Protein AF-0000000081410586 (afdb_homodimer)

Radius of gyration: 29.44 Å; Cα contacts (8 Å, |Δi|>4): 1804; chains: 2; bounding box: 97×89×67 Å

InterPro domains:
  IPR006042 Xanthine/uracil permease [PS01116] (361-381)
  IPR006042 Xanthine/uracil permease [TIGR00801] (20-442)
  IPR006043 Nucleobase cation symporter 2 family [PF00860] (26-413)
  IPR017588 Uric acid permease UacT-like [TIGR03173] (30-445)

Solvent-accessible surface area (backbone atoms only — not comparable to full-atom values): 47716 Å² total; per-residue (Å²): 142,80,83,80,74,65,81,75,57,83,93,42,60,76,30,42,46,85,38,76,68,56,69,69,57,29,51,52,52,17,49,47,52,45,43,52,41,47,62,57,34,40,43,55,49,52,52,49,21,61,75,71,68,36,64,90,48,35,17,58,36,35,12,27,34,31,29,44,21,9,52,35,11,33,41,21,22,66,34,61,83,71,30,13,41,47,42,57,46,45,32,25,43,42,69,80,47,48,64,46,51,47,52,36,37,50,53,35,44,72,74,68,42,53,72,43,54,28,51,7,29,52,26,32,27,40,31,62,26,21,48,50,25,34,56,48,23,75,41,45,77,67,45,50,76,62,50,38,48,55,39,30,12,43,41,39,22,40,47,13,58,66,42,23,43,58,16,34,35,15,18,15,42,27,89,86,42,88,58,52,9,34,65,68,26,47,48,34,10,46,49,12,39,50,41,28,54,56,31,57,60,46,95,42,69,70,48,39,44,27,13,57,55,50,13,41,51,51,25,46,51,51,35,40,73,72,60,76,38,62,76,85,67,54,66,91,65,59,78,61,51,74,86,45,70,42,73,51,44,80,32,79,46,70,78,48,26,52,32,47,33,51,44,31,68,50,46,54,36,49,36,46,49,41,50,46,50,40,26,50,78,45,71,41,65,67,49,63,67,67,29,50,48,27,48,30,10,31,35,28,31,32,16,50,36,12,27,50,14,14,38,38,51,19,65,49,40,30,61,42,58,66,50,49,52,50,27,68,72,67,18,51,31,21,20,62,33,27,49,49,32,12,50,52,29,33,57,56,13,29,30,19,59,62,22,40,57,55,66,57,51,57,41,10,29,51,12,22,45,39,28,44,50,25,17,39,41,18,42,53,10,46,51,38,29,44,71,54,45,72,45,73,68,48,32,51,34,43,8,44,12,49,26,51,8,53,12,35,60,66,36,57,50,47,42,62,68,47,57,68,74,57,32,48,42,53,58,32,32,55,47,41,15,38,52,42,22,50,52,41,55,70,68,42,69,75,76,75,64,79,58,70,79,55,80,75,40,86,44,54,74,64,43,58,75,68,52,68,77,77,72,76,78,73,76,74,76,76,76,76,76,77,77,73,78,76,82,124,142,79,82,81,78,65,80,77,56,83,93,44,62,76,31,43,49,86,39,77,68,55,68,68,58,30,52,52,51,16,49,46,51,44,43,52,40,48,62,57,32,42,43,56,50,52,51,49,23,60,76,72,68,36,64,89,48,33,18,57,34,34,12,28,34,30,28,42,21,10,53,34,11,32,41,21,21,67,35,62,84,70,29,14,40,47,41,58,45,46,30,25,42,41,70,80,48,49,63,45,50,48,52,36,37,50,52,35,42,74,73,66,42,52,74,45,54,29,52,6,29,54,26,31,27,41,32,63,25,20,47,51,25,36,57,48,24,75,42,45,77,68,45,51,75,61,52,38,47,55,39,30,12,43,40,39,21,40,46,12,58,67,43,23,43,58,15,35,36,14,20,14,41,26,88,86,42,90,58,50,9,33,65,67,26,46,48,35,10,46,49,12,40,49,41,28,54,55,31,57,61,46,95,43,68,70,49,39,45,28,12,57,55,50,13,42,51,52,26,48,50,52,36,39,74,70,60,76,38,62,74,86,67,54,66,92,66,60,78,59,49,72,86,45,72,40,73,52,42,80,34,78,45,72,76,48,26,50,31,49,34,52,44,32,67,50,47,53,36,48,36,45,49,40,52,45,50,40,26,49,77,46,73,40,64,66,49,63,69,67,29,51,48,28,46,29,10,30,36,29,30,33,14,49,36,12,27,49,14,14,36,38,52,20,64,49,40,31,60,42,60,67,49,50,54,51,26,68,73,67,18,51,30,20,20,62,31,26,49,49,34,13,50,50,28,34,58,54,11,29,30,18,60,59,22,40,55,55,65,58,52,55,39,10,30,52,11,21,44,38,29,47,51,26,17,39,41,17,43,52,10,48,51,38,30,45,71,52,44,74,45,72,67,47,33,50,33,43,10,43,12,50,26,52,7,52,12,35,61,64,37,56,51,46,44,62,69,46,57,67,74,57,32,50,43,52,58,32,30,54,46,40,17,39,53,42,22,50,52,40,57,69,69,41,70,75,77,73,65,80,57,70,78,55,81,72,40,85,44,52,73,67,43,56,77,68,52,68,78,76,72,76,76,73,74,75,77,75,76,77,78,78,79,73,76,77,80,124

Organism: NCBI:txid198620

Foldseek 3Di:
DPDPPPPVPDLFQPAFAAGDDDPVVLLVLLVLLCLLCVLVQLVLLLLLCQLLVVLVCSLLQSLLSLQLQLVLLLCQQVPDDLAHLNWNWGKGFDLLCSVLLSVQSVVCVVVVDDPLVSLQASLQLLLVLLVLLLVVLVVVVVVVLLQALLLLLLLLLLSLVLCLVVLQCLLQFHDPDPRGNDPVSVVLLVQLLVQLVVQCVDPDSSSNSNSNVVSLVVSQVVCVVVVVFDCVPQDDDDQWHDQAFSPSHHDYDPLSNLQSNLSSVLQLSNQLVLQLLLCVSSVHACFDDSNSSSSSNHSNSQSVSSSVCSRRSYHRMGGDSSSSVSCSVVSHTYSVSSNSSSVVSSVSSTGSSVSSSVSRRGSSSSSSSSNVVSVVSSVVSVVSLVLSPCPPLSVVLSVVLSCQLVVCSVCVCVCVPPDSSVSSNSSHSSSSSSVSSSVSSVVDDDPPPCPPPPVVRCRVSVVVVVCPDDPPDPDDPDPDPPPPPPPD/DPDPPPDVPDLAQPAFAAGDDDPVVLLVLLVLLCLLCVLVQLVLLLLLCQLLVVLVCSLLQSLLSLQLQLVLLLCQQVPDDLAHLNWNWGKGFDLLCSVLLSVQSVVCVVVVDDPLVSLQASLQLLLVLLVLLLVVLVVVVVVVLLQALLLLLLLLLLSLVLCLVVLQCLLQFHDPDPRGNDPLSVVLLVQLLVQLVVQCVDPDSSSNSNSNVVSLVVSQVVCVVVVVFDCVPQDDDDQWHDQAFSPSHHDYDPLSNLQSNLSSVQQLSNQLVLQLLLCVSSVHDCFDDSNSSSSSNHSNSQSVSSSVCSRRSYHRMGGDSSSSVSCSVVSHTYSVSSNSSSVVSSVSSTGSSVSSSVSRRGSSSSSSSSNVVSVVSSVVSVVSLVLSDCPPLSVVLSVVLSCQLVVCSVCVCVCVPPDSSVSSNSSHSSSSSSVSSSVSSVVDDDPPPPPPPPVVRCRVSVVVVVCPDDPPDPDDPDPDPDPDPPPD

Structure (mmCIF, N/CA/C/O backbone):
data_AF-0000000081410586-model_v1
#
loop_
_entity.id
_entity.type
_entity.pdbx_description
1 polymer 'Purine permease'
#
loop_
_atom_site.group_PDB
_atom_site.id
_atom_site.type_symbol
_atom_site.label_atom_id
_atom_site.label_alt_id
_atom_site.label_comp_id
_atom_site.label_asym_id
_atom_site.label_entity_id
_atom_site.label_seq_id
_atom_site.pdbx_PDB_ins_code
_atom_site.Cartn_x
_atom_site.Cartn_y
_atom_site.Cartn_z
_atom_site.occupancy
_atom_site.B_iso_or_equiv
_atom_site.auth_seq_id
_atom_site.auth_comp_id
_atom_site.auth_asym_id
_atom_site.auth_atom_id
_atom_site.pdbx_PDB_model_num
ATOM 1 N N . MET A 1 1 ? 45.844 30.5 -6.586 1 19.67 1 MET A N 1
ATOM 2 C CA . MET A 1 1 ? 45.312 30 -5.312 1 19.67 1 MET A CA 1
ATOM 3 C C . MET A 1 1 ? 43.812 29.734 -5.391 1 19.67 1 MET A C 1
ATOM 5 O O . MET A 1 1 ? 43.344 28.734 -4.852 1 19.67 1 MET A O 1
ATOM 9 N N . THR A 1 2 ? 42.781 30.703 -5.773 1 23.66 2 THR A N 1
ATOM 10 C CA . THR A 1 2 ? 41.531 31.094 -5.133 1 23.66 2 THR A CA 1
ATOM 11 C C . THR A 1 2 ? 40.375 30.297 -5.707 1 23.66 2 THR A C 1
ATOM 13 O O . THR A 1 2 ? 39.25 30.391 -5.195 1 23.66 2 THR A O 1
ATOM 16 N N . VAL A 1 3 ? 40.281 29.938 -6.969 1 28.7 3 VAL A N 1
ATOM 17 C CA . VAL A 1 3 ? 39.062 29.812 -7.746 1 28.7 3 VAL A CA 1
ATOM 18 C C . VAL A 1 3 ? 38.375 28.484 -7.449 1 28.7 3 VAL A C 1
ATOM 20 O O . VAL A 1 3 ? 37.469 28.047 -8.188 1 28.7 3 VAL A O 1
ATOM 23 N N . SER A 1 4 ? 38.906 27.609 -6.609 1 29.58 4 SER A N 1
ATOM 24 C CA . SER A 1 4 ? 38.531 26.219 -6.496 1 29.58 4 SER A CA 1
ATOM 25 C C . SER A 1 4 ? 37.156 26.078 -5.879 1 29.58 4 SER A C 1
ATOM 27 O O . SER A 1 4 ? 36.719 24.953 -5.57 1 29.58 4 SER A O 1
ATOM 29 N N . GLU A 1 5 ? 36.5 27.156 -5.168 1 30.92 5 GLU A N 1
ATOM 30 C CA . GLU A 1 5 ? 35.438 27.016 -4.156 1 30.92 5 GLU A CA 1
ATOM 31 C C . GLU A 1 5 ? 34.094 26.797 -4.797 1 30.92 5 GLU A C 1
ATOM 33 O O . GLU A 1 5 ? 33.062 26.734 -4.102 1 30.92 5 GLU A O 1
ATOM 38 N N . LYS A 1 6 ? 33.781 26.969 -6.082 1 29.88 6 LYS A N 1
ATOM 39 C CA . LYS A 1 6 ? 32.438 27.312 -6.527 1 29.88 6 LYS A CA 1
ATOM 40 C C . LYS A 1 6 ? 31.562 26.062 -6.676 1 29.88 6 LYS A C 1
ATOM 42 O O . LYS A 1 6 ? 30.406 26.156 -7.066 1 29.88 6 LYS A O 1
ATOM 47 N N . VAL A 1 7 ? 32.031 24.953 -6.957 1 32.91 7 VAL A N 1
ATOM 48 C CA . VAL A 1 7 ? 31.203 23.906 -7.59 1 32.91 7 VAL A CA 1
ATOM 49 C C . VAL A 1 7 ? 30.219 23.344 -6.578 1 32.91 7 VAL A C 1
ATOM 51 O O . VAL A 1 7 ? 29.531 22.359 -6.855 1 32.91 7 VAL A O 1
ATOM 54 N N . SER A 1 8 ? 30.391 23.578 -5.215 1 34.69 8 SER A N 1
ATOM 55 C CA . SER A 1 8 ? 29.5 22.922 -4.27 1 34.69 8 SER A CA 1
ATOM 56 C C . SER A 1 8 ? 28.078 23.422 -4.414 1 34.69 8 SER A C 1
ATOM 58 O O . SER A 1 8 ? 27.281 23.375 -3.467 1 34.69 8 SER A O 1
ATOM 60 N N . ARG A 1 9 ? 27.609 24.172 -5.477 1 34.34 9 ARG A N 1
ATOM 61 C CA . ARG A 1 9 ? 26.516 25.156 -5.453 1 34.34 9 ARG A CA 1
ATOM 62 C C . ARG A 1 9 ? 25.172 24.469 -5.301 1 34.34 9 ARG A C 1
ATOM 64 O O . ARG A 1 9 ? 24.234 25.062 -4.758 1 34.34 9 ARG A O 1
ATOM 71 N N . ASN A 1 10 ? 24.75 23.484 -6.094 1 38.97 10 ASN A N 1
ATOM 72 C CA . ASN A 1 10 ? 23.344 23.25 -6.41 1 38.97 10 ASN A CA 1
ATOM 73 C C . ASN A 1 10 ? 22.578 22.688 -5.215 1 38.97 10 ASN A C 1
ATOM 75 O O . ASN A 1 10 ? 21.359 22.766 -5.152 1 38.97 10 ASN A O 1
ATOM 79 N N . ASN A 1 11 ? 23 21.594 -4.504 1 48.84 11 ASN A N 1
ATOM 80 C CA . ASN A 1 11 ? 22.328 21 -3.354 1 48.84 11 ASN A CA 1
ATOM 81 C C . ASN A 1 11 ? 22.391 21.906 -2.133 1 48.84 11 ASN A C 1
ATOM 83 O O . ASN A 1 11 ? 22.297 21.438 -0.997 1 48.84 11 ASN A O 1
ATOM 87 N N . ASP A 1 12 ? 22.594 23.109 -2.293 1 61.81 12 ASP A N 1
ATOM 88 C CA . ASP A 1 12 ? 22.938 24.016 -1.196 1 61.81 12 ASP A CA 1
ATOM 89 C C . ASP A 1 12 ? 21.703 24.75 -0.686 1 61.81 12 ASP A C 1
ATOM 91 O O . ASP A 1 12 ? 20.812 25.109 -1.468 1 61.81 12 ASP A O 1
ATOM 95 N N . LEU A 1 13 ? 21.453 24.625 0.462 1 82 13 LEU A N 1
ATOM 96 C CA . LEU A 1 13 ? 20.469 25.469 1.142 1 82 13 LEU A CA 1
ATOM 97 C C . LEU A 1 13 ? 20.672 26.938 0.795 1 82 13 LEU A C 1
ATOM 99 O O . LEU A 1 13 ? 21.797 27.438 0.823 1 82 13 LEU A O 1
ATOM 103 N N . LEU A 1 14 ? 19.703 27.578 0.209 1 87.31 14 LEU A N 1
ATOM 104 C CA . LEU A 1 14 ? 19.734 29.016 -0.02 1 87.31 14 LEU A CA 1
ATOM 105 C C . LEU A 1 14 ? 19.828 29.766 1.301 1 87.31 14 LEU A C 1
ATOM 107 O O . LEU A 1 14 ? 20.609 30.719 1.427 1 87.31 14 LEU A O 1
ATOM 111 N N . TYR A 1 15 ? 19.016 29.328 2.234 1 91.69 15 TYR A N 1
ATOM 112 C CA . TYR A 1 15 ? 19.016 29.891 3.582 1 91.69 15 TYR A CA 1
ATOM 113 C C . TYR A 1 15 ? 19.078 28.781 4.629 1 91.69 15 TYR A C 1
ATOM 115 O O . TYR A 1 15 ? 18.25 27.875 4.629 1 91.69 15 TYR A O 1
ATOM 123 N N . GLY A 1 16 ? 20 28.875 5.43 1 92.44 16 GLY A N 1
ATOM 124 C CA . GLY A 1 16 ? 20.156 27.922 6.508 1 92.44 16 GLY A CA 1
ATOM 125 C C . GLY A 1 16 ? 19.219 28.172 7.672 1 92.44 16 GLY A C 1
ATOM 126 O O . GLY A 1 16 ? 18.422 29.094 7.641 1 92.44 16 GLY A O 1
ATOM 127 N N . LEU A 1 17 ? 19.375 27.422 8.75 1 94 17 LEU A N 1
ATOM 128 C CA . LEU A 1 17 ? 18.453 27.391 9.875 1 94 17 LEU A CA 1
ATOM 129 C C . LEU A 1 17 ? 18.391 28.75 10.57 1 94 17 LEU A C 1
ATOM 131 O O . LEU A 1 17 ? 17.312 29.234 10.922 1 94 17 LEU A O 1
ATOM 135 N N . ASN A 1 18 ? 19.516 29.391 10.672 1 93.62 18 ASN A N 1
ATOM 136 C CA . ASN A 1 18 ? 19.562 30.625 11.453 1 93.62 18 ASN A CA 1
ATOM 137 C C . ASN A 1 18 ? 19.719 31.859 10.555 1 93.62 18 ASN A C 1
ATOM 139 O O . ASN A 1 18 ? 19.875 32.969 11.055 1 93.62 18 ASN A O 1
ATOM 143 N N . ASP A 1 19 ? 19.594 31.547 9.258 1 93.31 19 ASP A N 1
ATOM 144 C CA . ASP A 1 19 ? 19.656 32.656 8.328 1 93.31 19 ASP A CA 1
ATOM 145 C C . ASP A 1 19 ? 18.359 33.469 8.328 1 93.31 19 ASP A C 1
ATOM 147 O O . ASP A 1 19 ? 17.281 32.906 8.539 1 93.31 19 ASP A O 1
ATOM 151 N N . ARG A 1 20 ? 18.516 34.75 8.18 1 93.94 20 ARG A N 1
ATOM 152 C CA . ARG A 1 20 ? 17.328 35.625 8.102 1 93.94 20 ARG A CA 1
ATOM 153 C C . ARG A 1 20 ? 17.156 36.188 6.695 1 93.94 20 ARG A C 1
ATOM 155 O O . ARG A 1 20 ? 17.734 37.188 6.344 1 93.94 20 ARG A O 1
ATOM 162 N N . PRO A 1 21 ? 16.328 35.562 6.035 1 92.31 21 PRO A N 1
ATOM 163 C CA . PRO A 1 21 ? 16.094 36.062 4.68 1 92.31 21 PRO A CA 1
ATOM 164 C C . PRO A 1 21 ? 15.43 37.438 4.664 1 92.31 21 PRO A C 1
ATOM 166 O O . PRO A 1 21 ? 14.914 37.906 5.688 1 92.31 21 PRO A O 1
ATOM 169 N N . HIS A 1 22 ? 15.531 38.125 3.473 1 93.94 22 HIS A N 1
ATOM 170 C CA . HIS A 1 22 ? 14.828 39.375 3.293 1 93.94 22 HIS A CA 1
ATOM 171 C C . HIS A 1 22 ? 13.32 39.219 3.441 1 93.94 22 HIS A C 1
ATOM 173 O O . HIS A 1 22 ? 12.805 38.094 3.275 1 93.94 22 HIS A O 1
ATOM 179 N N . PHE A 1 23 ? 12.688 40.281 3.742 1 94.44 23 PHE A N 1
ATOM 180 C CA . PHE A 1 23 ? 11.266 40.25 4.059 1 94.44 23 PHE A CA 1
ATOM 181 C C . PHE A 1 23 ? 10.469 39.625 2.914 1 94.44 23 PHE A C 1
ATOM 183 O O . PHE A 1 23 ? 9.617 38.781 3.137 1 94.44 23 PHE A O 1
ATOM 190 N N . THR A 1 24 ? 10.766 40.031 1.714 1 93.31 24 THR A N 1
ATOM 191 C CA . THR A 1 24 ? 10.023 39.531 0.557 1 93.31 24 THR A CA 1
ATOM 192 C C . THR A 1 24 ? 10.25 38.031 0.366 1 93.31 24 THR A C 1
ATOM 194 O O . THR A 1 24 ? 9.305 37.312 0.066 1 93.31 24 THR A O 1
ATOM 197 N N . ALA A 1 25 ? 11.453 37.625 0.546 1 92.81 25 ALA A N 1
ATOM 198 C CA . ALA A 1 25 ? 11.781 36.219 0.422 1 92.81 25 ALA A CA 1
ATOM 199 C C . ALA A 1 25 ? 11.125 35.406 1.537 1 92.81 25 ALA A C 1
ATOM 201 O O . ALA A 1 25 ? 10.688 34.281 1.314 1 92.81 25 ALA A O 1
ATOM 202 N N . THR A 1 26 ? 11.094 36 2.678 1 94.88 26 THR A N 1
ATOM 203 C CA . THR A 1 26 ? 10.5 35.344 3.832 1 94.88 26 THR A CA 1
ATOM 204 C C . THR A 1 26 ? 9 35.125 3.623 1 94.88 26 THR A C 1
ATOM 206 O O . THR A 1 26 ? 8.477 34.062 3.879 1 94.88 26 THR A O 1
ATOM 209 N N . VAL A 1 27 ? 8.375 36.156 3.168 1 94.81 27 VAL A N 1
ATOM 210 C CA . VAL A 1 27 ? 6.93 36.094 2.957 1 94.81 27 VAL A CA 1
ATOM 211 C C . VAL A 1 27 ? 6.613 35.094 1.847 1 94.81 27 VAL A C 1
ATOM 213 O O . VAL A 1 27 ? 5.668 34.312 1.962 1 94.81 27 VAL A O 1
ATOM 216 N N . PHE A 1 28 ? 7.402 35.125 0.852 1 92.94 28 PHE A N 1
ATOM 217 C CA . PHE A 1 28 ? 7.184 34.219 -0.27 1 92.94 28 PHE A CA 1
ATOM 218 C C . PHE A 1 28 ? 7.387 32.781 0.159 1 92.94 28 PHE A C 1
ATOM 220 O O . PHE A 1 28 ? 6.602 31.891 -0.213 1 92.94 28 PHE A O 1
ATOM 227 N N . ALA A 1 29 ? 8.406 32.562 0.871 1 93.69 29 ALA A N 1
ATOM 228 C CA . ALA A 1 29 ? 8.68 31.234 1.367 1 93.69 29 ALA A CA 1
ATOM 229 C C . ALA A 1 29 ? 7.566 30.75 2.303 1 93.69 29 ALA A C 1
ATOM 231 O O . ALA A 1 29 ? 7.141 29.594 2.23 1 93.69 29 ALA A O 1
ATOM 232 N N . ALA A 1 30 ? 7.164 31.625 3.125 1 95.94 30 ALA A N 1
ATOM 233 C CA . ALA A 1 30 ? 6.102 31.297 4.066 1 95.94 30 ALA A CA 1
ATOM 234 C C . ALA A 1 30 ? 4.809 30.938 3.332 1 95.94 30 ALA A C 1
ATOM 236 O O . ALA A 1 30 ? 4.117 29.984 3.695 1 95.94 30 ALA A O 1
ATOM 237 N N . LEU A 1 31 ? 4.512 31.688 2.332 1 94.31 31 LEU A N 1
ATOM 238 C CA . LEU A 1 31 ? 3.307 31.453 1.549 1 94.31 31 LEU A CA 1
ATOM 239 C C . LEU A 1 31 ? 3.365 30.078 0.871 1 94.31 31 LEU A C 1
ATOM 241 O O . LEU A 1 31 ? 2.352 29.391 0.781 1 94.31 31 LEU A O 1
ATOM 245 N N . GLN A 1 32 ? 4.484 29.75 0.468 1 91.62 32 GLN A N 1
ATOM 246 C CA . GLN A 1 32 ? 4.66 28.438 -0.17 1 91.62 32 GLN A CA 1
ATOM 247 C C . GLN A 1 32 ? 4.391 27.312 0.813 1 91.62 32 GLN A C 1
ATOM 249 O O . GLN A 1 32 ? 3.725 26.328 0.471 1 91.62 32 GLN A O 1
ATOM 254 N N . HIS A 1 33 ? 4.91 27.469 1.981 1 94.25 33 HIS A N 1
ATOM 255 C CA . HIS A 1 33 ? 4.676 26.453 3.012 1 94.25 33 HIS A CA 1
ATOM 256 C C . HIS A 1 33 ? 3.193 26.359 3.357 1 94.25 33 HIS A C 1
ATOM 258 O O . HIS A 1 33 ? 2.658 25.266 3.508 1 94.25 33 HIS A O 1
ATOM 264 N N . VAL A 1 34 ? 2.561 27.484 3.447 1 94.38 34 VAL A N 1
ATOM 265 C CA . VAL A 1 34 ? 1.146 27.531 3.807 1 94.38 34 VAL A CA 1
ATOM 266 C C . VAL A 1 34 ? 0.313 26.906 2.691 1 94.38 34 VAL A C 1
ATOM 268 O O . VAL A 1 34 ? -0.597 26.109 2.955 1 94.38 34 VAL A O 1
ATOM 271 N N . LEU A 1 35 ? 0.634 27.219 1.47 1 89.56 35 LEU A N 1
ATOM 272 C CA . LEU A 1 35 ? -0.085 26.641 0.336 1 89.56 35 LEU A CA 1
ATOM 273 C C . LEU A 1 35 ? 0.071 25.125 0.304 1 89.56 35 LEU A C 1
ATOM 275 O O . LEU A 1 35 ? -0.887 24.406 0.018 1 89.56 35 LEU A O 1
ATOM 279 N N . ALA A 1 36 ? 1.223 24.719 0.615 1 88.06 36 ALA A N 1
ATOM 280 C CA . ALA A 1 36 ? 1.525 23.281 0.557 1 88.06 36 ALA A CA 1
ATOM 281 C C . ALA A 1 36 ? 0.823 22.531 1.682 1 88.06 36 ALA A C 1
ATOM 283 O O . ALA A 1 36 ? 0.468 21.359 1.523 1 88.06 36 ALA A O 1
ATOM 284 N N . SER A 1 37 ? 0.574 23.172 2.764 1 92.69 37 SER A N 1
ATOM 285 C CA . SER A 1 37 ? 0.119 22.453 3.945 1 92.69 37 SER A CA 1
ATOM 286 C C . SER A 1 37 ? -1.351 22.734 4.238 1 92.69 37 SER A C 1
ATOM 288 O O . SER A 1 37 ? -1.975 22.047 5.043 1 92.69 37 SER A O 1
ATOM 290 N N . PHE A 1 38 ? -1.898 23.719 3.59 1 91.56 38 PHE A N 1
ATOM 291 C CA . PHE A 1 38 ? -3.227 24.25 3.898 1 91.56 38 PHE A CA 1
ATOM 292 C C . PHE A 1 38 ? -4.27 23.141 3.824 1 91.56 38 PHE A C 1
ATOM 294 O O . PHE A 1 38 ? -5.027 22.922 4.773 1 91.56 38 PHE A O 1
ATOM 301 N N . VAL A 1 39 ? -4.273 22.422 2.771 1 90 39 VAL A N 1
ATOM 302 C CA . VAL A 1 39 ? -5.281 21.391 2.551 1 90 39 VAL A CA 1
ATOM 303 C C . VAL A 1 39 ? -5.066 20.234 3.535 1 90 39 VAL A C 1
ATOM 305 O O . VAL A 1 39 ? -6.031 19.656 4.023 1 90 39 VAL A O 1
ATOM 308 N N . GLY A 1 40 ? -3.82 19.938 3.818 1 91.38 40 GLY A N 1
ATOM 309 C CA . GLY A 1 40 ? -3.521 18.906 4.805 1 91.38 40 GLY A CA 1
ATOM 310 C C . GLY A 1 40 ? -4.047 19.234 6.188 1 91.38 40 GLY A C 1
ATOM 311 O O . GLY A 1 40 ? -4.5 18.359 6.914 1 91.38 40 GLY A O 1
ATOM 312 N N . ILE A 1 41 ? -4.031 20.5 6.527 1 95.38 41 ILE A N 1
ATOM 313 C CA . ILE A 1 41 ? -4.43 20.938 7.855 1 95.38 41 ILE A CA 1
ATOM 314 C C . ILE A 1 41 ? -5.949 20.875 7.992 1 95.38 41 ILE A C 1
ATOM 316 O O . ILE A 1 41 ? -6.465 20.453 9.031 1 95.38 41 ILE A O 1
ATOM 320 N N . ILE A 1 42 ? -6.645 21.172 6.977 1 94.94 42 ILE A N 1
ATOM 321 C CA . ILE A 1 42 ? -8.086 21.359 7.125 1 94.94 42 ILE A CA 1
ATOM 322 C C . ILE A 1 42 ? -8.812 20.062 6.824 1 94.94 42 ILE A C 1
ATOM 324 O O . ILE A 1 42 ? -9.961 19.875 7.242 1 94.94 42 ILE A O 1
ATOM 328 N N . THR A 1 43 ? -8.164 19.125 6.125 1 92.81 43 THR A N 1
ATOM 329 C CA . THR A 1 43 ? -8.828 17.953 5.582 1 92.81 43 THR A CA 1
ATOM 330 C C . THR A 1 43 ? -9.305 17.031 6.699 1 92.81 43 THR A C 1
ATOM 332 O O . THR A 1 43 ? -10.438 16.531 6.664 1 92.81 43 THR A O 1
ATOM 335 N N . PRO A 1 44 ? -8.531 16.766 7.695 1 94.19 44 PRO A N 1
ATOM 336 C CA . PRO A 1 44 ? -9.023 15.906 8.766 1 94.19 44 PRO A CA 1
ATOM 337 C C . PRO A 1 44 ? -10.32 16.422 9.398 1 94.19 44 PRO A C 1
ATOM 339 O O . PRO A 1 44 ? -11.219 15.648 9.703 1 94.19 44 PRO A O 1
ATOM 342 N N . THR A 1 45 ? -10.398 17.75 9.555 1 95.94 45 THR A N 1
ATOM 343 C CA . THR A 1 45 ? -11.594 18.375 10.117 1 95.94 45 THR A CA 1
ATOM 344 C C . THR A 1 45 ? -12.789 18.188 9.188 1 95.94 45 THR A C 1
ATOM 346 O O . THR A 1 45 ? -13.898 17.891 9.641 1 95.94 45 THR A O 1
ATOM 349 N N . LEU A 1 46 ? -12.539 18.328 7.941 1 93.31 46 LEU A N 1
ATOM 350 C CA . LEU A 1 46 ? -13.602 18.156 6.957 1 93.31 46 LEU A CA 1
ATOM 351 C C . LEU A 1 46 ? -14.102 16.719 6.953 1 93.31 46 LEU A C 1
ATOM 353 O O . LEU A 1 46 ? -15.305 16.469 6.863 1 93.31 46 LEU A O 1
ATOM 357 N N . ILE A 1 47 ? -13.18 15.789 7.059 1 89.75 47 ILE A N 1
ATOM 358 C CA . ILE A 1 47 ? -13.531 14.375 7.062 1 89.75 47 ILE A CA 1
ATOM 359 C C . ILE A 1 47 ? -14.328 14.047 8.32 1 89.75 47 ILE A C 1
ATOM 361 O O . ILE A 1 47 ? -15.406 13.453 8.242 1 89.75 47 ILE A O 1
ATOM 365 N N . MET A 1 48 ? -13.922 14.469 9.438 1 92.75 48 MET A N 1
ATOM 366 C CA . MET A 1 48 ? -14.562 14.188 10.719 1 92.75 48 MET A CA 1
ATOM 367 C C . MET A 1 48 ? -15.945 14.828 10.781 1 92.75 48 MET A C 1
ATOM 369 O O . MET A 1 48 ? -16.938 14.164 11.117 1 92.75 48 MET A O 1
ATOM 373 N N . GLY A 1 49 ? -15.984 16.125 10.453 1 92.69 49 GLY A N 1
ATOM 374 C CA . GLY A 1 49 ? -17.266 16.828 10.484 1 92.69 49 GLY A CA 1
ATOM 375 C C . GLY A 1 49 ? -18.297 16.25 9.539 1 92.69 49 GLY A C 1
ATOM 376 O O . GLY A 1 49 ? -19.469 16.125 9.891 1 92.69 49 GLY A O 1
ATOM 377 N N . GLY A 1 50 ? -17.875 15.922 8.367 1 88.56 50 GLY A N 1
ATOM 378 C CA . GLY A 1 50 ? -18.781 15.344 7.387 1 88.56 50 GLY A CA 1
ATOM 379 C C . GLY A 1 50 ? -19.297 13.969 7.781 1 88.56 50 GLY A C 1
ATOM 380 O O . GLY A 1 50 ? -20.484 13.688 7.664 1 88.56 50 GLY A O 1
ATOM 381 N N . ALA A 1 51 ? -18.453 13.125 8.227 1 87.06 51 ALA A N 1
ATOM 382 C CA . ALA A 1 51 ? -18.812 11.75 8.562 1 87.06 51 ALA A CA 1
ATOM 383 C C . ALA A 1 51 ? -19.719 11.703 9.789 1 87.06 51 ALA A C 1
ATOM 385 O O . ALA A 1 51 ? -20.625 10.875 9.875 1 87.06 51 ALA A O 1
ATOM 386 N N . LEU A 1 52 ? -19.516 12.617 10.734 1 92.69 52 LEU A N 1
ATOM 387 C CA . LEU A 1 52 ? -20.234 12.578 12 1 92.69 52 LEU A CA 1
ATOM 388 C C . LEU A 1 52 ? -21.469 13.484 11.953 1 92.69 52 LEU A C 1
ATOM 390 O O . LEU A 1 52 ? -22.234 13.547 12.914 1 92.69 52 LEU A O 1
ATOM 394 N N . GLY A 1 53 ? -21.641 14.18 10.828 1 90.31 53 GLY A N 1
ATOM 395 C CA . GLY A 1 53 ? -22.797 15.055 10.695 1 90.31 53 GLY A CA 1
ATOM 396 C C . GLY A 1 53 ? -22.672 16.328 11.492 1 90.31 53 GLY A C 1
ATOM 397 O O . GLY A 1 53 ? -23.641 16.781 12.102 1 90.31 53 GLY A O 1
ATOM 398 N N . LEU A 1 54 ? -21.5 16.875 11.578 1 93.5 54 LEU A N 1
ATOM 399 C CA . LEU A 1 54 ? -21.234 18.078 12.344 1 93.5 54 LEU A CA 1
ATOM 400 C C . LEU A 1 54 ? -21.031 19.281 11.43 1 93.5 54 LEU A C 1
ATOM 402 O O . LEU A 1 54 ? -20.156 20.109 11.656 1 93.5 54 LEU A O 1
ATOM 406 N N . GLN A 1 55 ? -21.797 19.375 10.43 1 89 55 GLN A N 1
ATOM 407 C CA . GLN A 1 55 ? -21.625 20.375 9.383 1 89 55 GLN A CA 1
ATOM 408 C C . GLN A 1 55 ? -21.672 21.781 9.945 1 89 55 GLN A C 1
ATOM 410 O O . GLN A 1 55 ? -20.891 22.641 9.555 1 89 55 GLN A O 1
ATOM 415 N N . SER A 1 56 ? -22.531 22.047 10.906 1 90.69 56 SER A N 1
ATOM 416 C CA . SER A 1 56 ? -22.719 23.391 11.445 1 90.69 56 SER A CA 1
ATOM 417 C C . SER A 1 56 ? -21.484 23.875 12.18 1 90.69 56 SER A C 1
ATOM 419 O O . SER A 1 56 ? -21.25 25.094 12.289 1 90.69 56 SER A O 1
ATOM 421 N N . GLU A 1 57 ? -20.609 22.969 12.586 1 94.69 57 GLU A N 1
ATOM 422 C CA . GLU A 1 57 ? -19.469 23.344 13.406 1 94.69 57 GLU A CA 1
ATOM 423 C C . GLU A 1 57 ? -18.172 23.375 12.586 1 94.69 57 GLU A C 1
ATOM 425 O O . GLU A 1 57 ? -17.141 23.859 13.055 1 94.69 57 GLU A O 1
ATOM 430 N N . ILE A 1 58 ? -18.234 22.969 11.344 1 94.62 58 ILE A N 1
ATOM 431 C CA . ILE A 1 58 ? -17.047 22.781 10.5 1 94.62 58 ILE A CA 1
ATOM 432 C C . ILE A 1 58 ? -16.328 24.125 10.336 1 94.62 58 ILE A C 1
ATOM 434 O O . ILE A 1 58 ? -15.102 24.188 10.461 1 94.62 58 ILE A O 1
ATOM 438 N N . PRO A 1 59 ? -17.047 25.234 10.109 1 95.19 59 PRO A N 1
ATOM 439 C CA . PRO A 1 59 ? -16.328 26.5 9.93 1 95.19 59 PRO A CA 1
ATOM 440 C C . PRO A 1 59 ? -15.492 26.891 11.148 1 95.19 59 PRO A C 1
ATOM 442 O O . PRO A 1 59 ? -14.328 27.266 11.008 1 95.19 59 PRO A O 1
ATOM 445 N N . TYR A 1 60 ? -16.094 26.719 12.266 1 96.44 60 TYR A N 1
ATOM 446 C CA . TYR A 1 60 ? -15.367 27.047 13.492 1 96.44 60 TYR A CA 1
ATOM 447 C C . TYR A 1 60 ? -14.211 26.078 13.719 1 96.44 60 TYR A C 1
ATOM 449 O O . TYR A 1 60 ? -13.109 26.5 14.094 1 96.44 60 TYR A O 1
ATOM 457 N N . LEU A 1 61 ? -14.438 24.797 13.508 1 97.06 61 LEU A N 1
ATOM 458 C CA . LEU A 1 61 ? -13.422 23.781 13.742 1 97.06 61 LEU A CA 1
ATOM 459 C C . LEU A 1 61 ? -12.234 23.969 12.805 1 97.06 61 LEU A C 1
ATOM 461 O O . LEU A 1 61 ? -11.086 23.734 13.188 1 97.06 61 LEU A O 1
ATOM 465 N N . ILE A 1 62 ? -12.492 24.344 11.57 1 96.69 62 ILE A N 1
ATOM 466 C CA . ILE A 1 62 ? -11.422 24.625 10.617 1 96.69 62 ILE A CA 1
ATOM 467 C C . ILE A 1 62 ? -10.609 25.828 11.086 1 96.69 62 ILE A C 1
ATOM 469 O O . ILE A 1 62 ? -9.375 25.812 11.023 1 96.69 62 ILE A O 1
ATOM 473 N N . SER A 1 63 ? -11.312 26.844 11.539 1 97.12 63 SER A N 1
ATOM 474 C CA . SER A 1 63 ? -10.648 28.016 12.078 1 97.12 63 SER A CA 1
ATOM 475 C C . SER A 1 63 ? -9.711 27.656 13.219 1 97.12 63 SER A C 1
ATOM 477 O O . SER A 1 63 ? -8.57 28.125 13.281 1 97.12 63 SER A O 1
ATOM 479 N N . MET A 1 64 ? -10.172 26.844 14.062 1 97.56 64 MET A N 1
ATOM 480 C CA . MET A 1 64 ? -9.367 26.438 15.219 1 97.56 64 MET A CA 1
ATOM 481 C C . MET A 1 64 ? -8.195 25.562 14.789 1 97.56 64 MET A C 1
ATOM 483 O O . MET A 1 64 ? -7.117 25.641 15.383 1 97.56 64 MET A O 1
ATOM 487 N N . ALA A 1 65 ? -8.406 24.656 13.781 1 97.81 65 ALA A N 1
ATOM 488 C CA . ALA A 1 65 ? -7.312 23.844 13.258 1 97.81 65 ALA A CA 1
ATOM 489 C C . ALA A 1 65 ? -6.18 24.719 12.734 1 97.81 65 ALA A C 1
ATOM 491 O O . ALA A 1 65 ? -5.004 24.469 13.016 1 97.81 65 ALA A O 1
ATOM 492 N N . LEU A 1 66 ? -6.555 25.766 12.023 1 97.62 66 LEU A N 1
ATOM 493 C CA . LEU A 1 66 ? -5.566 26.703 11.477 1 97.62 66 LEU A CA 1
ATOM 494 C C . LEU A 1 66 ? -4.902 27.5 12.586 1 97.62 66 LEU A C 1
ATOM 496 O O . LEU A 1 66 ? -3.682 27.672 12.594 1 97.62 66 LEU A O 1
ATOM 500 N N . PHE A 1 67 ? -5.688 27.938 13.523 1 97.69 67 PHE A N 1
ATOM 501 C CA . PHE A 1 67 ? -5.191 28.719 14.648 1 97.69 67 PHE A CA 1
ATOM 502 C C . PHE A 1 67 ? -4.16 27.938 15.453 1 97.69 67 PHE A C 1
ATOM 504 O O . PHE A 1 67 ? -3.057 28.422 15.703 1 97.69 67 PHE A O 1
ATOM 511 N N . VAL A 1 68 ? -4.469 26.734 15.82 1 98.06 68 VAL A N 1
ATOM 512 C CA . VAL A 1 68 ? -3.592 25.906 16.656 1 98.06 68 VAL A CA 1
ATOM 513 C C . VAL A 1 68 ? -2.365 25.484 15.844 1 98.06 68 VAL A C 1
ATOM 515 O O . VAL A 1 68 ? -1.267 25.375 16.391 1 98.06 68 VAL A O 1
ATOM 518 N N . SER A 1 69 ? -2.551 25.188 14.531 1 98.12 69 SER A N 1
ATOM 519 C CA . SER A 1 69 ? -1.411 24.891 13.672 1 98.12 69 SER A CA 1
ATOM 520 C C . SER A 1 69 ? -0.396 26.031 13.688 1 98.12 69 SER A C 1
ATOM 522 O O . SER A 1 69 ? 0.812 25.781 13.734 1 98.12 69 SER A O 1
ATOM 524 N N . GLY A 1 70 ? -0.932 27.25 13.617 1 98.06 70 GLY A N 1
ATOM 525 C CA . GLY A 1 70 ? -0.054 28.406 13.695 1 98.06 70 GLY A CA 1
ATOM 526 C C . GLY A 1 70 ? 0.671 28.516 15.023 1 98.06 70 GLY A C 1
ATOM 527 O O . GLY A 1 70 ? 1.884 28.734 15.062 1 98.06 70 GLY A O 1
ATOM 528 N N . LEU A 1 71 ? -0.031 28.375 16.094 1 97.38 71 LEU A N 1
ATOM 529 C CA . LEU A 1 71 ? 0.556 28.453 17.422 1 97.38 71 LEU A CA 1
ATOM 530 C C . LEU A 1 71 ? 1.624 27.375 17.609 1 97.38 71 LEU A C 1
ATOM 532 O O . LEU A 1 71 ? 2.707 27.656 18.125 1 97.38 71 LEU A O 1
ATOM 536 N N . GLY A 1 72 ? 1.242 26.172 17.203 1 97.62 72 GLY A N 1
ATOM 537 C CA . GLY A 1 72 ? 2.188 25.078 17.328 1 97.62 72 GLY A CA 1
ATOM 538 C C . GLY A 1 72 ? 3.447 25.281 16.5 1 97.62 72 GLY A C 1
ATOM 539 O O . GLY A 1 72 ? 4.547 24.938 16.953 1 97.62 72 GLY A O 1
ATOM 540 N N . THR A 1 73 ? 3.256 25.719 15.273 1 97.94 73 THR A N 1
ATOM 541 C CA . THR A 1 73 ? 4.395 26.016 14.406 1 97.94 73 THR A CA 1
ATOM 542 C C . THR A 1 73 ? 5.305 27.062 15.039 1 97.94 73 THR A C 1
ATOM 544 O O . THR A 1 73 ? 6.531 26.938 14.984 1 97.94 73 THR A O 1
ATOM 547 N N . PHE A 1 74 ? 4.734 28.078 15.68 1 97.94 74 PHE A N 1
ATOM 548 C CA . PHE A 1 74 ? 5.484 29.125 16.359 1 97.94 74 PHE A CA 1
ATOM 549 C C . PHE A 1 74 ? 6.305 28.547 17.5 1 97.94 74 PHE A C 1
ATOM 551 O O . PHE A 1 74 ? 7.492 28.844 17.641 1 97.94 74 PHE A O 1
ATOM 558 N N . VAL A 1 75 ? 5.695 27.734 18.281 1 97 75 VAL A N 1
ATOM 559 C CA . VAL A 1 75 ? 6.344 27.141 19.438 1 97 75 VAL A CA 1
ATOM 560 C C . VAL A 1 75 ? 7.477 26.219 19 1 97 75 VAL A C 1
ATOM 562 O O . VAL A 1 75 ? 8.555 26.219 19.594 1 97 75 VAL A O 1
ATOM 565 N N . GLN A 1 76 ? 7.23 25.391 17.953 1 96.38 76 GLN A N 1
ATOM 566 C CA . GLN A 1 76 ? 8.234 24.484 17.422 1 96.38 76 GLN A CA 1
ATOM 567 C C . GLN A 1 76 ? 9.477 25.234 16.953 1 96.38 76 GLN A C 1
ATOM 569 O O . GLN A 1 76 ? 10.602 24.781 17.156 1 96.38 76 GLN A O 1
ATOM 574 N N . ALA A 1 77 ? 9.266 26.406 16.359 1 96 77 ALA A N 1
ATOM 575 C CA . ALA A 1 77 ? 10.367 27.156 15.773 1 96 77 ALA A CA 1
ATOM 576 C C . ALA A 1 77 ? 11.062 28.031 16.812 1 96 77 ALA A C 1
ATOM 578 O O . ALA A 1 77 ? 12.289 28.156 16.812 1 96 77 ALA A O 1
ATOM 579 N N . ARG A 1 78 ? 10.422 28.688 17.672 1 94.69 78 ARG A N 1
ATOM 580 C CA . ARG A 1 78 ? 10.969 29.641 18.625 1 94.69 78 ARG A CA 1
ATOM 581 C C . ARG A 1 78 ? 11.641 28.938 19.781 1 94.69 78 ARG A C 1
ATOM 583 O O . ARG A 1 78 ? 12.602 29.438 20.359 1 94.69 78 ARG A O 1
ATOM 590 N N . ARG A 1 79 ? 11.219 27.875 20.203 1 91.88 79 ARG A N 1
ATOM 591 C CA . ARG A 1 79 ? 11.703 27.125 21.344 1 91.88 79 ARG A CA 1
ATOM 592 C C . ARG A 1 79 ? 11.461 27.891 22.641 1 91.88 79 ARG A C 1
ATOM 594 O O . ARG A 1 79 ? 12.008 28.969 22.844 1 91.88 79 ARG A O 1
ATOM 601 N N . PHE A 1 80 ? 10.617 27.516 23.406 1 94.25 80 PHE A N 1
ATOM 602 C CA . PHE A 1 80 ? 10.383 28.047 24.75 1 94.25 80 PHE A CA 1
ATOM 603 C C . PHE A 1 80 ? 10.938 27.109 25.812 1 94.25 80 PHE A C 1
ATOM 605 O O . PHE A 1 80 ? 10.242 26.203 26.266 1 94.25 80 PHE A O 1
ATOM 612 N N . GLY A 1 81 ? 12.141 27.359 26.25 1 93.44 81 GLY A N 1
ATOM 613 C CA . GLY A 1 81 ? 12.789 26.422 27.156 1 93.44 81 GLY A CA 1
ATOM 614 C C . GLY A 1 81 ? 13.023 25.062 26.531 1 93.44 81 GLY A C 1
ATOM 615 O O . GLY A 1 81 ? 13.648 24.953 25.469 1 93.44 81 GLY A O 1
ATOM 616 N N . PRO A 1 82 ? 12.391 24.047 27.156 1 93.19 82 PRO A N 1
ATOM 617 C CA . PRO A 1 82 ? 12.578 22.703 26.609 1 93.19 82 PRO A CA 1
ATOM 618 C C . PRO A 1 82 ? 11.531 22.344 25.547 1 93.19 82 PRO A C 1
ATOM 620 O O . PRO A 1 82 ? 11.555 21.25 24.984 1 93.19 82 PRO A O 1
ATOM 623 N N . ILE A 1 83 ? 10.711 23.328 25.188 1 97.06 83 ILE A N 1
ATOM 624 C CA . ILE A 1 83 ? 9.609 23.031 24.281 1 97.06 83 ILE A CA 1
ATOM 625 C C . ILE A 1 83 ? 9.93 23.562 22.891 1 97.06 83 ILE A C 1
ATOM 627 O O . ILE A 1 83 ? 10.188 24.75 22.703 1 97.06 83 ILE A O 1
ATOM 631 N N . GLY A 1 84 ? 9.953 22.641 21.953 1 97.06 84 GLY A N 1
ATOM 632 C CA . GLY A 1 84 ? 10.234 23.031 20.578 1 97.06 84 GLY A CA 1
ATOM 633 C C . GLY A 1 84 ? 11.578 22.531 20.078 1 97.06 84 GLY A C 1
ATOM 634 O O . GLY A 1 84 ? 12.555 22.516 20.828 1 97.06 84 GLY A O 1
ATOM 635 N N . SER A 1 85 ? 11.633 22.234 18.828 1 95.62 85 SER A N 1
ATOM 636 C CA . SER A 1 85 ? 12.859 21.703 18.25 1 95.62 85 SER A CA 1
ATOM 637 C C . SER A 1 85 ? 13.789 22.812 17.781 1 95.62 85 SER A C 1
ATOM 639 O O . SER A 1 85 ? 14.992 22.609 17.656 1 95.62 85 SER A O 1
ATOM 641 N N . GLY A 1 86 ? 13.234 23.969 17.453 1 96.12 86 GLY A N 1
ATOM 642 C CA . GLY A 1 86 ? 14.008 25.062 16.922 1 96.12 86 GLY A CA 1
ATOM 643 C C . GLY A 1 86 ? 14.227 24.969 15.422 1 96.12 86 GLY A C 1
ATOM 644 O O . GLY A 1 86 ? 15 25.75 14.852 1 96.12 86 GLY A O 1
ATOM 645 N N . LEU A 1 87 ? 13.609 24.031 14.82 1 96.12 87 LEU A N 1
ATOM 646 C CA . LEU A 1 87 ? 13.688 23.844 13.375 1 96.12 87 LEU A CA 1
ATOM 647 C C . LEU A 1 87 ? 12.453 24.406 12.688 1 96.12 87 LEU A C 1
ATOM 649 O O . LEU A 1 87 ? 11.484 24.797 13.344 1 96.12 87 LEU A O 1
ATOM 653 N N . LEU A 1 88 ? 12.547 24.562 11.398 1 96.06 88 LEU A N 1
ATOM 654 C CA . LEU A 1 88 ? 11.375 24.922 10.617 1 96.06 88 LEU A CA 1
ATOM 655 C C . LEU A 1 88 ? 10.438 23.734 10.445 1 96.06 88 LEU A C 1
ATOM 657 O O . LEU A 1 88 ? 10.43 23.094 9.383 1 96.06 88 LEU A O 1
ATOM 661 N N . CYS A 1 89 ? 9.656 23.5 11.477 1 95.19 89 CYS A N 1
ATOM 662 C CA . CYS A 1 89 ? 8.695 22.406 11.477 1 95.19 89 CYS A CA 1
ATOM 663 C C . CYS A 1 89 ? 7.266 22.922 11.594 1 95.19 89 CYS A C 1
ATOM 665 O O . CYS A 1 89 ? 6.883 23.469 12.625 1 95.19 89 CYS A O 1
ATOM 667 N N . LEU A 1 90 ? 6.598 22.75 10.539 1 96.5 90 LEU A N 1
ATOM 668 C CA . LEU A 1 90 ? 5.191 23.141 10.539 1 96.5 90 LEU A CA 1
ATOM 669 C C . LEU A 1 90 ? 4.34 22.094 11.258 1 96.5 90 LEU A C 1
ATOM 671 O O . LEU A 1 90 ? 4.539 20.891 11.078 1 96.5 90 LEU A O 1
ATOM 675 N N . GLN A 1 91 ? 3.469 22.594 12.125 1 96.94 91 GLN A N 1
ATOM 676 C CA . GLN A 1 91 ? 2.531 21.719 12.836 1 96.94 91 GLN A CA 1
ATOM 677 C C . GLN A 1 91 ? 1.168 21.719 12.148 1 96.94 91 GLN A C 1
ATOM 679 O O . GLN A 1 91 ? 0.667 22.766 11.727 1 96.94 91 GLN A O 1
ATOM 684 N N . GLY A 1 92 ? 0.643 20.562 11.969 1 95.56 92 GLY A N 1
ATOM 685 C CA . GLY A 1 92 ? -0.674 20.406 11.367 1 95.56 92 GLY A CA 1
ATOM 686 C C . GLY A 1 92 ? -1.477 19.281 11.969 1 95.56 92 GLY A C 1
ATOM 687 O O . GLY A 1 92 ? -0.98 18.547 12.836 1 95.56 92 GLY A O 1
ATOM 688 N N . THR A 1 93 ? -2.729 19.188 11.562 1 95.88 93 THR A N 1
ATOM 689 C CA . THR A 1 93 ? -3.617 18.156 12.062 1 95.88 93 THR A CA 1
ATOM 690 C C . THR A 1 93 ? -3.176 16.781 11.562 1 95.88 93 THR A C 1
ATOM 692 O O . THR A 1 93 ? -2.826 16.625 10.391 1 95.88 93 THR A O 1
ATOM 695 N N . SER A 1 94 ? -3.201 15.82 12.43 1 93.12 94 SER A N 1
ATOM 696 C CA . SER A 1 94 ? -2.691 14.492 12.102 1 93.12 94 SER A CA 1
ATOM 697 C C . SER A 1 94 ? -3.781 13.609 11.5 1 93.12 94 SER A C 1
ATOM 699 O O . SER A 1 94 ? -4.867 13.484 12.07 1 93.12 94 SER A O 1
ATOM 701 N N . PHE A 1 95 ? -3.447 12.961 10.445 1 88.38 95 PHE A N 1
ATOM 702 C CA . PHE A 1 95 ? -4.359 12.039 9.773 1 88.38 95 PHE A CA 1
ATOM 703 C C . PHE A 1 95 ? -4.449 10.719 10.531 1 88.38 95 PHE A C 1
ATOM 705 O O . PHE A 1 95 ? -5.398 9.953 10.352 1 88.38 95 PHE A O 1
ATOM 712 N N . SER A 1 96 ? -3.514 10.398 11.336 1 88.06 96 SER A N 1
ATOM 713 C CA . SER A 1 96 ? -3.43 9.117 12.031 1 88.06 96 SER A CA 1
ATOM 714 C C . SER A 1 96 ? -4.586 8.938 13.008 1 88.06 96 SER A C 1
ATOM 716 O O . SER A 1 96 ? -4.918 7.812 13.383 1 88.06 96 SER A O 1
ATOM 718 N N . PHE A 1 97 ? -5.199 10.031 13.359 1 93.19 97 PHE A N 1
ATOM 719 C CA . PHE A 1 97 ? -6.207 9.961 14.406 1 93.19 97 PHE A CA 1
ATOM 720 C C . PHE A 1 97 ? -7.605 9.867 13.812 1 93.19 97 PHE A C 1
ATOM 722 O O . PHE A 1 97 ? -8.586 9.688 14.539 1 93.19 97 PHE A O 1
ATOM 729 N N . ILE A 1 98 ? -7.738 10.016 12.57 1 89.12 98 ILE A N 1
ATOM 730 C CA . ILE A 1 98 ? -9.039 10.133 11.93 1 89.12 98 ILE A CA 1
ATOM 731 C C . ILE A 1 98 ? -9.891 8.906 12.258 1 89.12 98 ILE A C 1
ATOM 733 O O . ILE A 1 98 ? -11.031 9.031 12.711 1 89.12 98 ILE A O 1
ATOM 737 N N . SER A 1 99 ? -9.344 7.719 12.094 1 83.75 99 SER A N 1
ATOM 738 C CA . SER A 1 99 ? -10.117 6.496 12.273 1 83.75 99 SER A CA 1
ATOM 739 C C . SER A 1 99 ? -10.602 6.363 13.711 1 83.75 99 SER A C 1
ATOM 741 O O . SER A 1 99 ? -11.758 6.004 13.953 1 83.75 99 SER A O 1
ATOM 743 N N . VAL A 1 100 ? -9.773 6.637 14.633 1 89 100 VAL A N 1
ATOM 744 C CA . VAL A 1 100 ? -10.117 6.43 16.031 1 89 100 VAL A CA 1
ATOM 745 C C . VAL A 1 100 ? -11.055 7.543 16.5 1 89 100 VAL A C 1
ATOM 747 O O . VAL A 1 100 ? -11.914 7.32 17.359 1 89 100 VAL A O 1
ATOM 750 N N . ILE A 1 101 ? -10.922 8.719 15.984 1 93.75 101 ILE A N 1
ATOM 751 C CA . ILE A 1 101 ? -11.797 9.836 16.328 1 93.75 101 ILE A CA 1
ATOM 752 C C . ILE A 1 101 ? -13.195 9.586 15.766 1 93.75 101 ILE A C 1
ATOM 754 O O . ILE A 1 101 ? -14.195 9.836 16.438 1 93.75 101 ILE A O 1
ATOM 758 N N . LEU A 1 102 ? -13.227 9.117 14.547 1 88.62 102 LEU A N 1
ATOM 759 C CA . LEU A 1 102 ? -14.516 8.758 13.969 1 88.62 102 LEU A CA 1
ATOM 760 C C . LEU A 1 102 ? -15.188 7.656 14.781 1 88.62 102 LEU A C 1
ATOM 762 O O . LEU A 1 102 ? -16.391 7.727 15.055 1 88.62 102 LEU A O 1
ATOM 766 N N . SER A 1 103 ? -14.414 6.684 15.156 1 85.81 103 SER A N 1
ATOM 767 C CA . SER A 1 103 ? -14.961 5.602 15.969 1 85.81 103 SER A CA 1
ATOM 768 C C . SER A 1 103 ? -15.531 6.133 17.281 1 85.81 103 SER A C 1
ATOM 770 O O . SER A 1 103 ? -16.609 5.719 17.703 1 85.81 103 SER A O 1
ATOM 772 N N . ALA A 1 104 ? -14.875 7.012 17.922 1 92.12 104 ALA A N 1
ATOM 773 C CA . ALA A 1 104 ? -15.352 7.637 19.156 1 92.12 104 ALA A CA 1
ATOM 774 C C . ALA A 1 104 ? -16.641 8.43 18.906 1 92.12 104 ALA A C 1
ATOM 776 O O . ALA A 1 104 ? -17.578 8.352 19.703 1 92.12 104 ALA A O 1
ATOM 777 N N . GLY A 1 105 ? -16.656 9.203 17.875 1 94.12 105 GLY A N 1
ATOM 778 C CA . GLY A 1 105 ? -17.828 9.977 17.531 1 94.12 105 GLY A CA 1
ATOM 779 C C . GLY A 1 105 ? -19.062 9.117 17.266 1 94.12 105 GLY A C 1
ATOM 780 O O . GLY A 1 105 ? -20.141 9.414 17.766 1 94.12 105 GLY A O 1
ATOM 781 N N . PHE A 1 106 ? -18.859 8.078 16.516 1 89.44 106 PHE A N 1
ATOM 782 C CA . PHE A 1 106 ? -19.969 7.18 16.203 1 89.44 106 PHE A CA 1
ATOM 783 C C . PHE A 1 106 ? -20.484 6.48 17.453 1 89.44 106 PHE A C 1
ATOM 785 O O . PHE A 1 106 ? -21.688 6.227 17.594 1 89.44 106 PHE A O 1
ATOM 792 N N . MET A 1 107 ? -19.594 6.148 18.297 1 88.81 107 MET A N 1
ATOM 793 C CA . MET A 1 107 ? -19.969 5.516 19.547 1 88.81 107 MET A CA 1
ATOM 794 C C . MET A 1 107 ? -20.891 6.426 20.359 1 88.81 107 MET A C 1
ATOM 796 O O . MET A 1 107 ? -21.922 5.98 20.875 1 88.81 107 MET A O 1
ATOM 800 N N . VAL A 1 108 ? -20.562 7.695 20.453 1 94.38 108 VAL A N 1
ATOM 801 C CA . VAL A 1 108 ? -21.359 8.656 21.203 1 94.38 108 VAL A CA 1
ATOM 802 C C . VAL A 1 108 ? -22.703 8.867 20.484 1 94.38 108 VAL A C 1
ATOM 804 O O . VAL A 1 108 ? -23.75 8.953 21.141 1 94.38 108 VAL A O 1
ATOM 807 N N . LYS A 1 109 ? -22.641 8.938 19.234 1 93.38 109 LYS A N 1
ATOM 808 C CA . LYS A 1 109 ? -23.859 9.094 18.438 1 93.38 109 LYS A CA 1
ATOM 809 C C . LYS A 1 109 ? -24.797 7.898 18.641 1 93.38 109 LYS A C 1
ATOM 811 O O . LYS A 1 109 ? -26 8.07 18.75 1 93.38 109 LYS A O 1
ATOM 816 N N . ALA A 1 110 ? -24.266 6.77 18.656 1 90.31 110 ALA A N 1
ATOM 817 C CA . ALA A 1 110 ? -25.047 5.543 18.828 1 90.31 110 ALA A CA 1
ATOM 818 C C . ALA A 1 110 ? -25.703 5.512 20.203 1 90.31 110 ALA A C 1
ATOM 820 O O . ALA A 1 110 ? -26.766 4.91 20.375 1 90.31 110 ALA A O 1
ATOM 821 N N . ARG A 1 111 ? -25.109 6.148 21.141 1 93.44 111 ARG A N 1
ATOM 822 C CA . ARG A 1 111 ? -25.656 6.215 22.5 1 93.44 111 ARG A CA 1
ATOM 823 C C . ARG A 1 111 ? -26.656 7.359 22.625 1 93.44 111 ARG A C 1
ATOM 825 O O . ARG A 1 111 ? -27.172 7.621 23.719 1 93.44 111 ARG A O 1
ATOM 832 N N . GLY A 1 112 ? -26.891 8.109 21.531 1 93.69 112 GLY A N 1
ATOM 833 C CA . GLY A 1 112 ? -27.891 9.164 21.516 1 93.69 112 GLY A CA 1
ATOM 834 C C . GLY A 1 112 ? -27.312 10.531 21.797 1 93.69 112 GLY A C 1
ATOM 835 O O . GLY A 1 112 ? -28.062 11.484 22.047 1 93.69 112 GLY A O 1
ATOM 836 N N . GLY A 1 113 ? -26.062 10.656 21.781 1 94.75 113 GLY A N 1
ATOM 837 C CA . GLY A 1 113 ? -25.438 11.93 22.062 1 94.75 113 GLY A CA 1
ATOM 838 C C . GLY A 1 113 ? -25.562 12.922 20.922 1 94.75 113 GLY A C 1
ATOM 839 O O . GLY A 1 113 ? -25.516 12.539 19.75 1 94.75 113 GLY A O 1
ATOM 840 N N . GLY A 1 114 ? -25.688 14.18 21.25 1 94.88 114 GLY A N 1
ATOM 841 C CA . GLY A 1 114 ? -25.797 15.242 20.266 1 94.88 114 GLY A CA 1
ATOM 842 C C . GLY A 1 114 ? -24.438 15.797 19.844 1 94.88 114 GLY A C 1
ATOM 843 O O . GLY A 1 114 ? -23.391 15.242 20.219 1 94.88 114 GLY A O 1
ATOM 844 N N . THR A 1 115 ? -24.438 16.875 19.125 1 96.06 115 THR A N 1
ATOM 845 C CA . THR A 1 115 ? -23.25 17.5 18.562 1 96.06 115 THR A CA 1
ATOM 846 C C . THR A 1 115 ? -22.281 17.906 19.672 1 96.06 115 THR A C 1
ATOM 848 O O . THR A 1 115 ? -21.078 17.594 19.594 1 96.06 115 THR A O 1
ATOM 851 N N . ASP A 1 116 ? -22.75 18.5 20.688 1 97.06 116 ASP A N 1
ATOM 852 C CA . ASP A 1 116 ? -21.906 18.969 21.766 1 97.06 116 ASP A CA 1
ATOM 853 C C . ASP A 1 116 ? -21.266 17.812 22.531 1 97.06 116 ASP A C 1
ATOM 855 O O . ASP A 1 116 ? -20.094 17.875 22.922 1 97.06 116 ASP A O 1
ATOM 859 N N . GLU A 1 117 ? -22.031 16.797 22.719 1 96.94 117 GLU A N 1
ATOM 860 C CA . GLU A 1 117 ? -21.516 15.633 23.438 1 96.94 117 GLU A CA 1
ATOM 861 C C . GLU A 1 117 ? -20.453 14.898 22.625 1 96.94 117 GLU A C 1
ATOM 863 O O . GLU A 1 117 ? -19.469 14.406 23.188 1 96.94 117 GLU A O 1
ATOM 868 N N . ILE A 1 118 ? -20.672 14.82 21.312 1 97.38 118 ILE A N 1
ATOM 869 C CA . ILE A 1 118 ? -19.703 14.172 20.438 1 97.38 118 ILE A CA 1
ATOM 870 C C . ILE A 1 118 ? -18.375 14.922 20.5 1 97.38 118 ILE A C 1
ATOM 872 O O . ILE A 1 118 ? -17.328 14.328 20.766 1 97.38 118 ILE A O 1
ATOM 876 N N . LEU A 1 119 ? -18.453 16.219 20.344 1 98.06 119 LEU A N 1
ATOM 877 C CA . LEU A 1 119 ? -17.25 17.047 20.281 1 98.06 119 LEU A CA 1
ATOM 878 C C . LEU A 1 119 ? -16.578 17.141 21.641 1 98.06 119 LEU A C 1
ATOM 880 O O . LEU A 1 119 ? -15.352 17.109 21.734 1 98.06 119 LEU A O 1
ATOM 884 N N . SER A 1 120 ? -17.391 17.234 22.703 1 98 120 SER A N 1
ATOM 885 C CA . SER A 1 120 ? -16.812 17.312 24.047 1 98 120 SER A CA 1
ATOM 886 C C . SER A 1 120 ? -16.078 16.031 24.406 1 98 120 SER A C 1
ATOM 888 O O . SER A 1 120 ? -15.047 16.062 25.078 1 98 120 SER A O 1
ATOM 890 N N . THR A 1 121 ? -16.594 14.906 23.938 1 97.5 121 THR A N 1
ATOM 891 C CA . THR A 1 121 ? -15.961 13.625 24.234 1 97.5 121 THR A CA 1
ATOM 892 C C . THR A 1 121 ? -14.672 13.469 23.422 1 97.5 121 THR A C 1
ATOM 894 O O . THR A 1 121 ? -13.648 13.047 23.969 1 97.5 121 THR A O 1
ATOM 897 N N . ILE A 1 122 ? -14.727 13.812 22.141 1 97.44 122 ILE A N 1
ATOM 898 C CA . ILE A 1 122 ? -13.562 13.695 21.266 1 97.44 122 ILE A CA 1
ATOM 899 C C . ILE A 1 122 ? -12.414 14.539 21.828 1 97.44 122 ILE A C 1
ATOM 901 O O . ILE A 1 122 ? -11.305 14.039 22.031 1 97.44 122 ILE A O 1
ATOM 905 N N . PHE A 1 123 ? -12.711 15.797 22.141 1 98.19 123 PHE A N 1
ATOM 906 C CA . PHE A 1 123 ? -11.648 16.703 22.562 1 98.19 123 PHE A CA 1
ATOM 907 C C . PHE A 1 123 ? -11.227 16.422 24 1 98.19 123 PHE A C 1
ATOM 909 O O . PHE A 1 123 ? -10.062 16.594 24.344 1 98.19 123 PHE A O 1
ATOM 916 N N . GLY A 1 124 ? -12.172 15.922 24.797 1 98.06 124 GLY A N 1
ATOM 917 C CA . GLY A 1 124 ? -11.812 15.5 26.141 1 98.06 124 GLY A CA 1
ATOM 918 C C . GLY A 1 124 ? -10.836 14.344 26.156 1 98.06 124 GLY A C 1
ATOM 919 O O . GLY A 1 124 ? -9.82 14.383 26.859 1 98.06 124 GLY A O 1
ATOM 920 N N . VAL A 1 125 ? -11.141 13.383 25.359 1 97.5 125 VAL A N 1
ATOM 921 C CA . VAL A 1 125 ? -10.289 12.195 25.281 1 97.5 125 VAL A CA 1
ATOM 922 C C . VAL A 1 125 ? -8.938 12.562 24.672 1 97.5 125 VAL A C 1
ATOM 924 O O . VAL A 1 125 ? -7.895 12.086 25.141 1 97.5 125 VAL A O 1
ATOM 927 N N . CYS A 1 126 ? -8.938 13.383 23.656 1 98 126 CYS A N 1
ATOM 928 C CA . CYS A 1 126 ? -7.691 13.797 23.016 1 98 126 CYS A CA 1
ATOM 929 C C . CYS A 1 126 ? -6.816 14.594 23.984 1 98 126 CYS A C 1
ATOM 931 O O . CYS A 1 126 ? -5.59 14.469 23.953 1 98 126 CYS A O 1
ATOM 933 N N . PHE A 1 127 ? -7.426 15.438 24.828 1 98.31 127 PHE A N 1
ATOM 934 C CA . PHE A 1 127 ? -6.684 16.234 25.797 1 98.31 127 PHE A CA 1
ATOM 935 C C . PHE A 1 127 ? -5.863 15.359 26.719 1 98.31 127 PHE A C 1
ATOM 937 O O . PHE A 1 127 ? -4.656 15.547 26.875 1 98.31 127 PHE A O 1
ATOM 944 N N . PHE A 1 128 ? -6.492 14.359 27.281 1 98.12 128 PHE A N 1
ATOM 945 C CA . PHE A 1 128 ? -5.809 13.469 28.219 1 98.12 128 PHE A CA 1
ATOM 946 C C . PHE A 1 128 ? -4.797 12.594 27.5 1 98.12 128 PHE A C 1
ATOM 948 O O . PHE A 1 128 ? -3.703 12.344 28 1 98.12 128 PHE A O 1
ATOM 955 N N . ALA A 1 129 ? -5.18 12.148 26.312 1 97.75 129 ALA A N 1
ATOM 956 C CA . ALA A 1 129 ? -4.309 11.234 25.578 1 97.75 129 ALA A CA 1
ATOM 957 C C . ALA A 1 129 ? -3.043 11.945 25.109 1 97.75 129 ALA A C 1
ATOM 959 O O . ALA A 1 129 ? -1.985 11.32 24.984 1 97.75 129 ALA A O 1
ATOM 960 N N . ALA A 1 130 ? -3.143 13.227 24.844 1 98 130 ALA A N 1
ATOM 961 C CA . ALA A 1 130 ? -2.004 14.008 24.375 1 98 130 ALA A CA 1
ATOM 962 C C . ALA A 1 130 ? -0.859 13.984 25.391 1 98 130 ALA A C 1
ATOM 964 O O . ALA A 1 130 ? 0.312 14.062 25.016 1 98 130 ALA A O 1
ATOM 965 N N . PHE A 1 131 ? -1.138 13.773 26.609 1 97.75 131 PHE A N 1
ATOM 966 C CA . PHE A 1 131 ? -0.118 13.766 27.656 1 97.75 131 PHE A CA 1
ATOM 967 C C . PHE A 1 131 ? 0.705 12.484 27.609 1 97.75 131 PHE A C 1
ATOM 969 O O . PHE A 1 131 ? 1.799 12.422 28.172 1 97.75 131 PHE A O 1
ATOM 976 N N . ILE A 1 132 ? 0.189 11.516 26.938 1 95.81 132 ILE A N 1
ATOM 977 C CA . ILE A 1 132 ? 0.988 10.312 26.734 1 95.81 132 ILE A CA 1
ATOM 978 C C . ILE A 1 132 ? 2.227 10.656 25.906 1 95.81 132 ILE A C 1
ATOM 980 O O . ILE A 1 132 ? 3.336 10.227 26.234 1 95.81 132 ILE A O 1
ATOM 984 N N . GLU A 1 133 ? 1.981 11.391 24.906 1 95.12 133 GLU A N 1
ATOM 985 C CA . GLU A 1 133 ? 3.104 11.82 24.078 1 95.12 133 GLU A CA 1
ATOM 986 C C . GLU A 1 133 ? 4.047 12.734 24.844 1 95.12 133 GLU A C 1
ATOM 988 O O . GLU A 1 133 ? 5.266 12.672 24.672 1 95.12 133 GLU A O 1
ATOM 993 N N . VAL A 1 134 ? 3.504 13.586 25.719 1 96.44 134 VAL A N 1
ATOM 994 C CA . VAL A 1 134 ? 4.309 14.477 26.547 1 96.44 134 VAL A CA 1
ATOM 995 C C . VAL A 1 134 ? 5.219 13.656 27.453 1 96.44 134 VAL A C 1
ATOM 997 O O . VAL A 1 134 ? 6.418 13.922 27.547 1 96.44 134 VAL A O 1
ATOM 1000 N N . VAL A 1 135 ? 4.684 12.633 28.031 1 95.56 135 VAL A N 1
ATOM 1001 C CA . VAL A 1 135 ? 5.438 11.781 28.938 1 95.56 135 VAL A CA 1
ATOM 1002 C C . VAL A 1 135 ? 6.484 10.992 28.172 1 95.56 135 VAL A C 1
ATOM 1004 O O . VAL A 1 135 ? 7.637 10.883 28.594 1 95.56 135 VAL A O 1
ATOM 1007 N N . LEU A 1 136 ? 6.098 10.539 27.016 1 92.56 136 LEU A N 1
ATOM 1008 C CA . LEU A 1 136 ? 7.012 9.734 26.219 1 92.56 136 LEU A CA 1
ATOM 1009 C C . LEU A 1 136 ? 8.18 10.578 25.719 1 92.56 136 LEU A C 1
ATOM 1011 O O . LEU A 1 136 ? 9.297 10.07 25.562 1 92.56 136 LEU A O 1
ATOM 1015 N N . SER A 1 137 ? 7.898 11.82 25.438 1 93.19 137 SER A N 1
ATOM 1016 C CA . SER A 1 137 ? 8.945 12.711 24.953 1 93.19 137 SER A CA 1
ATOM 1017 C C . SER A 1 137 ? 10.078 12.852 25.969 1 93.19 137 SER A C 1
ATOM 1019 O O . SER A 1 137 ? 11.219 13.141 25.594 1 93.19 137 SER A O 1
ATOM 1021 N N . GLN A 1 138 ? 9.797 12.594 27.203 1 91.38 138 GLN A N 1
ATOM 1022 C CA . GLN A 1 138 ? 10.805 12.719 28.266 1 91.38 138 GLN A CA 1
ATOM 1023 C C . GLN A 1 138 ? 11.648 11.453 28.359 1 91.38 138 GLN A C 1
ATOM 1025 O O . GLN A 1 138 ? 12.711 11.453 28.984 1 91.38 138 GLN A O 1
ATOM 1030 N N . PHE A 1 139 ? 11.25 10.375 27.672 1 88.94 139 PHE A N 1
ATOM 1031 C CA . PHE A 1 139 ? 11.977 9.117 27.703 1 88.94 139 PHE A CA 1
ATOM 1032 C C . PHE A 1 139 ? 12.523 8.773 26.312 1 88.94 139 PHE A C 1
ATOM 1034 O O . PHE A 1 139 ? 12.328 7.66 25.828 1 88.94 139 PHE A O 1
ATOM 1041 N N . ILE A 1 140 ? 13.211 9.609 25.828 1 82.31 140 ILE A N 1
ATOM 1042 C CA . ILE A 1 140 ? 13.68 9.492 24.438 1 82.31 140 ILE A CA 1
ATOM 1043 C C . ILE A 1 140 ? 14.648 8.32 24.328 1 82.31 140 ILE A C 1
ATOM 1045 O O . ILE A 1 140 ? 14.742 7.695 23.266 1 82.31 140 ILE A O 1
ATOM 1049 N N . GLY A 1 141 ? 15.438 8.039 25.391 1 76.81 141 GLY A N 1
ATOM 1050 C CA . GLY A 1 141 ? 16.359 6.918 25.344 1 76.81 141 GLY A CA 1
ATOM 1051 C C . GLY A 1 141 ? 15.688 5.609 24.953 1 76.81 141 GLY A C 1
ATOM 1052 O O . GLY A 1 141 ? 16.141 4.926 24.047 1 76.81 141 GLY A O 1
ATOM 1053 N N . LYS A 1 142 ? 14.617 5.32 25.547 1 77.88 142 LYS A N 1
ATOM 1054 C CA . LYS A 1 142 ? 13.875 4.094 25.266 1 77.88 142 LYS A CA 1
ATOM 1055 C C . LYS A 1 142 ? 13.141 4.188 23.938 1 77.88 142 LYS A C 1
ATOM 1057 O O . LYS A 1 142 ? 13 3.189 23.219 1 77.88 142 LYS A O 1
ATOM 1062 N N . LEU A 1 143 ? 12.711 5.379 23.609 1 79.94 143 LEU A N 1
ATOM 1063 C CA . LEU A 1 143 ? 11.984 5.598 22.359 1 79.94 143 LEU A CA 1
ATOM 1064 C C . LEU A 1 143 ? 12.898 5.422 21.156 1 79.94 143 LEU A C 1
ATOM 1066 O O . LEU A 1 143 ? 12.461 4.965 20.094 1 79.94 143 LEU A O 1
ATOM 1070 N N . ARG A 1 144 ? 14.047 5.742 21.469 1 77.69 144 ARG A N 1
ATOM 1071 C CA . ARG A 1 144 ? 15.023 5.668 20.375 1 77.69 144 ARG A CA 1
ATOM 1072 C C . ARG A 1 144 ? 15.164 4.242 19.859 1 77.69 144 ARG A C 1
ATOM 1074 O O . ARG A 1 144 ? 15.422 4.027 18.672 1 77.69 144 ARG A O 1
ATOM 1081 N N . MET A 1 145 ? 15 3.361 20.781 1 77.94 145 MET A N 1
ATOM 1082 C CA . MET A 1 145 ? 15.102 1.955 20.406 1 77.94 145 MET A CA 1
ATOM 1083 C C . MET A 1 145 ? 13.945 1.55 19.5 1 77.94 145 MET A C 1
ATOM 1085 O O . MET A 1 145 ? 14.062 0.622 18.703 1 77.94 145 MET A O 1
ATOM 1089 N N . LEU A 1 146 ? 12.93 2.266 19.625 1 81.81 146 LEU A N 1
ATOM 1090 C CA . LEU A 1 146 ? 11.727 1.941 18.859 1 81.81 146 LEU A CA 1
ATOM 1091 C C . LEU A 1 146 ? 11.664 2.766 17.578 1 81.81 146 LEU A C 1
ATOM 1093 O O . LEU A 1 146 ? 11.008 2.373 16.625 1 81.81 146 LEU A O 1
ATOM 1097 N N . ILE A 1 147 ? 12.367 3.861 17.641 1 80.38 147 ILE A N 1
ATOM 1098 C CA . ILE A 1 147 ? 12.344 4.766 16.484 1 80.38 147 ILE A CA 1
ATOM 1099 C C . ILE A 1 147 ? 13.359 4.309 15.445 1 80.38 147 ILE A C 1
ATOM 1101 O O . ILE A 1 147 ? 14.484 4.809 15.406 1 80.38 147 ILE A O 1
ATOM 1105 N N . THR A 1 148 ? 13.055 3.389 14.648 1 84.69 148 THR A N 1
ATOM 1106 C CA . THR A 1 148 ? 13.875 2.957 13.523 1 84.69 148 THR A CA 1
ATOM 1107 C C . THR A 1 148 ? 13.219 3.32 12.195 1 84.69 148 THR A C 1
ATOM 1109 O O . THR A 1 148 ? 11.992 3.443 12.117 1 84.69 148 THR A O 1
ATOM 1112 N N . PRO A 1 149 ? 13.992 3.521 11.258 1 86.62 149 PRO A N 1
ATOM 1113 C CA . PRO A 1 149 ? 13.43 3.891 9.961 1 86.62 149 PRO A CA 1
ATOM 1114 C C . PRO A 1 149 ? 12.43 2.861 9.438 1 86.62 149 PRO A C 1
ATOM 1116 O O . PRO A 1 149 ? 11.461 3.223 8.766 1 86.62 149 PRO A O 1
ATOM 1119 N N . VAL A 1 150 ? 12.656 1.617 9.758 1 92.56 150 VAL A N 1
ATOM 1120 C CA . VAL A 1 150 ? 11.758 0.577 9.266 1 92.56 150 VAL A CA 1
ATOM 1121 C C . VAL A 1 150 ? 10.391 0.714 9.938 1 92.56 150 VAL A C 1
ATOM 1123 O O . VAL A 1 150 ? 9.359 0.601 9.281 1 92.56 150 VAL A O 1
ATOM 1126 N N . VAL A 1 151 ? 10.422 0.966 11.234 1 91.94 151 VAL A N 1
ATOM 1127 C CA . VAL A 1 151 ? 9.164 1.123 11.969 1 91.94 151 VAL A CA 1
ATOM 1128 C C . VAL A 1 151 ? 8.469 2.408 11.531 1 91.94 151 VAL A C 1
ATOM 1130 O O . VAL A 1 151 ? 7.277 2.398 11.211 1 91.94 151 VAL A O 1
ATOM 1133 N N . THR A 1 152 ? 9.203 3.486 11.445 1 88.38 152 THR A N 1
ATOM 1134 C CA . THR A 1 152 ? 8.656 4.781 11.062 1 88.38 152 THR A CA 1
ATOM 1135 C C . THR A 1 152 ? 8.109 4.738 9.633 1 88.38 152 THR A C 1
ATOM 1137 O O . THR A 1 152 ? 6.992 5.199 9.375 1 88.38 152 THR A O 1
ATOM 1140 N N . GLY A 1 153 ? 8.945 4.23 8.773 1 91.81 153 GLY A N 1
ATOM 1141 C CA . GLY A 1 153 ? 8.508 4.125 7.387 1 91.81 153 GLY A CA 1
ATOM 1142 C C . GLY A 1 153 ? 7.25 3.293 7.223 1 91.81 153 GLY A C 1
ATOM 1143 O O . GLY A 1 153 ? 6.371 3.637 6.43 1 91.81 153 GLY A O 1
ATOM 1144 N N . THR A 1 154 ? 7.137 2.215 7.938 1 94.94 154 THR A N 1
ATOM 1145 C CA . THR A 1 154 ? 5.973 1.339 7.879 1 94.94 154 THR A CA 1
ATOM 1146 C C . THR A 1 154 ? 4.719 2.072 8.344 1 94.94 154 THR A C 1
ATOM 1148 O O . THR A 1 154 ? 3.67 1.993 7.699 1 94.94 154 THR A O 1
ATOM 1151 N N . ILE A 1 155 ? 4.848 2.793 9.398 1 90.5 155 ILE A N 1
ATOM 1152 C CA . ILE A 1 155 ? 3.715 3.508 9.977 1 90.5 155 ILE A CA 1
ATOM 1153 C C . ILE A 1 155 ? 3.23 4.582 9 1 90.5 155 ILE A C 1
ATOM 1155 O O . ILE A 1 155 ? 2.031 4.691 8.734 1 90.5 155 ILE A O 1
ATOM 1159 N N . ILE A 1 156 ? 4.113 5.355 8.477 1 88.5 156 ILE A N 1
ATOM 1160 C CA . ILE A 1 156 ? 3.756 6.449 7.574 1 88.5 156 ILE A CA 1
ATOM 1161 C C . ILE A 1 156 ? 3.135 5.887 6.301 1 88.5 156 ILE A C 1
ATOM 1163 O O . ILE A 1 156 ? 2.156 6.434 5.785 1 88.5 156 ILE A O 1
ATOM 1167 N N . THR A 1 157 ? 3.707 4.797 5.773 1 93.88 157 THR A N 1
ATOM 1168 C CA . THR A 1 157 ? 3.135 4.148 4.598 1 93.88 157 THR A CA 1
ATOM 1169 C C . THR A 1 157 ? 1.702 3.703 4.871 1 93.88 157 THR A C 1
ATOM 1171 O O . THR A 1 157 ? 0.807 3.941 4.059 1 93.88 157 THR A O 1
ATOM 1174 N N . LEU A 1 158 ? 1.528 3.107 5.941 1 93.38 158 LEU A N 1
ATOM 1175 C CA . LEU A 1 158 ? 0.214 2.6 6.316 1 93.38 158 LEU A CA 1
ATOM 1176 C C . LEU A 1 158 ? -0.78 3.742 6.492 1 93.38 158 LEU A C 1
ATOM 1178 O O . LEU A 1 158 ? -1.968 3.588 6.199 1 93.38 158 LEU A O 1
ATOM 1182 N N . MET A 1 159 ? -0.342 4.805 7.039 1 89.19 159 MET A N 1
ATOM 1183 C CA . MET A 1 159 ? -1.201 5.973 7.219 1 89.19 159 MET A CA 1
ATOM 1184 C C . MET A 1 159 ? -1.777 6.434 5.883 1 89.19 159 MET A C 1
ATOM 1186 O O . MET A 1 159 ? -2.982 6.656 5.766 1 89.19 159 MET A O 1
ATOM 1190 N N . GLY A 1 160 ? -0.927 6.59 5 1 91.12 160 GLY A N 1
ATOM 1191 C CA . GLY A 1 160 ? -1.389 7 3.684 1 91.12 160 GLY A CA 1
ATOM 1192 C C . GLY A 1 160 ? -2.297 5.98 3.023 1 91.12 160 GLY A C 1
ATOM 1193 O O . GLY A 1 160 ? -3.365 6.328 2.516 1 91.12 160 GLY A O 1
ATOM 1194 N N . LEU A 1 161 ? -1.921 4.723 3.055 1 95.31 161 LEU A N 1
ATOM 1195 C CA . LEU A 1 161 ? -2.648 3.664 2.363 1 95.31 161 LEU A CA 1
ATOM 1196 C C . LEU A 1 161 ? -4.023 3.455 2.986 1 95.31 161 LEU A C 1
ATOM 1198 O O . LEU A 1 161 ? -5 3.186 2.279 1 95.31 161 LEU A O 1
ATOM 1202 N N . SER A 1 162 ? -4.125 3.543 4.227 1 91.88 162 SER A N 1
ATOM 1203 C CA . SER A 1 162 ? -5.375 3.256 4.922 1 91.88 162 SER A CA 1
ATOM 1204 C C . SER A 1 162 ? -6.422 4.328 4.645 1 91.88 162 SER A C 1
ATOM 1206 O O . SER A 1 162 ? -7.621 4.086 4.805 1 91.88 162 SER A O 1
ATOM 1208 N N . LEU A 1 163 ? -5.969 5.496 4.211 1 89.5 163 LEU A N 1
ATOM 1209 C CA . LEU A 1 163 ? -6.906 6.598 4.016 1 89.5 163 LEU A CA 1
ATOM 1210 C C . LEU A 1 163 ? -7.336 6.691 2.559 1 89.5 163 LEU A C 1
ATOM 1212 O O . LEU A 1 163 ? -8.195 7.512 2.211 1 89.5 163 LEU A O 1
ATOM 1216 N N . ILE A 1 164 ? -6.789 5.859 1.737 1 94.5 164 ILE A N 1
ATOM 1217 C CA . ILE A 1 164 ? -7.16 5.863 0.326 1 94.5 164 ILE A CA 1
ATOM 1218 C C . ILE A 1 164 ? -8.648 5.57 0.181 1 94.5 164 ILE A C 1
ATOM 1220 O O . ILE A 1 164 ? -9.32 6.137 -0.686 1 94.5 164 ILE A O 1
ATOM 1224 N N . LYS A 1 165 ? -9.148 4.707 1.023 1 93.19 165 LYS A N 1
ATOM 1225 C CA . LYS A 1 165 ? -10.562 4.371 0.971 1 93.19 165 LYS A CA 1
ATOM 1226 C C . LYS A 1 165 ? -11.43 5.605 1.211 1 93.19 165 LYS A C 1
ATOM 1228 O O . LYS A 1 165 ? -12.469 5.781 0.565 1 93.19 165 LYS A O 1
ATOM 1233 N N . VAL A 1 166 ? -11.031 6.438 2.125 1 90.31 166 VAL A N 1
ATOM 1234 C CA . VAL A 1 166 ? -11.773 7.66 2.43 1 90.31 166 VAL A CA 1
ATOM 1235 C C . VAL A 1 166 ? -11.781 8.578 1.209 1 90.31 166 VAL A C 1
ATOM 1237 O O . VAL A 1 166 ? -12.82 9.141 0.851 1 90.31 166 VAL A O 1
ATOM 1240 N N . ALA A 1 167 ? -10.633 8.75 0.625 1 94.31 167 ALA A N 1
ATOM 1241 C CA . ALA A 1 167 ? -10.516 9.586 -0.568 1 94.31 167 ALA A CA 1
ATOM 1242 C C . ALA A 1 167 ? -11.43 9.078 -1.681 1 94.31 167 ALA A C 1
ATOM 1244 O O . ALA A 1 167 ? -12.141 9.867 -2.316 1 94.31 167 ALA A O 1
ATOM 1245 N N . MET A 1 168 ? -11.406 7.801 -1.888 1 95.5 168 MET A N 1
ATOM 1246 C CA . MET A 1 168 ? -12.188 7.219 -2.977 1 9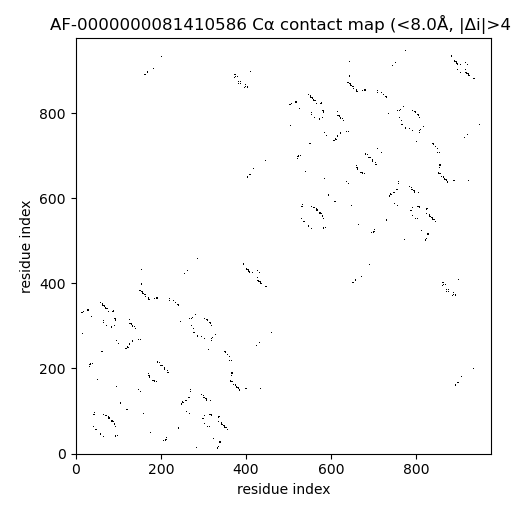5.5 168 MET A CA 1
ATOM 1247 C C . MET A 1 168 ? -13.68 7.305 -2.68 1 95.5 168 MET A C 1
ATOM 1249 O O . MET A 1 168 ? -14.492 7.48 -3.592 1 95.5 168 MET A O 1
ATOM 1253 N N . THR A 1 169 ? -14.055 7.121 -1.462 1 93.62 169 THR A N 1
ATOM 1254 C CA . THR A 1 169 ? -15.445 7.301 -1.062 1 93.62 169 THR A CA 1
ATOM 1255 C C . THR A 1 169 ? -15.922 8.719 -1.382 1 93.62 169 THR A C 1
ATOM 1257 O O . THR A 1 169 ? -17.031 8.906 -1.891 1 93.62 169 THR A O 1
ATOM 1260 N N . ASP A 1 170 ? -15.07 9.656 -1.081 1 94 170 ASP A N 1
ATOM 1261 C CA . ASP A 1 170 ? -15.414 11.047 -1.383 1 94 170 ASP A CA 1
ATOM 1262 C C . ASP A 1 170 ? -15.5 11.273 -2.891 1 94 170 ASP A C 1
ATOM 1264 O O . ASP A 1 170 ? -16.391 11.992 -3.363 1 94 170 ASP A O 1
ATOM 1268 N N . ILE A 1 171 ? -14.641 10.695 -3.629 1 96.12 171 ILE A N 1
ATOM 1269 C CA . ILE A 1 171 ? -14.664 10.797 -5.082 1 96.12 171 ILE A CA 1
ATOM 1270 C C . ILE A 1 171 ? -15.992 10.258 -5.617 1 96.12 171 ILE A C 1
ATOM 1272 O O . ILE A 1 171 ? -16.562 10.82 -6.551 1 96.12 171 ILE A O 1
ATOM 1276 N N . ALA A 1 172 ? -16.469 9.219 -5.012 1 95.19 172 ALA A N 1
ATOM 1277 C CA . ALA A 1 172 ? -17.703 8.57 -5.453 1 95.19 172 ALA A CA 1
ATOM 1278 C C . ALA A 1 172 ? -18.922 9.406 -5.078 1 95.19 172 ALA A C 1
ATOM 1280 O O . ALA A 1 172 ? -20.031 9.125 -5.543 1 95.19 172 ALA A O 1
ATOM 1281 N N . GLY A 1 173 ? -18.797 10.336 -4.223 1 92.5 173 GLY A N 1
ATOM 1282 C CA . GLY A 1 173 ? -19.906 11.188 -3.85 1 92.5 173 GLY A CA 1
ATOM 1283 C C . GLY A 1 173 ? -20.016 11.414 -2.354 1 92.5 173 GLY A C 1
ATOM 1284 O O . GLY A 1 173 ? -20.766 12.273 -1.901 1 92.5 173 GLY A O 1
ATOM 1285 N N . GLY A 1 174 ? -19.234 10.648 -1.606 1 88.69 174 GLY A N 1
ATOM 1286 C CA . GLY A 1 174 ? -19.25 10.789 -0.159 1 88.69 174 GLY A CA 1
ATOM 1287 C C . GLY A 1 174 ? -20.031 9.695 0.54 1 88.69 174 GLY A C 1
ATOM 1288 O O . GLY A 1 174 ? -20.828 9 -0.088 1 88.69 174 GLY A O 1
ATOM 1289 N N . PHE A 1 175 ? -19.75 9.57 1.767 1 80.88 175 PHE A N 1
ATOM 1290 C CA . PHE A 1 175 ? -20.406 8.547 2.564 1 80.88 175 PHE A CA 1
ATOM 1291 C C . PHE A 1 175 ? -21.922 8.766 2.584 1 80.88 175 PHE A C 1
ATOM 1293 O O . PHE A 1 175 ? -22.391 9.867 2.895 1 80.88 175 PHE A O 1
ATOM 1300 N N . GLY A 1 176 ? -22.734 7.801 2.188 1 77.5 176 GLY A N 1
ATOM 1301 C CA . GLY A 1 176 ? -24.188 7.848 2.289 1 77.5 176 GLY A CA 1
ATOM 1302 C C . GLY A 1 176 ? -24.844 8.539 1.109 1 77.5 176 GLY A C 1
ATOM 1303 O O . GLY A 1 176 ? -26.062 8.711 1.083 1 77.5 176 GLY A O 1
ATOM 1304 N N . ALA A 1 177 ? -24.031 8.961 0.173 1 83.31 177 ALA A N 1
ATOM 1305 C CA . ALA A 1 177 ? -24.594 9.633 -0.993 1 83.31 177 ALA A CA 1
ATOM 1306 C C . ALA A 1 177 ? -25.5 8.695 -1.785 1 83.31 177 ALA A C 1
ATOM 1308 O O . ALA A 1 177 ? -25.188 7.508 -1.936 1 83.31 177 ALA A O 1
ATOM 1309 N N . ALA A 1 178 ? -26.609 9.172 -2.197 1 82.19 178 ALA A N 1
ATOM 1310 C CA . ALA A 1 178 ? -27.594 8.383 -2.938 1 82.19 178 ALA A CA 1
ATOM 1311 C C . ALA A 1 178 ? -27.078 8.047 -4.34 1 82.19 178 ALA A C 1
ATOM 1313 O O . ALA A 1 178 ? -27.422 7 -4.891 1 82.19 178 ALA A O 1
ATOM 1314 N N . ASP A 1 179 ? -26.297 8.914 -4.891 1 88.31 179 ASP A N 1
ATOM 1315 C CA . ASP A 1 179 ? -25.812 8.719 -6.254 1 88.31 179 ASP A CA 1
ATOM 1316 C C . ASP A 1 179 ? -24.312 8.414 -6.27 1 88.31 179 ASP A C 1
ATOM 1318 O O . ASP A 1 179 ? -23.562 9.031 -7.016 1 88.31 179 ASP A O 1
ATOM 1322 N N . LEU A 1 180 ? -24.016 7.41 -5.547 1 87.12 180 LEU A N 1
ATOM 1323 C CA . LEU A 1 180 ? -22.609 7.035 -5.504 1 87.12 180 LEU A CA 1
ATOM 1324 C C . LEU A 1 180 ? -22.109 6.633 -6.887 1 87.12 180 LEU A C 1
ATOM 1326 O O . LEU A 1 180 ? -22.766 5.848 -7.582 1 87.12 180 LEU A O 1
ATOM 1330 N N . GLY A 1 181 ? -21.016 7.305 -7.285 1 89.12 181 GLY A N 1
ATOM 1331 C CA . GLY A 1 181 ? -20.406 6.941 -8.555 1 89.12 181 GLY A CA 1
ATOM 1332 C C . GLY A 1 181 ? -21 7.688 -9.734 1 89.12 181 GLY A C 1
ATOM 1333 O O . GLY A 1 181 ? -20.734 7.336 -10.891 1 89.12 181 GLY A O 1
ATOM 1334 N N . ALA A 1 182 ? -21.766 8.68 -9.445 1 91.81 182 ALA A N 1
ATOM 1335 C CA . ALA A 1 182 ? -22.312 9.484 -10.531 1 91.81 182 ALA A CA 1
ATOM 1336 C C . ALA A 1 182 ? -21.219 10.086 -11.391 1 91.81 182 ALA A C 1
ATOM 1338 O O . ALA A 1 182 ? -20.156 10.453 -10.883 1 91.81 182 ALA A O 1
ATOM 1339 N N . ALA A 1 183 ? -21.5 10.211 -12.648 1 91.94 183 ALA A N 1
ATOM 1340 C CA . ALA A 1 183 ? -20.516 10.703 -13.609 1 91.94 183 ALA A CA 1
ATOM 1341 C C . ALA A 1 183 ? -20.047 12.109 -13.25 1 91.94 183 ALA A C 1
ATOM 1343 O O . ALA A 1 183 ? -18.875 12.461 -13.477 1 91.94 183 ALA A O 1
ATOM 1344 N N . SER A 1 184 ? -20.984 12.844 -12.719 1 93.44 184 SER A N 1
ATOM 1345 C CA . SER A 1 184 ? -20.625 14.203 -12.328 1 93.44 184 SER A CA 1
ATOM 1346 C C . SER A 1 184 ? -19.594 14.211 -11.211 1 93.44 184 SER A C 1
ATOM 1348 O O . SER A 1 184 ? -18.688 15.047 -11.195 1 93.44 184 SER A O 1
ATOM 1350 N N . HIS A 1 185 ? -19.734 13.289 -10.258 1 94.88 185 HIS A N 1
ATOM 1351 C CA . HIS A 1 185 ? -18.781 13.18 -9.164 1 94.88 185 HIS A CA 1
ATOM 1352 C C . HIS A 1 185 ? -17.406 12.797 -9.672 1 94.88 185 HIS A C 1
ATOM 1354 O O . HIS A 1 185 ? -16.406 13.43 -9.312 1 94.88 185 HIS A O 1
ATOM 1360 N N . VAL A 1 186 ? -17.422 11.836 -10.539 1 94.75 186 VAL A N 1
ATOM 1361 C CA . VAL A 1 186 ? -16.156 11.328 -11.062 1 94.75 186 VAL A CA 1
ATOM 1362 C C . VAL A 1 186 ? -15.484 12.391 -11.93 1 94.75 186 VAL A C 1
ATOM 1364 O O . VAL A 1 186 ? -14.258 12.531 -11.914 1 94.75 186 VAL A O 1
ATOM 1367 N N . PHE A 1 187 ? -16.266 13.102 -12.617 1 96.06 187 PHE A N 1
ATOM 1368 C CA . PHE A 1 187 ? -15.75 14.164 -13.461 1 96.06 187 PHE A CA 1
ATOM 1369 C C . PHE A 1 187 ? -15.07 15.242 -12.625 1 96.06 187 PHE A C 1
ATOM 1371 O O . PHE A 1 187 ? -13.961 15.68 -12.945 1 96.06 187 PHE A O 1
ATOM 1378 N N . LEU A 1 188 ? -15.734 15.68 -11.617 1 96.81 188 LEU A N 1
ATOM 1379 C CA . LEU A 1 188 ? -15.188 16.719 -10.758 1 96.81 188 LEU A CA 1
ATOM 1380 C C . LEU A 1 188 ? -13.883 16.266 -10.117 1 96.81 188 LEU A C 1
ATOM 1382 O O . LEU A 1 188 ? -12.914 17.031 -10.055 1 96.81 188 LEU A O 1
ATOM 1386 N N . ALA A 1 189 ? -13.883 15.047 -9.609 1 97.62 189 ALA A N 1
ATOM 1387 C CA . ALA A 1 189 ? -12.672 14.508 -9 1 97.62 189 ALA A CA 1
ATOM 1388 C C . ALA A 1 189 ? -11.547 14.398 -10.016 1 97.62 189 ALA A C 1
ATOM 1390 O O . ALA A 1 189 ? -10.391 14.719 -9.719 1 97.62 189 ALA A O 1
ATOM 1391 N N . ALA A 1 190 ? -11.883 13.961 -11.203 1 96.94 190 ALA A N 1
ATOM 1392 C CA . ALA A 1 190 ? -10.906 13.828 -12.273 1 96.94 190 ALA A CA 1
ATOM 1393 C C . ALA A 1 190 ? -10.32 15.188 -12.664 1 96.94 190 ALA A C 1
ATOM 1395 O O . ALA A 1 190 ? -9.141 15.289 -13.008 1 96.94 190 ALA A O 1
ATOM 1396 N N . LEU A 1 191 ? -11.133 16.141 -12.68 1 97.88 191 LEU A N 1
ATOM 1397 C CA . LEU A 1 191 ? -10.688 17.5 -12.992 1 97.88 191 LEU A CA 1
ATOM 1398 C C . LEU A 1 191 ? -9.641 17.969 -11.984 1 97.88 191 LEU A C 1
ATOM 1400 O O . LEU A 1 191 ? -8.609 18.516 -12.367 1 97.88 191 LEU A O 1
ATOM 1404 N N . VAL A 1 192 ? -9.961 17.75 -10.719 1 97.81 192 VAL A N 1
ATOM 1405 C CA . VAL A 1 192 ? -9.016 18.141 -9.672 1 97.81 192 VAL A CA 1
ATOM 1406 C C . VAL A 1 192 ? -7.711 17.359 -9.844 1 97.81 192 VAL A C 1
ATOM 1408 O O . VAL A 1 192 ? -6.629 17.969 -9.844 1 97.81 192 VAL A O 1
ATOM 1411 N N . LEU A 1 193 ? -7.836 16.047 -10.016 1 97.25 193 LEU A N 1
ATOM 1412 C CA . LEU A 1 193 ? -6.668 15.195 -10.195 1 97.25 193 LEU A CA 1
ATOM 1413 C C . LEU A 1 193 ? -5.867 15.625 -11.422 1 97.25 193 LEU A C 1
ATOM 1415 O O . LEU A 1 193 ? -4.641 15.742 -11.359 1 97.25 193 LEU A O 1
ATOM 1419 N N . GLY A 1 194 ? -6.578 15.812 -12.5 1 97.25 194 GLY A N 1
ATOM 1420 C CA . GLY A 1 194 ? -5.922 16.234 -13.727 1 97.25 194 GLY A CA 1
ATOM 1421 C C . GLY A 1 194 ? -5.195 17.562 -13.586 1 97.25 194 GLY A C 1
ATOM 1422 O O . GLY A 1 194 ? -4.082 17.719 -14.086 1 97.25 194 GLY A O 1
ATOM 1423 N N . THR A 1 195 ? -5.781 18.5 -12.914 1 97.69 195 THR A N 1
ATOM 1424 C CA . THR A 1 195 ? -5.168 19.812 -12.688 1 97.69 195 THR A CA 1
ATOM 1425 C C . THR A 1 195 ? -3.887 19.672 -11.867 1 97.69 195 THR A C 1
ATOM 1427 O O . THR A 1 195 ? -2.875 20.297 -12.18 1 97.69 195 THR A O 1
ATOM 1430 N N . ILE A 1 196 ? -3.955 18.875 -10.836 1 95.88 196 ILE A N 1
ATOM 1431 C CA . ILE A 1 196 ? -2.783 18.656 -9.992 1 95.88 196 ILE A CA 1
ATOM 1432 C C . ILE A 1 196 ? -1.654 18.062 -10.828 1 95.88 196 ILE A C 1
ATOM 1434 O O . ILE A 1 196 ? -0.506 18.5 -10.742 1 95.88 196 ILE A O 1
ATOM 1438 N N . VAL A 1 197 ? -1.969 17.125 -11.648 1 95.38 197 VAL A N 1
ATOM 1439 C CA . VAL A 1 197 ? -0.978 16.453 -12.477 1 95.38 197 VAL A CA 1
ATOM 1440 C C . VAL A 1 197 ? -0.371 17.438 -13.469 1 95.38 197 VAL A C 1
ATOM 1442 O O . VAL A 1 197 ? 0.85 17.484 -13.641 1 95.38 197 VAL A O 1
ATOM 1445 N N . VAL A 1 198 ? -1.161 18.25 -14.117 1 95.75 198 VAL A N 1
ATOM 1446 C CA . VAL A 1 198 ? -0.702 19.203 -15.125 1 95.75 198 VAL A CA 1
ATOM 1447 C C . VAL A 1 198 ? 0.204 20.25 -14.484 1 95.75 198 VAL A C 1
ATOM 1449 O O . VAL A 1 198 ? 1.24 20.609 -15.039 1 95.75 198 VAL A O 1
ATOM 1452 N N . LEU A 1 199 ? -0.14 20.688 -13.344 1 94.38 199 LEU A N 1
ATOM 1453 C CA . LEU A 1 199 ? 0.636 21.734 -12.672 1 94.38 199 LEU A CA 1
ATOM 1454 C C . LEU A 1 199 ? 1.973 21.172 -12.188 1 94.38 199 LEU A C 1
ATOM 1456 O O . LEU A 1 199 ? 2.934 21.922 -12.016 1 94.38 199 LEU A O 1
ATOM 1460 N N . ASN A 1 200 ? 2.023 19.922 -11.969 1 91.25 200 ASN A N 1
ATOM 1461 C CA . ASN A 1 200 ? 3.281 19.312 -11.539 1 91.25 200 ASN A CA 1
ATOM 1462 C C . ASN A 1 200 ? 4.219 19.078 -12.719 1 91.25 200 ASN A C 1
ATOM 1464 O O . ASN A 1 200 ? 5.379 18.719 -12.531 1 91.25 200 ASN A O 1
ATOM 1468 N N . ARG A 1 201 ? 3.699 19.234 -13.867 1 89.31 201 ARG A N 1
ATOM 1469 C CA . ARG A 1 201 ? 4.523 19.125 -15.062 1 89.31 201 ARG A CA 1
ATOM 1470 C C . ARG A 1 201 ? 5.293 20.422 -15.32 1 89.31 201 ARG A C 1
ATOM 1472 O O . ARG A 1 201 ? 6.352 20.406 -15.945 1 89.31 201 ARG A O 1
ATOM 1479 N N . VAL A 1 202 ? 4.773 21.5 -14.844 1 87 202 VAL A N 1
ATOM 1480 C CA . VAL A 1 202 ? 5.371 22.797 -15.086 1 87 202 VAL A CA 1
ATOM 1481 C C . VAL A 1 202 ? 6.57 23 -14.164 1 87 202 VAL A C 1
ATOM 1483 O O . VAL A 1 202 ? 6.555 22.562 -13.008 1 87 202 VAL A O 1
ATOM 1486 N N . ASP A 1 203 ? 7.578 23.609 -14.625 1 82.62 203 ASP A N 1
ATOM 1487 C CA . ASP A 1 203 ? 8.82 23.766 -13.875 1 82.62 203 ASP A CA 1
ATOM 1488 C C . ASP A 1 203 ? 8.789 25.047 -13.031 1 82.62 203 ASP A C 1
ATOM 1490 O O . ASP A 1 203 ? 9.75 25.812 -13.023 1 82.62 203 ASP A O 1
ATOM 1494 N N . VAL A 1 204 ? 7.676 25.375 -12.477 1 86.38 204 VAL A N 1
ATOM 1495 C CA . VAL A 1 204 ? 7.543 26.516 -11.57 1 86.38 204 VAL A CA 1
ATOM 1496 C C . VAL A 1 204 ? 7.211 26.016 -10.164 1 86.38 204 VAL A C 1
ATOM 1498 O O . VAL A 1 204 ? 6.125 25.469 -9.93 1 86.38 204 VAL A O 1
ATOM 1501 N N . PRO A 1 205 ? 8.125 26.219 -9.273 1 82.75 205 PRO A N 1
ATOM 1502 C CA . PRO A 1 205 ? 7.945 25.672 -7.93 1 82.75 205 PRO A CA 1
ATOM 1503 C C . PRO A 1 205 ? 6.656 26.141 -7.266 1 82.75 205 PRO A C 1
ATOM 1505 O O . PRO A 1 205 ? 5.961 25.344 -6.633 1 82.75 205 PRO A O 1
ATOM 1508 N N . PHE A 1 206 ? 6.316 27.406 -7.422 1 86.5 206 PHE A N 1
ATOM 1509 C CA . PHE A 1 206 ? 5.121 27.953 -6.789 1 86.5 206 PHE A CA 1
ATOM 1510 C C . PHE A 1 206 ? 3.869 27.234 -7.285 1 86.5 206 PHE A C 1
ATOM 1512 O O . PHE A 1 206 ? 2.953 26.969 -6.508 1 86.5 206 PHE A O 1
ATOM 1519 N N . LEU A 1 207 ? 3.801 26.922 -8.508 1 89.88 207 LEU A N 1
ATOM 1520 C CA . LEU A 1 207 ? 2.645 26.234 -9.078 1 89.88 207 LEU A CA 1
ATOM 1521 C C . LEU A 1 207 ? 2.596 24.781 -8.648 1 89.88 207 LEU A C 1
ATOM 1523 O O . LEU A 1 207 ? 1.519 24.25 -8.367 1 89.88 207 LEU A O 1
ATOM 1527 N N . ARG A 1 208 ? 3.721 24.219 -8.469 1 89.06 208 ARG A N 1
ATOM 1528 C CA . ARG A 1 208 ? 3.791 22.812 -8.062 1 89.06 208 ARG A CA 1
ATOM 1529 C C . ARG A 1 208 ? 3.389 22.656 -6.598 1 89.06 208 ARG A C 1
ATOM 1531 O O . ARG A 1 208 ? 2.637 21.75 -6.25 1 89.06 208 ARG A O 1
ATOM 1538 N N . LEU A 1 209 ? 3.861 23.594 -5.828 1 86.69 209 LEU A N 1
ATOM 1539 C CA . LEU A 1 209 ? 3.576 23.531 -4.402 1 86.69 209 LEU A CA 1
ATOM 1540 C C . LEU A 1 209 ? 2.117 23.875 -4.121 1 86.69 209 LEU A C 1
ATOM 1542 O O . LEU A 1 209 ? 1.531 23.359 -3.158 1 86.69 209 LEU A O 1
ATOM 1546 N N . GLY A 1 210 ? 1.544 24.672 -4.98 1 92 210 GLY A N 1
ATOM 1547 C CA . GLY A 1 210 ? 0.153 25.062 -4.828 1 92 210 GLY A CA 1
ATOM 1548 C C . GLY A 1 210 ? -0.799 24.234 -5.672 1 92 210 GLY A C 1
ATOM 1549 O O . GLY A 1 210 ? -1.979 24.578 -5.793 1 92 210 GLY A O 1
ATOM 1550 N N . ALA A 1 211 ? -0.289 23.141 -6.223 1 94 211 ALA A N 1
ATOM 1551 C CA . ALA A 1 211 ? -1.065 22.375 -7.195 1 94 211 ALA A CA 1
ATOM 1552 C C . ALA A 1 211 ? -2.365 21.875 -6.578 1 94 211 ALA A C 1
ATOM 1554 O O . ALA A 1 211 ? -3.424 21.938 -7.207 1 94 211 ALA A O 1
ATOM 1555 N N . ILE A 1 212 ? -2.326 21.406 -5.391 1 93.12 212 ILE A N 1
ATOM 1556 C CA . ILE A 1 212 ? -3.504 20.844 -4.742 1 93.12 212 ILE A CA 1
ATOM 1557 C C . ILE A 1 212 ? -4.523 21.953 -4.469 1 93.12 212 ILE A C 1
ATOM 1559 O O . ILE A 1 212 ? -5.711 21.797 -4.762 1 93.12 212 ILE A O 1
ATOM 1563 N N . VAL A 1 213 ? -4.059 23.094 -3.953 1 93.62 213 VAL A N 1
ATOM 1564 C CA . VAL A 1 213 ? -4.945 24.219 -3.66 1 93.62 213 VAL A CA 1
ATOM 1565 C C . VAL A 1 213 ? -5.574 24.734 -4.953 1 93.62 213 VAL A C 1
ATOM 1567 O O . VAL A 1 213 ? -6.77 25.031 -4.996 1 93.62 213 VAL A O 1
ATOM 1570 N N . ILE A 1 214 ? -4.777 24.828 -5.957 1 96 214 ILE A N 1
ATOM 1571 C CA . ILE A 1 214 ? -5.273 25.297 -7.242 1 96 214 ILE A CA 1
ATOM 1572 C C . ILE A 1 214 ? -6.27 24.297 -7.816 1 96 214 ILE A C 1
ATOM 1574 O O . ILE A 1 214 ? -7.312 24.672 -8.352 1 96 214 ILE A O 1
ATOM 1578 N N . GLY A 1 215 ? -5.922 23.031 -7.73 1 96.31 215 GLY A N 1
ATOM 1579 C CA . GLY A 1 215 ? -6.852 22 -8.156 1 96.31 215 GLY A CA 1
ATOM 1580 C C . GLY A 1 215 ? -8.18 22.062 -7.43 1 96.31 215 GLY A C 1
ATOM 1581 O O . GLY A 1 215 ? -9.242 21.969 -8.055 1 96.31 215 GLY A O 1
ATOM 1582 N N . LEU A 1 216 ? -8.141 22.266 -6.152 1 95.75 216 LEU A N 1
ATOM 1583 C CA . LEU A 1 216 ? -9.352 22.375 -5.344 1 95.75 216 LEU A CA 1
ATOM 1584 C C . LEU A 1 216 ? -10.164 23.594 -5.758 1 95.75 216 LEU A C 1
ATOM 1586 O O . LEU A 1 216 ? -11.391 23.531 -5.863 1 95.75 216 LEU A O 1
ATOM 1590 N N . SER A 1 217 ? -9.461 24.703 -5.941 1 96.5 217 SER A N 1
ATOM 1591 C CA . SER A 1 217 ? -10.133 25.938 -6.324 1 96.5 217 SER A CA 1
ATOM 1592 C C . SER A 1 217 ? -10.812 25.797 -7.68 1 96.5 217 SER A C 1
ATOM 1594 O O . SER A 1 217 ? -11.961 26.219 -7.852 1 96.5 217 SER A O 1
ATOM 1596 N N . LEU A 1 218 ? -10.117 25.203 -8.594 1 97.44 218 LEU A N 1
ATOM 1597 C CA . LEU A 1 218 ? -10.695 25.016 -9.922 1 97.44 218 LEU A CA 1
ATOM 1598 C C . LEU A 1 218 ? -11.867 24.047 -9.867 1 97.44 218 LEU A C 1
ATOM 1600 O O . LEU A 1 218 ? -12.898 24.266 -10.5 1 97.44 218 LEU A O 1
ATOM 1604 N N . GLY A 1 219 ? -11.68 22.938 -9.195 1 97.06 219 GLY A N 1
ATOM 1605 C CA . GLY A 1 219 ? -12.789 22.016 -9.023 1 97.06 219 GLY A CA 1
ATOM 1606 C C . GLY A 1 219 ? -14.008 22.641 -8.383 1 97.06 219 GLY A C 1
ATOM 1607 O O . GLY A 1 219 ? -15.141 22.391 -8.805 1 97.06 219 GLY A O 1
ATOM 1608 N N . TYR A 1 220 ? -13.758 23.453 -7.414 1 95.81 220 TYR A N 1
ATOM 1609 C CA . TYR A 1 220 ? -14.828 24.172 -6.723 1 95.81 220 TYR A CA 1
ATOM 1610 C C . TYR A 1 220 ? -15.547 25.125 -7.664 1 95.81 220 TYR A C 1
ATOM 1612 O O . TYR A 1 220 ? -16.781 25.203 -7.66 1 95.81 220 TYR A O 1
ATOM 1620 N N . LEU A 1 221 ? -14.797 25.812 -8.438 1 96.75 221 LEU A N 1
ATOM 1621 C CA . LEU A 1 221 ? -15.359 26.75 -9.398 1 96.75 221 LEU A CA 1
ATOM 1622 C C . LEU A 1 221 ? -16.234 26.031 -10.414 1 96.75 221 LEU A C 1
ATOM 1624 O O . LEU A 1 221 ? -17.359 26.484 -10.703 1 96.75 221 LEU A O 1
ATOM 1628 N N . VAL A 1 222 ? -15.75 24.969 -10.914 1 97.5 222 VAL A N 1
ATOM 1629 C CA . VAL A 1 222 ? -16.516 24.219 -11.898 1 97.5 222 VAL A CA 1
ATOM 1630 C C . VAL A 1 222 ? -17.766 23.625 -11.25 1 97.5 222 VAL A C 1
ATOM 1632 O O . VAL A 1 222 ? -18.828 23.609 -11.867 1 97.5 222 VAL A O 1
ATOM 1635 N N . ALA A 1 223 ? -17.609 23.156 -10.047 1 96.5 223 ALA A N 1
ATOM 1636 C CA . ALA A 1 223 ? -18.766 22.625 -9.32 1 96.5 223 ALA A CA 1
ATOM 1637 C C . ALA A 1 223 ? -19.828 23.703 -9.125 1 96.5 223 ALA A C 1
ATOM 1639 O O . ALA A 1 223 ? -21.031 23.422 -9.211 1 96.5 223 ALA A O 1
ATOM 1640 N N . TRP A 1 224 ? -19.438 24.891 -8.836 1 95.31 224 TRP A N 1
ATOM 1641 C CA . TRP A 1 224 ? -20.344 26.016 -8.688 1 95.31 224 TRP A CA 1
ATOM 1642 C C . TRP A 1 224 ? -21.062 26.312 -10.008 1 95.31 224 TRP A C 1
ATOM 1644 O O . TRP A 1 224 ? -22.281 26.531 -10.023 1 95.31 224 TRP A O 1
ATOM 1654 N N . MET A 1 225 ? -20.312 26.219 -11.109 1 96.19 225 MET A N 1
ATOM 1655 C CA . MET A 1 225 ? -20.875 26.469 -12.438 1 96.19 225 MET A CA 1
ATOM 1656 C C . MET A 1 225 ? -21.859 25.391 -12.836 1 96.19 225 MET A C 1
ATOM 1658 O O . MET A 1 225 ? -22.828 25.641 -13.562 1 96.19 225 MET A O 1
ATOM 1662 N N . MET A 1 226 ? -21.656 24.25 -12.328 1 94.88 226 MET A N 1
ATOM 1663 C CA . MET A 1 226 ? -22.531 23.125 -12.625 1 94.88 226 MET A CA 1
ATOM 1664 C C . MET A 1 226 ? -23.797 23.172 -11.766 1 94.88 226 MET A C 1
ATOM 1666 O O . MET A 1 226 ? -24.75 22.438 -12.016 1 94.88 226 MET A O 1
ATOM 1670 N N . GLY A 1 227 ? -23.797 23.969 -10.68 1 92 227 GLY A N 1
ATOM 1671 C CA . GLY A 1 227 ? -24.953 24.109 -9.805 1 92 227 GLY A CA 1
ATOM 1672 C C . GLY A 1 227 ? -24.938 23.156 -8.625 1 92 227 GLY A C 1
ATOM 1673 O O . GLY A 1 227 ? -25.922 23.031 -7.898 1 92 227 GLY A O 1
ATOM 1674 N N . VAL A 1 228 ? -23.859 22.516 -8.508 1 90.81 228 VAL A N 1
ATOM 1675 C CA . VAL A 1 228 ? -23.719 21.562 -7.406 1 90.81 228 VAL A CA 1
ATOM 1676 C C . VAL A 1 228 ? -23.5 22.312 -6.094 1 90.81 228 VAL A C 1
ATOM 1678 O O . VAL A 1 228 ? -23.906 21.828 -5.031 1 90.81 228 VAL A O 1
ATOM 1681 N N . VAL A 1 229 ? -22.906 23.438 -6.172 1 91.88 229 VAL A N 1
ATOM 1682 C CA . VAL A 1 229 ? -22.641 24.281 -5.004 1 91.88 229 VAL A CA 1
ATOM 1683 C C . VAL A 1 229 ? -23.547 25.5 -5.023 1 91.88 229 VAL A C 1
ATOM 1685 O O . VAL A 1 229 ? -23.656 26.188 -6.039 1 91.88 229 VAL A O 1
ATOM 1688 N N . ASP A 1 230 ? -24.266 25.672 -3.908 1 90.12 230 ASP A N 1
ATOM 1689 C CA . ASP A 1 230 ? -25.109 26.859 -3.768 1 90.12 230 ASP A CA 1
ATOM 1690 C C . ASP A 1 230 ? -24.594 27.781 -2.666 1 90.12 230 ASP A C 1
ATOM 1692 O O . ASP A 1 230 ? -24.828 27.516 -1.48 1 90.12 230 ASP A O 1
ATOM 1696 N N . PHE A 1 231 ? -24.078 28.891 -3.023 1 89.12 231 PHE A N 1
ATOM 1697 C CA . PHE A 1 231 ? -23.5 29.828 -2.066 1 89.12 231 PHE A CA 1
ATOM 1698 C C . PHE A 1 231 ? -24.578 30.594 -1.322 1 89.12 231 PHE A C 1
ATOM 1700 O O . PHE A 1 231 ? -24.312 31.25 -0.312 1 89.12 231 PHE A O 1
ATOM 1707 N N . ALA A 1 232 ? -25.719 30.422 -1.796 1 84.44 232 ALA A N 1
ATOM 1708 C CA . ALA A 1 232 ? -26.859 31 -1.076 1 84.44 232 ALA A CA 1
ATOM 1709 C C . ALA A 1 232 ? -27.062 30.312 0.271 1 84.44 232 ALA A C 1
ATOM 1711 O O . ALA A 1 232 ? -27.625 30.906 1.195 1 84.44 232 ALA A O 1
ATOM 1712 N N . ASN A 1 233 ? -26.5 29.203 0.357 1 83.75 233 ASN A N 1
ATOM 1713 C CA . ASN A 1 233 ? -26.641 28.422 1.58 1 83.75 233 ASN A CA 1
ATOM 1714 C C . ASN A 1 233 ? -25.438 28.578 2.498 1 83.75 233 ASN A C 1
ATOM 1716 O O . ASN A 1 233 ? -25.219 27.766 3.391 1 83.75 233 ASN A O 1
ATOM 1720 N N . LEU A 1 234 ? -24.703 29.625 2.209 1 88.19 234 LEU A N 1
ATOM 1721 C CA . LEU A 1 234 ? -23.578 29.875 3.1 1 88.19 234 LEU A CA 1
ATOM 1722 C C . LEU A 1 234 ? -24.062 30.141 4.523 1 88.19 234 LEU A C 1
ATOM 1724 O O . LEU A 1 234 ? -24.938 30.969 4.746 1 88.19 234 LEU A O 1
ATOM 1728 N N . PRO A 1 235 ? -23.516 29.391 5.418 1 85.69 235 PRO A N 1
ATOM 1729 C CA . PRO A 1 235 ? -23.938 29.609 6.805 1 85.69 235 PRO A CA 1
ATOM 1730 C C . PRO A 1 235 ? -23.516 30.984 7.336 1 85.69 235 PRO A C 1
ATOM 1732 O O . PRO A 1 235 ? -22.516 31.547 6.883 1 85.69 235 PRO A O 1
ATOM 1735 N N . GLU A 1 236 ? -24.281 31.391 8.242 1 87.62 236 GLU A N 1
ATOM 1736 C CA . GLU A 1 236 ? -23.922 32.656 8.906 1 87.62 236 GLU A CA 1
ATOM 1737 C C . GLU A 1 236 ? -22.828 32.438 9.938 1 87.62 236 GLU A C 1
ATOM 1739 O O . GLU A 1 236 ? -23 31.641 10.875 1 87.62 236 GLU A O 1
ATOM 1744 N N . VAL A 1 237 ? -21.719 33.062 9.625 1 89.88 237 VAL A N 1
ATOM 1745 C CA . VAL A 1 237 ? -20.594 32.938 10.547 1 89.88 237 VAL A CA 1
ATOM 1746 C C . VAL A 1 237 ? -20.125 34.344 10.969 1 89.88 237 VAL A C 1
ATOM 1748 O O . VAL A 1 237 ? -20.297 35.312 10.227 1 89.88 237 VAL A O 1
ATOM 1751 N N . PRO A 1 238 ? -19.625 34.438 12.172 1 90.94 238 PRO A N 1
ATOM 1752 C CA . PRO A 1 238 ? -19.078 35.719 12.594 1 90.94 238 PRO A CA 1
ATOM 1753 C C . PRO A 1 238 ? -17.844 36.125 11.773 1 90.94 238 PRO A C 1
ATOM 1755 O O . PRO A 1 238 ? -17.266 35.281 11.078 1 90.94 238 PRO A O 1
ATOM 1758 N N . LEU A 1 239 ? -17.547 37.344 11.836 1 91.12 239 LEU A N 1
ATOM 1759 C CA . LEU A 1 239 ? -16.391 37.844 11.102 1 91.12 239 LEU A CA 1
ATOM 1760 C C . LEU A 1 239 ? -15.094 37.281 11.656 1 91.12 239 LEU A C 1
ATOM 1762 O O . LEU A 1 239 ? -14.172 36.969 10.891 1 91.12 239 LEU A O 1
ATOM 1766 N N . VAL A 1 240 ? -15.109 37.094 12.953 1 94.12 240 VAL A N 1
ATOM 1767 C CA . VAL A 1 240 ? -13.914 36.594 13.609 1 94.12 240 VAL A CA 1
ATOM 1768 C C . VAL A 1 240 ? -14.289 35.469 14.555 1 94.12 240 VAL A C 1
ATOM 1770 O O . VAL A 1 240 ? -15.305 35.531 15.25 1 94.12 240 VAL A O 1
ATOM 1773 N N . SER A 1 241 ? -13.523 34.438 14.383 1 90.69 241 SER A N 1
ATOM 1774 C CA . SER A 1 241 ? -13.68 33.344 15.32 1 90.69 241 SER A CA 1
ATOM 1775 C C . SER A 1 241 ? -12.734 33.5 16.516 1 90.69 241 SER A C 1
ATOM 1777 O O . SER A 1 241 ? -11.523 33.625 16.328 1 90.69 241 SER A O 1
ATOM 1779 N N . ILE A 1 242 ? -13.312 33.469 17.656 1 92.19 242 ILE A N 1
ATOM 1780 C CA . ILE A 1 242 ? -12.523 33.562 18.891 1 92.19 242 ILE A CA 1
ATOM 1781 C C . ILE A 1 242 ? -12.328 32.156 19.484 1 92.19 242 ILE A C 1
ATOM 1783 O O . ILE A 1 242 ? -13.289 31.422 19.672 1 92.19 242 ILE A O 1
ATOM 1787 N N . PRO A 1 243 ? -11.094 31.844 19.656 1 95.81 243 PRO A N 1
ATOM 1788 C CA . PRO A 1 243 ? -10.859 30.547 20.297 1 95.81 243 PRO A CA 1
ATOM 1789 C C . PRO A 1 243 ? -11.469 30.469 21.703 1 95.81 243 PRO A C 1
ATOM 1791 O O . PRO A 1 243 ? -11.195 31.328 22.547 1 95.81 243 PRO A O 1
ATOM 1794 N N . VAL A 1 244 ? -12.32 29.562 21.938 1 96.62 244 VAL A N 1
ATOM 1795 C CA . VAL A 1 244 ? -12.953 29.328 23.234 1 96.62 244 VAL A CA 1
ATOM 1796 C C . VAL A 1 244 ? -12.539 27.969 23.766 1 96.62 244 VAL A C 1
ATOM 1798 O O . VAL A 1 244 ? -12.836 26.938 23.156 1 96.62 244 VAL A O 1
ATOM 1801 N N . PRO A 1 245 ? -11.828 27.984 24.875 1 97.5 245 PRO A N 1
ATOM 1802 C CA . PRO A 1 245 ? -11.414 26.703 25.453 1 97.5 245 PRO A CA 1
ATOM 1803 C C . PRO A 1 245 ? -12.602 25.797 25.781 1 97.5 245 PRO A C 1
ATOM 1805 O O . PRO A 1 245 ? -13.539 26.234 26.453 1 97.5 245 PRO A O 1
ATOM 1808 N N . PHE A 1 246 ? -12.547 24.656 25.297 1 97.62 246 PHE A N 1
ATOM 1809 C CA . PHE A 1 246 ? -13.562 23.641 25.562 1 97.62 246 PHE A CA 1
ATOM 1810 C C . PHE A 1 246 ? -14.961 24.203 25.297 1 97.62 246 PHE A C 1
ATOM 1812 O O . PHE A 1 246 ? -15.852 24.094 26.141 1 97.62 246 PHE A O 1
ATOM 1819 N N . LYS A 1 247 ? -15.109 24.703 24.156 1 96.94 247 LYS A N 1
ATOM 1820 C CA . LYS A 1 247 ? -16.344 25.344 23.719 1 96.94 247 LYS A CA 1
ATOM 1821 C C . LYS A 1 247 ? -17.531 24.406 23.859 1 96.94 247 LYS A C 1
ATOM 1823 O O . LYS A 1 247 ? -18.641 24.828 24.219 1 96.94 247 LYS A O 1
ATOM 1828 N N . TYR A 1 248 ? -17.344 23.156 23.656 1 97.38 248 TYR A N 1
ATOM 1829 C CA . TYR A 1 248 ? -18.453 22.203 23.562 1 97.38 248 TYR A CA 1
ATOM 1830 C C . TYR A 1 248 ? -18.594 21.422 24.875 1 97.38 248 TYR A C 1
ATOM 1832 O O . TYR A 1 248 ? -19.469 20.547 24.984 1 97.38 248 TYR A O 1
ATOM 1840 N N . GLY A 1 249 ? -17.781 21.719 25.797 1 96.56 249 GLY A N 1
ATOM 1841 C CA . GLY A 1 249 ? -17.781 20.969 27.047 1 96.56 249 GLY A CA 1
ATOM 1842 C C . GLY A 1 249 ? -16.547 20.078 27.203 1 96.56 249 GLY A C 1
ATOM 1843 O O . GLY A 1 249 ? -15.617 20.156 26.406 1 96.56 249 GLY A O 1
ATOM 1844 N N . PHE A 1 250 ? -16.609 19.266 28.297 1 97.56 250 PHE A N 1
ATOM 1845 C CA . PHE A 1 250 ? -15.484 18.406 28.641 1 97.56 250 PHE A CA 1
ATOM 1846 C C . PHE A 1 250 ? -15.977 17.062 29.156 1 97.56 250 PHE A C 1
ATOM 1848 O O . PHE A 1 250 ? -16.422 16.953 30.312 1 97.56 250 PHE A O 1
ATOM 1855 N N . ASN A 1 251 ? -15.945 16.078 28.266 1 97.06 251 ASN A N 1
ATOM 1856 C CA . ASN A 1 251 ? -16.375 14.734 28.625 1 97.06 251 ASN A CA 1
ATOM 1857 C C . ASN A 1 251 ? -15.258 13.719 28.422 1 97.06 251 ASN A C 1
ATOM 1859 O O . ASN A 1 251 ? -14.336 13.953 27.625 1 97.06 251 ASN A O 1
ATOM 1863 N N . PHE A 1 252 ? -15.344 12.656 29.234 1 96.56 252 PHE A N 1
ATOM 1864 C CA . PHE A 1 252 ? -14.344 11.602 29.156 1 96.56 252 PHE A CA 1
ATOM 1865 C C . PHE A 1 252 ? -15.008 10.234 29.062 1 96.56 252 PHE A C 1
ATOM 1867 O O . PHE A 1 252 ? -16.016 9.977 29.719 1 96.56 252 PHE A O 1
ATOM 1874 N N . ASP A 1 253 ? -14.547 9.453 28.156 1 94.12 253 ASP A N 1
ATOM 1875 C CA . ASP A 1 253 ? -15.008 8.078 27.969 1 94.12 253 ASP A CA 1
ATOM 1876 C C . ASP A 1 253 ? -13.828 7.121 27.812 1 94.12 253 ASP A C 1
ATOM 1878 O O . ASP A 1 253 ? -13.039 7.25 26.875 1 94.12 253 ASP A O 1
ATOM 1882 N N . TRP A 1 254 ? -13.766 6.074 28.609 1 92.62 254 TRP A N 1
ATOM 1883 C CA . TRP A 1 254 ? -12.641 5.148 28.641 1 92.62 254 TRP A CA 1
ATOM 1884 C C . TRP A 1 254 ? -12.562 4.348 27.344 1 92.62 254 TRP A C 1
ATOM 1886 O O . TRP A 1 254 ? -11.469 4.016 26.875 1 92.62 254 TRP A O 1
ATOM 1896 N N . VAL A 1 255 ? -13.742 4.051 26.812 1 88.5 255 VAL A N 1
ATOM 1897 C CA . VAL A 1 255 ? -13.797 3.232 2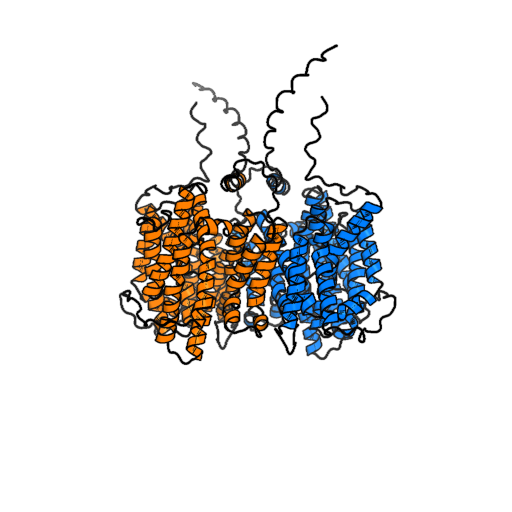5.594 1 88.5 255 VAL A CA 1
ATOM 1898 C C . VAL A 1 255 ? -13.242 4.02 24.422 1 88.5 255 VAL A C 1
ATOM 1900 O O . VAL A 1 255 ? -12.555 3.461 23.562 1 88.5 255 VAL A O 1
ATOM 1903 N N . ALA A 1 256 ? -13.555 5.27 24.422 1 91.44 256 ALA A N 1
ATOM 1904 C CA . ALA A 1 256 ? -13.039 6.133 23.359 1 91.44 256 ALA A CA 1
ATOM 1905 C C . ALA A 1 256 ? -11.578 6.5 23.609 1 91.44 256 ALA A C 1
ATOM 1907 O O . ALA A 1 256 ? -10.82 6.719 22.656 1 91.44 256 ALA A O 1
ATOM 1908 N N . PHE A 1 257 ? -11.148 6.453 24.828 1 95 257 PHE A N 1
ATOM 1909 C CA . PHE A 1 257 ? -9.828 6.922 25.234 1 95 257 PHE A CA 1
ATOM 1910 C C . PHE A 1 257 ? -8.75 5.945 24.781 1 95 257 PHE A C 1
ATOM 1912 O O . PHE A 1 257 ? -7.699 6.363 24.281 1 95 257 PHE A O 1
ATOM 1919 N N . VAL A 1 258 ? -8.938 4.738 24.875 1 90.69 258 VAL A N 1
ATOM 1920 C CA . VAL A 1 258 ? -7.906 3.717 24.734 1 90.69 258 VAL A CA 1
ATOM 1921 C C . VAL A 1 258 ? -7.363 3.723 23.312 1 90.69 258 VAL A C 1
ATOM 1923 O O . VAL A 1 258 ? -6.148 3.801 23.109 1 90.69 258 VAL A O 1
ATOM 1926 N N . PRO A 1 259 ? -8.281 3.707 22.281 1 89.12 259 PRO A N 1
ATOM 1927 C CA . PRO A 1 259 ? -7.742 3.734 20.922 1 89.12 259 PRO A CA 1
ATOM 1928 C C . PRO A 1 259 ? -6.949 5.008 20.625 1 89.12 259 PRO A C 1
ATOM 1930 O O . PRO A 1 259 ? -5.918 4.953 19.953 1 89.12 259 PRO A O 1
ATOM 1933 N N . VAL A 1 260 ? -7.426 6.125 21.109 1 94 260 VAL A N 1
ATOM 1934 C CA . VAL A 1 260 ? -6.746 7.398 20.891 1 94 260 VAL A CA 1
ATOM 1935 C C . VAL A 1 260 ? -5.391 7.387 21.609 1 94 260 VAL A C 1
ATOM 1937 O O . VAL A 1 260 ? -4.391 7.848 21.047 1 94 260 VAL A O 1
ATOM 1940 N N . ALA A 1 261 ? -5.375 6.793 22.766 1 94.06 261 ALA A N 1
ATOM 1941 C CA . ALA A 1 261 ? -4.152 6.688 23.562 1 94.06 261 ALA A CA 1
ATOM 1942 C C . ALA A 1 261 ? -3.094 5.867 22.828 1 94.06 261 ALA A C 1
ATOM 1944 O O . ALA A 1 261 ? -1.907 6.203 22.875 1 94.06 261 ALA A O 1
ATOM 1945 N N . VAL A 1 262 ? -3.52 4.887 22.172 1 89 262 VAL A N 1
ATOM 1946 C CA . VAL A 1 262 ? -2.584 4.004 21.484 1 89 262 VAL A CA 1
ATOM 1947 C C . VAL A 1 262 ? -1.944 4.746 20.312 1 89 262 VAL A C 1
ATOM 1949 O O . VAL A 1 262 ? -0.752 4.582 20.047 1 89 262 VAL A O 1
ATOM 1952 N N . ILE A 1 263 ? -2.744 5.551 19.594 1 90.94 263 ILE A N 1
ATOM 1953 C CA . ILE A 1 263 ? -2.182 6.328 18.5 1 90.94 263 ILE A CA 1
ATOM 1954 C C . ILE A 1 263 ? -1.146 7.312 19.031 1 90.94 263 ILE A C 1
ATOM 1956 O O . ILE A 1 263 ? -0.12 7.555 18.391 1 90.94 263 ILE A O 1
ATOM 1960 N N . PHE A 1 264 ? -1.397 7.844 20.25 1 94.75 264 PHE A N 1
ATOM 1961 C CA . PHE A 1 264 ? -0.457 8.789 20.844 1 94.75 264 PHE A CA 1
ATOM 1962 C C . PHE A 1 264 ? 0.813 8.078 21.297 1 94.75 264 PHE A C 1
ATOM 1964 O O . PHE A 1 264 ? 1.834 8.719 21.547 1 94.75 264 PHE A O 1
ATOM 1971 N N . LEU A 1 265 ? 0.792 6.77 21.359 1 88.62 265 LEU A N 1
ATOM 1972 C CA . LEU A 1 265 ? 1.989 5.988 21.641 1 88.62 265 LEU A CA 1
ATOM 1973 C C . LEU A 1 265 ? 2.84 5.824 20.391 1 88.62 265 LEU A C 1
ATOM 1975 O O . LEU A 1 265 ? 4.066 5.719 20.469 1 88.62 265 LEU A O 1
ATOM 1979 N N . VAL A 1 266 ? 2.188 5.867 19.281 1 85.06 266 VAL A N 1
ATOM 1980 C CA . VAL A 1 266 ? 2.875 5.586 18.031 1 85.06 266 VAL A CA 1
ATOM 1981 C C . VAL A 1 266 ? 3.234 6.891 17.328 1 85.06 266 VAL A C 1
ATOM 1983 O O . VAL A 1 266 ? 4.23 6.961 16.609 1 85.06 266 VAL A O 1
ATOM 1986 N N . SER A 1 267 ? 2.473 7.949 17.578 1 88.88 267 SER A N 1
ATOM 1987 C CA . SER A 1 267 ? 2.604 9.227 16.891 1 88.88 267 SER A CA 1
ATOM 1988 C C . SER A 1 267 ? 4.008 9.805 17.047 1 88.88 267 SER A C 1
ATOM 1990 O O . SER A 1 267 ? 4.559 10.383 16.109 1 88.88 267 SER A O 1
ATOM 1992 N N . PRO A 1 268 ? 4.656 9.633 18.234 1 90.06 268 PRO A N 1
ATOM 1993 C CA . PRO A 1 268 ? 6.004 10.18 18.391 1 90.06 268 PRO A CA 1
ATOM 1994 C C . PRO A 1 268 ? 7.016 9.547 17.438 1 90.06 268 PRO A C 1
ATOM 1996 O O . PRO A 1 268 ? 8.008 10.18 17.078 1 90.06 268 PRO A O 1
ATOM 1999 N N . LEU A 1 269 ? 6.793 8.328 17.094 1 85.25 269 LEU A N 1
ATOM 2000 C CA . LEU A 1 269 ? 7.695 7.672 16.156 1 85.25 269 LEU A CA 1
ATOM 2001 C C . LEU A 1 269 ? 7.66 8.352 14.789 1 85.25 269 LEU A C 1
ATOM 2003 O O . LEU A 1 269 ? 8.703 8.539 14.156 1 85.25 269 LEU A O 1
ATOM 2007 N N . GLU A 1 270 ? 6.516 8.695 14.414 1 84.12 270 GLU A N 1
ATOM 2008 C CA . GLU A 1 270 ? 6.34 9.445 13.172 1 84.12 270 GLU A CA 1
ATOM 2009 C C . GLU A 1 270 ? 6.957 10.836 13.273 1 84.12 270 GLU A C 1
ATOM 2011 O O . GLU A 1 270 ? 7.691 11.258 12.383 1 84.12 270 GLU A O 1
ATOM 2016 N N . ALA A 1 271 ? 6.668 11.484 14.328 1 90.94 271 ALA A N 1
ATOM 2017 C CA . ALA A 1 271 ? 7.172 12.836 14.547 1 90.94 271 ALA A CA 1
ATOM 2018 C C . ALA A 1 271 ? 8.695 12.852 14.625 1 90.94 271 ALA A C 1
ATOM 2020 O O . ALA A 1 271 ? 9.344 13.75 14.094 1 90.94 271 ALA A O 1
ATOM 2021 N N . ALA A 1 272 ? 9.258 11.891 15.281 1 89.81 272 ALA A N 1
ATOM 2022 C CA . ALA A 1 272 ? 10.711 11.797 15.383 1 89.81 272 ALA A CA 1
ATOM 2023 C C . ALA A 1 272 ? 11.352 11.609 14.016 1 89.81 272 ALA A C 1
ATOM 2025 O O . ALA A 1 272 ? 12.414 12.164 13.734 1 89.81 272 ALA A O 1
ATOM 2026 N N . GLY A 1 273 ? 10.719 10.789 13.281 1 83.38 273 GLY A N 1
ATOM 2027 C CA . GLY A 1 273 ? 11.195 10.617 11.922 1 83.38 273 GLY A CA 1
ATOM 2028 C C . GLY A 1 273 ? 11.172 11.898 11.117 1 83.38 273 GLY A C 1
ATOM 2029 O O . GLY A 1 273 ? 12.117 12.188 10.375 1 83.38 273 GLY A O 1
ATOM 2030 N N . ASP A 1 274 ? 10.141 12.617 11.219 1 88 274 ASP A N 1
ATOM 2031 C CA . ASP A 1 274 ? 10 13.875 10.492 1 88 274 ASP A CA 1
ATOM 2032 C C . ASP A 1 274 ? 11.016 14.906 10.977 1 88 274 ASP A C 1
ATOM 2034 O O . ASP A 1 274 ? 11.562 15.664 10.172 1 88 274 ASP A O 1
ATOM 2038 N N . LEU A 1 275 ? 11.219 14.938 12.258 1 92.25 275 LEU A N 1
ATOM 2039 C CA . LEU A 1 275 ? 12.195 15.859 12.828 1 92.25 275 LEU A CA 1
ATOM 2040 C C . LEU A 1 275 ? 13.609 15.492 12.383 1 92.25 275 LEU A C 1
ATOM 2042 O O . LEU A 1 275 ? 14.43 16.375 12.125 1 92.25 275 LEU A O 1
ATOM 2046 N N . THR A 1 276 ? 13.828 14.242 12.328 1 86.62 276 THR A N 1
ATOM 2047 C CA . THR A 1 276 ? 15.125 13.773 11.852 1 86.62 276 THR A CA 1
ATOM 2048 C C . THR A 1 276 ? 15.328 14.164 10.383 1 86.62 276 THR A C 1
ATOM 2050 O O . THR A 1 276 ? 16.391 14.656 10.008 1 86.62 276 THR A O 1
ATOM 2053 N N . ALA A 1 277 ? 14.359 13.938 9.656 1 83.56 277 ALA A N 1
ATOM 2054 C CA . ALA A 1 277 ? 14.422 14.328 8.25 1 83.56 277 ALA A CA 1
ATOM 2055 C C . ALA A 1 277 ? 14.633 15.828 8.102 1 83.56 277 ALA A C 1
ATOM 2057 O O . ALA A 1 277 ? 15.375 16.281 7.227 1 83.56 277 ALA A O 1
ATOM 2058 N N . ASN A 1 278 ? 13.953 16.562 8.875 1 91.94 278 ASN A N 1
ATOM 2059 C CA . ASN A 1 278 ? 14.102 18.016 8.859 1 91.94 278 ASN A CA 1
ATOM 2060 C C . ASN A 1 278 ? 15.531 18.422 9.203 1 91.94 278 ASN A C 1
ATOM 2062 O O . ASN A 1 278 ? 16.094 19.312 8.555 1 91.94 278 ASN A O 1
ATOM 2066 N N . SER A 1 279 ? 16.078 17.781 10.203 1 91.94 279 SER A N 1
ATOM 2067 C CA . SER A 1 279 ? 17.453 18.047 10.578 1 91.94 279 SER A CA 1
ATOM 2068 C C . SER A 1 279 ? 18.422 17.75 9.43 1 91.94 279 SER A C 1
ATOM 2070 O O . SER A 1 279 ? 19.328 18.547 9.156 1 91.94 279 SER A O 1
ATOM 2072 N N . MET A 1 280 ? 18.156 16.766 8.789 1 85.31 280 MET A N 1
ATOM 2073 C CA . MET A 1 280 ? 19.016 16.344 7.676 1 85.31 280 MET A CA 1
ATOM 2074 C C . MET A 1 280 ? 18.922 17.344 6.523 1 85.31 280 MET A C 1
ATOM 2076 O O . MET A 1 280 ? 19.953 17.797 6.016 1 85.31 280 MET A O 1
ATOM 2080 N N . ILE A 1 281 ? 17.781 17.672 6.168 1 86.19 281 ILE A N 1
ATOM 2081 C CA . ILE A 1 281 ? 17.562 18.547 5.016 1 86.19 281 ILE A CA 1
ATOM 2082 C C . ILE A 1 281 ? 18.031 19.953 5.352 1 86.19 281 ILE A C 1
ATOM 2084 O O . ILE A 1 281 ? 18.469 20.703 4.465 1 86.19 281 ILE A O 1
ATOM 2088 N N . SER A 1 282 ? 18 20.297 6.598 1 93 282 SER A N 1
ATOM 2089 C CA . SER A 1 282 ? 18.453 21.609 7.062 1 93 282 SER A CA 1
ATOM 2090 C C . SER A 1 282 ? 19.938 21.609 7.371 1 93 282 SER A C 1
ATOM 2092 O O . SER A 1 282 ? 20.469 22.578 7.918 1 93 282 SER A O 1
ATOM 2094 N N . ARG A 1 283 ? 20.594 20.453 7.145 1 91.81 283 ARG A N 1
ATOM 2095 C CA . ARG A 1 283 ? 22.031 20.281 7.336 1 91.81 283 ARG A CA 1
ATOM 2096 C C . ARG A 1 283 ? 22.406 20.469 8.797 1 91.81 283 ARG A C 1
ATOM 2098 O O . ARG A 1 283 ? 23.391 21.156 9.102 1 91.81 283 ARG A O 1
ATOM 2105 N N . GLN A 1 284 ? 21.531 20.016 9.578 1 92.62 284 GLN A N 1
ATOM 2106 C CA . GLN A 1 284 ? 21.812 19.969 11.016 1 92.62 284 GLN A CA 1
ATOM 2107 C C . GLN A 1 284 ? 22.219 18.562 11.438 1 92.62 284 GLN A C 1
ATOM 2109 O O . GLN A 1 284 ? 21.938 17.578 10.734 1 92.62 284 GLN A O 1
ATOM 2114 N N . PRO A 1 285 ? 22.891 18.438 12.555 1 90.88 285 PRO A N 1
ATOM 2115 C CA . PRO A 1 285 ? 23.344 17.109 12.984 1 90.88 285 PRO A CA 1
ATOM 2116 C C . PRO A 1 285 ? 22.188 16.156 13.266 1 90.88 285 PRO A C 1
ATOM 2118 O O . PRO A 1 285 ? 21.156 16.578 13.812 1 90.88 285 PRO A O 1
ATOM 2121 N N . VAL A 1 286 ? 22.312 14.961 12.938 1 87.06 286 VAL A N 1
ATOM 2122 C CA . VAL A 1 286 ? 21.297 13.938 13.164 1 87.06 286 VAL A CA 1
ATOM 2123 C C . VAL A 1 286 ? 21.812 12.922 14.18 1 87.06 286 VAL A C 1
ATOM 2125 O O . VAL A 1 286 ? 21.281 11.805 14.273 1 87.06 286 VAL A O 1
ATOM 2128 N N . LYS A 1 287 ? 22.875 13.258 14.734 1 82.31 287 LYS A N 1
ATOM 2129 C CA . LYS A 1 287 ? 23.469 12.508 15.844 1 82.31 287 LYS A CA 1
ATOM 2130 C C . LYS A 1 287 ? 24 13.445 16.922 1 82.31 287 LYS A C 1
ATOM 2132 O O . LYS A 1 287 ? 24.141 14.648 16.688 1 82.31 287 LYS A O 1
ATOM 2137 N N . GLY A 1 288 ? 24.141 12.867 18.125 1 88.19 288 GLY A N 1
ATOM 2138 C CA . GLY A 1 288 ? 24.75 13.656 19.188 1 88.19 288 GLY A CA 1
ATOM 2139 C C . GLY A 1 288 ? 23.719 14.281 20.109 1 88.19 288 GLY A C 1
ATOM 2140 O O . GLY A 1 288 ? 22.516 14.031 19.984 1 88.19 288 GLY A O 1
ATOM 2141 N N . PRO A 1 289 ? 24.188 14.992 21.047 1 90.31 289 PRO A N 1
ATOM 2142 C CA . PRO A 1 289 ? 23.312 15.547 22.094 1 90.31 289 PRO A CA 1
ATOM 2143 C C . PRO A 1 289 ? 22.359 16.594 21.547 1 90.31 289 PRO A C 1
ATOM 2145 O O . PRO A 1 289 ? 21.219 16.703 22.016 1 90.31 289 PRO A O 1
ATOM 2148 N N . LEU A 1 290 ? 22.828 17.359 20.641 1 92.06 290 LEU A N 1
ATOM 2149 C CA . LEU A 1 290 ? 21.969 18.375 20.062 1 92.06 290 LEU A CA 1
ATOM 2150 C C . LEU A 1 290 ? 20.781 17.734 19.344 1 92.06 290 LEU A C 1
ATOM 2152 O O . LEU A 1 290 ? 19.656 18.234 19.438 1 92.06 290 LEU A O 1
ATOM 2156 N N . TYR A 1 291 ? 21.094 16.766 18.609 1 91.06 291 TYR A N 1
ATOM 2157 C CA . TYR A 1 291 ? 20.047 16.031 17.906 1 91.06 291 TYR A CA 1
ATOM 2158 C C . TYR A 1 291 ? 19.031 15.445 18.891 1 91.06 291 TYR A C 1
ATOM 2160 O O . TYR A 1 291 ? 17.828 15.609 18.703 1 91.06 291 TYR A O 1
ATOM 2168 N N . ILE A 1 292 ? 19.562 14.859 19.922 1 89.44 292 ILE A N 1
ATOM 2169 C CA . ILE A 1 292 ? 18.688 14.227 20.906 1 89.44 292 ILE A CA 1
ATOM 2170 C C . ILE A 1 292 ? 17.828 15.281 21.594 1 89.44 292 ILE A C 1
ATOM 2172 O O . ILE A 1 292 ? 16.641 15.07 21.828 1 89.44 292 ILE A O 1
ATOM 2176 N N . ARG A 1 293 ? 18.406 16.328 21.875 1 92.44 293 ARG A N 1
ATOM 2177 C CA . ARG A 1 293 ? 17.672 17.422 22.5 1 92.44 293 ARG A CA 1
ATOM 2178 C C . ARG A 1 293 ? 16.578 17.953 21.578 1 92.44 293 ARG A C 1
ATOM 2180 O O . ARG A 1 293 ? 15.469 18.234 22.031 1 92.44 293 ARG A O 1
ATOM 2187 N N . ARG A 1 294 ? 16.859 18.062 20.328 1 93.88 294 ARG A N 1
ATOM 2188 C CA . ARG A 1 294 ? 15.898 18.547 19.344 1 93.88 294 ARG A CA 1
ATOM 2189 C C . ARG A 1 294 ? 14.711 17.594 19.234 1 93.88 294 ARG A C 1
ATOM 2191 O O . ARG A 1 294 ? 13.562 18.031 19.156 1 93.88 294 ARG A O 1
ATOM 2198 N N . ILE A 1 295 ? 15.031 16.359 19.219 1 92.69 295 ILE A N 1
ATOM 2199 C CA . ILE A 1 295 ? 13.969 15.367 19.109 1 92.69 295 ILE A CA 1
ATOM 2200 C C . ILE A 1 295 ? 13.102 15.383 20.359 1 92.69 295 ILE A C 1
ATOM 2202 O O . ILE A 1 295 ? 11.875 15.398 20.281 1 92.69 295 ILE A O 1
ATOM 2206 N N . LYS A 1 296 ? 13.758 15.406 21.484 1 94.5 296 LYS A N 1
ATOM 2207 C CA . LYS A 1 296 ? 13.047 15.43 22.75 1 94.5 296 LYS A CA 1
ATOM 2208 C C . LYS A 1 296 ? 12.156 16.672 22.859 1 94.5 296 LYS A C 1
ATOM 2210 O O . LYS A 1 296 ? 10.977 16.562 23.203 1 94.5 296 LYS A O 1
ATOM 2215 N N . SER A 1 297 ? 12.75 17.781 22.562 1 96.25 297 SER A N 1
ATOM 2216 C CA . SER A 1 297 ? 12.039 19.062 22.688 1 96.25 297 SER A CA 1
ATOM 2217 C C . SER A 1 297 ? 10.945 19.172 21.625 1 96.25 297 SER A C 1
ATOM 2219 O O . SER A 1 297 ? 9.906 19.797 21.875 1 96.25 297 SER A O 1
ATOM 2221 N N . GLY A 1 298 ? 11.234 18.672 20.453 1 96.44 298 GLY A N 1
ATOM 2222 C CA . GLY A 1 298 ? 10.234 18.688 19.406 1 96.44 298 GLY A CA 1
ATOM 2223 C C . GLY A 1 298 ? 9.031 17.812 19.719 1 96.44 298 GLY A C 1
ATOM 2224 O O . GLY A 1 298 ? 7.891 18.203 19.469 1 96.44 298 GLY A O 1
ATOM 2225 N N . LEU A 1 299 ? 9.297 16.641 20.25 1 95.62 299 LEU A N 1
ATOM 2226 C CA . LEU A 1 299 ? 8.219 15.734 20.609 1 95.62 299 LEU A CA 1
ATOM 2227 C C . LEU A 1 299 ? 7.387 16.297 21.75 1 95.62 299 LEU A C 1
ATOM 2229 O O . LEU A 1 299 ? 6.168 16.125 21.797 1 95.62 299 LEU A O 1
ATOM 2233 N N . LEU A 1 300 ? 8.07 16.922 22.672 1 97 300 LEU A N 1
ATOM 2234 C CA . LEU A 1 300 ? 7.371 17.594 23.75 1 97 300 LEU A CA 1
ATOM 2235 C C . LEU A 1 300 ? 6.422 18.656 23.219 1 97 300 LEU A C 1
ATOM 2237 O O . LEU A 1 300 ? 5.273 18.75 23.656 1 97 300 LEU A O 1
ATOM 2241 N N . ALA A 1 301 ? 6.93 19.422 22.312 1 97.56 301 ALA A N 1
ATOM 2242 C CA . ALA A 1 301 ? 6.105 20.453 21.688 1 97.56 301 ALA A CA 1
ATOM 2243 C C . ALA A 1 301 ? 4.914 19.828 20.953 1 97.56 301 ALA A C 1
ATOM 2245 O O . ALA A 1 301 ? 3.811 20.375 20.984 1 97.56 301 ALA A O 1
ATOM 2246 N N . ASP A 1 302 ? 5.125 18.734 20.297 1 96.81 302 ASP A N 1
ATOM 2247 C CA . ASP A 1 302 ? 4.059 18.031 19.594 1 96.81 302 ASP A CA 1
ATOM 2248 C C . ASP A 1 302 ? 2.941 17.625 20.547 1 96.81 302 ASP A C 1
ATOM 2250 O O . ASP A 1 302 ? 1.763 17.828 20.266 1 96.81 302 ASP A O 1
ATOM 2254 N N . GLY A 1 303 ? 3.354 17 21.594 1 97.25 303 GLY A N 1
ATOM 2255 C CA . GLY A 1 303 ? 2.383 16.594 22.594 1 97.25 303 GLY A CA 1
ATOM 2256 C C . GLY A 1 303 ? 1.623 17.75 23.219 1 97.25 303 GLY A C 1
ATOM 2257 O O . GLY A 1 303 ? 0.396 17.703 23.328 1 97.25 303 GLY A O 1
ATOM 2258 N N . LEU A 1 304 ? 2.318 18.766 23.562 1 97.81 304 LEU A N 1
ATOM 2259 C CA . LEU A 1 304 ? 1.694 19.922 24.188 1 97.81 304 LEU A CA 1
ATOM 2260 C C . LEU A 1 304 ? 0.791 20.656 23.203 1 97.81 304 LEU A C 1
ATOM 2262 O O . LEU A 1 304 ? -0.261 21.172 23.594 1 97.81 304 LEU A O 1
ATOM 2266 N N . ASN A 1 305 ? 1.269 20.719 22.016 1 97.88 305 ASN A N 1
ATOM 2267 C CA . ASN A 1 305 ? 0.423 21.328 21 1 97.88 305 ASN A CA 1
ATOM 2268 C C . ASN A 1 305 ? -0.857 20.531 20.766 1 97.88 305 ASN A C 1
ATOM 2270 O O . ASN A 1 305 ? -1.908 21.094 20.484 1 97.88 305 ASN A O 1
ATOM 2274 N N . SER A 1 306 ? -0.76 19.219 20.797 1 98.25 306 SER A N 1
ATOM 2275 C CA . SER A 1 306 ? -1.955 18.391 20.672 1 98.25 306 SER A CA 1
ATOM 2276 C C . SER A 1 306 ? -2.898 18.609 21.859 1 98.25 306 SER A C 1
ATOM 2278 O O . SER A 1 306 ? -4.121 18.578 21.688 1 98.25 306 SER A O 1
ATOM 2280 N N . ALA A 1 307 ? -2.371 18.797 23.047 1 98.25 307 ALA A N 1
ATOM 2281 C CA . ALA A 1 307 ? -3.201 19.156 24.188 1 98.25 307 ALA A CA 1
ATOM 2282 C C . ALA A 1 307 ? -3.881 20.5 23.984 1 98.25 307 ALA A C 1
ATOM 2284 O O . ALA A 1 307 ? -5.07 20.656 24.266 1 98.25 307 ALA A O 1
ATOM 2285 N N . MET A 1 308 ? -3.1 21.422 23.531 1 98.06 308 MET A N 1
ATOM 2286 C CA . MET A 1 308 ? -3.646 22.75 23.219 1 98.06 308 MET A CA 1
ATOM 2287 C C . MET A 1 308 ? -4.73 22.656 22.156 1 98.06 308 MET A C 1
ATOM 2289 O O . MET A 1 308 ? -5.73 23.375 22.219 1 98.06 308 MET A O 1
ATOM 2293 N N . ALA A 1 309 ? -4.477 21.781 21.156 1 98.44 309 ALA A N 1
ATOM 2294 C CA . ALA A 1 309 ? -5.469 21.562 20.109 1 98.44 309 ALA A CA 1
ATOM 2295 C C . ALA A 1 309 ? -6.797 21.094 20.703 1 98.44 309 ALA A C 1
ATOM 2297 O O . ALA A 1 309 ? -7.863 21.578 20.312 1 98.44 309 ALA A O 1
ATOM 2298 N N . ALA A 1 310 ? -6.711 20.188 21.625 1 98.31 310 ALA A N 1
ATOM 2299 C CA . ALA A 1 310 ? -7.926 19.719 22.281 1 98.31 310 ALA A CA 1
ATOM 2300 C C . ALA A 1 310 ? -8.617 20.844 23.031 1 98.31 310 ALA A C 1
ATOM 2302 O O . ALA A 1 310 ? -9.852 20.938 23.016 1 98.31 310 ALA A O 1
ATOM 2303 N N . VAL A 1 311 ? -7.883 21.703 23.656 1 98.25 311 VAL A N 1
ATOM 2304 C CA . VAL A 1 311 ? -8.422 22.812 24.422 1 98.25 311 VAL A CA 1
ATOM 2305 C C . VAL A 1 311 ? -9.18 23.766 23.5 1 98.25 311 VAL A C 1
ATOM 2307 O O . VAL A 1 311 ? -10.266 24.25 23.859 1 98.25 311 VAL A O 1
ATOM 2310 N N . PHE A 1 312 ? -8.609 23.953 22.344 1 98 312 PHE A N 1
ATOM 2311 C CA . PHE A 1 312 ? -9.211 24.922 21.438 1 98 312 PHE A CA 1
ATOM 2312 C C . PHE A 1 312 ? -10.016 24.219 20.359 1 98 312 PHE A C 1
ATOM 2314 O O . PHE A 1 312 ? -10.227 24.781 19.281 1 98 312 PHE A O 1
ATOM 2321 N N . ASN A 1 313 ? -10.391 23.016 20.594 1 97.5 313 ASN A N 1
ATOM 2322 C CA . ASN A 1 313 ? -11.359 22.297 19.781 1 97.5 313 ASN A CA 1
ATOM 2323 C C . ASN A 1 313 ? -10.805 21.984 18.391 1 97.5 313 ASN A C 1
ATOM 2325 O O . ASN A 1 313 ? -11.469 22.234 17.391 1 97.5 313 ASN A O 1
ATOM 2329 N N . SER A 1 314 ? -9.602 21.5 18.344 1 97.19 314 SER A N 1
ATOM 2330 C CA . SER A 1 314 ? -8.961 21.016 17.125 1 97.19 314 SER A CA 1
ATOM 2331 C C . SER A 1 314 ? -8.477 19.578 17.281 1 97.19 314 SER A C 1
ATOM 2333 O O . SER A 1 314 ? -8.289 19.109 18.406 1 97.19 314 SER A O 1
ATOM 2335 N N . MET A 1 315 ? -8.336 18.969 16.188 1 96.25 315 MET A N 1
ATOM 2336 C CA . MET A 1 315 ? -7.789 17.609 16.172 1 96.25 315 MET A CA 1
ATOM 2337 C C . MET A 1 315 ? -6.312 17.609 16.562 1 96.25 315 MET A C 1
ATOM 2339 O O . MET A 1 315 ? -5.645 18.641 16.469 1 96.25 315 MET A O 1
ATOM 2343 N N . PRO A 1 316 ? -5.84 16.422 16.969 1 97.25 316 PRO A N 1
ATOM 2344 C CA . PRO A 1 316 ? -4.438 16.359 17.375 1 97.25 316 PRO A CA 1
ATOM 2345 C C . PRO A 1 316 ? -3.475 16.797 16.281 1 97.25 316 PRO A C 1
ATOM 2347 O O . PRO A 1 316 ? -3.768 16.641 15.094 1 97.25 316 PRO A O 1
ATOM 2350 N N . MET A 1 317 ? -2.361 17.297 16.766 1 96.25 317 MET A N 1
ATOM 2351 C CA . MET A 1 317 ? -1.385 17.922 15.867 1 96.25 317 MET A CA 1
ATOM 2352 C C . MET A 1 317 ? -0.128 17.062 15.758 1 96.25 317 MET A C 1
ATOM 2354 O O . MET A 1 317 ? 0.162 16.266 16.641 1 96.25 317 MET A O 1
ATOM 2358 N N . VAL A 1 318 ? 0.526 17.219 14.633 1 93.56 318 VAL A N 1
ATOM 2359 C CA . VAL A 1 318 ? 1.804 16.547 14.414 1 93.56 318 VAL A CA 1
ATOM 2360 C C . VAL A 1 318 ? 2.678 17.391 13.484 1 93.56 318 VAL A C 1
ATOM 2362 O O . VAL A 1 318 ? 2.184 18.281 12.789 1 93.56 318 VAL A O 1
ATOM 2365 N N . THR A 1 319 ? 3.971 17.109 13.578 1 92.75 319 THR A N 1
ATOM 2366 C CA . THR A 1 319 ? 4.891 17.719 12.625 1 92.75 319 THR A CA 1
ATOM 2367 C C . THR A 1 319 ? 4.609 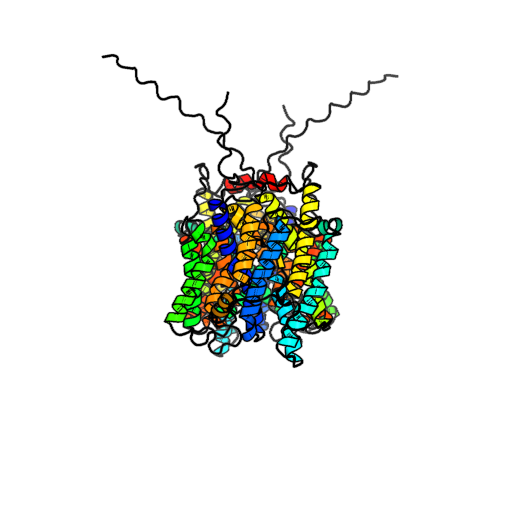17.219 11.211 1 92.75 319 THR A C 1
ATOM 2369 O O . THR A 1 319 ? 4.523 16.016 10.977 1 92.75 319 THR A O 1
ATOM 2372 N N . PHE A 1 320 ? 4.496 18.109 10.234 1 86.56 320 PHE A N 1
ATOM 2373 C CA . PHE A 1 320 ? 4.098 17.781 8.875 1 86.56 320 PHE A CA 1
ATOM 2374 C C . PHE A 1 320 ? 5.309 17.375 8.039 1 86.56 320 PHE A C 1
ATOM 2376 O O . PHE A 1 320 ? 6.234 18.172 7.852 1 86.56 320 PHE A O 1
ATOM 2383 N N . ALA A 1 321 ? 5.234 16.25 7.539 1 80.88 321 ALA A N 1
ATOM 2384 C CA . ALA A 1 321 ? 6.281 15.742 6.656 1 80.88 321 ALA A CA 1
ATOM 2385 C C . ALA A 1 321 ? 6.332 16.531 5.355 1 80.88 321 ALA A C 1
ATOM 2387 O O . ALA A 1 321 ? 7.395 16.672 4.742 1 80.88 321 ALA A O 1
ATOM 2388 N N . GLN A 1 322 ? 5.207 17.047 4.961 1 79.25 322 GLN A N 1
ATOM 2389 C CA . GLN A 1 322 ? 5.121 17.812 3.719 1 79.25 322 GLN A CA 1
ATOM 2390 C C . GLN A 1 322 ? 6.027 19.047 3.764 1 79.25 322 GLN A C 1
ATOM 2392 O O . GLN A 1 322 ? 6.566 19.453 2.736 1 79.25 322 GLN A O 1
ATOM 2397 N N . ASN A 1 323 ? 6.184 19.594 4.875 1 88.69 323 ASN A N 1
ATOM 2398 C CA . ASN A 1 323 ? 7.039 20.766 5.027 1 88.69 323 ASN A CA 1
ATOM 2399 C C . ASN A 1 323 ? 8.492 20.438 4.691 1 88.69 323 ASN A C 1
ATOM 2401 O O . ASN A 1 323 ? 9.219 21.297 4.184 1 88.69 323 ASN A O 1
ATOM 2405 N N . ASN A 1 324 ? 8.945 19.266 4.957 1 87.06 324 ASN A N 1
ATOM 2406 C CA . ASN A 1 324 ? 10.289 18.828 4.578 1 87.06 324 ASN A CA 1
ATOM 2407 C C . ASN A 1 324 ? 10.469 18.828 3.062 1 87.06 324 ASN A C 1
ATOM 2409 O O . ASN A 1 324 ? 11.539 19.172 2.564 1 87.06 324 ASN A O 1
ATOM 2413 N N . GLY A 1 325 ? 9.461 18.484 2.439 1 81.5 325 GLY A N 1
ATOM 2414 C CA . GLY A 1 325 ? 9.508 18.531 0.987 1 81.5 325 GLY A CA 1
ATOM 2415 C C . GLY A 1 325 ? 9.641 19.953 0.447 1 81.5 325 GLY A C 1
ATOM 2416 O O . GLY A 1 325 ? 10.352 20.172 -0.538 1 81.5 325 GLY A O 1
ATOM 2417 N N . VAL A 1 326 ? 8.992 20.859 1.055 1 88.19 326 VAL A N 1
ATOM 2418 C CA . VAL A 1 326 ? 9.039 22.25 0.63 1 88.19 326 VAL A CA 1
ATOM 2419 C C . VAL A 1 326 ? 10.445 22.812 0.852 1 88.19 326 VAL A C 1
ATOM 2421 O O . VAL A 1 326 ? 10.969 23.547 0.011 1 88.19 326 VAL A O 1
ATOM 2424 N N . ILE A 1 327 ? 11.047 22.422 1.938 1 91.31 327 ILE A N 1
ATOM 2425 C CA . ILE A 1 327 ? 12.406 22.875 2.23 1 91.31 327 ILE A CA 1
ATOM 2426 C C . ILE A 1 327 ? 13.359 22.312 1.178 1 91.31 327 ILE A C 1
ATOM 2428 O O . ILE A 1 327 ? 14.227 23.047 0.68 1 91.31 327 ILE A O 1
ATOM 2432 N N . GLN A 1 328 ? 13.164 21.125 0.869 1 82.38 328 GLN A N 1
ATOM 2433 C CA . GLN A 1 328 ? 14.016 20.5 -0.132 1 82.38 328 GLN A CA 1
ATOM 2434 C C . GLN A 1 328 ? 13.867 21.172 -1.49 1 82.38 328 GLN A C 1
ATOM 2436 O O . GLN A 1 328 ? 14.844 21.344 -2.223 1 82.38 328 GLN A O 1
ATOM 2441 N N . LEU A 1 329 ? 12.727 21.594 -1.773 1 78.5 329 LEU A N 1
ATOM 2442 C CA . LEU A 1 329 ? 12.43 22.156 -3.086 1 78.5 329 LEU A CA 1
ATOM 2443 C C . LEU A 1 329 ? 12.875 23.625 -3.164 1 78.5 329 LEU A C 1
ATOM 2445 O O . LEU A 1 329 ? 13.32 24.078 -4.215 1 78.5 329 LEU A O 1
ATOM 2449 N N . THR A 1 330 ? 12.742 24.297 -2.127 1 86.19 330 THR A N 1
ATOM 2450 C CA . THR A 1 330 ? 12.969 25.75 -2.15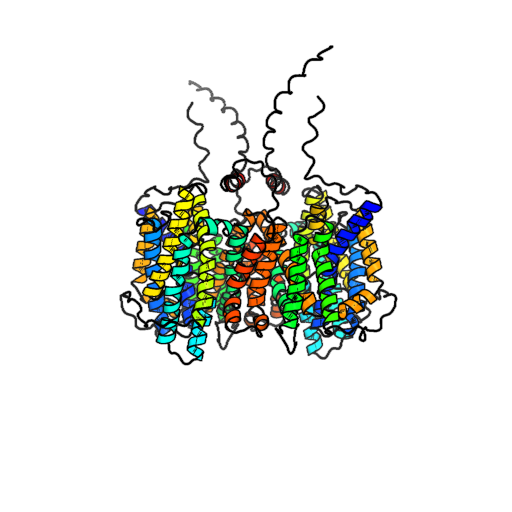2 1 86.19 330 THR A CA 1
ATOM 2451 C C . THR A 1 330 ? 14.375 26.078 -1.661 1 86.19 330 THR A C 1
ATOM 2453 O O . THR A 1 330 ? 14.891 27.156 -1.927 1 86.19 330 THR A O 1
ATOM 2456 N N . GLY A 1 331 ? 14.922 25.156 -0.844 1 89.56 331 GLY A N 1
ATOM 2457 C CA . GLY A 1 331 ? 16.234 25.391 -0.246 1 89.56 331 GLY A CA 1
ATOM 2458 C C . GLY A 1 331 ? 16.188 26.359 0.919 1 89.56 331 GLY A C 1
ATOM 2459 O O . GLY A 1 331 ? 17.219 26.922 1.3 1 89.56 331 GLY A O 1
ATOM 2460 N N . VAL A 1 332 ? 15.023 26.641 1.414 1 93.19 332 VAL A N 1
ATOM 2461 C CA . VAL A 1 332 ? 14.883 27.578 2.521 1 93.19 332 VAL A CA 1
ATOM 2462 C C . VAL A 1 332 ? 14.594 26.812 3.812 1 93.19 332 VAL A C 1
ATOM 2464 O O . VAL A 1 332 ? 13.492 26.297 3.992 1 93.19 332 VAL A O 1
ATOM 2467 N N . ALA A 1 333 ? 15.539 26.812 4.723 1 95.19 333 ALA A N 1
ATOM 2468 C CA . ALA A 1 333 ? 15.383 26.062 5.969 1 95.19 333 ALA A CA 1
ATOM 2469 C C . ALA A 1 333 ? 15.344 27 7.172 1 95.19 333 ALA A C 1
ATOM 2471 O O . ALA A 1 333 ? 15.352 26.547 8.32 1 95.19 333 ALA A O 1
ATOM 2472 N N . SER A 1 334 ? 15.18 28.25 6.98 1 95.88 334 SER A N 1
ATOM 2473 C CA . SER A 1 334 ? 15.289 29.266 8.031 1 95.88 334 SER A CA 1
ATOM 2474 C C . SER A 1 334 ? 14.133 29.172 9.016 1 95.88 334 SER A C 1
ATOM 2476 O O . SER A 1 334 ? 12.969 29.188 8.617 1 95.88 334 SER A O 1
ATOM 2478 N N . ARG A 1 335 ? 14.438 29.203 10.258 1 95.25 335 ARG A N 1
ATOM 2479 C CA . ARG A 1 335 ? 13.406 29.156 11.289 1 95.25 335 ARG A CA 1
ATOM 2480 C C . ARG A 1 335 ? 12.617 30.453 11.344 1 95.25 335 ARG A C 1
ATOM 2482 O O . ARG A 1 335 ? 11.5 30.484 11.852 1 95.25 335 ARG A O 1
ATOM 2489 N N . TYR A 1 336 ? 13.117 31.516 10.852 1 95.56 336 TYR A N 1
ATOM 2490 C CA . TYR A 1 336 ? 12.414 32.812 10.828 1 95.56 336 TYR A CA 1
ATOM 2491 C C . TYR A 1 336 ? 11.227 32.75 9.867 1 95.56 336 TYR A C 1
ATOM 2493 O O . TYR A 1 336 ? 10.227 33.438 10.086 1 95.56 336 TYR A O 1
ATOM 2501 N N . VAL A 1 337 ? 11.406 31.969 8.875 1 96.69 337 VAL A N 1
ATOM 2502 C CA . VAL A 1 337 ? 10.289 31.766 7.949 1 96.69 337 VAL A CA 1
ATOM 2503 C C . VAL A 1 337 ? 9.133 31.078 8.68 1 96.69 337 VAL A C 1
ATOM 2505 O O . VAL A 1 337 ? 7.965 31.344 8.383 1 96.69 337 VAL A O 1
ATOM 2508 N N . ALA A 1 338 ? 9.43 30.281 9.656 1 97.06 338 ALA A N 1
ATOM 2509 C CA . ALA A 1 338 ? 8.414 29.578 10.438 1 97.06 338 ALA A CA 1
ATOM 2510 C C . ALA A 1 338 ? 7.527 30.547 11.195 1 97.06 338 ALA A C 1
ATOM 2512 O O . ALA A 1 338 ? 6.332 30.312 11.367 1 97.06 338 ALA A O 1
ATOM 2513 N N . PHE A 1 339 ? 8.086 31.672 11.625 1 97.25 339 PHE A N 1
ATOM 2514 C CA . PHE A 1 339 ? 7.301 32.688 12.344 1 97.25 339 PHE A CA 1
ATOM 2515 C C . PHE A 1 339 ? 6.258 33.312 11.43 1 97.25 339 PHE A C 1
ATOM 2517 O O . PHE A 1 339 ? 5.141 33.594 11.859 1 97.25 339 PHE A O 1
ATOM 2524 N N . PHE A 1 340 ? 6.676 33.469 10.258 1 97.44 340 PHE A N 1
ATOM 2525 C CA . PHE A 1 340 ? 5.742 34.031 9.297 1 97.44 340 PHE A CA 1
ATOM 2526 C C . PHE A 1 340 ? 4.66 33.031 8.93 1 97.44 340 PHE A C 1
ATOM 2528 O O . PHE A 1 340 ? 3.498 33.375 8.75 1 97.44 340 PHE A O 1
ATOM 2535 N N . ILE A 1 341 ? 5.082 31.734 8.75 1 97.75 341 ILE A N 1
ATOM 2536 C CA . ILE A 1 341 ? 4.105 30.688 8.516 1 97.75 341 ILE A CA 1
ATOM 2537 C C . ILE A 1 341 ? 3.076 30.672 9.641 1 97.75 341 ILE A C 1
ATOM 2539 O O . ILE A 1 341 ? 1.869 30.641 9.391 1 97.75 341 ILE A O 1
ATOM 2543 N N . ALA A 1 342 ? 3.566 30.75 10.852 1 98.12 342 ALA A N 1
ATOM 2544 C CA . ALA A 1 342 ? 2.715 30.734 12.039 1 98.12 342 ALA A CA 1
ATOM 2545 C C . ALA A 1 342 ? 1.747 31.922 12.031 1 98.12 342 ALA A C 1
ATOM 2547 O O . ALA A 1 342 ? 0.555 31.75 12.297 1 98.12 342 ALA A O 1
ATOM 2548 N N . GLY A 1 343 ? 2.262 33.062 11.75 1 97.81 343 GLY A N 1
ATOM 2549 C CA . GLY A 1 343 ? 1.428 34.25 11.688 1 97.81 343 GLY A CA 1
ATOM 2550 C C . GLY A 1 343 ? 0.335 34.156 10.641 1 97.81 343 GLY A C 1
ATOM 2551 O O . GLY A 1 343 ? -0.81 34.531 10.898 1 97.81 343 GLY A O 1
ATOM 2552 N N . LEU A 1 344 ? 0.682 33.688 9.516 1 97.38 344 LEU A N 1
ATOM 2553 C CA . LEU A 1 344 ? -0.281 33.562 8.43 1 97.38 344 LEU A CA 1
ATOM 2554 C C . LEU A 1 344 ? -1.378 32.562 8.797 1 97.38 344 LEU A C 1
ATOM 2556 O O . LEU A 1 344 ? -2.555 32.781 8.508 1 97.38 344 LEU A O 1
ATOM 2560 N N . LEU A 1 345 ? -1.018 31.438 9.383 1 97.88 345 LEU A N 1
ATOM 2561 C CA . LEU A 1 345 ? -1.992 30.422 9.766 1 97.88 345 LEU A CA 1
ATOM 2562 C C . LEU A 1 345 ? -2.938 30.953 10.836 1 97.88 345 LEU A C 1
ATOM 2564 O O . LEU A 1 345 ? -4.148 30.734 10.766 1 97.88 345 LEU A O 1
ATOM 2568 N N . VAL A 1 346 ? -2.385 31.719 11.82 1 97.44 346 VAL A N 1
ATOM 2569 C CA . VAL A 1 346 ? -3.215 32.312 12.867 1 97.44 346 VAL A CA 1
ATOM 2570 C C . VAL A 1 346 ? -4.188 33.312 12.242 1 97.44 346 VAL A C 1
ATOM 2572 O O . VAL A 1 346 ? -5.367 33.344 12.594 1 97.44 346 VAL A O 1
ATOM 2575 N N . LEU A 1 347 ? -3.67 34.062 11.336 1 96.5 347 LEU A N 1
ATOM 2576 C CA . LEU A 1 347 ? -4.512 35.062 10.656 1 96.5 347 LEU A CA 1
ATOM 2577 C C . LEU A 1 347 ? -5.637 34.375 9.891 1 96.5 347 LEU A C 1
ATOM 2579 O O . LEU A 1 347 ? -6.789 34.812 9.953 1 96.5 347 LEU A O 1
ATOM 2583 N N . LEU A 1 348 ? -5.297 33.344 9.18 1 95.56 348 LEU A N 1
ATOM 2584 C CA . LEU A 1 348 ? -6.305 32.594 8.43 1 95.56 348 LEU A CA 1
ATOM 2585 C C . LEU A 1 348 ? -7.305 31.938 9.383 1 95.56 348 LEU A C 1
ATOM 2587 O O . LEU A 1 348 ? -8.484 31.797 9.055 1 95.56 348 LEU A O 1
ATOM 2591 N N . GLY A 1 349 ? -6.859 31.484 10.539 1 95.94 349 GLY A N 1
ATOM 2592 C CA . GLY A 1 349 ? -7.703 30.828 11.523 1 95.94 349 GLY A CA 1
ATOM 2593 C C . GLY A 1 349 ? -8.695 31.766 12.18 1 95.94 349 GLY A C 1
ATOM 2594 O O . GLY A 1 349 ? -9.711 31.328 12.727 1 95.94 349 GLY A O 1
ATOM 2595 N N . LEU A 1 350 ? -8.484 33 12.109 1 95.12 350 LEU A N 1
ATOM 2596 C CA . LEU A 1 350 ? -9.359 34 12.734 1 95.12 350 LEU A CA 1
ATOM 2597 C C . LEU A 1 350 ? -10.594 34.25 11.875 1 95.12 350 LEU A C 1
ATOM 2599 O O . LEU A 1 350 ? -11.586 34.812 12.352 1 95.12 350 LEU A O 1
ATOM 2603 N N . PHE A 1 351 ? -10.586 33.812 10.641 1 94.25 351 PHE A N 1
ATOM 2604 C CA . PHE A 1 351 ? -11.695 34.094 9.734 1 94.25 351 PHE A CA 1
ATOM 2605 C C . PHE A 1 351 ? -12.477 32.812 9.445 1 94.25 351 PHE A C 1
ATOM 2607 O O . PHE A 1 351 ? -12.102 32.062 8.547 1 94.25 351 PHE A O 1
ATOM 2614 N N . PRO A 1 352 ? -13.633 32.688 10.055 1 93.31 352 PRO A N 1
ATOM 2615 C CA . PRO A 1 352 ? -14.406 31.469 9.867 1 93.31 352 PRO A CA 1
ATOM 2616 C C . PRO A 1 352 ? -15.031 31.375 8.477 1 93.31 352 PRO A C 1
ATOM 2618 O O . PRO A 1 352 ? -15.523 30.312 8.094 1 93.31 352 PRO A O 1
ATOM 2621 N N . MET A 1 353 ? -14.953 32.469 7.703 1 93 353 MET A N 1
ATOM 2622 C CA . MET A 1 353 ? -15.477 32.469 6.34 1 93 353 MET A CA 1
ATOM 2623 C C . MET A 1 353 ? -14.766 31.438 5.48 1 93 353 MET A C 1
ATOM 2625 O O . MET A 1 353 ? -15.375 30.828 4.598 1 93 353 MET A O 1
ATOM 2629 N N . ILE A 1 354 ? -13.539 31.203 5.77 1 91.62 354 ILE A N 1
ATOM 2630 C CA . ILE A 1 354 ? -12.773 30.203 5.039 1 91.62 354 ILE A CA 1
ATOM 2631 C C . ILE A 1 354 ? -13.391 28.828 5.258 1 91.62 354 ILE A C 1
ATOM 2633 O O . ILE A 1 354 ? -13.617 28.078 4.301 1 91.62 354 ILE A O 1
ATOM 2637 N N . GLY A 1 355 ? -13.703 28.547 6.453 1 91.69 355 GLY A N 1
ATOM 2638 C CA . GLY A 1 355 ? -14.344 27.281 6.777 1 91.69 355 GLY A CA 1
ATOM 2639 C C . GLY A 1 355 ? -15.742 27.156 6.207 1 91.69 355 GLY A C 1
ATOM 2640 O O . GLY A 1 355 ? -16.156 26.062 5.789 1 91.69 355 GLY A O 1
ATOM 2641 N N . ALA A 1 356 ? -16.422 28.281 6.254 1 93 356 ALA A N 1
ATOM 2642 C CA . ALA A 1 356 ? -17.797 28.297 5.727 1 93 356 ALA A CA 1
ATOM 2643 C C . ALA A 1 356 ? -17.797 27.984 4.234 1 93 356 ALA A C 1
ATOM 2645 O O . ALA A 1 356 ? -18.656 27.219 3.76 1 93 356 ALA A O 1
ATOM 2646 N N . VAL A 1 357 ? -16.875 28.484 3.535 1 92.62 357 VAL A N 1
ATOM 2647 C CA . VAL A 1 357 ? -16.766 28.25 2.102 1 92.62 357 VAL A CA 1
ATOM 2648 C C . VAL A 1 357 ? -16.375 26.797 1.849 1 92.62 357 VAL A C 1
ATOM 2650 O O . VAL A 1 357 ? -16.953 26.125 0.976 1 92.62 357 VAL A O 1
ATOM 2653 N N . LEU A 1 358 ? -15.531 26.297 2.621 1 90.44 358 LEU A N 1
ATOM 2654 C CA . LEU A 1 358 ? -15.008 24.953 2.422 1 90.44 358 LEU A CA 1
ATOM 2655 C C . LEU A 1 358 ? -16.047 23.906 2.828 1 90.44 358 LEU A C 1
ATOM 2657 O O . LEU A 1 358 ? -16.047 22.781 2.301 1 90.44 358 LEU A O 1
ATOM 2661 N N . GLN A 1 359 ? -16.859 24.297 3.721 1 89.5 359 GLN A N 1
ATOM 2662 C CA . GLN A 1 359 ? -17.922 23.391 4.148 1 89.5 359 GLN A CA 1
ATOM 2663 C C . GLN A 1 359 ? -18.844 23.047 2.986 1 89.5 359 GLN A C 1
ATOM 2665 O O . GLN A 1 359 ? -19.406 21.953 2.938 1 89.5 359 GLN A O 1
ATOM 2670 N N . LEU A 1 360 ? -18.984 23.953 2.045 1 91.06 360 LEU A N 1
ATOM 2671 C CA . LEU A 1 360 ? -19.891 23.766 0.914 1 91.06 360 LEU A CA 1
ATOM 2672 C C . LEU A 1 360 ? -19.203 23 -0.211 1 91.06 360 LEU A C 1
ATOM 2674 O O . LEU A 1 360 ? -19.844 22.656 -1.208 1 91.06 360 LEU A O 1
ATOM 2678 N N . MET A 1 361 ? -18 22.703 -0.032 1 91.69 361 MET A N 1
ATOM 2679 C CA . MET A 1 361 ? -17.234 22.016 -1.077 1 91.69 361 MET A CA 1
ATOM 2680 C C . MET A 1 361 ? -17.781 20.609 -1.307 1 91.69 361 MET A C 1
ATOM 2682 O O . MET A 1 361 ? -17.906 19.828 -0.362 1 91.69 361 MET A O 1
ATOM 2686 N N . PRO A 1 362 ? -18.094 20.344 -2.582 1 93.44 362 PRO A N 1
ATOM 2687 C CA . PRO A 1 362 ? -18.547 18.984 -2.869 1 93.44 362 PRO A CA 1
ATOM 2688 C C . PRO A 1 362 ? -17.484 17.922 -2.531 1 93.44 362 PRO A C 1
ATOM 2690 O O . PRO A 1 362 ? -16.297 18.141 -2.771 1 93.44 362 PRO A O 1
ATOM 2693 N N . LYS A 1 363 ? -17.922 16.812 -2.045 1 93.69 363 LYS A N 1
ATOM 2694 C CA . LYS A 1 363 ? -17.031 15.75 -1.588 1 93.69 363 LYS A CA 1
ATOM 2695 C C . LYS A 1 363 ? -16.141 15.258 -2.721 1 93.69 363 LYS A C 1
ATOM 2697 O O . LYS A 1 363 ? -14.945 15.023 -2.521 1 93.69 363 LYS A O 1
ATOM 2702 N N . PRO A 1 364 ? -16.641 15.133 -3.949 1 96.25 364 PRO A N 1
ATOM 2703 C CA . PRO A 1 364 ? -15.773 14.641 -5.027 1 96.25 364 PRO A CA 1
ATOM 2704 C C . PRO A 1 364 ? -14.594 15.562 -5.309 1 96.25 364 PRO A C 1
ATOM 2706 O O . PRO A 1 364 ? -13.516 15.094 -5.676 1 96.25 364 PRO A O 1
ATOM 2709 N N . VAL A 1 365 ? -14.828 16.859 -5.188 1 96.62 365 VAL A N 1
ATOM 2710 C CA . VAL A 1 365 ? -13.75 17.828 -5.371 1 96.62 365 VAL A CA 1
ATOM 2711 C C . VAL A 1 365 ? -12.664 17.594 -4.32 1 96.62 365 VAL A C 1
ATOM 2713 O O . VAL A 1 365 ? -11.477 17.5 -4.652 1 96.62 365 VAL A O 1
ATOM 2716 N N . LEU A 1 366 ? -13.109 17.438 -3.123 1 94.31 366 LEU A N 1
ATOM 2717 C CA . LEU A 1 366 ? -12.18 17.156 -2.039 1 94.31 366 LEU A CA 1
ATOM 2718 C C . LEU A 1 366 ? -11.508 15.797 -2.24 1 94.31 366 LEU A C 1
ATOM 2720 O O . LEU A 1 366 ? -10.312 15.648 -1.98 1 94.31 366 LEU A O 1
ATOM 2724 N N . GLY A 1 367 ? -12.258 14.859 -2.676 1 95.62 367 GLY A N 1
ATOM 2725 C CA . GLY A 1 367 ? -11.766 13.508 -2.883 1 95.62 367 GLY A CA 1
ATOM 2726 C C . GLY A 1 367 ? -10.602 13.438 -3.855 1 95.62 367 GLY A C 1
ATOM 2727 O O . GLY A 1 367 ? -9.648 12.688 -3.639 1 95.62 367 GLY A O 1
ATOM 2728 N N . GLY A 1 368 ? -10.711 14.195 -4.922 1 96.12 368 GLY A N 1
ATOM 2729 C CA . GLY A 1 368 ? -9.609 14.242 -5.875 1 96.12 368 GLY A CA 1
ATOM 2730 C C . GLY A 1 368 ? -8.305 14.695 -5.25 1 96.12 368 GLY A C 1
ATOM 2731 O O . GLY A 1 368 ? -7.254 14.102 -5.512 1 96.12 368 GLY A O 1
ATOM 2732 N N . ALA A 1 369 ? -8.383 15.641 -4.465 1 94.94 369 ALA A N 1
ATOM 2733 C CA . ALA A 1 369 ? -7.195 16.156 -3.779 1 94.94 369 ALA A CA 1
ATOM 2734 C C . ALA A 1 369 ? -6.707 15.172 -2.719 1 94.94 369 ALA A C 1
ATOM 2736 O O . ALA A 1 369 ? -5.504 14.992 -2.543 1 94.94 369 ALA A O 1
ATOM 2737 N N . GLU A 1 370 ? -7.633 14.578 -1.985 1 94.5 370 GLU A N 1
ATOM 2738 C CA . GLU A 1 370 ? -7.305 13.633 -0.924 1 94.5 370 GLU A CA 1
ATOM 2739 C C . GLU A 1 370 ? -6.523 12.445 -1.469 1 94.5 370 GLU A C 1
ATOM 2741 O O . GLU A 1 370 ? -5.586 11.961 -0.828 1 94.5 370 GLU A O 1
ATOM 2746 N N . LEU A 1 371 ? -6.898 11.977 -2.605 1 96.62 371 LEU A N 1
ATOM 2747 C CA . LEU A 1 371 ? -6.238 10.812 -3.189 1 96.62 371 LEU A CA 1
ATOM 2748 C C . LEU A 1 371 ? -4.754 11.086 -3.416 1 96.62 371 LEU A C 1
ATOM 2750 O O . LEU A 1 371 ? -3.906 10.25 -3.104 1 96.62 371 LEU A O 1
ATOM 2754 N N . VAL A 1 372 ? -4.48 12.266 -3.957 1 94.69 372 VAL A N 1
ATOM 2755 C CA . VAL A 1 372 ? -3.096 12.641 -4.215 1 94.69 372 VAL A CA 1
ATOM 2756 C C . VAL A 1 372 ? -2.355 12.82 -2.893 1 94.69 372 VAL A C 1
ATOM 2758 O O . VAL A 1 372 ? -1.223 12.359 -2.738 1 94.69 372 VAL A O 1
ATOM 2761 N N . MET A 1 373 ? -3.01 13.445 -1.998 1 90.56 373 MET A N 1
ATOM 2762 C CA . MET A 1 373 ? -2.375 13.727 -0.711 1 90.56 373 MET A CA 1
ATOM 2763 C C . MET A 1 373 ? -2.049 12.43 0.023 1 90.56 373 MET A C 1
ATOM 2765 O O . MET A 1 373 ? -0.92 12.234 0.483 1 90.56 373 MET A O 1
ATOM 2769 N N . PHE A 1 374 ? -2.977 11.531 0.173 1 93.25 374 PHE A N 1
ATOM 2770 C CA . PHE A 1 374 ? -2.77 10.289 0.91 1 93.25 374 PHE A CA 1
ATOM 2771 C C . PHE A 1 374 ? -1.795 9.383 0.173 1 93.25 374 PHE A C 1
ATOM 2773 O O . PHE A 1 374 ? -0.985 8.688 0.799 1 93.25 374 PHE A O 1
ATOM 2780 N N . GLY A 1 375 ? -1.958 9.398 -1.097 1 94.25 375 GLY A N 1
ATOM 2781 C CA . GLY A 1 375 ? -0.959 8.68 -1.871 1 94.25 375 GLY A CA 1
ATOM 2782 C C . GLY A 1 375 ? 0.455 9.172 -1.623 1 94.25 375 GLY A C 1
ATOM 2783 O O . GLY A 1 375 ? 1.375 8.367 -1.451 1 94.25 375 GLY A O 1
ATOM 2784 N N . THR A 1 376 ? 0.613 10.422 -1.625 1 91.12 376 THR A N 1
ATOM 2785 C CA . THR A 1 376 ? 1.938 11 -1.423 1 91.12 376 THR A CA 1
ATOM 2786 C C . THR A 1 376 ? 2.449 10.703 -0.017 1 91.12 376 THR A C 1
ATOM 2788 O O . THR A 1 376 ? 3.65 10.516 0.186 1 91.12 376 THR A O 1
ATOM 2791 N N . VAL A 1 377 ? 1.61 10.75 0.91 1 88.06 377 VAL A N 1
ATOM 2792 C CA . VAL A 1 377 ? 2.002 10.383 2.268 1 88.06 377 VAL A CA 1
ATOM 2793 C C . VAL A 1 377 ? 2.5 8.938 2.291 1 88.06 377 VAL A C 1
ATOM 2795 O O . VAL A 1 377 ? 3.52 8.641 2.914 1 88.06 377 VAL A O 1
ATOM 2798 N N . ALA A 1 378 ? 1.797 8.055 1.672 1 94 378 ALA A N 1
ATOM 2799 C CA . ALA A 1 378 ? 2.205 6.652 1.599 1 94 378 ALA A CA 1
ATOM 2800 C C . ALA A 1 378 ? 3.586 6.516 0.963 1 94 378 ALA A C 1
ATOM 2802 O O . ALA A 1 378 ? 4.43 5.766 1.456 1 94 378 ALA A O 1
ATOM 2803 N N . VAL A 1 379 ? 3.799 7.23 -0.102 1 93.94 379 VAL A N 1
ATOM 2804 C CA . VAL A 1 379 ? 5.062 7.129 -0.821 1 93.94 379 VAL A CA 1
ATOM 2805 C C . VAL A 1 379 ? 6.184 7.742 0.017 1 93.94 379 VAL A C 1
ATOM 2807 O O . VAL A 1 379 ? 7.328 7.285 -0.033 1 93.94 379 VAL A O 1
ATOM 2810 N N . ALA A 1 380 ? 5.895 8.781 0.75 1 87.69 380 ALA A N 1
ATOM 2811 C CA . ALA A 1 380 ? 6.887 9.312 1.679 1 87.69 380 ALA A CA 1
ATOM 2812 C C . ALA A 1 380 ? 7.359 8.242 2.656 1 87.69 380 ALA A C 1
ATOM 2814 O O . ALA A 1 380 ? 8.539 8.195 3.012 1 87.69 380 ALA A O 1
ATOM 2815 N N . GLY A 1 381 ? 6.426 7.48 3.131 1 90.44 381 GLY A N 1
ATOM 2816 C CA . GLY A 1 381 ? 6.805 6.344 3.957 1 90.44 381 GLY A CA 1
ATOM 2817 C C . GLY A 1 381 ? 7.688 5.348 3.229 1 90.44 381 GLY A C 1
ATOM 2818 O O . GLY A 1 381 ? 8.664 4.852 3.791 1 90.44 381 GLY A O 1
ATOM 2819 N N . ILE A 1 382 ? 7.336 5.086 2.016 1 93.94 382 ILE A N 1
ATOM 2820 C CA . ILE A 1 382 ? 8.117 4.168 1.193 1 93.94 382 ILE A CA 1
ATOM 2821 C C . ILE A 1 382 ? 9.531 4.703 1.028 1 93.94 382 ILE A C 1
ATOM 2823 O O . ILE A 1 382 ? 10.5 3.934 1.04 1 93.94 382 ILE A O 1
ATOM 2827 N N . LYS A 1 383 ? 9.625 5.934 0.848 1 88.81 383 LYS A N 1
ATOM 2828 C CA . LYS A 1 383 ? 10.938 6.551 0.721 1 88.81 383 LYS A CA 1
ATOM 2829 C C . LYS A 1 383 ? 11.781 6.316 1.974 1 88.81 383 LYS A C 1
ATOM 2831 O O . LYS A 1 383 ? 12.977 6.039 1.882 1 88.81 383 LYS A O 1
ATOM 2836 N N . ILE A 1 384 ? 11.188 6.441 3.072 1 85.06 384 ILE A N 1
ATOM 2837 C CA . ILE A 1 384 ? 11.875 6.188 4.332 1 85.06 384 ILE A CA 1
ATOM 2838 C C . ILE A 1 384 ? 12.289 4.719 4.406 1 85.06 384 ILE A C 1
ATOM 2840 O O . ILE A 1 384 ? 13.398 4.402 4.84 1 85.06 384 ILE A O 1
ATOM 2844 N N . LEU A 1 385 ? 11.414 3.859 3.998 1 91.62 385 LEU A N 1
ATOM 2845 C CA . LEU A 1 385 ? 11.719 2.432 3.986 1 91.62 385 LEU A CA 1
ATOM 2846 C C . LEU A 1 385 ? 12.891 2.129 3.064 1 91.62 385 LEU A C 1
ATOM 2848 O O . LEU A 1 385 ? 13.727 1.274 3.373 1 91.62 385 LEU A O 1
ATOM 2852 N N . ALA A 1 386 ? 12.898 2.809 1.972 1 87.44 386 ALA A N 1
ATOM 2853 C CA . ALA A 1 386 ? 14 2.639 1.025 1 87.44 386 ALA A CA 1
ATOM 2854 C C . ALA A 1 386 ? 15.336 2.998 1.669 1 87.44 386 ALA A C 1
ATOM 2856 O O . ALA A 1 386 ? 16.344 2.314 1.453 1 87.44 386 ALA A O 1
ATOM 2857 N N . GLU A 1 387 ? 15.305 3.951 2.414 1 80.75 387 GLU A N 1
ATOM 2858 C CA . GLU A 1 387 ? 16.531 4.422 3.062 1 80.75 387 GLU A CA 1
ATOM 2859 C C . GLU A 1 387 ? 16.953 3.477 4.176 1 80.75 387 GLU A C 1
ATOM 2861 O O . GLU A 1 387 ? 18.141 3.402 4.508 1 80.75 387 GLU A O 1
ATOM 2866 N N . ALA A 1 388 ? 16.047 2.842 4.801 1 84.44 388 ALA A N 1
ATOM 2867 C CA . ALA A 1 388 ? 16.328 1.889 5.867 1 84.44 388 ALA A CA 1
ATOM 2868 C C . ALA A 1 388 ? 16.984 0.625 5.312 1 84.44 388 ALA A C 1
ATOM 2870 O O . ALA A 1 388 ? 17.609 -0.133 6.055 1 84.44 388 ALA A O 1
ATOM 2871 N N . GLY A 1 389 ? 16.891 0.444 4.082 1 86.06 389 GLY A N 1
ATOM 2872 C CA . GLY A 1 389 ? 17.391 -0.786 3.479 1 86.06 389 GLY A CA 1
ATOM 2873 C C . GLY A 1 389 ? 16.391 -1.929 3.564 1 86.06 389 GLY A C 1
ATOM 2874 O O . GLY A 1 389 ? 15.953 -2.295 4.656 1 86.06 389 GLY A O 1
ATOM 2875 N N . LEU A 1 390 ? 15.961 -2.424 2.52 1 86.5 390 LEU A N 1
ATOM 2876 C CA . LEU A 1 390 ? 14.961 -3.484 2.463 1 86.5 390 LEU A CA 1
ATOM 2877 C C . LEU A 1 390 ? 15.625 -4.848 2.309 1 86.5 390 LEU A C 1
ATOM 2879 O O . LEU A 1 390 ? 15.32 -5.59 1.37 1 86.5 390 LEU A O 1
ATOM 2883 N N . HIS A 1 391 ? 16.438 -5.152 3.385 1 86.75 391 HIS A N 1
ATOM 2884 C CA . HIS A 1 391 ? 16.969 -6.508 3.486 1 86.75 391 HIS A CA 1
ATOM 2885 C C . HIS A 1 391 ? 15.922 -7.477 4.027 1 86.75 391 HIS A C 1
ATOM 2887 O O . HIS A 1 391 ? 14.789 -7.078 4.309 1 86.75 391 HIS A O 1
ATOM 2893 N N . ARG A 1 392 ? 16.266 -8.617 4.078 1 83.38 392 ARG A N 1
ATOM 2894 C CA . ARG A 1 392 ? 15.32 -9.688 4.375 1 83.38 392 ARG A CA 1
ATOM 2895 C C . ARG A 1 392 ? 14.523 -9.375 5.641 1 83.38 392 ARG A C 1
ATOM 2897 O O . ARG A 1 392 ? 13.297 -9.492 5.652 1 83.38 392 ARG A O 1
ATOM 2904 N N . ARG A 1 393 ? 15.234 -9.062 6.691 1 90.25 393 ARG A N 1
ATOM 2905 C CA . ARG A 1 393 ? 14.594 -8.758 7.969 1 90.25 393 ARG A CA 1
ATOM 2906 C C . ARG A 1 393 ? 13.586 -7.625 7.82 1 90.25 393 ARG A C 1
ATOM 2908 O O . ARG A 1 393 ? 12.438 -7.75 8.242 1 90.25 393 ARG A O 1
ATOM 2915 N N . ASN A 1 394 ? 14.055 -6.539 7.234 1 93.56 394 ASN A N 1
ATOM 2916 C CA . ASN A 1 394 ? 13.195 -5.367 7.074 1 93.56 394 ASN A CA 1
ATOM 2917 C C . ASN A 1 394 ? 12.023 -5.656 6.148 1 93.56 394 ASN A C 1
ATOM 2919 O O . ASN A 1 394 ? 10.914 -5.164 6.371 1 93.56 394 ASN A O 1
ATOM 2923 N N . MET A 1 395 ? 12.281 -6.469 5.242 1 92.5 395 MET A N 1
ATOM 2924 C CA . MET A 1 395 ? 11.211 -6.824 4.309 1 92.5 395 MET A CA 1
ATOM 2925 C C . MET A 1 395 ? 10.094 -7.574 5.027 1 92.5 395 MET A C 1
ATOM 2927 O O . MET A 1 395 ? 8.914 -7.324 4.777 1 92.5 395 MET A O 1
ATOM 2931 N N . LEU A 1 396 ? 10.492 -8.445 5.84 1 93.69 396 LEU A N 1
ATOM 2932 C CA . LEU A 1 396 ? 9.508 -9.242 6.566 1 93.69 396 LEU A CA 1
ATOM 2933 C C . LEU A 1 396 ? 8.711 -8.375 7.531 1 93.69 396 LEU A C 1
ATOM 2935 O O . LEU A 1 396 ? 7.488 -8.523 7.648 1 93.69 396 LEU A O 1
ATOM 2939 N N . ILE A 1 397 ? 9.398 -7.492 8.188 1 96.12 397 ILE A N 1
ATOM 2940 C CA . ILE A 1 397 ? 8.75 -6.59 9.133 1 96.12 397 ILE A CA 1
ATOM 2941 C C . ILE A 1 397 ? 7.703 -5.746 8.406 1 96.12 397 ILE A C 1
ATOM 2943 O O . ILE A 1 397 ? 6.551 -5.668 8.836 1 96.12 397 ILE A O 1
ATOM 2947 N N . VAL A 1 398 ? 8.125 -5.16 7.316 1 97.06 398 VAL A N 1
ATOM 2948 C CA . VAL A 1 398 ? 7.246 -4.277 6.559 1 97.06 398 VAL A CA 1
ATOM 2949 C C . VAL A 1 398 ? 6.082 -5.082 5.98 1 97.06 398 VAL A C 1
ATOM 2951 O O . VAL A 1 398 ? 4.926 -4.664 6.07 1 97.06 398 VAL A O 1
ATOM 2954 N N . ALA A 1 399 ? 6.359 -6.227 5.477 1 96.38 399 ALA A N 1
ATOM 2955 C CA . ALA A 1 399 ? 5.363 -7.066 4.816 1 96.38 399 ALA A CA 1
ATOM 2956 C C . ALA A 1 399 ? 4.25 -7.461 5.781 1 96.38 399 ALA A C 1
ATOM 2958 O O . ALA A 1 399 ? 3.068 -7.273 5.484 1 96.38 399 ALA A O 1
ATOM 2959 N N . ILE A 1 400 ? 4.605 -7.949 6.867 1 97.44 400 ILE A N 1
ATOM 2960 C CA . ILE A 1 400 ? 3.635 -8.453 7.832 1 97.44 400 ILE A CA 1
ATOM 2961 C C . ILE A 1 400 ? 2.873 -7.281 8.453 1 97.44 400 ILE A C 1
ATOM 2963 O O . ILE A 1 400 ? 1.653 -7.348 8.625 1 97.44 400 ILE A O 1
ATOM 2967 N N . SER A 1 401 ? 3.582 -6.219 8.742 1 97.75 401 SER A N 1
ATOM 2968 C CA . SER A 1 401 ? 2.961 -5.07 9.391 1 97.75 401 SER A CA 1
ATOM 2969 C C . SER A 1 401 ? 1.948 -4.395 8.477 1 97.75 401 SER A C 1
ATOM 2971 O O . SER A 1 401 ? 0.828 -4.094 8.891 1 97.75 401 SER A O 1
ATOM 2973 N N . ILE A 1 402 ? 2.332 -4.121 7.254 1 97.44 402 ILE A N 1
ATOM 2974 C CA . ILE A 1 402 ? 1.418 -3.518 6.293 1 97.44 402 ILE A CA 1
ATOM 2975 C C . ILE A 1 402 ? 0.258 -4.469 6.012 1 97.44 402 ILE A C 1
ATOM 2977 O O . ILE A 1 402 ? -0.898 -4.047 5.941 1 97.44 402 ILE A O 1
ATOM 2981 N N . GLY A 1 403 ? 0.588 -5.734 5.891 1 97.38 403 GLY A N 1
ATOM 2982 C CA . GLY A 1 403 ? -0.447 -6.73 5.676 1 97.38 403 GLY A CA 1
ATOM 2983 C C . GLY A 1 403 ? -1.479 -6.77 6.785 1 97.38 403 GLY A C 1
ATOM 2984 O O . GLY A 1 403 ? -2.682 -6.77 6.523 1 97.38 403 GLY A O 1
ATOM 2985 N N . MET A 1 404 ? -1.032 -6.785 7.992 1 96.81 404 MET A N 1
ATOM 2986 C CA . MET A 1 404 ? -1.93 -6.832 9.141 1 96.81 404 MET A CA 1
ATOM 2987 C C . MET A 1 404 ? -2.764 -5.559 9.234 1 96.81 404 MET A C 1
ATOM 2989 O O . MET A 1 404 ? -3.977 -5.621 9.445 1 96.81 404 MET A O 1
ATOM 2993 N N . GLY A 1 405 ? -2.127 -4.441 9.086 1 95.88 405 GLY A N 1
ATOM 2994 C CA . GLY A 1 405 ? -2.84 -3.178 9.156 1 95.88 405 GLY A CA 1
ATOM 2995 C C . GLY A 1 405 ? -3.906 -3.035 8.086 1 95.88 405 GLY A C 1
ATOM 2996 O O . GLY A 1 405 ? -5.082 -2.826 8.398 1 95.88 405 GLY A O 1
ATOM 2997 N N . LEU A 1 406 ? -3.523 -3.178 6.84 1 96.06 406 LEU A N 1
ATOM 2998 C CA . LEU A 1 406 ? -4.465 -3.049 5.734 1 96.06 406 LEU A CA 1
ATOM 2999 C C . LEU A 1 406 ? -5.492 -4.176 5.762 1 96.06 406 LEU A C 1
ATOM 3001 O O . LEU A 1 406 ? -6.637 -3.988 5.336 1 96.06 406 LEU A O 1
ATOM 3005 N N . GLY A 1 407 ? -5.059 -5.355 6.207 1 95.56 407 GLY A N 1
ATOM 3006 C CA . GLY A 1 407 ? -5.988 -6.469 6.328 1 95.56 407 GLY A CA 1
ATOM 3007 C C . GLY A 1 407 ? -7.152 -6.176 7.25 1 95.56 407 GLY A C 1
ATOM 3008 O O . GLY A 1 407 ? -8.305 -6.449 6.906 1 95.56 407 GLY A O 1
ATOM 3009 N N . ILE A 1 408 ? -6.859 -5.645 8.383 1 92.56 408 ILE A N 1
ATOM 3010 C CA . ILE A 1 408 ? -7.895 -5.316 9.352 1 92.56 408 ILE A CA 1
ATOM 3011 C C . ILE A 1 408 ? -8.812 -4.23 8.789 1 92.56 408 ILE A C 1
ATOM 3013 O O . ILE A 1 408 ? -10.023 -4.25 9.023 1 92.56 408 ILE A O 1
ATOM 3017 N N . ALA A 1 409 ? -8.25 -3.301 8.086 1 90.31 409 ALA A N 1
ATOM 3018 C CA . ALA A 1 409 ? -9.047 -2.254 7.449 1 90.31 409 ALA A CA 1
ATOM 3019 C C . ALA A 1 409 ? -10.016 -2.846 6.438 1 90.31 409 ALA A C 1
ATOM 3021 O O . ALA A 1 409 ? -11.156 -2.385 6.316 1 90.31 409 ALA A O 1
ATOM 3022 N N . ALA A 1 410 ? -9.586 -3.826 5.766 1 90.38 410 ALA A N 1
ATOM 3023 C CA . ALA A 1 410 ? -10.367 -4.406 4.68 1 90.38 410 ALA A CA 1
ATOM 3024 C C . ALA A 1 410 ? -11.414 -5.375 5.219 1 90.38 410 ALA A C 1
ATOM 3026 O O . ALA A 1 410 ? -12.516 -5.488 4.664 1 90.38 410 ALA A O 1
ATOM 3027 N N . VAL A 1 411 ? -11.008 -6.148 6.289 1 92.31 411 VAL A N 1
ATOM 3028 C CA . VAL A 1 411 ? -11.906 -7.152 6.852 1 92.31 411 VAL A CA 1
ATOM 3029 C C . VAL A 1 411 ? -11.961 -7.004 8.375 1 92.31 411 VAL A C 1
ATOM 3031 O O . VAL A 1 411 ? -11.484 -7.871 9.102 1 92.31 411 VAL A O 1
ATOM 3034 N N . PRO A 1 412 ? -12.664 -5.996 8.812 1 88.25 412 PRO A N 1
ATOM 3035 C CA . PRO A 1 412 ? -12.727 -5.766 10.258 1 88.25 412 PRO A CA 1
ATOM 3036 C C . PRO A 1 412 ? -13.422 -6.898 11.008 1 88.25 412 PRO A C 1
ATOM 3038 O O . PRO A 1 412 ? -13.281 -7.012 12.227 1 88.25 412 PRO A O 1
ATOM 3041 N N . GLU A 1 413 ? -14.078 -7.766 10.312 1 89.94 413 GLU A N 1
ATOM 3042 C CA . GLU A 1 413 ? -14.828 -8.875 10.898 1 89.94 413 GLU A CA 1
ATOM 3043 C C . GLU A 1 413 ? -13.891 -9.852 11.609 1 89.94 413 GLU A C 1
ATOM 3045 O O . GLU A 1 413 ? -14.336 -10.648 12.438 1 89.94 413 GLU A O 1
ATOM 3050 N N . VAL A 1 414 ? -12.664 -9.781 11.305 1 92.12 414 VAL A N 1
ATOM 3051 C CA . VAL A 1 414 ? -11.68 -10.672 11.914 1 92.12 414 VAL A CA 1
ATOM 3052 C C . VAL A 1 414 ? -11.617 -10.414 13.414 1 92.12 414 VAL A C 1
ATOM 3054 O O . VAL A 1 414 ? -11.242 -11.305 14.188 1 92.12 414 VAL A O 1
ATOM 3057 N N . LEU A 1 415 ? -12.086 -9.211 13.852 1 90.25 415 LEU A N 1
ATOM 3058 C CA . LEU A 1 415 ? -12 -8.82 15.258 1 90.25 415 LEU A CA 1
ATOM 3059 C C . LEU A 1 415 ? -13.328 -9.047 15.961 1 90.25 415 LEU A C 1
ATOM 3061 O O . LEU A 1 415 ? -13.484 -8.672 17.125 1 90.25 415 LEU A O 1
ATOM 3065 N N . ARG A 1 416 ? -14.273 -9.617 15.359 1 87.38 416 ARG A N 1
ATOM 3066 C CA . ARG A 1 416 ? -15.664 -9.703 15.82 1 87.38 416 ARG A CA 1
ATOM 3067 C C . ARG A 1 416 ? -15.75 -10.391 17.172 1 87.38 416 ARG A C 1
ATOM 3069 O O . ARG A 1 416 ? -16.547 -9.992 18.031 1 87.38 416 ARG A O 1
ATOM 3076 N N . GLU A 1 417 ? -14.938 -11.398 17.438 1 89.12 417 GLU A N 1
ATOM 3077 C CA . GLU A 1 417 ? -15.078 -12.188 18.656 1 89.12 417 GLU A CA 1
ATOM 3078 C C . GLU A 1 417 ? -14.172 -11.648 19.766 1 89.12 417 GLU A C 1
ATOM 3080 O O . GLU A 1 417 ? -14.18 -12.156 20.891 1 89.12 417 GLU A O 1
ATOM 3085 N N . LEU A 1 418 ? -13.461 -10.609 19.453 1 86.69 418 LEU A N 1
ATOM 3086 C CA . LEU A 1 418 ? -12.617 -10.016 20.484 1 86.69 418 LEU A CA 1
ATOM 3087 C C . LEU A 1 418 ? -13.453 -9.156 21.422 1 86.69 418 LEU A C 1
ATOM 3089 O O . LEU A 1 418 ? -14.453 -8.562 21.016 1 86.69 418 LEU A O 1
ATOM 3093 N N . PRO A 1 419 ? -13.008 -9.188 22.672 1 84.06 419 PRO A N 1
ATOM 3094 C CA . PRO A 1 419 ? -13.664 -8.258 23.594 1 84.06 419 PRO A CA 1
ATOM 3095 C C . PRO A 1 419 ? -13.633 -6.816 23.094 1 84.06 419 PRO A C 1
ATOM 3097 O O . PRO A 1 419 ? -12.719 -6.434 22.359 1 84.06 419 PRO A O 1
ATOM 3100 N N . GLN A 1 420 ? -14.602 -6.059 23.453 1 79 420 GLN A N 1
ATOM 3101 C CA . GLN A 1 420 ? -14.812 -4.707 22.938 1 79 420 GLN A CA 1
ATOM 3102 C C . GLN A 1 420 ? -13.57 -3.842 23.141 1 79 420 GLN A C 1
ATOM 3104 O O . GLN A 1 420 ? -13.203 -3.068 22.25 1 79 420 GLN A O 1
ATOM 3109 N N . ALA A 1 421 ? -12.969 -3.961 24.281 1 76.06 421 ALA A N 1
ATOM 3110 C CA . ALA A 1 421 ? -11.789 -3.152 24.578 1 76.06 421 ALA A CA 1
ATOM 3111 C C . ALA A 1 421 ? -10.68 -3.426 23.578 1 76.06 421 ALA A C 1
ATOM 3113 O O . ALA A 1 421 ? -10.039 -2.494 23.078 1 76.06 421 ALA A O 1
ATOM 3114 N N . LEU A 1 422 ? -10.477 -4.633 23.266 1 82.69 422 LEU A N 1
ATOM 3115 C CA . LEU A 1 422 ? -9.43 -5.023 22.328 1 82.69 422 LEU A CA 1
ATOM 3116 C C . LEU A 1 422 ? -9.836 -4.691 20.891 1 82.69 422 LEU A C 1
ATOM 3118 O O . LEU A 1 422 ? -8.992 -4.316 20.078 1 82.69 422 LEU A O 1
ATOM 3122 N N . ARG A 1 423 ? -11.102 -4.816 20.672 1 85.25 423 ARG A N 1
ATOM 3123 C CA . ARG A 1 423 ? -11.602 -4.488 19.344 1 85.25 423 ARG A CA 1
ATOM 3124 C C . ARG A 1 423 ? -11.383 -3.014 19.016 1 85.25 423 ARG A C 1
ATOM 3126 O O . ARG A 1 423 ? -11.016 -2.662 17.906 1 85.25 423 ARG A O 1
ATOM 3133 N N . ASN A 1 424 ? -11.531 -2.229 20.016 1 77.25 424 ASN A N 1
ATOM 3134 C CA . ASN A 1 424 ? -11.367 -0.791 19.828 1 77.25 424 ASN A CA 1
ATOM 3135 C C . ASN A 1 424 ? -9.914 -0.42 19.547 1 77.25 424 ASN A C 1
ATOM 3137 O O . ASN A 1 424 ? -9.641 0.52 18.797 1 77.25 424 ASN A O 1
ATOM 3141 N N . ILE A 1 425 ? -9.078 -1.154 20.109 1 79.81 425 ILE A N 1
ATOM 3142 C CA . ILE A 1 425 ? -7.652 -0.903 19.938 1 79.81 425 ILE A CA 1
ATOM 3143 C C . ILE A 1 425 ? -7.211 -1.373 18.562 1 79.81 425 ILE A C 1
ATOM 3145 O O . ILE A 1 425 ? -6.484 -0.663 17.859 1 79.81 425 ILE A O 1
ATOM 3149 N N . PHE A 1 426 ? -7.773 -2.486 18.141 1 87.25 426 PHE A N 1
ATOM 3150 C CA . PHE A 1 426 ? -7.227 -3.146 16.969 1 87.25 426 PHE A CA 1
ATOM 3151 C C . PHE A 1 426 ? -8.039 -2.805 15.719 1 87.25 426 PHE A C 1
ATOM 3153 O O . PHE A 1 426 ? -7.727 -3.258 14.617 1 87.25 426 PHE A O 1
ATOM 3160 N N . GLU A 1 427 ? -8.984 -1.959 15.914 1 85.12 427 GLU A N 1
ATOM 3161 C CA . GLU A 1 427 ? -9.797 -1.548 14.773 1 85.12 427 GLU A CA 1
ATOM 3162 C C . GLU A 1 427 ? -9.055 -0.545 13.898 1 85.12 427 GLU A C 1
ATOM 3164 O O . GLU A 1 427 ? -9.359 -0.401 12.711 1 85.12 427 GLU A O 1
ATOM 3169 N N . SER A 1 428 ? -8.133 0.139 14.484 1 86.62 428 SER A N 1
ATOM 3170 C CA . SER A 1 428 ? -7.32 1.084 13.727 1 86.62 428 SER A CA 1
ATOM 3171 C C . SER A 1 428 ? -6.215 0.37 12.953 1 86.62 428 SER A C 1
ATOM 3173 O O . SER A 1 428 ? -5.34 -0.259 13.555 1 86.62 428 SER A O 1
ATOM 3175 N N . PRO A 1 429 ? -6.219 0.513 11.633 1 91.44 429 PRO A N 1
ATOM 3176 C CA . PRO A 1 429 ? -5.152 -0.104 10.844 1 91.44 429 PRO A CA 1
ATOM 3177 C C . PRO A 1 429 ? -3.762 0.375 11.25 1 91.44 429 PRO A C 1
ATOM 3179 O O . PRO A 1 429 ? -2.812 -0.412 11.266 1 91.44 429 PRO A O 1
ATOM 3182 N N . ILE A 1 430 ? -3.695 1.632 11.586 1 89.06 430 ILE A N 1
ATOM 3183 C CA . ILE A 1 430 ? -2.412 2.229 11.938 1 89.06 430 ILE A CA 1
ATOM 3184 C C . ILE A 1 430 ? -1.902 1.619 13.242 1 89.06 430 ILE A C 1
ATOM 3186 O O . ILE A 1 430 ? -0.721 1.284 13.359 1 89.06 430 ILE A O 1
ATOM 3190 N N . THR A 1 431 ? -2.799 1.439 14.188 1 89 431 THR A N 1
ATOM 3191 C CA . THR A 1 431 ? -2.424 0.857 15.469 1 89 431 THR A CA 1
ATOM 3192 C C . THR A 1 431 ? -1.906 -0.567 15.289 1 89 431 THR A C 1
ATOM 3194 O O . THR A 1 431 ? -0.852 -0.923 15.82 1 89 431 THR A O 1
ATOM 3197 N N . VAL A 1 432 ? -2.615 -1.358 14.539 1 93.25 432 VAL A N 1
ATOM 3198 C CA . VAL A 1 432 ? -2.254 -2.758 14.336 1 93.25 432 VAL A CA 1
ATOM 3199 C C . VAL A 1 432 ? -0.926 -2.846 13.586 1 93.25 432 VAL A C 1
ATOM 3201 O O . VAL A 1 432 ? -0.039 -3.611 13.977 1 93.25 432 VAL A O 1
ATOM 3204 N N . GLY A 1 433 ? -0.821 -2.102 12.555 1 94.38 433 GLY A N 1
ATOM 3205 C CA . GLY A 1 433 ? 0.42 -2.09 11.805 1 94.38 433 GLY A CA 1
ATOM 3206 C C . GLY A 1 433 ? 1.611 -1.625 12.617 1 94.38 433 GLY A C 1
ATOM 3207 O O . GLY A 1 433 ? 2.695 -2.207 12.531 1 94.38 433 GLY A O 1
ATOM 3208 N N . ALA A 1 434 ? 1.416 -0.578 13.375 1 90.81 434 ALA A N 1
ATOM 3209 C CA . ALA A 1 434 ? 2.494 -0.028 14.195 1 90.81 434 ALA A CA 1
ATOM 3210 C C . ALA A 1 434 ? 2.941 -1.03 15.258 1 90.81 434 ALA A C 1
ATOM 3212 O O . ALA A 1 434 ? 4.141 -1.233 15.461 1 90.81 434 ALA A O 1
ATOM 3213 N N . LEU A 1 435 ? 1.999 -1.598 15.961 1 91.94 435 LEU A N 1
ATOM 3214 C CA . LEU A 1 435 ? 2.33 -2.566 17 1 91.94 435 LEU A CA 1
ATOM 3215 C C . LEU A 1 435 ? 3.049 -3.773 16.406 1 91.94 435 LEU A C 1
ATOM 3217 O O . LEU A 1 435 ? 4.02 -4.27 16.984 1 91.94 435 LEU A O 1
ATOM 3221 N N . CYS A 1 436 ? 2.588 -4.223 15.289 1 95.69 436 CYS A N 1
ATOM 3222 C CA . CYS A 1 436 ? 3.244 -5.34 14.617 1 95.69 436 CYS A CA 1
ATOM 3223 C C . CYS A 1 436 ? 4.676 -4.984 14.242 1 95.69 436 CYS A C 1
ATOM 3225 O O . CYS A 1 436 ? 5.594 -5.781 14.445 1 95.69 436 CYS A O 1
ATOM 3227 N N . ALA A 1 437 ? 4.848 -3.834 13.656 1 94.88 437 ALA A N 1
ATOM 3228 C CA . ALA A 1 437 ? 6.18 -3.389 13.242 1 94.88 437 ALA A CA 1
ATOM 3229 C C . ALA A 1 437 ? 7.121 -3.303 14.445 1 94.88 437 ALA A C 1
ATOM 3231 O O . ALA A 1 437 ? 8.273 -3.725 14.367 1 94.88 437 ALA A O 1
ATOM 3232 N N . ILE A 1 438 ? 6.629 -2.797 15.539 1 91.5 438 ILE A N 1
ATOM 3233 C CA . ILE A 1 438 ? 7.43 -2.633 16.75 1 91.5 438 ILE A CA 1
ATOM 3234 C C . ILE A 1 438 ? 7.812 -4 17.312 1 91.5 438 ILE A C 1
ATOM 3236 O O . ILE A 1 438 ? 8.984 -4.258 17.594 1 91.5 438 ILE A O 1
ATOM 3240 N N . VAL A 1 439 ? 6.828 -4.871 17.453 1 94.25 439 VAL A N 1
ATOM 3241 C CA . VAL A 1 439 ? 7.059 -6.195 18.031 1 94.25 439 VAL A CA 1
ATOM 3242 C C . VAL A 1 439 ? 8.047 -6.969 17.156 1 94.25 439 VAL A C 1
ATOM 3244 O O . VAL A 1 439 ? 8.984 -7.586 17.656 1 94.25 439 VAL A O 1
ATOM 3247 N N . LEU A 1 440 ? 7.863 -6.945 15.883 1 95.75 440 LEU A N 1
ATOM 3248 C CA . LEU A 1 440 ? 8.742 -7.672 14.977 1 95.75 440 LEU A CA 1
ATOM 3249 C C . LEU A 1 440 ? 10.141 -7.051 14.953 1 95.75 440 LEU A C 1
ATOM 3251 O O . LEU A 1 440 ? 11.133 -7.766 14.828 1 95.75 440 LEU A O 1
ATOM 3255 N N . ASN A 1 441 ? 10.148 -5.75 15.047 1 92.06 441 ASN A N 1
ATOM 3256 C CA . ASN A 1 441 ? 11.438 -5.059 15.07 1 92.06 441 ASN A CA 1
ATOM 3257 C C . ASN A 1 441 ? 12.273 -5.477 16.281 1 92.06 441 ASN A C 1
ATOM 3259 O O . ASN A 1 441 ? 13.5 -5.57 16.188 1 92.06 441 ASN A O 1
ATOM 3263 N N . ILE A 1 442 ? 11.633 -5.711 17.406 1 90 442 ILE A N 1
ATOM 3264 C CA . ILE A 1 442 ? 12.312 -6.133 18.625 1 90 442 ILE A CA 1
ATOM 3265 C C . ILE A 1 442 ? 12.648 -7.621 18.531 1 90 442 ILE A C 1
ATOM 3267 O O . ILE A 1 442 ? 13.734 -8.039 18.953 1 90 442 ILE A O 1
ATOM 3271 N N . PHE A 1 443 ? 11.758 -8.352 17.969 1 92.31 443 PHE A N 1
ATOM 3272 C CA . PHE A 1 443 ? 11.867 -9.812 17.969 1 92.31 443 PHE A CA 1
ATOM 3273 C C . PHE A 1 443 ? 12.906 -10.273 16.953 1 92.31 443 PHE A C 1
ATOM 3275 O O . PHE A 1 443 ? 13.648 -11.219 17.203 1 92.31 443 PHE A O 1
ATOM 3282 N N . LEU A 1 444 ? 12.93 -9.688 15.789 1 89.88 444 LEU A N 1
ATOM 3283 C CA . LEU A 1 444 ? 13.852 -10.094 14.742 1 89.88 444 LEU A CA 1
ATOM 3284 C C . LEU A 1 444 ? 15.18 -9.352 14.867 1 89.88 444 LEU A C 1
ATOM 3286 O O . LEU A 1 444 ? 15.219 -8.117 14.789 1 89.88 444 LEU A O 1
ATOM 3290 N N . PRO A 1 445 ? 16.203 -10.125 15.07 1 76.38 445 PRO A N 1
ATOM 3291 C CA . PRO A 1 445 ? 17.5 -9.516 15.328 1 76.38 445 PRO A CA 1
ATOM 3292 C C . PRO A 1 445 ? 18.047 -8.758 14.125 1 76.38 445 PRO A C 1
ATOM 3294 O O . PRO A 1 445 ? 17.781 -9.125 12.977 1 76.38 445 PRO A O 1
ATOM 3297 N N . GLU A 1 446 ? 18.625 -7.688 14.359 1 72.75 446 GLU A N 1
ATOM 3298 C CA . GLU A 1 446 ? 19.25 -6.898 13.305 1 72.75 446 GLU A CA 1
ATOM 3299 C C . GLU A 1 446 ? 20.438 -7.629 12.695 1 72.75 446 GLU A C 1
ATOM 3301 O O . GLU A 1 446 ? 21.172 -8.328 13.398 1 72.75 446 GLU A O 1
ATOM 3306 N N . GLU A 1 447 ? 20.281 -8.156 11.531 1 57.38 447 GLU A N 1
ATOM 3307 C CA . GLU A 1 447 ? 21.469 -8.734 10.898 1 57.38 447 GLU A CA 1
ATOM 3308 C C . GLU A 1 447 ? 22.656 -7.789 10.984 1 57.38 447 GLU A C 1
ATOM 3310 O O . GLU A 1 447 ? 22.547 -6.598 10.68 1 57.38 447 GLU A O 1
ATOM 3315 N N . PHE A 1 448 ? 23.453 -8 12.008 1 44.28 448 PHE A N 1
ATOM 3316 C CA . PHE A 1 448 ? 24.688 -7.234 12.117 1 44.28 448 PHE A CA 1
ATOM 3317 C C . PHE A 1 448 ? 25.375 -7.113 10.766 1 44.28 448 PHE A C 1
ATOM 3319 O O . PHE A 1 448 ? 25.875 -8.102 10.219 1 44.28 448 PHE A O 1
ATOM 3326 N N . ILE A 1 449 ? 24.922 -6.742 9.789 1 41.09 449 ILE A N 1
ATOM 3327 C CA . ILE A 1 449 ? 25.891 -6.477 8.734 1 41.09 449 ILE A CA 1
ATOM 3328 C C . ILE A 1 449 ? 27.109 -5.758 9.312 1 41.09 449 ILE A C 1
ATOM 3330 O O . ILE A 1 449 ? 26.969 -4.77 10.039 1 41.09 449 ILE A O 1
ATOM 3334 N N . GLU A 1 450 ? 28.203 -6.5 9.57 1 33.47 450 GLU A N 1
ATOM 3335 C CA . GLU A 1 450 ? 29.484 -5.875 9.906 1 33.47 450 GLU A CA 1
ATOM 3336 C C . GLU A 1 450 ? 29.594 -4.488 9.281 1 33.47 450 GLU A C 1
ATOM 3338 O O . GLU A 1 450 ? 29.906 -4.363 8.094 1 33.47 450 GLU A O 1
ATOM 3343 N N . LEU A 1 451 ? 28.734 -3.672 9.266 1 32.41 451 LEU A N 1
ATOM 3344 C CA . LEU A 1 451 ? 29.25 -2.326 9.031 1 32.41 451 LEU A CA 1
ATOM 3345 C C . LEU A 1 451 ? 30.562 -2.109 9.781 1 32.41 451 LEU A C 1
ATOM 3347 O O . LEU A 1 451 ? 30.734 -2.6 10.898 1 32.41 451 LEU A O 1
ATOM 3351 N N . GLU A 1 452 ? 31.797 -2.266 9.219 1 30.56 452 GLU A N 1
ATOM 3352 C CA . GLU A 1 452 ? 32.969 -1.73 9.922 1 30.56 452 GLU A CA 1
ATOM 3353 C C . GLU A 1 452 ? 32.531 -0.794 11.047 1 30.56 452 GLU A C 1
ATOM 3355 O O . GLU A 1 452 ? 31.531 -0.085 10.938 1 30.56 452 GLU A O 1
ATOM 3360 N N . GLU A 1 453 ? 32.906 -1.161 12.266 1 30.53 453 GLU A N 1
ATOM 3361 C CA . GLU A 1 453 ? 32.906 -0.3 13.438 1 30.53 453 GLU A CA 1
ATOM 3362 C C . GLU A 1 453 ? 33 1.172 13.047 1 30.53 453 GLU A C 1
ATOM 3364 O O . GLU A 1 453 ? 33.75 1.932 13.633 1 30.53 453 GLU A O 1
ATOM 3369 N N . ASP A 1 454 ? 33.125 1.618 11.836 1 30.78 454 ASP A N 1
ATOM 3370 C CA . ASP A 1 454 ? 33.062 3.061 12.047 1 30.78 454 ASP A CA 1
ATOM 3371 C C . ASP A 1 454 ? 31.891 3.432 12.945 1 30.78 454 ASP A C 1
ATOM 3373 O O . ASP A 1 454 ? 30.922 2.68 13.047 1 30.78 454 ASP A O 1
ATOM 3377 N N . ASP A 1 455 ? 32.125 4.223 13.969 1 30.7 455 ASP A N 1
ATOM 3378 C CA . ASP A 1 455 ? 31.094 4.988 14.672 1 30.7 455 ASP A CA 1
ATOM 3379 C C . ASP A 1 455 ? 29.812 5.086 13.844 1 30.7 455 ASP A C 1
ATOM 3381 O O . ASP A 1 455 ? 29.75 5.855 12.883 1 30.7 455 ASP A O 1
ATOM 3385 N N . PHE A 1 456 ? 29.406 4 13.477 1 32.34 456 PHE A N 1
ATOM 3386 C CA . PHE A 1 456 ? 28.062 4.031 12.875 1 32.34 456 PHE A CA 1
ATOM 3387 C C . PHE A 1 456 ? 27.172 5.016 13.617 1 32.34 456 PHE A C 1
ATOM 3389 O O . PHE A 1 456 ? 26.734 4.742 14.734 1 32.34 456 PHE A O 1
ATOM 3396 N N . ASP A 1 457 ? 27.703 6.18 13.656 1 30.27 457 ASP A N 1
ATOM 3397 C CA . ASP A 1 457 ? 26.875 7.379 13.805 1 30.27 457 ASP A CA 1
ATOM 3398 C C . ASP A 1 457 ? 25.625 7.289 12.938 1 30.27 457 ASP A C 1
ATOM 3400 O O . ASP A 1 457 ? 25.719 7.168 11.711 1 30.27 457 ASP A O 1
ATOM 3404 N N . PRO A 1 458 ? 24.656 6.746 13.375 1 31.36 458 PRO A N 1
ATOM 3405 C CA . PRO A 1 458 ? 23.406 6.844 12.594 1 31.36 458 PRO A CA 1
ATOM 3406 C C . PRO A 1 458 ? 23.484 7.918 11.508 1 31.36 458 PRO A C 1
ATOM 3408 O O . PRO A 1 458 ? 22.531 8.094 10.75 1 31.36 458 PRO A O 1
ATOM 3411 N N . GLU A 1 459 ? 24.578 8.773 11.516 1 27.36 459 GLU A N 1
ATOM 3412 C CA . GLU A 1 459 ? 24.938 9.914 10.68 1 27.36 459 GLU A CA 1
ATOM 3413 C C . GLU A 1 459 ? 25.5 9.461 9.328 1 27.36 459 GLU A C 1
ATOM 3415 O O . GLU A 1 459 ? 25.203 10.07 8.297 1 27.36 459 GLU A O 1
ATOM 3420 N N . ALA A 1 460 ? 26.422 8.484 9.227 1 33.66 460 ALA A N 1
ATOM 3421 C CA . ALA A 1 460 ? 27.219 8.258 8.023 1 33.66 460 ALA A CA 1
ATOM 3422 C C . ALA A 1 460 ? 26.406 7.539 6.953 1 33.66 460 ALA A C 1
ATOM 3424 O O . ALA A 1 460 ? 26.609 7.754 5.754 1 33.66 460 ALA A O 1
ATOM 3425 N N . SER A 1 461 ? 25.578 6.676 7.266 1 33.28 461 SER A N 1
ATOM 3426 C CA . SER A 1 461 ? 24.797 5.949 6.281 1 33.28 461 SER A CA 1
ATOM 3427 C C . SER A 1 461 ? 23.828 6.883 5.543 1 33.28 461 SER A C 1
ATOM 3429 O O . SER A 1 461 ? 23.484 6.633 4.391 1 33.28 461 SER A O 1
ATOM 3431 N N . ILE A 1 462 ? 23.344 7.934 6.141 1 30.81 462 ILE A N 1
ATOM 3432 C CA . ILE A 1 462 ? 22.609 9.008 5.473 1 30.81 462 ILE A CA 1
ATOM 3433 C C . ILE A 1 462 ? 23.562 9.781 4.559 1 30.81 462 ILE A C 1
ATOM 3435 O O . ILE A 1 462 ? 23.156 10.273 3.504 1 30.81 462 ILE A O 1
ATOM 3439 N N . LEU A 1 463 ? 24.812 9.828 4.871 1 29.56 463 LEU A N 1
ATOM 3440 C CA . LEU A 1 463 ? 25.781 10.633 4.129 1 29.56 463 LEU A CA 1
ATOM 3441 C C . LEU A 1 463 ? 26.188 9.938 2.832 1 29.56 463 LEU A C 1
ATOM 3443 O O . LEU A 1 463 ? 26.391 10.602 1.812 1 29.56 463 LEU A O 1
ATOM 3447 N N . GLN A 1 464 ? 26.438 8.664 2.838 1 33.09 464 GLN A N 1
ATOM 3448 C CA . GLN A 1 464 ? 26.938 8.047 1.617 1 33.09 464 GLN A CA 1
ATOM 3449 C C . GLN A 1 464 ? 25.891 8.094 0.504 1 33.09 464 GLN A C 1
ATOM 3451 O O . GLN A 1 464 ? 26.234 8.047 -0.679 1 33.09 464 GLN A O 1
ATOM 3456 N N . VAL A 1 465 ? 24.641 7.969 0.796 1 31.06 465 VAL A N 1
ATOM 3457 C CA . VAL A 1 465 ? 23.609 8.078 -0.231 1 31.06 465 VAL A CA 1
ATOM 3458 C C . VAL A 1 465 ? 23.656 9.461 -0.873 1 31.06 465 VAL A C 1
ATOM 3460 O O . VAL A 1 465 ? 23.297 9.617 -2.043 1 31.06 465 VAL A O 1
ATOM 3463 N N . MET A 1 466 ? 24 10.453 -0.091 1 27.47 466 MET A N 1
ATOM 3464 C CA . MET A 1 466 ? 24.094 11.805 -0.629 1 27.47 466 MET A CA 1
ATOM 3465 C C . MET A 1 466 ? 25.406 12.008 -1.376 1 27.47 466 MET A C 1
ATOM 3467 O O . MET A 1 466 ? 25.625 13.047 -2 1 27.47 466 MET A O 1
ATOM 3471 N N . GLU A 1 467 ? 26.453 11.25 -1.063 1 29.02 467 GLU A N 1
ATOM 3472 C CA . GLU A 1 467 ? 27.734 11.586 -1.691 1 29.02 467 GLU A CA 1
ATOM 3473 C C . GLU A 1 467 ? 27.859 10.953 -3.074 1 29.02 467 GLU A C 1
ATOM 3475 O O . GLU A 1 467 ? 27.969 9.734 -3.195 1 29.02 467 GLU A O 1
ATOM 3480 N N . ASN A 1 468 ? 27.016 11.32 -4.039 1 29.38 468 ASN A N 1
ATOM 3481 C CA . ASN A 1 468 ? 27.328 10.984 -5.418 1 29.38 468 ASN A CA 1
ATOM 3482 C C . ASN A 1 468 ? 28.797 11.25 -5.73 1 29.38 468 ASN A C 1
ATOM 3484 O O . ASN A 1 468 ? 29.297 12.352 -5.516 1 29.38 468 ASN A O 1
ATOM 3488 N N . PRO A 1 469 ? 29.641 10.172 -5.797 1 28.56 469 PRO A N 1
ATOM 3489 C CA . PRO A 1 469 ? 31.062 10.391 -6.059 1 28.56 469 PRO A CA 1
ATOM 3490 C C . PRO A 1 469 ? 31.312 11.391 -7.18 1 28.56 469 PRO A C 1
ATOM 3492 O O . PRO A 1 469 ? 30.5 11.508 -8.102 1 28.56 469 PRO A O 1
ATOM 3495 N N . GLU A 1 470 ? 32.031 12.438 -6.934 1 27.86 470 GLU A N 1
ATOM 3496 C CA . GLU A 1 470 ? 32.5 13.539 -7.754 1 27.86 470 GLU A CA 1
ATOM 3497 C C . GLU A 1 470 ? 33.188 13.039 -9.031 1 27.86 470 GLU A C 1
ATOM 3499 O O . GLU A 1 470 ? 34.062 12.195 -8.977 1 27.86 470 GLU A O 1
ATOM 3504 N N . ILE A 1 471 ? 32.438 12.852 -10.156 1 29.27 471 ILE A N 1
ATOM 3505 C CA . ILE A 1 471 ? 33.031 12.648 -11.469 1 29.27 471 ILE A CA 1
ATOM 3506 C C . ILE A 1 471 ? 34.219 13.609 -11.656 1 29.27 471 ILE A C 1
ATOM 3508 O O . ILE A 1 471 ? 34.094 14.805 -11.383 1 29.27 471 ILE A O 1
ATOM 3512 N N . PRO A 1 472 ? 35.375 13.086 -11.734 1 26.17 472 PRO A N 1
ATOM 3513 C CA . PRO A 1 472 ? 36.531 13.945 -11.945 1 26.17 472 PRO A CA 1
ATOM 3514 C C . PRO A 1 472 ? 36.344 14.938 -13.086 1 26.17 472 PRO A C 1
ATOM 3516 O O . PRO A 1 472 ? 35.75 14.602 -14.102 1 26.17 472 PRO A O 1
ATOM 3519 N N . ALA A 1 473 ? 36.281 16.203 -12.703 1 26.62 473 ALA A N 1
ATOM 3520 C CA . ALA A 1 473 ? 36.219 17.297 -13.672 1 26.62 473 ALA A CA 1
ATOM 3521 C C . ALA A 1 473 ? 37.219 17.078 -14.805 1 26.62 473 ALA A C 1
ATOM 3523 O O . ALA A 1 473 ? 38.406 16.984 -14.562 1 26.62 473 ALA A O 1
ATOM 3524 N N . LYS A 1 474 ? 36.812 16.469 -15.883 1 25.89 474 LYS A N 1
ATOM 3525 C CA . LYS A 1 474 ? 37.656 16.469 -17.078 1 25.89 474 LYS A CA 1
ATOM 3526 C C . LYS A 1 474 ? 38.281 17.828 -17.297 1 25.89 474 LYS A C 1
ATOM 3528 O O . LYS A 1 474 ? 37.625 18.859 -17.172 1 25.89 474 LYS A O 1
ATOM 3533 N N . ALA A 1 475 ? 39.531 17.844 -17.453 1 24.81 475 ALA A N 1
ATOM 3534 C CA . ALA A 1 475 ? 40.5 18.922 -17.688 1 24.81 475 ALA A CA 1
ATOM 3535 C C . ALA A 1 475 ? 39.969 19.891 -18.75 1 24.81 475 ALA A C 1
ATOM 3537 O O . ALA A 1 475 ? 39.281 19.484 -19.688 1 24.81 475 ALA A O 1
ATOM 3538 N N . GLU A 1 476 ? 39.75 21.188 -18.344 1 26.06 476 GLU A N 1
ATOM 3539 C CA . GLU A 1 476 ? 39.406 22.328 -19.172 1 26.06 476 GLU A CA 1
ATOM 3540 C C . GLU A 1 476 ? 40.156 22.312 -20.5 1 26.06 476 GLU A C 1
ATOM 3542 O O . GLU A 1 476 ? 41.344 21.984 -20.547 1 26.06 476 GLU A O 1
ATOM 3547 N N . PRO A 1 477 ? 39.438 22.062 -21.609 1 28.27 477 PRO A N 1
ATOM 3548 C CA . PRO A 1 477 ? 40.219 22.172 -22.859 1 28.27 477 PRO A CA 1
ATOM 3549 C C . PRO A 1 477 ? 41.188 23.328 -22.844 1 28.27 477 PRO A C 1
ATOM 3551 O O . PRO A 1 477 ? 41 24.297 -22.109 1 28.27 477 PRO A O 1
ATOM 3554 N N . ALA A 1 478 ? 42.469 23.141 -23.328 1 30.31 478 ALA A N 1
ATOM 3555 C CA . ALA A 1 478 ? 43.594 24.031 -23.484 1 30.31 478 ALA A CA 1
ATOM 3556 C C . ALA A 1 478 ? 43.156 25.391 -24.016 1 30.31 478 ALA A C 1
ATOM 3558 O O . ALA A 1 478 ? 42.188 25.484 -24.766 1 30.31 478 ALA A O 1
ATOM 3559 N N . PRO A 1 479 ? 43.562 26.453 -23.297 1 27.22 479 PRO A N 1
ATOM 3560 C CA . PRO A 1 479 ? 43.219 27.859 -23.578 1 27.22 479 PRO A CA 1
ATOM 3561 C C . PRO A 1 479 ? 43.281 28.203 -25.062 1 27.22 479 PRO A C 1
ATOM 3563 O O . PRO A 1 479 ? 44.031 27.547 -25.828 1 27.22 479 PRO A O 1
ATOM 3566 N N . ALA A 1 480 ? 42.156 28.547 -25.688 1 32.31 480 ALA A N 1
ATOM 3567 C CA . ALA A 1 480 ? 42.156 29.047 -27.047 1 32.31 480 ALA A CA 1
ATOM 3568 C C . ALA A 1 480 ? 43.344 29.984 -27.281 1 32.31 480 ALA A C 1
ATOM 3570 O O . ALA A 1 480 ? 43.625 30.859 -26.453 1 32.31 480 ALA A O 1
ATOM 3571 N N . PRO A 1 481 ? 44.375 29.594 -28.062 1 28 481 PRO A N 1
ATOM 3572 C CA . PRO A 1 481 ? 45.531 30.453 -28.328 1 28 481 PRO A CA 1
ATOM 3573 C C . PRO A 1 481 ? 45.125 31.906 -28.625 1 28 481 PRO A C 1
ATOM 3575 O O . PRO A 1 481 ? 44.031 32.156 -29.141 1 28 481 PRO A O 1
ATOM 3578 N N . ALA A 1 482 ? 45.562 32.875 -27.75 1 29.22 482 ALA A N 1
ATOM 3579 C CA . ALA A 1 482 ? 45.5 34.312 -27.906 1 29.22 482 ALA A CA 1
ATOM 3580 C C . ALA A 1 482 ? 45.719 34.719 -29.359 1 29.22 482 ALA A C 1
ATOM 3582 O O . ALA A 1 482 ? 46.75 34.344 -29.969 1 29.22 482 ALA A O 1
ATOM 3583 N N . VAL A 1 483 ? 44.625 34.719 -30.188 1 25.72 483 VAL A N 1
ATOM 3584 C CA . VAL A 1 483 ? 44.781 35.375 -31.469 1 25.72 483 VAL A CA 1
ATOM 3585 C C . VAL A 1 483 ? 45.656 36.625 -31.281 1 25.72 483 VAL A C 1
ATOM 3587 O O . VAL A 1 483 ? 45.438 37.406 -30.375 1 25.72 483 VAL A O 1
ATOM 3590 N N . ALA A 1 484 ? 46.844 36.625 -31.797 1 28.64 484 ALA A N 1
ATOM 3591 C CA . ALA A 1 484 ? 47.844 37.625 -32.094 1 28.64 484 ALA A CA 1
ATOM 3592 C C . ALA A 1 484 ? 47.219 38.938 -32.5 1 28.64 484 ALA A C 1
ATOM 3594 O O . ALA A 1 484 ? 46.281 38.969 -33.281 1 28.64 484 ALA A O 1
ATOM 3595 N N . GLN A 1 485 ? 47.281 39.906 -31.609 1 24.12 485 GLN A N 1
ATOM 3596 C CA . GLN A 1 485 ? 47.094 41.375 -31.703 1 24.12 485 GLN A CA 1
ATOM 3597 C C . GLN A 1 485 ? 47.562 41.875 -33.062 1 24.12 485 GLN A C 1
ATOM 3599 O O . GLN A 1 485 ? 48.75 41.938 -33.344 1 24.12 485 GLN A O 1
ATOM 3604 N N . LEU A 1 486 ? 47.062 41.281 -34.219 1 23.06 486 LEU A N 1
ATOM 3605 C CA . LEU A 1 486 ? 47.562 42.031 -35.344 1 23.06 486 LEU A CA 1
ATOM 3606 C C . LEU A 1 486 ? 47.438 43.531 -35.125 1 23.06 486 LEU A C 1
ATOM 3608 O O . LEU A 1 486 ? 46.375 44.031 -34.75 1 23.06 486 LEU A O 1
ATOM 3612 N N . ASN A 1 487 ? 48.625 44.281 -34.812 1 26.98 487 ASN A N 1
ATOM 3613 C CA . ASN A 1 487 ? 49.125 45.625 -34.719 1 26.98 487 ASN A CA 1
ATOM 3614 C C . ASN A 1 487 ? 48.469 46.531 -35.781 1 26.98 487 ASN A C 1
ATOM 3616 O O . ASN A 1 487 ? 48.344 47.75 -35.562 1 26.98 487 ASN A O 1
ATOM 3620 N N . ARG A 1 488 ? 48.25 46.188 -37.094 1 24.42 488 ARG A N 1
ATOM 3621 C CA . ARG A 1 488 ? 48.094 47.375 -37.938 1 24.42 488 ARG A CA 1
ATOM 3622 C C . ARG A 1 488 ? 46.688 47.969 -37.781 1 24.42 488 ARG A C 1
ATOM 3624 O O . ARG A 1 488 ? 45.719 47.219 -37.656 1 24.42 488 ARG A O 1
ATOM 3631 N N . MET B 1 1 ? 54.031 -10.398 -4.086 1 20.97 1 MET B N 1
ATOM 3632 C CA . MET B 1 1 ? 53.188 -10.25 -5.262 1 20.97 1 MET B CA 1
ATOM 3633 C C . MET B 1 1 ? 51.781 -10.773 -4.98 1 20.97 1 MET B C 1
ATOM 3635 O O . MET B 1 1 ? 50.844 -10.461 -5.711 1 20.97 1 MET B O 1
ATOM 3639 N N . THR B 1 2 ? 51.469 -11.914 -4.16 1 25.53 2 THR B N 1
ATOM 3640 C CA . THR B 1 2 ? 50.469 -12.984 -4.246 1 25.53 2 THR B CA 1
ATOM 3641 C C . THR B 1 2 ? 49.188 -12.586 -3.574 1 25.53 2 THR B C 1
ATOM 3643 O O . THR B 1 2 ? 48.125 -13.219 -3.789 1 25.53 2 THR B O 1
ATOM 3646 N N . VAL B 1 3 ? 49.156 -11.961 -2.424 1 29.67 3 VAL B N 1
ATOM 3647 C CA . VAL B 1 3 ? 48.156 -12.07 -1.364 1 29.67 3 VAL B CA 1
ATOM 3648 C C . VAL B 1 3 ? 46.938 -11.195 -1.693 1 29.67 3 VAL B C 1
ATOM 3650 O O . VAL B 1 3 ? 46.094 -10.969 -0.841 1 29.67 3 VAL B O 1
ATOM 3653 N N . SER B 1 4 ? 46.906 -10.43 -2.775 1 30.03 4 SER B N 1
ATOM 3654 C CA . SER B 1 4 ? 45.969 -9.336 -2.951 1 30.03 4 SER B CA 1
ATOM 3655 C C . SER B 1 4 ? 44.562 -9.859 -3.264 1 30.03 4 SER B C 1
ATOM 3657 O O . SER B 1 4 ? 43.656 -9.078 -3.557 1 30.03 4 SER B O 1
ATOM 3659 N N . GLU B 1 5 ? 44.344 -11.227 -3.676 1 29.84 5 GLU B N 1
ATOM 3660 C CA . GLU B 1 5 ? 43.125 -11.68 -4.363 1 29.84 5 GLU B CA 1
ATOM 3661 C C . GLU B 1 5 ? 42 -11.906 -3.379 1 29.84 5 GLU B C 1
ATOM 3663 O O . GLU B 1 5 ? 40.938 -12.453 -3.746 1 29.84 5 GLU B O 1
ATOM 3668 N N . LYS B 1 6 ? 42.094 -11.875 -2.033 1 29.02 6 LYS B N 1
ATOM 3669 C CA . LYS B 1 6 ? 41.156 -12.547 -1.136 1 29.02 6 LYS B CA 1
ATOM 3670 C C . LYS B 1 6 ? 39.812 -11.789 -1.058 1 29.02 6 LYS B C 1
ATOM 3672 O O . LYS B 1 6 ? 38.844 -12.305 -0.523 1 29.02 6 LYS B O 1
ATOM 3677 N N . VAL B 1 7 ? 39.812 -10.531 -0.969 1 32.72 7 VAL B N 1
ATOM 3678 C CA . VAL B 1 7 ? 38.75 -9.82 -0.261 1 32.72 7 VAL B CA 1
ATOM 3679 C C . VAL B 1 7 ? 37.469 -9.859 -1.075 1 32.72 7 VAL B C 1
ATOM 3681 O O . VAL B 1 7 ? 36.438 -9.281 -0.678 1 32.72 7 VAL B O 1
ATOM 3684 N N . SER B 1 8 ? 37.469 -10.094 -2.428 1 35 8 SER B N 1
ATOM 3685 C CA . SER B 1 8 ? 36.219 -9.891 -3.148 1 35 8 SER B CA 1
ATOM 3686 C C . SER B 1 8 ? 35.219 -10.969 -2.785 1 35 8 SER B C 1
ATOM 3688 O O . SER B 1 8 ? 34.312 -11.281 -3.582 1 35 8 SER B O 1
ATOM 3690 N N . ARG B 1 9 ? 35.312 -11.844 -1.75 1 34.72 9 ARG B N 1
ATOM 3691 C CA . ARG B 1 9 ? 34.688 -13.164 -1.622 1 34.72 9 ARG B CA 1
ATOM 3692 C C . ARG B 1 9 ? 33.188 -13.062 -1.473 1 34.72 9 ARG B C 1
ATOM 3694 O O . ARG B 1 9 ? 32.469 -13.992 -1.843 1 34.72 9 ARG B O 1
ATOM 3701 N N . ASN B 1 10 ? 32.594 -12.32 -0.541 1 39.12 10 ASN B N 1
ATOM 3702 C CA . ASN B 1 10 ? 31.297 -12.648 0.071 1 39.12 10 ASN B CA 1
ATOM 3703 C C . ASN B 1 10 ? 30.141 -12.453 -0.907 1 39.12 10 ASN B C 1
ATOM 3705 O O . ASN B 1 10 ? 29.062 -13.031 -0.726 1 39.12 10 ASN B O 1
ATOM 3709 N N . ASN B 1 11 ? 29.938 -11.344 -1.657 1 49.12 11 ASN B N 1
ATOM 3710 C CA . ASN B 1 11 ? 28.859 -11.109 -2.598 1 49.12 11 ASN B CA 1
ATOM 3711 C C . ASN B 1 11 ? 28.984 -11.984 -3.838 1 49.12 11 ASN B C 1
ATOM 3713 O O . ASN B 1 11 ? 28.484 -11.633 -4.91 1 49.12 11 ASN B O 1
ATOM 3717 N N . ASP B 1 12 ? 29.641 -13.031 -3.756 1 62.28 12 ASP B N 1
ATOM 3718 C CA . ASP B 1 12 ? 30.031 -13.797 -4.934 1 62.28 12 ASP B CA 1
ATOM 3719 C C . ASP B 1 12 ? 29.078 -14.961 -5.18 1 62.28 12 ASP B C 1
ATOM 3721 O O . ASP B 1 12 ? 28.578 -15.578 -4.234 1 62.28 12 ASP B O 1
ATOM 3725 N N . LEU B 1 13 ? 28.547 -15.023 -6.242 1 82.31 13 LEU B N 1
ATOM 3726 C CA . LEU B 1 13 ? 27.812 -16.188 -6.719 1 82.31 13 LEU B CA 1
ATOM 3727 C C . LEU B 1 13 ? 28.625 -17.469 -6.492 1 82.31 13 LEU B C 1
ATOM 3729 O O . LEU B 1 13 ? 29.828 -17.5 -6.797 1 82.31 13 LEU B O 1
ATOM 3733 N N . LEU B 1 14 ? 28.125 -18.406 -5.738 1 87.5 14 LEU B N 1
ATOM 3734 C CA . LEU B 1 14 ? 28.75 -19.719 -5.59 1 87.5 14 LEU B CA 1
ATOM 3735 C C . LEU B 1 14 ? 28.812 -20.438 -6.926 1 87.5 14 LEU B C 1
ATOM 3737 O O . LEU B 1 14 ? 29.828 -21.031 -7.273 1 87.5 14 LEU B O 1
ATOM 3741 N N . TYR B 1 15 ? 27.703 -20.375 -7.629 1 91.81 15 TYR B N 1
ATOM 3742 C CA . TYR B 1 15 ? 27.594 -20.953 -8.961 1 91.81 15 TYR B CA 1
ATOM 3743 C C . TYR B 1 15 ? 27 -19.953 -9.945 1 91.81 15 TYR B C 1
ATOM 3745 O O . TYR B 1 15 ? 25.922 -19.422 -9.719 1 91.81 15 TYR B O 1
ATOM 3753 N N . GLY B 1 16 ? 27.703 -19.719 -10.953 1 92.56 16 GLY B N 1
ATOM 3754 C CA . GLY B 1 16 ? 27.234 -18.828 -11.992 1 92.56 16 GLY B CA 1
ATOM 3755 C C . GLY B 1 16 ? 26.219 -19.469 -12.922 1 92.56 16 GLY B C 1
ATOM 3756 O O . GLY B 1 16 ? 25.859 -20.641 -12.742 1 92.56 16 GLY B O 1
ATOM 3757 N N . LEU B 1 17 ? 25.828 -18.781 -13.969 1 94.19 17 LEU B N 1
ATOM 3758 C CA . LEU B 1 17 ? 24.734 -19.141 -14.852 1 94.19 17 LEU B CA 1
ATOM 3759 C C . LEU B 1 17 ? 25.031 -20.453 -15.57 1 94.19 17 LEU B C 1
ATOM 3761 O O . LEU B 1 17 ? 24.156 -21.328 -15.68 1 94.19 17 LEU B O 1
ATOM 3765 N N . ASN B 1 18 ? 26.266 -20.625 -15.953 1 93.81 18 ASN B N 1
ATOM 3766 C CA . ASN B 1 18 ? 26.594 -21.781 -16.781 1 93.81 18 ASN B CA 1
ATOM 3767 C C . ASN B 1 18 ? 27.406 -22.812 -16 1 93.81 18 ASN B C 1
ATOM 3769 O O . ASN B 1 18 ? 27.859 -23.812 -16.562 1 93.81 18 ASN B O 1
ATOM 3773 N N . ASP B 1 19 ? 27.469 -22.516 -14.695 1 93.44 19 ASP B N 1
ATOM 3774 C CA . ASP B 1 19 ? 28.156 -23.484 -13.852 1 93.44 19 ASP B CA 1
ATOM 3775 C C . ASP B 1 19 ? 27.281 -24.719 -13.594 1 93.44 19 ASP B C 1
ATOM 3777 O O . ASP B 1 19 ? 26.062 -24.594 -13.516 1 93.44 19 ASP B O 1
ATOM 3781 N N . ARG B 1 20 ? 27.953 -25.859 -13.547 1 94.06 20 ARG B N 1
ATOM 3782 C CA . ARG B 1 20 ? 27.234 -27.094 -13.242 1 94.06 20 ARG B CA 1
ATOM 3783 C C . ARG B 1 20 ? 27.594 -27.609 -11.852 1 94.06 20 ARG B C 1
ATOM 3785 O O . ARG B 1 20 ? 28.578 -28.328 -11.688 1 94.06 20 ARG B O 1
ATOM 3792 N N . PRO B 1 21 ? 26.797 -27.344 -10.992 1 92.38 21 PRO B N 1
ATOM 3793 C CA . PRO B 1 21 ? 27.078 -27.828 -9.641 1 92.38 21 PRO B CA 1
ATOM 3794 C C . PRO B 1 21 ? 27 -29.344 -9.531 1 92.38 21 PRO B C 1
ATOM 3796 O O . PRO B 1 21 ? 26.469 -30 -10.43 1 92.38 21 PRO B O 1
ATOM 3799 N N . HIS B 1 22 ? 27.625 -29.875 -8.43 1 94.12 22 HIS B N 1
ATOM 3800 C CA . HIS B 1 22 ? 27.516 -31.297 -8.148 1 94.12 22 HIS B CA 1
ATOM 3801 C C . HIS B 1 22 ? 26.062 -31.703 -7.941 1 94.12 22 HIS B C 1
ATOM 3803 O O . HIS B 1 22 ? 25.219 -30.875 -7.609 1 94.12 22 HIS B O 1
ATOM 3809 N N . PHE B 1 23 ? 25.828 -32.938 -8.133 1 94.56 23 PHE B N 1
ATOM 3810 C CA . PHE B 1 23 ? 24.469 -33.469 -8.109 1 94.56 23 PHE B CA 1
ATOM 3811 C C . PHE B 1 23 ? 23.781 -33.156 -6.789 1 94.56 23 PHE B C 1
ATOM 3813 O O . PHE B 1 23 ? 22.641 -32.688 -6.773 1 94.56 23 PHE B O 1
ATOM 3820 N N . THR B 1 24 ? 24.469 -33.344 -5.711 1 93.38 24 THR B N 1
ATOM 3821 C CA . THR B 1 24 ? 23.875 -33.125 -4.395 1 93.38 24 THR B CA 1
ATOM 3822 C C . THR B 1 24 ? 23.562 -31.641 -4.195 1 93.38 24 THR B C 1
ATOM 3824 O O . THR B 1 24 ? 22.5 -31.297 -3.656 1 93.38 24 THR B O 1
ATOM 3827 N N . ALA B 1 25 ? 24.438 -30.812 -4.617 1 92.81 25 ALA B N 1
ATOM 3828 C CA . ALA B 1 25 ? 24.234 -29.375 -4.508 1 92.81 25 ALA B CA 1
ATOM 3829 C C . ALA B 1 25 ? 23.094 -28.922 -5.41 1 92.81 25 ALA B C 1
ATOM 3831 O O . ALA B 1 25 ? 22.312 -28.031 -5.039 1 92.81 25 ALA B O 1
ATOM 3832 N N . THR B 1 26 ? 23.031 -29.547 -6.543 1 94.94 26 THR B N 1
ATOM 3833 C CA . THR B 1 26 ? 21.969 -29.219 -7.5 1 94.94 26 THR B CA 1
ATOM 3834 C C . THR B 1 26 ? 20.594 -29.578 -6.945 1 94.94 26 THR B C 1
ATOM 3836 O O . THR B 1 26 ? 19.656 -28.781 -7.027 1 94.94 26 THR B O 1
ATOM 3839 N N . VAL B 1 27 ? 20.516 -30.734 -6.406 1 94.88 27 VAL B N 1
ATOM 3840 C CA . VAL B 1 27 ? 19.25 -31.203 -5.867 1 94.88 27 VAL B CA 1
ATOM 3841 C C . VAL B 1 27 ? 18.844 -30.344 -4.672 1 94.88 27 VAL B C 1
ATOM 3843 O O . VAL B 1 27 ? 17.672 -29.984 -4.531 1 94.88 27 VAL B O 1
ATOM 3846 N N . PHE B 1 28 ? 19.797 -30.047 -3.879 1 92.94 28 PHE B N 1
ATOM 3847 C CA . PHE B 1 28 ? 19.516 -29.234 -2.699 1 92.94 28 PHE B CA 1
ATOM 3848 C C . PHE B 1 28 ? 19.047 -27.844 -3.1 1 92.94 28 PHE B C 1
ATOM 3850 O O . PHE B 1 28 ? 18.109 -27.297 -2.516 1 92.94 28 PHE B O 1
ATOM 3857 N N . ALA B 1 29 ? 19.719 -27.312 -4.008 1 93.75 29 ALA B N 1
ATOM 3858 C CA . ALA B 1 29 ? 19.344 -25.984 -4.496 1 93.75 29 ALA B CA 1
ATOM 3859 C C . ALA B 1 29 ? 17.969 -26 -5.129 1 93.75 29 ALA B C 1
ATOM 3861 O O . ALA B 1 29 ? 17.156 -25.094 -4.91 1 93.75 29 ALA B O 1
ATOM 3862 N N . ALA B 1 30 ? 17.75 -27 -5.883 1 96.06 30 ALA B N 1
ATOM 3863 C CA . ALA B 1 30 ? 16.453 -27.141 -6.539 1 96.06 30 ALA B CA 1
ATOM 3864 C C . ALA B 1 30 ? 15.328 -27.266 -5.516 1 96.06 30 ALA B C 1
ATOM 3866 O O . ALA B 1 30 ? 14.258 -26.656 -5.668 1 96.06 30 ALA B O 1
ATOM 3867 N N . LEU B 1 31 ? 15.57 -28.016 -4.508 1 94.38 31 LEU B N 1
ATOM 3868 C CA . LEU B 1 31 ? 14.578 -28.219 -3.459 1 94.38 31 LEU B CA 1
ATOM 3869 C C . LEU B 1 31 ? 14.266 -26.906 -2.752 1 94.38 31 LEU B C 1
ATOM 3871 O O . LEU B 1 31 ? 13.117 -26.625 -2.398 1 94.38 31 LEU B O 1
ATOM 3875 N N . GLN B 1 32 ? 15.242 -26.141 -2.594 1 91.62 32 GLN B N 1
ATOM 3876 C CA . GLN B 1 32 ? 15.055 -24.844 -1.953 1 91.62 32 GLN B CA 1
ATOM 3877 C C . GLN B 1 32 ? 14.164 -23.938 -2.799 1 91.62 32 GLN B C 1
ATOM 3879 O O . GLN B 1 32 ? 13.273 -23.266 -2.27 1 91.62 32 GLN B O 1
ATOM 3884 N N . HIS B 1 33 ? 14.414 -23.938 -4.066 1 94.25 33 HIS B N 1
ATOM 3885 C CA . HIS B 1 33 ? 13.594 -23.156 -4.969 1 94.25 33 HIS B CA 1
ATOM 3886 C C . HIS B 1 33 ? 12.148 -23.641 -4.965 1 94.25 33 HIS B C 1
ATOM 3888 O O . HIS B 1 33 ? 11.219 -22.828 -4.938 1 94.25 33 HIS B O 1
ATOM 3894 N N . VAL B 1 34 ? 11.984 -24.922 -4.957 1 94.38 34 VAL B N 1
ATOM 3895 C CA . VAL B 1 34 ? 10.648 -25.5 -4.984 1 94.38 34 VAL B CA 1
ATOM 3896 C C . VAL B 1 34 ? 9.922 -25.188 -3.678 1 94.38 34 VAL B C 1
ATOM 3898 O O . VAL B 1 34 ? 8.742 -24.812 -3.691 1 94.38 34 VAL B O 1
ATOM 3901 N N . LEU B 1 35 ? 10.602 -25.312 -2.572 1 89.44 35 LEU B N 1
ATOM 3902 C CA . LEU B 1 35 ? 10 -25 -1.28 1 89.44 35 LEU B CA 1
ATOM 3903 C C . LEU B 1 35 ? 9.578 -23.531 -1.217 1 89.44 35 LEU B C 1
ATOM 3905 O O . LEU B 1 35 ? 8.516 -23.203 -0.683 1 89.44 35 LEU B O 1
ATOM 3909 N N . ALA B 1 36 ? 10.383 -22.719 -1.771 1 87.94 36 ALA B N 1
ATOM 3910 C CA . ALA B 1 36 ? 10.133 -21.281 -1.721 1 87.94 36 ALA B CA 1
ATOM 3911 C C . ALA B 1 36 ? 8.953 -20.906 -2.617 1 87.94 36 ALA B C 1
ATOM 3913 O O . ALA B 1 36 ? 8.234 -19.938 -2.332 1 87.94 36 ALA B O 1
ATOM 3914 N N . SER B 1 37 ? 8.727 -21.641 -3.639 1 92.62 37 SER B N 1
ATOM 3915 C CA . SER B 1 37 ? 7.773 -21.203 -4.652 1 92.62 37 SER B CA 1
ATOM 3916 C C . SER B 1 37 ? 6.496 -22.031 -4.609 1 92.62 37 SER B C 1
ATOM 3918 O O . SER B 1 37 ? 5.488 -21.656 -5.219 1 92.62 37 SER B O 1
ATOM 3920 N N . PHE B 1 38 ? 6.531 -23.125 -3.904 1 91.56 38 PHE B N 1
ATOM 3921 C CA . PHE B 1 38 ? 5.465 -24.125 -3.924 1 91.56 38 PHE B CA 1
ATOM 3922 C C . PHE B 1 38 ? 4.125 -23.484 -3.564 1 91.56 38 PHE B C 1
ATOM 3924 O O . PHE B 1 38 ? 3.15 -23.625 -4.305 1 91.56 38 PHE B O 1
ATOM 3931 N N . VAL B 1 39 ? 4.086 -22.781 -2.504 1 90.06 39 VAL B N 1
ATOM 3932 C CA . VAL B 1 39 ? 2.844 -22.203 -2.014 1 90.06 39 VAL B CA 1
ATOM 3933 C C . VAL B 1 39 ? 2.379 -21.109 -2.967 1 90.06 39 VAL B C 1
ATOM 3935 O O . VAL B 1 39 ? 1.178 -20.938 -3.197 1 90.06 39 VAL B O 1
ATOM 3938 N N . GLY B 1 40 ? 3.316 -20.359 -3.51 1 91.31 40 GLY B N 1
ATOM 3939 C CA . GLY B 1 40 ? 2.973 -19.344 -4.492 1 91.31 40 GLY B CA 1
ATOM 3940 C C . GLY B 1 40 ? 2.316 -19.906 -5.734 1 91.31 40 GLY B C 1
ATOM 3941 O O . GLY B 1 40 ? 1.412 -19.281 -6.301 1 91.31 40 GLY B O 1
ATOM 3942 N N . ILE B 1 41 ? 2.721 -21.078 -6.117 1 95.44 41 ILE B N 1
ATOM 3943 C CA . ILE B 1 41 ? 2.23 -21.703 -7.34 1 95.44 41 ILE B CA 1
ATOM 3944 C C . ILE B 1 41 ? 0.811 -22.219 -7.125 1 95.44 41 ILE B C 1
ATOM 3946 O O . ILE B 1 41 ? -0.048 -22.078 -8 1 95.44 41 ILE B O 1
ATOM 3950 N N . ILE B 1 42 ? 0.525 -22.719 -5.996 1 94.94 42 ILE B N 1
ATOM 3951 C CA . ILE B 1 42 ? -0.727 -23.438 -5.82 1 94.94 42 ILE B CA 1
ATOM 3952 C C . ILE B 1 42 ? -1.807 -22.484 -5.305 1 94.94 42 ILE B C 1
ATOM 3954 O O . ILE B 1 42 ? -3 -22.766 -5.441 1 94.94 42 ILE B O 1
ATOM 3958 N N . THR B 1 43 ? -1.409 -21.344 -4.723 1 92.88 43 THR B N 1
ATOM 3959 C CA . THR B 1 43 ? -2.324 -20.484 -3.986 1 92.88 43 THR B CA 1
ATOM 3960 C C . THR B 1 43 ? -3.357 -19.875 -4.926 1 92.88 43 THR B C 1
ATOM 3962 O O . THR B 1 43 ? -4.547 -19.828 -4.605 1 92.88 43 THR B O 1
ATOM 3965 N N . PRO B 1 44 ? -2.979 -19.375 -6.059 1 94.12 44 PRO B N 1
ATOM 3966 C CA . PRO B 1 44 ? -3.996 -18.812 -6.949 1 94.12 44 PRO B CA 1
ATOM 3967 C C . PRO B 1 44 ? -5.098 -19.812 -7.289 1 94.12 44 PRO B C 1
ATOM 3969 O O . PRO B 1 44 ? -6.277 -19.453 -7.344 1 94.12 44 PRO B O 1
ATOM 3972 N N . THR B 1 45 ? -4.715 -21.078 -7.477 1 96 45 THR B N 1
ATOM 3973 C CA . THR B 1 45 ? -5.688 -22.125 -7.781 1 96 45 THR B CA 1
ATOM 3974 C C . THR B 1 45 ? -6.613 -22.359 -6.594 1 96 45 THR B C 1
ATOM 3976 O O . THR B 1 45 ? -7.824 -22.531 -6.766 1 96 45 THR B O 1
ATOM 3979 N N . LEU B 1 46 ? -6.051 -22.359 -5.445 1 93.31 46 LEU B N 1
ATOM 3980 C CA . LEU B 1 46 ? -6.844 -22.547 -4.234 1 93.31 46 LEU B CA 1
ATOM 3981 C C . LEU B 1 46 ? -7.836 -21.406 -4.047 1 93.31 46 LEU B C 1
ATOM 3983 O O . LEU B 1 46 ? -8.992 -21.641 -3.678 1 93.31 46 LEU B O 1
ATOM 3987 N N . ILE B 1 47 ? -7.375 -20.203 -4.32 1 89.75 47 ILE B N 1
ATOM 3988 C CA . ILE B 1 47 ? -8.227 -19.031 -4.176 1 89.75 47 ILE B CA 1
ATOM 3989 C C . ILE B 1 47 ? -9.352 -19.078 -5.207 1 89.75 47 ILE B C 1
ATOM 3991 O O . ILE B 1 47 ? -10.523 -18.938 -4.855 1 89.75 47 ILE B O 1
ATOM 3995 N N . MET B 1 48 ? -9.078 -19.375 -6.402 1 92.75 48 MET B N 1
ATOM 3996 C CA . MET B 1 48 ? -10.055 -19.406 -7.488 1 92.75 48 MET B CA 1
ATOM 3997 C C . MET B 1 48 ? -11.07 -20.516 -7.266 1 92.75 48 MET B C 1
ATOM 3999 O O . MET B 1 48 ? -12.281 -20.297 -7.336 1 92.75 48 MET B O 1
ATOM 4003 N N . GLY B 1 49 ? -10.539 -21.719 -6.996 1 92.75 49 GLY B N 1
ATOM 4004 C CA . GLY B 1 49 ? -11.43 -22.859 -6.773 1 92.75 49 GLY B CA 1
ATOM 4005 C C . GLY B 1 49 ? -12.352 -22.672 -5.586 1 92.75 49 GLY B C 1
ATOM 4006 O O . GLY B 1 49 ? -13.539 -23 -5.656 1 92.75 49 GLY B O 1
ATOM 4007 N N . GLY B 1 50 ? -11.836 -22.156 -4.531 1 88.62 50 GLY B N 1
ATOM 4008 C CA . GLY B 1 50 ? -12.641 -21.906 -3.344 1 88.62 50 GLY B CA 1
ATOM 4009 C C . GLY B 1 50 ? -13.703 -20.859 -3.549 1 88.62 50 GLY B C 1
ATOM 4010 O O . GLY B 1 50 ? -14.859 -21.031 -3.145 1 88.62 50 GLY B O 1
ATOM 4011 N N . ALA B 1 51 ? -13.375 -19.781 -4.133 1 87 51 ALA B N 1
ATOM 4012 C CA . ALA B 1 51 ? -14.297 -18.656 -4.316 1 87 51 ALA B CA 1
ATOM 4013 C C . ALA B 1 51 ? -15.398 -19.016 -5.305 1 87 51 ALA B C 1
ATOM 4015 O O . ALA B 1 51 ? -16.547 -18.594 -5.137 1 87 51 ALA B O 1
ATOM 4016 N N . LEU B 1 52 ? -15.094 -19.828 -6.309 1 92.75 52 LEU B N 1
ATOM 4017 C CA . LEU B 1 52 ? -16.047 -20.125 -7.371 1 92.75 52 LEU B CA 1
ATOM 4018 C C . LEU B 1 52 ? -16.797 -21.422 -7.082 1 92.75 52 LEU B C 1
ATOM 4020 O O . LEU B 1 52 ? -17.688 -21.812 -7.844 1 92.75 52 LEU B O 1
ATOM 4024 N N . GLY B 1 53 ? -16.438 -22.078 -5.984 1 90.38 53 GLY B N 1
ATOM 4025 C CA . GLY B 1 53 ? -17.109 -23.312 -5.621 1 90.38 53 GLY B CA 1
ATOM 4026 C C . GLY B 1 53 ? -16.703 -24.5 -6.484 1 90.38 53 GLY B C 1
ATOM 4027 O O . GLY B 1 53 ? -17.547 -25.312 -6.875 1 90.38 53 GLY B O 1
ATOM 4028 N N . LEU B 1 54 ? -15.453 -24.547 -6.863 1 93.5 54 LEU B N 1
ATOM 4029 C CA . LEU B 1 54 ? -14.938 -25.609 -7.727 1 93.5 54 LEU B CA 1
ATOM 4030 C C . LEU B 1 54 ? -14.102 -26.594 -6.93 1 93.5 54 LEU B C 1
ATOM 4032 O O . LEU B 1 54 ? -13.047 -27.047 -7.395 1 93.5 54 LEU B O 1
ATOM 4036 N N . GLN B 1 55 ? -14.523 -26.922 -5.789 1 89.06 55 GLN B N 1
ATOM 4037 C CA . GLN B 1 55 ? -13.75 -27.734 -4.852 1 89.06 55 GLN B CA 1
ATOM 4038 C C . GLN B 1 55 ? -13.391 -29.094 -5.457 1 89.06 55 GLN B C 1
ATOM 4040 O O . GLN B 1 55 ? -12.266 -29.562 -5.293 1 89.06 55 GLN B O 1
ATOM 4045 N N . SER B 1 56 ? -14.281 -29.688 -6.211 1 90.81 56 SER B N 1
ATOM 4046 C CA . SER B 1 56 ? -14.078 -31.031 -6.754 1 90.81 56 SER B CA 1
ATOM 4047 C C . SER B 1 56 ? -12.938 -31.047 -7.77 1 90.81 56 SER B C 1
ATOM 4049 O O . SER B 1 56 ? -12.312 -32.094 -7.988 1 90.81 56 SER B O 1
ATOM 4051 N N . GLU B 1 57 ? -12.594 -29.891 -8.32 1 94.75 57 GLU B N 1
ATOM 4052 C CA . GLU B 1 57 ? -11.617 -29.844 -9.398 1 94.75 57 GLU B CA 1
ATOM 4053 C C . GLU B 1 57 ? -10.258 -29.344 -8.891 1 94.75 57 GLU B C 1
ATOM 4055 O O . GLU B 1 57 ? -9.258 -29.438 -9.602 1 94.75 57 GLU B O 1
ATOM 4060 N N . ILE B 1 58 ? -10.18 -28.938 -7.656 1 94.69 58 ILE B N 1
ATOM 4061 C CA . ILE B 1 58 ? -9 -28.297 -7.098 1 94.69 58 ILE B CA 1
ATOM 4062 C C . ILE B 1 58 ? -7.801 -29.234 -7.16 1 94.69 58 ILE B C 1
ATOM 4064 O O . ILE B 1 58 ? -6.707 -28.844 -7.57 1 94.69 58 ILE B O 1
ATOM 4068 N N . PRO B 1 59 ? -7.988 -30.531 -6.836 1 95.25 59 PRO B N 1
ATOM 4069 C CA . PRO B 1 59 ? -6.824 -31.422 -6.879 1 95.25 59 PRO B CA 1
ATOM 4070 C C . PRO B 1 59 ? -6.211 -31.531 -8.273 1 95.25 59 PRO B C 1
ATOM 4072 O O . PRO B 1 59 ? -4.988 -31.422 -8.422 1 95.25 59 PRO B O 1
ATOM 4075 N N . TYR B 1 60 ? -7.059 -31.641 -9.211 1 96.44 60 TYR B N 1
ATOM 4076 C CA . TYR B 1 60 ? -6.57 -31.719 -10.586 1 96.44 60 TYR B CA 1
ATOM 4077 C C . TYR B 1 60 ? -5.949 -30.406 -11.023 1 96.44 60 TYR B C 1
ATOM 4079 O O . TYR B 1 60 ? -4.887 -30.391 -11.656 1 96.44 60 TYR B O 1
ATOM 4087 N N . LEU B 1 61 ? -6.582 -29.297 -10.719 1 97.06 61 LEU B N 1
ATOM 4088 C CA . LEU B 1 61 ? -6.113 -27.984 -11.133 1 97.06 61 LEU B CA 1
ATOM 4089 C C . LEU B 1 61 ? -4.762 -27.672 -10.492 1 97.06 61 LEU B C 1
ATOM 4091 O O . LEU B 1 61 ? -3.908 -27.047 -11.125 1 97.06 61 LEU B O 1
ATOM 4095 N N . ILE B 1 62 ? -4.57 -28.062 -9.25 1 96.69 62 ILE B N 1
ATOM 4096 C CA . ILE B 1 62 ? -3.287 -27.859 -8.578 1 96.69 62 ILE B CA 1
ATOM 4097 C C . ILE B 1 62 ? -2.211 -28.703 -9.273 1 96.69 62 ILE B C 1
ATOM 4099 O O . ILE B 1 62 ? -1.097 -28.219 -9.5 1 96.69 62 ILE B O 1
ATOM 4103 N N . SER B 1 63 ? -2.566 -29.906 -9.602 1 97.12 63 SER B N 1
ATOM 4104 C CA . SER B 1 63 ? -1.646 -30.781 -10.336 1 97.12 63 SER B CA 1
ATOM 4105 C C . SER B 1 63 ? -1.207 -30.141 -11.648 1 97.12 63 SER B C 1
ATOM 4107 O O . SER B 1 63 ? -0.021 -30.156 -11.984 1 97.12 63 SER B O 1
ATOM 4109 N N . MET B 1 64 ? -2.115 -29.594 -12.32 1 97.62 64 MET B N 1
ATOM 4110 C CA . MET B 1 64 ? -1.812 -28.984 -13.609 1 97.62 64 MET B CA 1
ATOM 4111 C C . MET B 1 64 ? -0.989 -27.703 -13.422 1 97.62 64 MET B C 1
ATOM 4113 O O . MET B 1 64 ? -0.133 -27.391 -14.258 1 97.62 64 MET B O 1
ATOM 4117 N N . ALA B 1 65 ? -1.293 -26.906 -12.352 1 97.81 65 ALA B N 1
ATOM 4118 C CA . ALA B 1 65 ? -0.496 -25.719 -12.062 1 97.81 65 ALA B CA 1
ATOM 4119 C C . ALA B 1 65 ? 0.972 -26.078 -11.852 1 97.81 65 ALA B C 1
ATOM 4121 O O . ALA B 1 65 ? 1.863 -25.422 -12.383 1 97.81 65 ALA B O 1
ATOM 4122 N N . LEU B 1 66 ? 1.195 -27.156 -11.125 1 97.62 66 LEU B N 1
ATOM 4123 C CA . LEU B 1 66 ? 2.555 -27.609 -10.859 1 97.62 66 LEU B CA 1
ATOM 4124 C C . LEU B 1 66 ? 3.201 -28.156 -12.133 1 97.62 66 LEU B C 1
ATOM 4126 O O . LEU B 1 66 ? 4.359 -27.859 -12.422 1 97.62 66 LEU B O 1
ATOM 4130 N N . PHE B 1 67 ? 2.438 -28.906 -12.883 1 97.62 67 PHE B N 1
ATOM 4131 C CA . PHE B 1 67 ? 2.926 -29.484 -14.125 1 97.62 67 PHE B CA 1
ATOM 4132 C C . PHE B 1 67 ? 3.365 -28.406 -15.102 1 97.62 67 PHE B C 1
ATOM 4134 O O . PHE B 1 67 ? 4.484 -28.453 -15.625 1 97.62 67 PHE B O 1
ATOM 4141 N N . VAL B 1 68 ? 2.549 -27.438 -15.336 1 98.12 68 VAL B N 1
ATOM 4142 C CA . VAL B 1 68 ? 2.834 -26.375 -16.297 1 98.12 68 VAL B CA 1
ATOM 4143 C C . VAL B 1 68 ? 3.963 -25.484 -15.781 1 98.12 68 VAL B C 1
ATOM 4145 O O . VAL B 1 68 ? 4.777 -24.984 -16.562 1 98.12 68 VAL B O 1
ATOM 4148 N N . SER B 1 69 ? 3.982 -25.219 -14.453 1 98.12 69 SER B N 1
ATOM 4149 C CA . SER B 1 69 ? 5.094 -24.469 -13.859 1 98.12 69 SER B CA 1
ATOM 4150 C C . SER B 1 69 ? 6.43 -25.141 -14.164 1 98.12 69 SER B C 1
ATOM 4152 O O . SER B 1 69 ? 7.41 -24.469 -14.484 1 98.12 69 SER B O 1
ATOM 4154 N N . GLY B 1 70 ? 6.426 -26.484 -14.031 1 98.12 70 GLY B N 1
ATOM 4155 C CA . GLY B 1 70 ? 7.633 -27.219 -14.367 1 98.12 70 GLY B CA 1
ATOM 4156 C C . GLY B 1 70 ? 8.016 -27.109 -15.828 1 98.12 70 GLY B C 1
ATOM 4157 O O . GLY B 1 70 ? 9.18 -26.859 -16.156 1 98.12 70 GLY B O 1
ATOM 4158 N N . LEU B 1 71 ? 7.086 -27.297 -16.688 1 97.44 71 LEU B N 1
ATOM 4159 C CA . LEU B 1 71 ? 7.336 -27.203 -18.125 1 97.44 71 LEU B CA 1
ATOM 4160 C C . LEU B 1 71 ? 7.848 -25.812 -18.5 1 97.44 71 LEU B C 1
ATOM 4162 O O . LEU B 1 71 ? 8.805 -25.688 -19.266 1 97.44 71 LEU B O 1
ATOM 4166 N N . GLY B 1 72 ? 7.137 -24.828 -17.969 1 97.69 72 GLY B N 1
ATOM 4167 C CA . GLY B 1 72 ? 7.547 -23.453 -18.25 1 97.69 72 GLY B CA 1
ATOM 4168 C C . GLY B 1 72 ? 8.945 -23.141 -17.75 1 97.69 72 GLY B C 1
ATOM 4169 O O . GLY B 1 72 ? 9.703 -22.438 -18.422 1 97.69 72 GLY B O 1
ATOM 4170 N N . THR B 1 73 ? 9.234 -23.562 -16.531 1 97.94 73 THR B N 1
ATOM 4171 C CA . THR B 1 73 ? 10.562 -23.359 -15.961 1 97.94 73 THR B CA 1
ATOM 4172 C C . THR B 1 73 ? 11.625 -24.016 -16.828 1 97.94 73 THR B C 1
ATOM 4174 O O . THR B 1 73 ? 12.695 -23.453 -17.047 1 97.94 73 THR B O 1
ATOM 4177 N N . PHE B 1 74 ? 11.344 -25.203 -17.359 1 98 74 PHE B N 1
ATOM 4178 C CA . PHE B 1 74 ? 12.258 -25.922 -18.25 1 98 74 PHE B CA 1
ATOM 4179 C C . PHE B 1 74 ? 12.516 -25.125 -19.516 1 98 74 PHE B C 1
ATOM 4181 O O . PHE B 1 74 ? 13.664 -24.969 -19.938 1 98 74 PHE B O 1
ATOM 4188 N N . VAL B 1 75 ? 11.484 -24.641 -20.109 1 97 75 VAL B N 1
ATOM 4189 C CA . VAL B 1 75 ? 11.578 -23.906 -21.359 1 97 75 VAL B CA 1
ATOM 4190 C C . VAL B 1 75 ? 12.352 -22.609 -21.141 1 97 75 VAL B C 1
ATOM 4192 O O . VAL B 1 75 ? 13.18 -22.234 -21.984 1 97 75 VAL B O 1
ATOM 4195 N N . GLN B 1 76 ? 12.055 -21.891 -20.031 1 96.44 76 GLN B N 1
ATOM 4196 C CA . GLN B 1 76 ? 12.734 -20.641 -19.703 1 96.44 76 GLN B CA 1
ATOM 4197 C C . GLN B 1 76 ? 14.242 -20.859 -19.578 1 96.44 76 GLN B C 1
ATOM 4199 O O . GLN B 1 76 ? 15.031 -20.016 -20 1 96.44 76 GLN B O 1
ATOM 4204 N N . ALA B 1 77 ? 14.633 -21.984 -19.016 1 96.12 77 ALA B N 1
ATOM 4205 C CA . ALA B 1 77 ? 16.047 -22.25 -18.719 1 96.12 77 ALA B CA 1
ATOM 4206 C C . ALA B 1 77 ? 16.75 -22.844 -19.938 1 96.12 77 ALA B C 1
ATOM 4208 O O . ALA B 1 77 ? 17.906 -22.484 -20.219 1 96.12 77 ALA B O 1
ATOM 4209 N N . ARG B 1 78 ? 16.234 -23.719 -20.641 1 94.88 78 ARG B N 1
ATOM 4210 C CA . ARG B 1 78 ? 16.859 -24.438 -21.734 1 94.88 78 ARG B CA 1
ATOM 4211 C C . ARG B 1 78 ? 16.922 -23.578 -22.984 1 94.88 78 ARG B C 1
ATOM 4213 O O . ARG B 1 78 ? 17.844 -23.719 -23.797 1 94.88 78 ARG B O 1
ATOM 4220 N N . ARG B 1 79 ? 16.047 -22.781 -23.234 1 91.88 79 ARG B N 1
ATOM 4221 C CA . ARG B 1 79 ? 15.93 -21.969 -24.438 1 91.88 79 ARG B CA 1
ATOM 4222 C C . ARG B 1 79 ? 15.703 -22.828 -25.672 1 91.88 79 ARG B C 1
ATOM 4224 O O . ARG B 1 79 ? 16.531 -23.672 -26.016 1 91.88 79 ARG B O 1
ATOM 4231 N N . PHE B 1 80 ? 14.633 -22.812 -26.234 1 94.5 80 PHE B N 1
ATOM 4232 C CA . PHE B 1 80 ? 14.32 -23.453 -27.5 1 94.5 80 PHE B CA 1
ATOM 4233 C C . PHE B 1 80 ? 14.219 -22.422 -28.609 1 94.5 80 PHE B C 1
ATOM 4235 O O . PHE B 1 80 ? 13.148 -21.859 -28.859 1 94.5 80 PHE B O 1
ATOM 4242 N N . GLY B 1 81 ? 15.305 -22.219 -29.328 1 93.44 81 GLY B N 1
ATOM 4243 C CA . GLY B 1 81 ? 15.328 -21.141 -30.312 1 93.44 81 GLY B CA 1
ATOM 4244 C C . GLY B 1 81 ? 15.172 -19.766 -29.688 1 93.44 81 GLY B C 1
ATOM 4245 O O . GLY B 1 81 ? 15.938 -19.391 -28.797 1 93.44 81 GLY B O 1
ATOM 4246 N N . PRO B 1 82 ? 14.078 -19.094 -30.109 1 93.19 82 PRO B N 1
ATOM 4247 C CA . PRO B 1 82 ? 13.859 -17.75 -29.547 1 93.19 82 PRO B CA 1
ATOM 4248 C C . PRO B 1 82 ? 13.039 -17.781 -28.266 1 93.19 82 PRO B C 1
ATOM 4250 O O . PRO B 1 82 ? 12.758 -16.719 -27.688 1 93.19 82 PRO B O 1
ATOM 4253 N N . ILE B 1 83 ? 12.758 -18.984 -27.766 1 97 83 ILE B N 1
ATOM 4254 C CA . ILE B 1 83 ? 11.867 -19.078 -26.625 1 97 83 ILE B CA 1
ATOM 4255 C C . ILE B 1 83 ? 12.68 -19.375 -25.359 1 97 83 ILE B C 1
ATOM 4257 O O . ILE B 1 83 ? 13.398 -20.375 -25.297 1 97 83 ILE B O 1
ATOM 4261 N N . GLY B 1 84 ? 12.562 -18.484 -24.422 1 97.06 84 GLY B N 1
ATOM 4262 C CA . GLY B 1 84 ? 13.266 -18.688 -23.156 1 97.06 84 GLY B CA 1
ATOM 4263 C C . GLY B 1 84 ? 14.406 -17.703 -22.969 1 97.06 84 GLY B C 1
ATOM 4264 O O . GLY B 1 84 ? 15.102 -17.344 -23.922 1 97.06 84 GLY B O 1
ATOM 4265 N N . SER B 1 85 ? 14.617 -17.344 -21.75 1 95.75 85 SER B N 1
ATOM 4266 C CA . SER B 1 85 ? 15.648 -16.359 -21.438 1 95.75 85 SER B CA 1
ATOM 4267 C C . SER B 1 85 ? 17.016 -17.016 -21.25 1 95.75 85 SER B C 1
ATOM 4269 O O . SER B 1 85 ? 18.047 -16.375 -21.375 1 95.75 85 SER B O 1
ATOM 4271 N N . GLY B 1 86 ? 17.016 -18.266 -20.859 1 96.25 86 GLY B N 1
ATOM 4272 C CA . GLY B 1 86 ? 18.25 -18.984 -20.562 1 96.25 86 GLY B CA 1
ATOM 4273 C C . GLY B 1 86 ? 18.766 -18.75 -19.156 1 96.25 86 GLY B C 1
ATOM 4274 O O . GLY B 1 86 ? 19.875 -19.156 -18.812 1 96.25 86 GLY B O 1
ATOM 4275 N N . LEU B 1 87 ? 17.984 -18.078 -18.375 1 96.25 87 LEU B N 1
ATOM 4276 C CA . LEU B 1 87 ? 18.312 -17.797 -16.984 1 96.25 87 LEU B CA 1
ATOM 4277 C C . LEU B 1 87 ? 17.594 -18.766 -16.062 1 96.25 87 LEU B C 1
ATOM 4279 O O . LEU B 1 87 ? 16.703 -19.516 -16.5 1 96.25 87 LEU B O 1
ATOM 4283 N N . LEU B 1 88 ? 18.016 -18.797 -14.836 1 96.12 88 LEU B N 1
ATOM 4284 C CA . LEU B 1 88 ? 17.281 -19.547 -13.82 1 96.12 88 LEU B CA 1
ATOM 4285 C C . LEU B 1 88 ? 16.031 -18.781 -13.383 1 96.12 88 LEU B C 1
ATOM 4287 O O . LEU B 1 88 ? 16.031 -18.141 -12.328 1 96.12 88 LEU B O 1
ATOM 4291 N N . CYS B 1 89 ? 15.008 -18.922 -14.203 1 95.19 89 CYS B N 1
ATOM 4292 C CA . CYS B 1 89 ? 13.734 -18.266 -13.938 1 95.19 89 CYS B CA 1
ATOM 4293 C C . CYS B 1 89 ? 12.617 -19.281 -13.742 1 95.19 89 CYS B C 1
ATOM 4295 O O . CYS B 1 89 ? 12.242 -19.984 -14.688 1 95.19 89 CYS B O 1
ATOM 4297 N N . LEU B 1 90 ? 12.195 -19.328 -12.555 1 96.62 90 LEU B N 1
ATOM 4298 C CA . LEU B 1 90 ? 11.078 -20.219 -12.258 1 96.62 90 LEU B CA 1
ATOM 4299 C C . LEU B 1 90 ? 9.758 -19.609 -12.711 1 96.62 90 LEU B C 1
ATOM 4301 O O . LEU B 1 90 ? 9.523 -18.422 -12.523 1 96.62 90 LEU B O 1
ATOM 4305 N N . GLN B 1 91 ? 8.961 -20.438 -13.375 1 96.94 91 GLN B N 1
ATOM 4306 C CA . GLN B 1 91 ? 7.633 -20.016 -13.812 1 96.94 91 GLN B CA 1
ATOM 4307 C C . GLN B 1 91 ? 6.562 -20.5 -12.828 1 96.94 91 GLN B C 1
ATOM 4309 O O . GLN B 1 91 ? 6.602 -21.641 -12.367 1 96.94 91 GLN B O 1
ATOM 4314 N N . GLY B 1 92 ? 5.691 -19.625 -12.477 1 95.62 92 GLY B N 1
ATOM 4315 C CA . GLY B 1 92 ? 4.59 -19.953 -11.594 1 95.62 92 GLY B CA 1
ATOM 4316 C C . GLY B 1 92 ? 3.301 -19.234 -11.938 1 95.62 92 GLY B C 1
ATOM 4317 O O . GLY B 1 92 ? 3.273 -18.422 -12.859 1 95.62 92 GLY B O 1
ATOM 4318 N N . THR B 1 93 ? 2.238 -19.609 -11.258 1 95.88 93 THR B N 1
ATOM 4319 C CA . THR B 1 93 ? 0.934 -19 -11.492 1 95.88 93 THR B CA 1
ATOM 4320 C C . THR B 1 93 ? 0.934 -17.547 -11.047 1 95.88 93 THR B C 1
ATOM 4322 O O . THR B 1 93 ? 1.456 -17.219 -9.977 1 95.88 93 THR B O 1
ATOM 4325 N N . SER B 1 94 ? 0.354 -16.719 -11.828 1 93.12 94 SER B N 1
ATOM 4326 C CA . SER B 1 94 ? 0.39 -15.281 -11.57 1 93.12 94 SER B CA 1
ATOM 4327 C C . SER B 1 94 ? -0.78 -14.852 -10.695 1 93.12 94 SER B C 1
ATOM 4329 O O . SER B 1 94 ? -1.936 -15.164 -10.992 1 93.12 94 SER B O 1
ATOM 4331 N N . PHE B 1 95 ? -0.492 -14.07 -9.719 1 88.25 95 PHE B N 1
ATOM 4332 C CA . PHE B 1 95 ? -1.503 -13.531 -8.812 1 88.25 95 PHE B CA 1
ATOM 4333 C C . PHE B 1 95 ? -2.254 -12.375 -9.469 1 88.25 95 PHE B C 1
ATOM 4335 O O . PHE B 1 95 ? -3.35 -12.016 -9.031 1 88.25 95 PHE B O 1
ATOM 4342 N N . SER B 1 96 ? -1.715 -11.773 -10.461 1 87.81 96 SER B N 1
ATOM 4343 C CA . SER B 1 96 ? -2.281 -10.586 -11.086 1 87.81 96 SER B CA 1
ATOM 4344 C C . SER B 1 96 ? -3.611 -10.898 -11.766 1 87.81 96 SER B C 1
ATOM 4346 O O . SER B 1 96 ? -4.422 -10 -12.008 1 87.81 96 SER B O 1
ATOM 4348 N N . PHE B 1 97 ? -3.83 -12.156 -12.008 1 93.12 97 PHE B N 1
ATOM 4349 C CA . PHE B 1 97 ? -5 -12.516 -12.797 1 93.12 97 PHE B CA 1
ATOM 4350 C C . PHE B 1 97 ? -6.156 -12.938 -11.898 1 93.12 97 PHE B C 1
ATOM 4352 O O . PHE B 1 97 ? -7.266 -13.172 -12.375 1 93.12 97 PHE B O 1
ATOM 4359 N N . ILE B 1 98 ? -5.934 -13.062 -10.664 1 89 98 ILE B N 1
ATOM 4360 C CA . ILE B 1 98 ? -6.914 -13.633 -9.75 1 89 98 ILE B CA 1
ATOM 4361 C C . ILE B 1 98 ? -8.211 -12.836 -9.82 1 89 98 ILE B C 1
ATOM 4363 O O . ILE B 1 98 ? -9.289 -13.406 -10.008 1 89 98 ILE B O 1
ATOM 4367 N N . SER B 1 99 ? -8.133 -11.523 -9.727 1 83.56 99 SER B N 1
ATOM 4368 C CA . SER B 1 99 ? -9.336 -10.695 -9.672 1 83.56 99 SER B CA 1
ATOM 4369 C C . SER B 1 99 ? -10.148 -10.82 -10.953 1 83.56 99 SER B C 1
ATOM 4371 O O . SER B 1 99 ? -11.375 -10.938 -10.906 1 83.56 99 SER B O 1
ATOM 4373 N N . VAL B 1 100 ? -9.508 -10.797 -12.055 1 88.88 100 VAL B N 1
ATOM 4374 C CA . VAL B 1 100 ? -10.219 -10.797 -13.328 1 88.88 100 VAL B CA 1
ATOM 4375 C C . VAL B 1 100 ? -10.742 -12.203 -13.617 1 88.88 100 VAL B C 1
ATOM 4377 O O . VAL B 1 100 ? -11.789 -12.359 -14.25 1 88.88 100 VAL B O 1
ATOM 4380 N N . ILE B 1 101 ? -10.062 -13.211 -13.188 1 93.62 101 ILE B N 1
ATOM 4381 C CA . ILE B 1 101 ? -10.508 -14.586 -13.375 1 93.62 101 ILE B CA 1
ATOM 4382 C C . ILE B 1 101 ? -11.727 -14.859 -12.492 1 93.62 101 ILE B C 1
ATOM 4384 O O . ILE B 1 101 ? -12.68 -15.5 -12.93 1 93.62 101 ILE B O 1
ATOM 4388 N N . LEU B 1 102 ? -11.648 -14.383 -11.281 1 88.5 102 LEU B N 1
ATOM 4389 C CA . LEU B 1 102 ? -12.812 -14.516 -10.406 1 88.5 102 LEU B CA 1
ATOM 4390 C C . LEU B 1 102 ? -14.016 -13.789 -10.992 1 88.5 102 LEU B C 1
ATOM 4392 O O . LEU B 1 102 ? -15.125 -14.32 -10.984 1 88.5 102 LEU B O 1
ATOM 4396 N N . SER B 1 103 ? -13.773 -12.609 -11.492 1 85.62 103 SER B N 1
ATOM 4397 C CA . SER B 1 103 ? -14.852 -11.852 -12.109 1 85.62 103 SER B CA 1
ATOM 4398 C C . SER B 1 103 ? -15.469 -12.617 -13.273 1 85.62 103 SER B C 1
ATOM 4400 O O . SER B 1 103 ? -16.688 -12.664 -13.414 1 85.62 103 SER B O 1
ATOM 4402 N N . ALA B 1 104 ? -14.703 -13.211 -14.086 1 92.06 104 ALA B N 1
ATOM 4403 C CA . ALA B 1 104 ? -15.172 -14.023 -15.203 1 92.06 104 ALA B CA 1
ATOM 4404 C C . ALA B 1 104 ? -15.969 -15.227 -14.711 1 92.06 104 ALA B C 1
ATOM 4406 O O . ALA B 1 104 ? -17.031 -15.547 -15.258 1 92.06 104 ALA B O 1
ATOM 4407 N N . GLY B 1 105 ? -15.453 -15.906 -13.727 1 94.12 105 GLY B N 1
ATOM 4408 C CA . GLY B 1 105 ? -16.141 -17.047 -13.164 1 94.12 105 GLY B CA 1
ATOM 4409 C C . GLY B 1 105 ? -17.5 -16.703 -12.586 1 94.12 105 GLY B C 1
ATOM 4410 O O . GLY B 1 105 ? -18.484 -17.422 -12.828 1 94.12 105 GLY B O 1
ATOM 4411 N N . PHE B 1 106 ? -17.547 -15.641 -11.852 1 89.19 106 PHE B N 1
ATOM 4412 C CA . PHE B 1 106 ? -18.812 -15.219 -11.25 1 89.19 106 PHE B CA 1
ATOM 4413 C C . PHE B 1 106 ? -19.812 -14.82 -12.32 1 89.19 106 PHE B C 1
ATOM 4415 O O . PHE B 1 106 ? -21.016 -15.039 -12.172 1 89.19 106 PHE B O 1
ATOM 4422 N N . MET B 1 107 ? -19.344 -14.203 -13.328 1 88.62 107 MET B N 1
ATOM 4423 C CA . MET B 1 107 ? -20.203 -13.82 -14.438 1 88.62 107 MET B CA 1
ATOM 4424 C C . MET B 1 107 ? -20.875 -15.047 -15.055 1 88.62 107 MET B C 1
ATOM 4426 O O . MET B 1 107 ? -22.078 -15.039 -15.305 1 88.62 107 MET B O 1
ATOM 4430 N N . VAL B 1 108 ? -20.125 -16.094 -15.273 1 94.38 108 VAL B N 1
ATOM 4431 C CA . VAL B 1 108 ? -20.656 -17.328 -15.867 1 94.38 108 VAL B CA 1
ATOM 4432 C C . VAL B 1 108 ? -21.609 -17.984 -14.883 1 94.38 108 VAL B C 1
ATOM 4434 O O . VAL B 1 108 ? -22.672 -18.5 -15.273 1 94.38 108 VAL B O 1
ATOM 4437 N N . LYS B 1 109 ? -21.234 -17.969 -13.672 1 93.31 109 LYS B N 1
ATOM 4438 C CA . LYS B 1 109 ? -22.094 -18.531 -12.633 1 93.31 109 LYS B CA 1
ATOM 4439 C C . LYS B 1 109 ? -23.422 -17.797 -12.547 1 93.31 109 LYS B C 1
ATOM 4441 O O . LYS B 1 109 ? -24.469 -18.406 -12.391 1 93.31 109 LYS B O 1
ATOM 4446 N N . ALA B 1 110 ? -23.375 -16.562 -12.633 1 90.19 110 ALA B N 1
ATOM 4447 C CA . ALA B 1 110 ? -24.578 -15.727 -12.57 1 90.19 110 ALA B CA 1
ATOM 4448 C C . ALA B 1 110 ? -25.5 -16.016 -13.758 1 90.19 110 ALA B C 1
ATOM 4450 O O . ALA B 1 110 ? -26.719 -15.859 -13.648 1 90.19 110 ALA B O 1
ATOM 4451 N N . ARG B 1 111 ? -24.953 -16.422 -14.82 1 93.38 111 ARG B N 1
ATOM 4452 C CA . ARG B 1 111 ? -25.719 -16.75 -16.016 1 93.38 111 ARG B CA 1
ATOM 4453 C C . ARG B 1 111 ? -26.219 -18.188 -15.969 1 93.38 111 ARG B C 1
ATOM 4455 O O . ARG B 1 111 ? -26.828 -18.672 -16.922 1 93.38 111 ARG B O 1
ATOM 4462 N N . GLY B 1 112 ? -25.891 -18.922 -14.875 1 93.69 112 GLY B N 1
ATOM 4463 C CA . GLY B 1 112 ? -26.391 -20.266 -14.68 1 93.69 112 GLY B CA 1
ATOM 4464 C C . GLY B 1 112 ? -25.422 -21.328 -15.141 1 93.69 112 GLY B C 1
ATOM 4465 O O . GLY B 1 112 ? -25.781 -22.5 -15.258 1 93.69 112 GLY B O 1
ATOM 4466 N N . GLY B 1 113 ? -24.25 -20.969 -15.438 1 94.75 113 GLY B N 1
ATOM 4467 C CA . GLY B 1 113 ? -23.266 -21.938 -15.906 1 94.75 113 GLY B CA 1
ATOM 4468 C C . GLY B 1 113 ? -22.734 -22.844 -14.812 1 94.75 113 GLY B C 1
ATOM 4469 O O . GLY B 1 113 ? -22.562 -22.406 -13.672 1 94.75 113 GLY B O 1
ATOM 4470 N N . GLY B 1 114 ? -22.438 -24.062 -15.172 1 94.94 114 GLY B N 1
ATOM 4471 C CA . GLY B 1 114 ? -21.891 -25.047 -14.242 1 94.94 114 GLY B CA 1
ATOM 4472 C C . GLY B 1 114 ? -20.375 -25.031 -14.172 1 94.94 114 GLY B C 1
ATOM 4473 O O . GLY B 1 114 ? -19.734 -24.141 -14.75 1 94.94 114 GLY B O 1
ATOM 4474 N N . THR B 1 115 ? -19.812 -26 -13.523 1 96.06 115 THR B N 1
ATOM 4475 C CA . THR B 1 115 ? -18.375 -26.109 -13.273 1 96.06 115 THR B CA 1
ATOM 4476 C C . THR B 1 115 ? -17.609 -26.172 -14.594 1 96.06 115 THR B C 1
ATOM 4478 O O . THR B 1 115 ? -16.641 -25.422 -14.781 1 96.06 115 THR B O 1
ATOM 4481 N N . ASP B 1 116 ? -18.062 -26.938 -15.508 1 97.06 116 ASP B N 1
ATOM 4482 C CA . ASP B 1 116 ? -17.359 -27.094 -16.781 1 97.06 116 ASP B CA 1
ATOM 4483 C C . ASP B 1 116 ? -17.406 -25.812 -17.609 1 97.06 116 ASP B C 1
ATOM 4485 O O . ASP B 1 116 ? -16.438 -25.453 -18.25 1 97.06 116 ASP B O 1
ATOM 4489 N N . GLU B 1 117 ? -18.516 -25.172 -17.562 1 96.94 117 GLU B N 1
ATOM 4490 C CA . GLU B 1 117 ? -18.672 -23.938 -18.328 1 96.94 117 GLU B CA 1
ATOM 4491 C C . GLU B 1 117 ? -17.797 -22.828 -17.75 1 96.94 117 GLU B C 1
ATOM 4493 O O . GLU B 1 117 ? -17.234 -22.016 -18.5 1 96.94 117 GLU B O 1
ATOM 4498 N N . ILE B 1 118 ? -17.734 -22.781 -16.422 1 97.38 118 ILE B N 1
ATOM 4499 C CA . ILE B 1 118 ? -16.906 -21.781 -15.758 1 97.38 118 ILE B CA 1
ATOM 4500 C C . ILE B 1 118 ? -15.445 -21.969 -16.156 1 97.38 118 ILE B C 1
ATOM 4502 O O . ILE B 1 118 ? -14.789 -21.031 -16.625 1 97.38 118 ILE B O 1
ATOM 4506 N N . LEU B 1 119 ? -14.992 -23.203 -16.062 1 98.06 119 LEU B N 1
ATOM 4507 C CA . LEU B 1 119 ? -13.586 -23.5 -16.312 1 98.06 119 LEU B CA 1
ATOM 4508 C C . LEU B 1 119 ? -13.258 -23.391 -17.797 1 98.06 119 LEU B C 1
ATOM 4510 O O . LEU B 1 119 ? -12.188 -22.906 -18.172 1 98.06 119 LEU B O 1
ATOM 4514 N N . SER B 1 120 ? -14.195 -23.828 -18.641 1 98 120 SER B N 1
ATOM 4515 C CA . SER B 1 120 ? -13.961 -23.75 -20.078 1 98 120 SER B CA 1
ATOM 4516 C C . SER B 1 120 ? -13.875 -22.297 -20.547 1 98 120 SER B C 1
ATOM 4518 O O . SER B 1 120 ? -13.086 -21.969 -21.422 1 98 120 SER B O 1
ATOM 4520 N N . THR B 1 121 ? -14.648 -21.438 -19.906 1 97.5 121 THR B N 1
ATOM 4521 C CA . THR B 1 121 ? -14.625 -20.031 -20.281 1 97.5 121 THR B CA 1
ATOM 4522 C C . THR B 1 121 ? -13.344 -19.359 -19.781 1 97.5 121 THR B C 1
ATOM 4524 O O . THR B 1 121 ? -12.703 -18.609 -20.531 1 97.5 121 THR B O 1
ATOM 4527 N N . ILE B 1 122 ? -12.969 -19.625 -18.547 1 97.44 122 ILE B N 1
ATOM 4528 C CA . ILE B 1 122 ? -11.766 -19.047 -17.953 1 97.44 122 ILE B CA 1
ATOM 4529 C C . ILE B 1 122 ? -10.547 -19.422 -18.797 1 97.44 122 ILE B C 1
ATOM 4531 O O . ILE B 1 122 ? -9.797 -18.547 -19.234 1 97.44 122 ILE B O 1
ATOM 4535 N N . PHE B 1 123 ? -10.414 -20.703 -19.094 1 98.19 123 PHE B N 1
ATOM 4536 C CA . PHE B 1 123 ? -9.211 -21.172 -19.797 1 98.19 123 PHE B CA 1
ATOM 4537 C C . PHE B 1 123 ? -9.273 -20.812 -21.266 1 98.19 123 PHE B C 1
ATOM 4539 O O . PHE B 1 123 ? -8.234 -20.547 -21.891 1 98.19 123 PHE B O 1
ATOM 4546 N N . GLY B 1 124 ? -10.484 -20.734 -21.797 1 98.06 124 GLY B N 1
ATOM 4547 C CA . GLY B 1 124 ? -10.625 -20.281 -23.172 1 98.06 124 GLY B CA 1
ATOM 4548 C C . GLY B 1 124 ? -10.195 -18.844 -23.359 1 98.06 124 GLY B C 1
ATOM 4549 O O . GLY B 1 124 ? -9.43 -18.531 -24.281 1 98.06 124 GLY B O 1
ATOM 4550 N N . VAL B 1 125 ? -10.648 -18.031 -22.469 1 97.5 125 VAL B N 1
ATOM 4551 C CA . VAL B 1 125 ? -10.312 -16.609 -22.547 1 97.5 125 VAL B CA 1
ATOM 4552 C C . VAL B 1 125 ? -8.828 -16.406 -22.281 1 97.5 125 VAL B C 1
ATOM 4554 O O . VAL B 1 125 ? -8.172 -15.602 -22.938 1 97.5 125 VAL B O 1
ATOM 4557 N N . CYS B 1 126 ? -8.281 -17.125 -21.328 1 98 126 CYS B N 1
ATOM 4558 C CA . CYS B 1 126 ? -6.863 -17.016 -21.016 1 98 126 CYS B CA 1
ATOM 4559 C C . CYS B 1 126 ? -6 -17.469 -22.188 1 98 126 CYS B C 1
ATOM 4561 O O . CYS B 1 126 ? -4.938 -16.891 -22.438 1 98 126 CYS B O 1
ATOM 4563 N N . PHE B 1 127 ? -6.422 -18.5 -22.906 1 98.31 127 PHE B N 1
ATOM 4564 C CA . PHE B 1 127 ? -5.676 -19.016 -24.047 1 98.31 127 PHE B CA 1
ATOM 4565 C C . PHE B 1 127 ? -5.484 -17.938 -25.109 1 98.31 127 PHE B C 1
ATOM 4567 O O . PHE B 1 127 ? -4.359 -17.656 -25.531 1 98.31 127 PHE B O 1
ATOM 4574 N N . PHE B 1 128 ? -6.551 -17.266 -25.453 1 98.12 128 PHE B N 1
ATOM 4575 C CA . PHE B 1 128 ? -6.484 -16.234 -26.484 1 98.12 128 PHE B CA 1
ATOM 4576 C C . PHE B 1 128 ? -5.742 -15.008 -25.969 1 98.12 128 PHE B C 1
ATOM 4578 O O . PHE B 1 128 ? -4.969 -14.383 -26.703 1 98.12 128 PHE B O 1
ATOM 4585 N N . ALA B 1 129 ? -5.988 -14.688 -24.719 1 97.69 129 ALA B N 1
ATOM 4586 C CA . ALA B 1 129 ? -5.383 -13.484 -24.156 1 97.69 129 ALA B CA 1
ATOM 4587 C C . ALA B 1 129 ? -3.869 -13.641 -24.016 1 97.69 129 ALA B C 1
ATOM 4589 O O . ALA B 1 129 ? -3.127 -12.664 -24.109 1 97.69 129 ALA B O 1
ATOM 4590 N N . ALA B 1 130 ? -3.418 -14.859 -23.812 1 98 130 ALA B N 1
ATOM 4591 C CA . ALA B 1 130 ? -1.993 -15.133 -23.641 1 98 130 ALA B CA 1
ATOM 4592 C C . ALA B 1 130 ? -1.209 -14.719 -24.891 1 98 130 ALA B C 1
ATOM 4594 O O . ALA B 1 130 ? -0.041 -14.336 -24.797 1 98 130 ALA B O 1
ATOM 4595 N N . PHE B 1 131 ? -1.821 -14.688 -26 1 97.75 131 PHE B N 1
ATOM 4596 C CA . PHE B 1 131 ? -1.148 -14.344 -27.25 1 97.75 131 PHE B CA 1
ATOM 4597 C C . PHE B 1 131 ? -0.881 -12.852 -27.328 1 97.75 131 PHE B C 1
ATOM 4599 O O . PHE B 1 131 ? -0.055 -12.398 -28.125 1 97.75 131 PHE B O 1
ATOM 4606 N N . ILE B 1 132 ? -1.553 -12.117 -26.531 1 95.75 132 ILE B N 1
ATOM 4607 C CA . ILE B 1 132 ? -1.24 -10.695 -26.453 1 95.75 132 ILE B CA 1
ATOM 4608 C C . ILE B 1 132 ? 0.188 -10.508 -25.953 1 95.75 132 ILE B C 1
ATOM 4610 O O . ILE B 1 132 ? 0.949 -9.711 -26.5 1 95.75 132 ILE B O 1
ATOM 4614 N N . GLU B 1 133 ? 0.475 -11.234 -24.953 1 95.06 133 GLU B N 1
ATOM 4615 C CA . GLU B 1 133 ? 1.833 -11.164 -24.422 1 95.06 133 GLU B CA 1
ATOM 4616 C C . GLU B 1 133 ? 2.848 -11.688 -25.422 1 95.06 133 GLU B C 1
ATOM 4618 O O . GLU B 1 133 ? 3.959 -11.164 -25.531 1 95.06 133 GLU B O 1
ATOM 4623 N N . VAL B 1 134 ? 2.479 -12.719 -26.188 1 96.44 134 VAL B N 1
ATOM 4624 C CA . VAL B 1 134 ? 3.344 -13.273 -27.219 1 96.44 134 VAL B CA 1
ATOM 4625 C C . VAL B 1 134 ? 3.643 -12.211 -28.281 1 96.44 134 VAL B C 1
ATOM 4627 O O . VAL B 1 134 ? 4.797 -12.008 -28.656 1 96.44 134 VAL B O 1
ATOM 4630 N N . VAL B 1 135 ? 2.65 -11.492 -28.672 1 95.56 135 VAL B N 1
ATOM 4631 C CA . VAL B 1 135 ? 2.799 -10.461 -29.688 1 95.56 135 VAL B CA 1
ATOM 4632 C C . VAL B 1 135 ? 3.619 -9.297 -29.125 1 95.56 135 VAL B C 1
ATOM 4634 O O . VAL B 1 135 ? 4.516 -8.789 -29.812 1 95.56 135 VAL B O 1
ATOM 4637 N N . LEU B 1 136 ? 3.363 -8.984 -27.906 1 92.62 136 LEU B N 1
ATOM 4638 C CA . LEU B 1 136 ? 4.066 -7.855 -27.297 1 92.62 136 LEU B CA 1
ATOM 4639 C C . LEU B 1 136 ? 5.547 -8.172 -27.125 1 92.62 136 LEU B C 1
ATOM 4641 O O . LEU B 1 136 ? 6.391 -7.273 -27.188 1 92.62 136 LEU B O 1
ATOM 4645 N N . SER B 1 137 ? 5.824 -9.414 -26.844 1 93.25 137 SER B N 1
ATOM 4646 C CA . SER B 1 137 ? 7.211 -9.82 -26.656 1 93.25 137 SER B CA 1
ATOM 4647 C C . SER B 1 137 ? 8.047 -9.57 -27.906 1 93.25 137 SER B C 1
ATOM 4649 O O . SER B 1 137 ? 9.266 -9.383 -27.812 1 93.25 137 SER B O 1
ATOM 4651 N N . GLN B 1 138 ? 7.41 -9.492 -29.031 1 91.38 138 GLN B N 1
ATOM 4652 C CA . GLN B 1 138 ? 8.117 -9.273 -30.297 1 91.38 138 GLN B CA 1
ATOM 4653 C C . GLN B 1 138 ? 8.375 -7.785 -30.516 1 91.38 138 GLN B C 1
ATOM 4655 O O . GLN B 1 138 ? 9.18 -7.414 -31.375 1 91.38 138 GLN B O 1
ATOM 4660 N N . PHE B 1 139 ? 7.777 -6.922 -29.719 1 88.88 139 PHE B N 1
ATOM 4661 C CA . PHE B 1 139 ? 7.941 -5.48 -29.859 1 88.88 139 PHE B CA 1
ATOM 4662 C C . PHE B 1 139 ? 8.617 -4.895 -28.625 1 88.88 139 PHE B C 1
ATOM 4664 O O . PHE B 1 139 ? 8.133 -3.916 -28.047 1 88.88 139 PHE B O 1
ATOM 4671 N N . ILE B 1 140 ? 9.656 -5.383 -28.328 1 82.38 140 ILE B N 1
ATOM 4672 C CA . ILE B 1 140 ? 10.352 -5.039 -27.078 1 82.38 140 ILE B CA 1
ATOM 4673 C C . ILE B 1 140 ? 10.805 -3.584 -27.141 1 82.38 140 ILE B C 1
ATOM 4675 O O . ILE B 1 140 ? 10.898 -2.918 -26.094 1 82.38 140 ILE B O 1
ATOM 4679 N N . GLY B 1 141 ? 11.156 -3.082 -28.344 1 76.75 141 GLY B N 1
ATOM 4680 C CA . GLY B 1 141 ? 11.57 -1.693 -28.469 1 76.75 141 GLY B CA 1
ATOM 4681 C C . GLY B 1 141 ? 10.57 -0.714 -27.891 1 76.75 141 GLY B C 1
ATOM 4682 O O . GLY B 1 141 ? 10.93 0.13 -27.062 1 76.75 141 GLY B O 1
ATOM 4683 N N . LYS B 1 142 ? 9.359 -0.879 -28.188 1 77.88 142 LYS B N 1
ATOM 4684 C CA . LYS B 1 142 ? 8.305 -0.007 -27.688 1 77.88 142 LYS B CA 1
ATOM 4685 C C . LYS B 1 142 ? 7.988 -0.303 -26.219 1 77.88 142 LYS B C 1
ATOM 4687 O O . LYS B 1 142 ? 7.645 0.603 -25.453 1 77.88 142 LYS B O 1
ATOM 4692 N N . LEU B 1 143 ? 8.117 -1.557 -25.875 1 80.25 143 LEU B N 1
ATOM 4693 C CA . LEU B 1 143 ? 7.832 -1.972 -24.5 1 80.25 143 LEU B CA 1
ATOM 4694 C C . LEU B 1 143 ? 8.867 -1.41 -23.531 1 80.25 143 LEU B C 1
ATOM 4696 O O . LEU B 1 143 ? 8.547 -1.104 -22.391 1 80.25 143 LEU B O 1
ATOM 4700 N N . ARG B 1 144 ? 9.945 -1.284 -24.109 1 77.56 144 ARG B N 1
ATOM 4701 C CA . ARG B 1 144 ? 11.047 -0.804 -23.266 1 77.56 144 ARG B CA 1
ATOM 4702 C C . ARG B 1 144 ? 10.758 0.594 -22.734 1 77.56 144 ARG B C 1
ATOM 4704 O O . ARG B 1 144 ? 11.18 0.941 -21.625 1 77.56 144 ARG B O 1
ATOM 4711 N N . MET B 1 145 ? 10.062 1.304 -23.562 1 77.94 145 MET B N 1
ATOM 4712 C CA . MET B 1 145 ? 9.719 2.66 -23.141 1 77.94 145 MET B CA 1
ATOM 4713 C C . MET B 1 145 ? 8.727 2.639 -21.984 1 77.94 145 MET B C 1
ATOM 4715 O O . MET B 1 145 ? 8.672 3.582 -21.188 1 77.94 145 MET B O 1
ATOM 4719 N N . LEU B 1 146 ? 8.062 1.587 -21.906 1 81.88 146 LEU B N 1
ATOM 4720 C CA . LEU B 1 146 ? 7.039 1.472 -20.875 1 81.88 146 LEU B CA 1
ATOM 4721 C C . LEU B 1 146 ? 7.586 0.743 -19.641 1 81.88 146 LEU B C 1
ATOM 4723 O O . LEU B 1 146 ? 7.062 0.899 -18.547 1 81.88 146 LEU B O 1
ATOM 4727 N N . ILE B 1 147 ? 8.617 0.002 -19.906 1 80.44 147 ILE B N 1
ATOM 4728 C CA . ILE B 1 147 ? 9.195 -0.795 -18.844 1 80.44 147 ILE B CA 1
ATOM 4729 C C . ILE B 1 147 ? 10.172 0.057 -18.031 1 80.44 147 ILE B C 1
ATOM 4731 O O . ILE B 1 147 ? 11.383 0.019 -18.281 1 80.44 147 ILE B O 1
ATOM 4735 N N . THR B 1 148 ? 9.727 0.823 -17.141 1 84.5 148 THR B N 1
ATOM 4736 C CA . THR B 1 148 ? 10.562 1.584 -16.219 1 84.5 148 THR B CA 1
ATOM 4737 C C . THR B 1 148 ? 10.414 1.058 -14.797 1 84.5 148 THR B C 1
ATOM 4739 O O . THR B 1 148 ? 9.375 0.486 -14.445 1 84.5 148 THR B O 1
ATOM 4742 N N . PRO B 1 149 ? 11.398 1.204 -14.07 1 86.69 149 PRO B N 1
ATOM 4743 C CA . PRO B 1 149 ? 11.328 0.713 -12.695 1 86.69 149 PRO B CA 1
ATOM 4744 C C . PRO B 1 149 ? 10.164 1.315 -11.906 1 86.69 149 PRO B C 1
ATOM 4746 O O . PRO B 1 149 ? 9.578 0.646 -11.055 1 86.69 149 PRO B O 1
ATOM 4749 N N . VAL B 1 150 ? 9.828 2.537 -12.219 1 92.5 150 VAL B N 1
ATOM 4750 C CA . VAL B 1 150 ? 8.742 3.184 -11.492 1 92.5 150 VAL B CA 1
ATOM 4751 C C . VAL B 1 150 ? 7.414 2.512 -11.844 1 92.5 150 VAL B C 1
ATOM 4753 O O . VAL B 1 150 ? 6.59 2.256 -10.961 1 92.5 150 VAL B O 1
ATOM 4756 N N . VAL B 1 151 ? 7.234 2.219 -13.117 1 92 151 VAL B N 1
ATOM 4757 C CA . VAL B 1 151 ? 6.004 1.567 -13.547 1 92 151 VAL B CA 1
ATOM 4758 C C . VAL B 1 151 ? 5.961 0.136 -13.016 1 92 151 VAL B C 1
ATOM 4760 O O . VAL B 1 151 ? 4.961 -0.287 -12.438 1 92 151 VAL B O 1
ATOM 4763 N N . THR B 1 152 ? 7.043 -0.581 -13.148 1 88.31 152 THR B N 1
ATOM 4764 C CA . THR B 1 152 ? 7.125 -1.969 -12.711 1 88.31 152 THR B CA 1
ATOM 4765 C C . THR B 1 152 ? 6.949 -2.068 -11.195 1 88.31 152 THR B C 1
ATOM 4767 O O . THR B 1 152 ? 6.184 -2.898 -10.711 1 88.31 152 THR B O 1
ATOM 4770 N N . GLY B 1 153 ? 7.707 -1.25 -10.523 1 91.81 153 GLY B N 1
ATOM 4771 C CA . GLY B 1 153 ? 7.594 -1.251 -9.07 1 91.81 153 GLY B CA 1
ATOM 4772 C C . GLY B 1 153 ? 6.188 -0.947 -8.586 1 91.81 153 GLY B C 1
ATOM 4773 O O . GLY B 1 153 ? 5.715 -1.559 -7.629 1 91.81 153 GLY B O 1
ATOM 4774 N N . THR B 1 154 ? 5.52 -0.022 -9.219 1 94.88 154 THR B N 1
ATOM 4775 C CA . THR B 1 154 ? 4.156 0.353 -8.852 1 94.88 154 THR B CA 1
ATOM 4776 C C . THR B 1 154 ? 3.201 -0.821 -9.055 1 94.88 154 THR B C 1
ATOM 4778 O O . THR B 1 154 ? 2.381 -1.114 -8.18 1 94.88 154 THR B O 1
ATOM 4781 N N . ILE B 1 155 ? 3.352 -1.481 -10.133 1 90.38 155 ILE B N 1
ATOM 4782 C CA . ILE B 1 155 ? 2.471 -2.596 -10.469 1 90.38 155 ILE B CA 1
ATOM 4783 C C . ILE B 1 155 ? 2.662 -3.725 -9.461 1 90.38 155 ILE B C 1
ATOM 4785 O O . ILE B 1 155 ? 1.687 -4.27 -8.938 1 90.38 155 ILE B O 1
ATOM 4789 N N . ILE B 1 156 ? 3.863 -4.09 -9.188 1 88.5 156 ILE B N 1
ATOM 4790 C CA . ILE B 1 156 ? 4.156 -5.195 -8.281 1 88.5 156 ILE B CA 1
ATOM 4791 C C . ILE B 1 156 ? 3.68 -4.852 -6.871 1 88.5 156 ILE B C 1
ATOM 4793 O O . ILE B 1 156 ? 3.127 -5.703 -6.172 1 88.5 156 ILE B O 1
ATOM 4797 N N . THR B 1 157 ? 3.904 -3.602 -6.445 1 93.88 157 THR B N 1
ATOM 4798 C CA . THR B 1 157 ? 3.416 -3.166 -5.141 1 93.88 157 THR B CA 1
ATOM 4799 C C . THR B 1 157 ? 1.898 -3.303 -5.059 1 93.88 157 THR B C 1
ATOM 4801 O O . THR B 1 157 ? 1.37 -3.826 -4.074 1 93.88 157 THR B O 1
ATOM 4804 N N . LEU B 1 158 ? 1.277 -2.869 -6.035 1 93.38 158 LEU B N 1
ATOM 4805 C CA . LEU B 1 158 ? -0.181 -2.908 -6.074 1 93.38 158 LEU B CA 1
ATOM 4806 C C . LEU B 1 158 ? -0.685 -4.348 -6.07 1 93.38 158 LEU B C 1
ATOM 4808 O O . LEU B 1 158 ? -1.74 -4.641 -5.504 1 93.38 158 LEU B O 1
ATOM 4812 N N . MET B 1 159 ? -0.018 -5.188 -6.754 1 89.19 159 MET B N 1
ATOM 4813 C CA . MET B 1 159 ? -0.391 -6.602 -6.785 1 89.19 159 MET B CA 1
ATOM 4814 C C . MET B 1 159 ? -0.428 -7.184 -5.375 1 89.19 159 MET B C 1
ATOM 4816 O O . MET B 1 159 ? -1.401 -7.832 -4.992 1 89.19 159 MET B O 1
ATOM 4820 N N . GLY B 1 160 ? 0.595 -6.973 -4.715 1 91.12 160 GLY B N 1
ATOM 4821 C CA . GLY B 1 160 ? 0.638 -7.465 -3.348 1 91.12 160 GLY B CA 1
ATOM 4822 C C . GLY B 1 160 ? -0.41 -6.836 -2.449 1 91.12 160 GLY B C 1
ATOM 4823 O O . GLY B 1 160 ? -1.122 -7.535 -1.729 1 91.12 160 GLY B O 1
ATOM 4824 N N . LEU B 1 161 ? -0.547 -5.523 -2.508 1 95.31 161 LEU B N 1
ATOM 4825 C CA . LEU B 1 161 ? -1.444 -4.789 -1.622 1 95.31 161 LEU B CA 1
ATOM 4826 C C . LEU B 1 161 ? -2.9 -5.148 -1.905 1 95.31 161 LEU B C 1
ATOM 4828 O O . LEU B 1 161 ? -3.713 -5.238 -0.981 1 95.31 161 LEU B O 1
ATOM 4832 N N . SER B 1 162 ? -3.236 -5.324 -3.084 1 91.88 162 SER B N 1
ATOM 4833 C CA . SER B 1 162 ? -4.625 -5.562 -3.465 1 91.88 162 SER B CA 1
ATOM 4834 C C . SER B 1 162 ? -5.098 -6.938 -3.002 1 91.88 162 SER B C 1
ATOM 4836 O O . SER B 1 162 ? -6.301 -7.176 -2.873 1 91.88 162 SER B O 1
ATOM 4838 N N . LEU B 1 163 ? -4.152 -7.828 -2.746 1 89.31 163 LEU B N 1
ATOM 4839 C CA . LEU B 1 163 ? -4.531 -9.195 -2.393 1 89.31 163 LEU B CA 1
ATOM 4840 C C . LEU B 1 163 ? -4.551 -9.375 -0.878 1 89.31 163 LEU B C 1
ATOM 4842 O O . LEU B 1 163 ? -4.93 -10.438 -0.382 1 89.31 163 LEU B O 1
ATOM 4846 N N . ILE B 1 164 ? -4.188 -8.359 -0.165 1 94.44 164 ILE B N 1
ATOM 4847 C CA . ILE B 1 164 ? -4.195 -8.438 1.292 1 94.44 164 ILE B CA 1
ATOM 4848 C C . ILE B 1 164 ? -5.613 -8.727 1.785 1 94.44 164 ILE B C 1
ATOM 4850 O O . ILE B 1 164 ? -5.801 -9.461 2.756 1 94.44 164 ILE B O 1
ATOM 4854 N N . LYS B 1 165 ? -6.574 -8.156 1.116 1 93.19 165 LYS B N 1
ATOM 4855 C CA . LYS B 1 165 ? -7.965 -8.383 1.508 1 93.19 165 LYS B CA 1
ATOM 4856 C C . LYS B 1 165 ? -8.328 -9.859 1.417 1 93.19 165 LYS B C 1
ATOM 4858 O O . LYS B 1 165 ? -9.039 -10.383 2.273 1 93.19 165 LYS B O 1
ATOM 4863 N N . VAL B 1 166 ? -7.863 -10.523 0.396 1 90.25 166 VAL B N 1
ATOM 4864 C CA . VAL B 1 166 ? -8.133 -11.945 0.217 1 90.25 166 VAL B CA 1
ATOM 4865 C C . VAL B 1 166 ? -7.516 -12.734 1.364 1 90.25 166 VAL B C 1
ATOM 4867 O O . VAL B 1 166 ? -8.156 -13.625 1.928 1 90.25 166 VAL B O 1
ATOM 4870 N N . ALA B 1 167 ? -6.289 -12.438 1.665 1 94.31 167 ALA B N 1
ATOM 4871 C CA . ALA B 1 167 ? -5.598 -13.117 2.762 1 94.31 167 ALA B CA 1
ATOM 4872 C C . ALA B 1 167 ? -6.355 -12.938 4.074 1 94.31 167 ALA B C 1
ATOM 4874 O O . ALA B 1 167 ? -6.547 -13.898 4.82 1 94.31 167 ALA B O 1
ATOM 4875 N N . MET B 1 168 ? -6.77 -11.727 4.332 1 95.44 168 MET B N 1
ATOM 4876 C CA . MET B 1 168 ? -7.441 -11.438 5.594 1 95.44 168 MET B CA 1
ATOM 4877 C C . MET B 1 168 ? -8.812 -12.094 5.645 1 95.44 168 MET B C 1
ATOM 4879 O O . MET B 1 168 ? -9.266 -12.523 6.707 1 95.44 168 MET B O 1
ATOM 4883 N N . THR B 1 169 ? -9.5 -12.125 4.547 1 93.62 169 THR B N 1
ATOM 4884 C CA . THR B 1 169 ? -10.773 -12.836 4.469 1 93.62 169 THR B CA 1
ATOM 4885 C C . THR B 1 169 ? -10.594 -14.305 4.828 1 93.62 169 THR B C 1
ATOM 4887 O O . THR B 1 169 ? -11.398 -14.875 5.57 1 93.62 169 THR B O 1
ATOM 4890 N N . ASP B 1 170 ? -9.547 -14.875 4.297 1 94.06 170 ASP B N 1
ATOM 4891 C CA . ASP B 1 170 ? -9.258 -16.281 4.609 1 94.06 170 ASP B CA 1
ATOM 4892 C C . ASP B 1 170 ? -8.906 -16.453 6.082 1 94.06 170 ASP B C 1
ATOM 4894 O O . ASP B 1 170 ? -9.328 -17.422 6.719 1 94.06 170 ASP B O 1
ATOM 4898 N N . ILE B 1 171 ? -8.188 -15.555 6.637 1 96.12 171 ILE B N 1
ATOM 4899 C CA . ILE B 1 171 ? -7.832 -15.594 8.055 1 96.12 171 ILE B CA 1
ATOM 4900 C C . ILE B 1 171 ? -9.102 -15.562 8.898 1 96.12 171 ILE B C 1
ATOM 4902 O O . ILE B 1 171 ? -9.195 -16.266 9.914 1 96.12 171 ILE B O 1
ATOM 4906 N N . ALA B 1 172 ? -10.062 -14.812 8.461 1 95.12 172 ALA B N 1
ATOM 4907 C CA . ALA B 1 172 ? -11.312 -14.656 9.203 1 95.12 172 ALA B CA 1
ATOM 4908 C C . ALA B 1 172 ? -12.18 -15.906 9.086 1 95.12 172 ALA B C 1
ATOM 4910 O O . ALA B 1 172 ? -13.156 -16.062 9.82 1 95.12 172 ALA B O 1
ATOM 4911 N N . GLY B 1 173 ? -11.906 -16.75 8.172 1 92.62 173 GLY B N 1
ATOM 4912 C CA . GLY B 1 173 ? -12.672 -17.984 8.031 1 92.62 173 GLY B CA 1
ATOM 4913 C C . GLY B 1 173 ? -13.023 -18.297 6.594 1 92.62 173 GLY B C 1
ATOM 4914 O O . GLY B 1 173 ? -13.492 -19.406 6.289 1 92.62 173 GLY B O 1
ATOM 4915 N N . GLY B 1 174 ? -12.781 -17.328 5.723 1 88.81 174 GLY B N 1
ATOM 4916 C CA . GLY B 1 174 ? -13.078 -17.547 4.312 1 88.81 174 GLY B CA 1
ATOM 4917 C C . GLY B 1 174 ? -14.352 -16.859 3.863 1 88.81 174 GLY B C 1
ATOM 4918 O O . GLY B 1 174 ? -15.188 -16.484 4.691 1 88.81 174 GLY B O 1
ATOM 4919 N N . PHE B 1 175 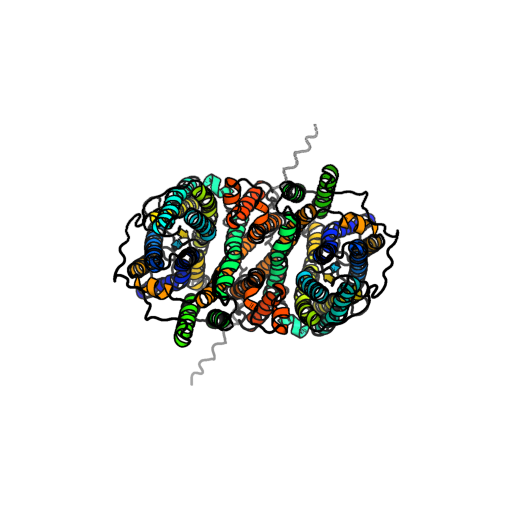? -14.414 -16.688 2.609 1 80.94 175 PHE B N 1
ATOM 4920 C CA . PHE B 1 175 ? -15.578 -16.031 2.031 1 80.94 175 PHE B CA 1
ATOM 4921 C C . PHE B 1 175 ? -16.859 -16.797 2.342 1 80.94 175 PHE B C 1
ATOM 4923 O O . PHE B 1 175 ? -16.938 -18 2.092 1 80.94 175 PHE B O 1
ATOM 4930 N N . GLY B 1 176 ? -17.875 -16.188 2.957 1 77.69 176 GLY B N 1
ATOM 4931 C CA . GLY B 1 176 ? -19.172 -16.781 3.186 1 77.69 176 GLY B CA 1
ATOM 4932 C C . GLY B 1 176 ? -19.234 -17.609 4.453 1 77.69 176 GLY B C 1
ATOM 4933 O O . GLY B 1 176 ? -20.266 -18.219 4.754 1 77.69 176 GLY B O 1
ATOM 4934 N N . ALA B 1 177 ? -18.141 -17.656 5.168 1 83.44 177 ALA B N 1
ATOM 4935 C CA . ALA B 1 177 ? -18.125 -18.438 6.398 1 83.44 177 ALA B CA 1
ATOM 4936 C C . ALA B 1 177 ? -19.109 -17.875 7.422 1 83.44 177 ALA B C 1
ATOM 4938 O O . ALA B 1 177 ? -19.234 -16.656 7.559 1 83.44 177 ALA B O 1
ATOM 4939 N N . ALA B 1 178 ? -19.828 -18.703 8.047 1 82.44 178 ALA B N 1
ATOM 4940 C CA . ALA B 1 178 ? -20.844 -18.312 9.031 1 82.44 178 ALA B CA 1
ATOM 4941 C C . ALA B 1 178 ? -20.188 -17.75 10.297 1 82.44 178 ALA B C 1
ATOM 4943 O O . ALA B 1 178 ? -20.75 -16.891 10.961 1 82.44 178 ALA B O 1
ATOM 4944 N N . ASP B 1 179 ? -19.031 -18.234 10.609 1 88.5 179 ASP B N 1
ATOM 4945 C CA . ASP B 1 179 ? -18.344 -17.828 11.836 1 88.5 179 ASP B CA 1
ATOM 4946 C C . ASP B 1 179 ? -17.125 -16.969 11.523 1 88.5 179 ASP B C 1
ATOM 4948 O O . ASP B 1 179 ? -16.031 -17.219 12.047 1 88.5 179 ASP B O 1
ATOM 4952 N N . LEU B 1 180 ? -17.391 -15.977 10.781 1 87.31 180 LEU B N 1
ATOM 4953 C CA . LEU B 1 180 ? -16.281 -15.102 10.43 1 87.31 180 LEU B CA 1
ATOM 4954 C C . LEU B 1 180 ? -15.68 -14.469 11.68 1 87.31 180 LEU B C 1
ATOM 4956 O O . LEU B 1 180 ? -16.406 -13.961 12.539 1 87.31 180 LEU B O 1
ATOM 4960 N N . GLY B 1 181 ? -14.352 -14.656 11.789 1 89.25 181 GLY B N 1
ATOM 4961 C CA . GLY B 1 181 ? -13.648 -14.031 12.898 1 89.25 181 GLY B CA 1
ATOM 4962 C C . GLY B 1 181 ? -13.625 -14.883 14.156 1 89.25 181 GLY B C 1
ATOM 4963 O O . GLY B 1 181 ? -13.266 -14.414 15.234 1 89.25 181 GLY B O 1
ATOM 4964 N N . ALA B 1 182 ? -13.992 -16.094 14 1 91.94 182 ALA B N 1
ATOM 4965 C CA . ALA B 1 182 ? -13.945 -17 15.148 1 91.94 182 ALA B CA 1
ATOM 4966 C C . ALA B 1 182 ? -12.531 -17.109 15.703 1 91.94 182 ALA B C 1
ATOM 4968 O O . ALA B 1 182 ? -11.555 -17.078 14.953 1 91.94 182 ALA B O 1
ATOM 4969 N N . ALA B 1 183 ? -12.453 -17.281 16.984 1 91.88 183 ALA B N 1
ATOM 4970 C CA . ALA B 1 183 ? -11.164 -17.312 17.672 1 91.88 183 ALA B CA 1
ATOM 4971 C C . ALA B 1 183 ? -10.297 -18.453 17.156 1 91.88 183 ALA B C 1
ATOM 4973 O O . ALA B 1 183 ? -9.07 -18.344 17.078 1 91.88 183 ALA B O 1
ATOM 4974 N N . SER B 1 184 ? -10.977 -19.516 16.812 1 93.44 184 SER B N 1
ATOM 4975 C CA . SER B 1 184 ? -10.234 -20.656 16.297 1 93.44 184 SER B CA 1
ATOM 4976 C C . SER B 1 184 ? -9.562 -20.328 14.977 1 93.44 184 SER B C 1
ATOM 4978 O O . SER B 1 184 ? -8.438 -20.766 14.711 1 93.44 184 SER B O 1
ATOM 4980 N N . HIS B 1 185 ? -10.266 -19.578 14.125 1 94.94 185 HIS B N 1
ATOM 4981 C CA . HIS B 1 185 ? -9.703 -19.172 12.844 1 94.94 185 HIS B CA 1
ATOM 4982 C C . HIS B 1 185 ? -8.484 -18.281 13.039 1 94.94 185 HIS B C 1
ATOM 4984 O O . HIS B 1 185 ? -7.438 -18.5 12.422 1 94.94 185 HIS B O 1
ATOM 4990 N N . VAL B 1 186 ? -8.664 -17.344 13.922 1 94.69 186 VAL B N 1
ATOM 4991 C CA . VAL B 1 186 ? -7.605 -16.359 14.164 1 94.69 186 VAL B CA 1
ATOM 4992 C C . VAL B 1 186 ? -6.406 -17.062 14.805 1 94.69 186 VAL B C 1
ATOM 4994 O O . VAL B 1 186 ? -5.254 -16.734 14.5 1 94.69 186 VAL B O 1
ATOM 4997 N N . PHE B 1 187 ? -6.684 -17.984 15.625 1 96.06 187 PHE B N 1
ATOM 4998 C CA . PHE B 1 187 ? -5.621 -18.734 16.281 1 96.06 187 PHE B CA 1
ATOM 4999 C C . PHE B 1 187 ? -4.797 -19.516 15.258 1 96.06 187 PHE B C 1
ATOM 5001 O O . PHE B 1 187 ? -3.566 -19.484 15.297 1 96.06 187 PHE B O 1
ATOM 5008 N N . LEU B 1 188 ? -5.457 -20.203 14.414 1 96.81 188 LEU B N 1
ATOM 5009 C CA . LEU B 1 188 ? -4.766 -21 13.406 1 96.81 188 LEU B CA 1
ATOM 5010 C C . LEU B 1 188 ? -3.914 -20.125 12.508 1 96.81 188 LEU B C 1
ATOM 5012 O O . LEU B 1 188 ? -2.771 -20.469 12.188 1 96.81 188 LEU B O 1
ATOM 5016 N N . ALA B 1 189 ? -4.492 -19.031 12.062 1 97.62 189 ALA B N 1
ATOM 5017 C CA . ALA B 1 189 ? -3.75 -18.094 11.219 1 97.62 189 ALA B CA 1
ATOM 5018 C C . ALA B 1 189 ? -2.545 -17.516 11.953 1 97.62 189 ALA B C 1
ATOM 5020 O O . ALA B 1 189 ? -1.458 -17.406 11.383 1 97.62 189 ALA B O 1
ATOM 5021 N N . ALA B 1 190 ? -2.748 -17.188 13.211 1 96.94 190 ALA B N 1
ATOM 5022 C CA . ALA B 1 190 ? -1.674 -16.641 14.039 1 96.94 190 ALA B CA 1
ATOM 5023 C C . ALA B 1 190 ? -0.553 -17.656 14.219 1 96.94 190 ALA B C 1
ATOM 5025 O O . ALA B 1 190 ? 0.624 -17.297 14.273 1 96.94 190 ALA B O 1
ATOM 5026 N N . LEU B 1 191 ? -0.914 -18.859 14.375 1 97.88 191 LEU B N 1
ATOM 5027 C CA . LEU B 1 191 ? 0.069 -19.922 14.508 1 97.88 191 LEU B CA 1
ATOM 5028 C C . LEU B 1 191 ? 0.954 -20 13.266 1 97.88 191 LEU B C 1
ATOM 5030 O O . LEU B 1 191 ? 2.178 -20.109 13.383 1 97.88 191 LEU B O 1
ATOM 5034 N N . VAL B 1 192 ? 0.299 -19.984 12.125 1 97.81 192 VAL B N 1
ATOM 5035 C CA . VAL B 1 192 ? 1.051 -20.031 10.875 1 97.81 192 VAL B CA 1
ATOM 5036 C C . VAL B 1 192 ? 1.975 -18.828 10.781 1 97.81 192 VAL B C 1
ATOM 5038 O O . VAL B 1 192 ? 3.17 -18.969 10.508 1 97.81 192 VAL B O 1
ATOM 5041 N N . LEU B 1 193 ? 1.405 -17.656 11.031 1 97.25 193 LEU B N 1
ATOM 5042 C CA . LEU B 1 193 ? 2.172 -16.406 10.977 1 97.25 193 LEU B CA 1
ATOM 5043 C C . LEU B 1 193 ? 3.332 -16.453 11.969 1 97.25 193 LEU B C 1
ATOM 5045 O O . LEU B 1 193 ? 4.461 -16.094 11.617 1 97.25 193 LEU B O 1
ATOM 5049 N N . GLY B 1 194 ? 3.014 -16.844 13.172 1 97.25 194 GLY B N 1
ATOM 5050 C CA . GLY B 1 194 ? 4.043 -16.938 14.188 1 97.25 194 GLY B CA 1
ATOM 5051 C C . GLY B 1 194 ? 5.164 -17.891 13.82 1 97.25 194 GLY B C 1
ATOM 5052 O O . GLY B 1 194 ? 6.336 -17.594 14.055 1 97.25 194 GLY B O 1
ATOM 5053 N N . THR B 1 195 ? 4.84 -19.016 13.266 1 97.69 195 THR B N 1
ATOM 5054 C CA . THR B 1 195 ? 5.828 -20 12.844 1 97.69 195 THR B CA 1
ATOM 5055 C C . THR B 1 195 ? 6.742 -19.422 11.766 1 97.69 195 THR B C 1
ATOM 5057 O O . THR B 1 195 ? 7.961 -19.609 11.812 1 97.69 195 THR B O 1
ATOM 5060 N N . ILE B 1 196 ? 6.148 -18.766 10.812 1 95.88 196 ILE B N 1
ATOM 5061 C CA . ILE B 1 196 ? 6.926 -18.156 9.734 1 95.88 196 ILE B CA 1
ATOM 5062 C C . ILE B 1 196 ? 7.902 -17.141 10.312 1 95.88 196 ILE B C 1
ATOM 5064 O O . ILE B 1 196 ? 9.078 -17.125 9.945 1 95.88 196 ILE B O 1
ATOM 5068 N N . VAL B 1 197 ? 7.445 -16.344 11.234 1 95.38 197 VAL B N 1
ATOM 5069 C CA . VAL B 1 197 ? 8.266 -15.312 11.844 1 95.38 197 VAL B CA 1
ATOM 5070 C C . VAL B 1 197 ? 9.414 -15.945 12.625 1 95.38 197 VAL B C 1
ATOM 5072 O O . VAL B 1 197 ? 10.57 -15.531 12.5 1 95.38 197 VAL B O 1
ATOM 5075 N N . VAL B 1 198 ? 9.164 -16.984 13.391 1 95.75 198 VAL B N 1
ATOM 5076 C CA . VAL B 1 198 ? 10.164 -17.641 14.227 1 95.75 198 VAL B CA 1
ATOM 5077 C C . VAL B 1 198 ? 11.219 -18.297 13.344 1 95.75 198 VAL B C 1
ATOM 5079 O O . VAL B 1 198 ? 12.414 -18.203 13.641 1 95.75 198 VAL B O 1
ATOM 5082 N N . LEU B 1 199 ? 10.82 -18.875 12.312 1 94.44 199 LEU B N 1
ATOM 5083 C CA . LEU B 1 199 ? 11.758 -19.578 11.43 1 94.44 199 LEU B CA 1
ATOM 5084 C C . LEU B 1 199 ? 12.641 -18.578 10.68 1 94.44 199 LEU B C 1
ATOM 5086 O O . LEU B 1 199 ? 13.742 -18.922 10.258 1 94.44 199 LEU B O 1
ATOM 5090 N N . ASN B 1 200 ? 12.156 -17.422 10.5 1 91.25 200 ASN B N 1
ATOM 5091 C CA . ASN B 1 200 ? 12.961 -16.406 9.828 1 91.25 200 ASN B CA 1
ATOM 5092 C C . ASN B 1 200 ? 13.977 -15.781 10.773 1 91.25 200 ASN B C 1
ATOM 5094 O O . ASN B 1 200 ? 14.844 -15.016 10.344 1 91.25 200 ASN B O 1
ATOM 5098 N N . ARG B 1 201 ? 13.836 -16.062 12 1 89.38 201 ARG B N 1
ATOM 5099 C CA . ARG B 1 201 ? 14.812 -15.602 12.977 1 89.38 201 ARG B CA 1
ATOM 5100 C C . ARG B 1 201 ? 16.047 -16.5 12.992 1 89.38 201 ARG B C 1
ATOM 5102 O O . ARG B 1 201 ? 17.141 -16.062 13.367 1 89.38 201 ARG B O 1
ATOM 5109 N N . VAL B 1 202 ? 15.891 -17.703 12.586 1 87.19 202 VAL B N 1
ATOM 5110 C CA . VAL B 1 202 ? 16.969 -18.672 12.633 1 87.19 202 VAL B CA 1
ATOM 5111 C C . VAL B 1 202 ? 17.922 -18.453 11.453 1 87.19 202 VAL B C 1
ATOM 5113 O O . VAL B 1 202 ? 17.469 -18.109 10.352 1 87.19 202 VAL B O 1
ATOM 5116 N N . ASP B 1 203 ? 19.156 -18.609 11.648 1 82.81 203 ASP B N 1
ATOM 5117 C CA . ASP B 1 203 ? 20.172 -18.328 10.633 1 82.81 203 ASP B CA 1
ATOM 5118 C C . ASP B 1 203 ? 20.422 -19.562 9.766 1 82.81 203 ASP B C 1
ATOM 5120 O O . ASP B 1 203 ? 21.562 -19.922 9.5 1 82.81 203 ASP B O 1
ATOM 5124 N N . VAL B 1 204 ? 19.406 -20.312 9.453 1 86.56 204 VAL B N 1
ATOM 5125 C CA . VAL B 1 204 ? 19.516 -21.453 8.555 1 86.56 204 VAL B CA 1
ATOM 5126 C C . VAL B 1 204 ? 18.703 -21.172 7.285 1 86.56 204 VAL B C 1
ATOM 5128 O O . VAL B 1 204 ? 17.469 -21.109 7.332 1 86.56 204 VAL B O 1
ATOM 5131 N N . PRO B 1 205 ? 19.406 -21.078 6.207 1 82.81 205 PRO B N 1
ATOM 5132 C CA . PRO B 1 205 ? 18.734 -20.703 4.961 1 82.81 205 PRO B CA 1
ATOM 5133 C C . PRO B 1 205 ? 17.594 -21.656 4.59 1 82.81 205 PRO B C 1
ATOM 5135 O O . PRO B 1 205 ? 16.531 -21.203 4.172 1 82.81 205 PRO B O 1
ATOM 5138 N N . PHE B 1 206 ? 17.797 -22.938 4.762 1 86.5 206 PHE B N 1
ATOM 5139 C CA . PHE B 1 206 ? 16.797 -23.922 4.395 1 86.5 206 PHE B CA 1
ATOM 5140 C C . PHE B 1 206 ? 15.516 -23.703 5.199 1 86.5 206 PHE B C 1
ATOM 5142 O O . PHE B 1 206 ? 14.406 -23.828 4.66 1 86.5 206 PHE B O 1
ATOM 5149 N N . LEU B 1 207 ? 15.602 -23.391 6.41 1 89.88 207 LEU B N 1
ATOM 5150 C CA . LEU B 1 207 ? 14.445 -23.172 7.266 1 89.88 207 LEU B CA 1
ATOM 5151 C C . LEU B 1 207 ? 13.75 -21.859 6.926 1 89.88 207 LEU B C 1
ATOM 5153 O O . LEU B 1 207 ? 12.523 -21.781 6.93 1 89.88 207 LEU B O 1
ATOM 5157 N N . ARG B 1 208 ? 14.516 -20.922 6.531 1 89.12 208 ARG B N 1
ATOM 5158 C CA . ARG B 1 208 ? 13.953 -19.609 6.18 1 89.12 208 ARG B CA 1
ATOM 5159 C C . ARG B 1 208 ? 13.195 -19.688 4.855 1 89.12 208 ARG B C 1
ATOM 5161 O O . ARG B 1 208 ? 12.102 -19.141 4.738 1 89.12 208 ARG B O 1
ATOM 5168 N N . LEU B 1 209 ? 13.797 -20.406 3.955 1 86.69 209 LEU B N 1
ATOM 5169 C CA . LEU B 1 209 ? 13.195 -20.516 2.633 1 86.69 209 LEU B CA 1
ATOM 5170 C C . LEU B 1 209 ? 11.945 -21.391 2.676 1 86.69 209 LEU B C 1
ATOM 5172 O O . LEU B 1 209 ? 11.008 -21.188 1.898 1 86.69 209 LEU B O 1
ATOM 5176 N N . GLY B 1 210 ? 11.93 -22.312 3.604 1 92.06 210 GLY B N 1
ATOM 5177 C CA . GLY B 1 210 ? 10.797 -23.203 3.752 1 92.06 210 GLY B CA 1
ATOM 5178 C C . GLY B 1 210 ? 9.82 -22.766 4.828 1 92.06 210 GLY B C 1
ATOM 5179 O O . GLY B 1 210 ? 8.922 -23.516 5.207 1 92.06 210 GLY B O 1
ATOM 5180 N N . ALA B 1 211 ? 10 -21.531 5.301 1 94 211 ALA B N 1
ATOM 5181 C CA . ALA B 1 211 ? 9.234 -21.078 6.457 1 94 211 ALA B CA 1
ATOM 5182 C C . ALA B 1 211 ? 7.73 -21.125 6.176 1 94 211 ALA B C 1
ATOM 5184 O O . ALA B 1 211 ? 6.949 -21.562 7.027 1 94 211 ALA B O 1
ATOM 5185 N N . ILE B 1 212 ? 7.324 -20.734 5.039 1 93.06 212 ILE B N 1
ATOM 5186 C CA . ILE B 1 212 ? 5.902 -20.688 4.703 1 93.06 212 ILE B CA 1
ATOM 5187 C C . ILE B 1 212 ? 5.344 -22.109 4.617 1 93.06 212 ILE B C 1
ATOM 5189 O O . ILE B 1 212 ? 4.285 -22.391 5.184 1 93.06 212 ILE B O 1
ATOM 5193 N N . VAL B 1 213 ? 6.066 -23.016 3.953 1 93.56 213 VAL B N 1
ATOM 5194 C CA . VAL B 1 213 ? 5.629 -24.391 3.816 1 93.56 213 VAL B CA 1
ATOM 5195 C C . VAL B 1 213 ? 5.559 -25.062 5.195 1 93.56 213 VAL B C 1
ATOM 5197 O O . VAL B 1 213 ? 4.605 -25.781 5.496 1 93.56 213 VAL B O 1
ATOM 5200 N N . ILE B 1 214 ? 6.535 -24.797 5.98 1 96 214 ILE B N 1
ATOM 5201 C CA . ILE B 1 214 ? 6.566 -25.359 7.324 1 96 214 ILE B CA 1
ATOM 5202 C C . ILE B 1 214 ? 5.422 -24.781 8.156 1 96 214 ILE B C 1
ATOM 5204 O O . ILE B 1 214 ? 4.754 -25.516 8.891 1 96 214 ILE B O 1
ATOM 5208 N N . GLY B 1 215 ? 5.246 -23.484 8.047 1 96.31 215 GLY B N 1
ATOM 5209 C CA . GLY B 1 215 ? 4.121 -22.875 8.727 1 96.31 215 GLY B CA 1
ATOM 5210 C C . GLY B 1 215 ? 2.783 -23.453 8.32 1 96.31 215 GLY B C 1
ATOM 5211 O O . GLY B 1 215 ? 1.94 -23.75 9.172 1 96.31 215 GLY B O 1
ATOM 5212 N N . LEU B 1 216 ? 2.598 -23.688 7.062 1 95.75 216 LEU B N 1
ATOM 5213 C CA . LEU B 1 216 ? 1.372 -24.297 6.551 1 95.75 216 LEU B CA 1
ATOM 5214 C C . LEU B 1 216 ? 1.2 -25.703 7.082 1 95.75 216 LEU B C 1
ATOM 5216 O O . LEU B 1 216 ? 0.098 -26.109 7.473 1 95.75 216 LEU B O 1
ATOM 5220 N N . SER B 1 217 ? 2.277 -26.453 7.051 1 96.44 217 SER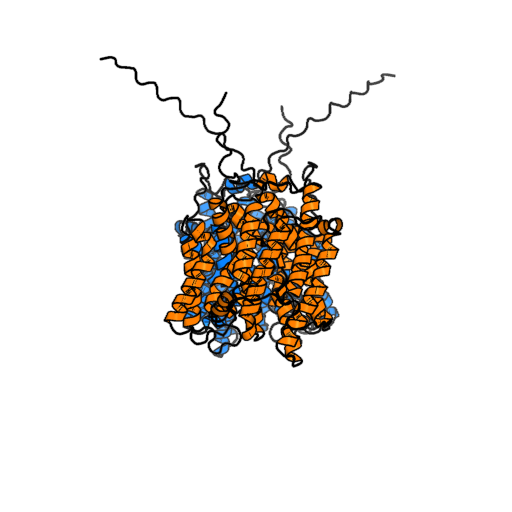 B N 1
ATOM 5221 C CA . SER B 1 217 ? 2.232 -27.828 7.52 1 96.44 217 SER B CA 1
ATOM 5222 C C . SER B 1 217 ? 1.886 -27.906 9.008 1 96.44 217 SER B C 1
ATOM 5224 O O . SER B 1 217 ? 1.058 -28.719 9.414 1 96.44 217 SER B O 1
ATOM 5226 N N . LEU B 1 218 ? 2.49 -27.047 9.758 1 97.44 218 LEU B N 1
ATOM 5227 C CA . LEU B 1 218 ? 2.205 -27.031 11.188 1 97.44 218 LEU B CA 1
ATOM 5228 C C . LEU B 1 218 ? 0.773 -26.578 11.445 1 97.44 218 LEU B C 1
ATOM 5230 O O . LEU B 1 218 ? 0.082 -27.141 12.297 1 97.44 218 LEU B O 1
ATOM 5234 N N . GLY B 1 219 ? 0.373 -25.516 10.805 1 97.06 219 GLY B N 1
ATOM 5235 C CA . GLY B 1 219 ? -1.009 -25.078 10.938 1 97.06 219 GLY B CA 1
ATOM 5236 C C . GLY B 1 219 ? -2.012 -26.156 10.562 1 97.06 219 GLY B C 1
ATOM 5237 O O . GLY B 1 219 ? -3.023 -26.328 11.25 1 97.06 219 GLY B O 1
ATOM 5238 N N . TYR B 1 220 ? -1.7 -26.859 9.531 1 95.81 220 TYR B N 1
ATOM 5239 C CA . TYR B 1 220 ? -2.557 -27.953 9.078 1 95.81 220 TYR B CA 1
ATOM 5240 C C . TYR B 1 220 ? -2.617 -29.062 10.109 1 95.81 220 TYR B C 1
ATOM 5242 O O . TYR B 1 220 ? -3.689 -29.609 10.383 1 95.81 220 TYR B O 1
ATOM 5250 N N . LEU B 1 221 ? -1.512 -29.375 10.648 1 96.81 221 LEU B N 1
ATOM 5251 C CA . LEU B 1 221 ? -1.438 -30.406 11.672 1 96.81 221 LEU B CA 1
ATOM 5252 C C . LEU B 1 221 ? -2.271 -30.031 12.891 1 96.81 221 LEU B C 1
ATOM 5254 O O . LEU B 1 221 ? -3.031 -30.859 13.406 1 96.81 221 LEU B O 1
ATOM 5258 N N . VAL B 1 222 ? -2.115 -28.844 13.312 1 97.44 222 VAL B N 1
ATOM 5259 C CA . VAL B 1 222 ? -2.857 -28.391 14.484 1 97.44 222 VAL B CA 1
ATOM 5260 C C . VAL B 1 222 ? -4.352 -28.359 14.172 1 97.44 222 VAL B C 1
ATOM 5262 O O . VAL B 1 222 ? -5.18 -28.703 15.008 1 97.44 222 VAL B O 1
ATOM 5265 N N . ALA B 1 223 ? -4.668 -27.906 12.977 1 96.5 223 ALA B N 1
ATOM 5266 C CA . ALA B 1 223 ? -6.07 -27.891 12.562 1 96.5 223 ALA B CA 1
ATOM 5267 C C . ALA B 1 223 ? -6.656 -29.297 12.57 1 96.5 223 ALA B C 1
ATOM 5269 O O . ALA B 1 223 ? -7.816 -29.484 12.945 1 96.5 223 ALA B O 1
ATOM 5270 N N . TRP B 1 224 ? -5.918 -30.266 12.141 1 95.38 224 TRP B N 1
ATOM 5271 C CA . TRP B 1 224 ? -6.348 -31.656 12.164 1 95.38 224 TRP B CA 1
ATOM 5272 C C . TRP B 1 224 ? -6.578 -32.125 13.586 1 95.38 224 TRP B C 1
ATOM 5274 O O . TRP B 1 224 ? -7.582 -32.812 13.875 1 95.38 224 TRP B O 1
ATOM 5284 N N . MET B 1 225 ? -5.691 -31.719 14.492 1 96.19 225 MET B N 1
ATOM 5285 C CA . MET B 1 225 ? -5.793 -32.125 15.898 1 96.19 225 MET B CA 1
ATOM 5286 C C . MET B 1 225 ? -7.004 -31.469 16.562 1 96.19 225 MET B C 1
ATOM 5288 O O . MET B 1 225 ? -7.598 -32.031 17.469 1 96.19 225 MET B O 1
ATOM 5292 N N . MET B 1 226 ? -7.359 -30.359 16.078 1 94.88 226 MET B N 1
ATOM 5293 C CA . MET B 1 226 ? -8.508 -29.641 16.625 1 94.88 226 MET B CA 1
ATOM 5294 C C . MET B 1 226 ? -9.812 -30.188 16.078 1 94.88 226 MET B C 1
ATOM 5296 O O . MET B 1 226 ? -10.891 -29.859 16.562 1 94.88 226 MET B O 1
ATOM 5300 N N . GLY B 1 227 ? -9.766 -30.969 14.977 1 92 227 GLY B N 1
ATOM 5301 C CA . GLY B 1 227 ? -10.953 -31.562 14.391 1 92 227 GLY B CA 1
ATOM 5302 C C . GLY B 1 227 ? -11.555 -30.734 13.273 1 92 227 GLY B C 1
ATOM 5303 O O . GLY B 1 227 ? -12.656 -31.016 12.805 1 92 227 GLY B O 1
ATOM 5304 N N . VAL B 1 228 ? -10.852 -29.734 12.938 1 91 228 VAL B N 1
ATOM 5305 C CA . VAL B 1 228 ? -11.352 -28.859 11.883 1 91 228 VAL B CA 1
ATOM 5306 C C . VAL B 1 228 ? -11.172 -29.531 10.523 1 91 228 VAL B C 1
ATOM 5308 O O . VAL B 1 228 ? -11.953 -29.297 9.602 1 91 228 VAL B O 1
ATOM 5311 N N . VAL B 1 229 ? -10.188 -30.359 10.406 1 91.88 229 VAL B N 1
ATOM 5312 C CA . VAL B 1 229 ? -9.898 -31.078 9.172 1 91.88 229 VAL B CA 1
ATOM 5313 C C . VAL B 1 229 ? -10.25 -32.562 9.344 1 91.88 229 VAL B C 1
ATOM 5315 O O . VAL B 1 229 ? -9.852 -33.188 10.328 1 91.88 229 VAL B O 1
ATOM 5318 N N . ASP B 1 230 ? -11.07 -33.031 8.414 1 90.25 230 ASP B N 1
ATOM 5319 C CA . ASP B 1 230 ? -11.422 -34.438 8.422 1 90.25 230 ASP B CA 1
ATOM 5320 C C . ASP B 1 230 ? -10.867 -35.156 7.191 1 90.25 230 ASP B C 1
ATOM 5322 O O . ASP B 1 230 ? -11.438 -35.062 6.102 1 90.25 230 ASP B O 1
ATOM 5326 N N . PHE B 1 231 ? -9.898 -36 7.3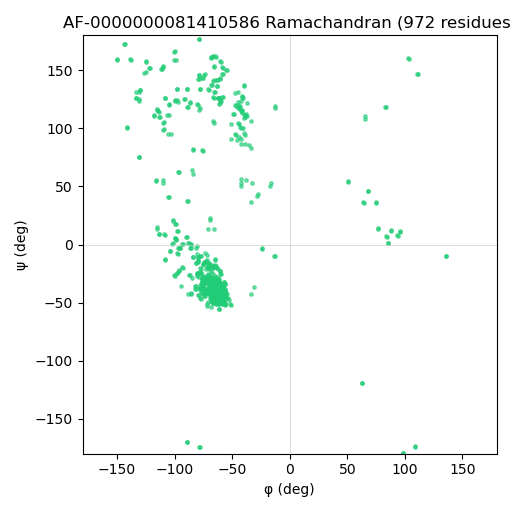63 1 89.31 231 PHE B N 1
ATOM 5327 C CA . PHE B 1 231 ? -9.25 -36.688 6.258 1 89.31 231 PHE B CA 1
ATOM 5328 C C . PHE B 1 231 ? -10.109 -37.844 5.746 1 89.31 231 PHE B C 1
ATOM 5330 O O . PHE B 1 231 ? -9.859 -38.375 4.672 1 89.31 231 PHE B O 1
ATOM 5337 N N . ALA B 1 232 ? -11.086 -38.094 6.473 1 84.62 232 ALA B N 1
ATOM 5338 C CA . ALA B 1 232 ? -12.047 -39.094 6.004 1 84.62 232 ALA B CA 1
ATOM 5339 C C . ALA B 1 232 ? -12.805 -38.594 4.777 1 84.62 232 ALA B C 1
ATOM 5341 O O . ALA B 1 232 ? -13.305 -39.375 3.98 1 84.62 232 ALA B O 1
ATOM 5342 N N . ASN B 1 233 ? -12.727 -37.344 4.621 1 83.75 233 ASN B N 1
ATOM 5343 C CA . ASN B 1 233 ? -13.438 -36.719 3.502 1 83.75 233 ASN B CA 1
ATOM 5344 C C . ASN B 1 233 ? -12.508 -36.438 2.326 1 83.75 233 ASN B C 1
ATOM 5346 O O . ASN B 1 233 ? -12.828 -35.656 1.444 1 83.75 233 ASN B O 1
ATOM 5350 N N . LEU B 1 234 ? -11.383 -37.125 2.398 1 88.25 234 LEU B N 1
ATOM 5351 C CA . LEU B 1 234 ? -10.484 -36.969 1.262 1 88.25 234 LEU B CA 1
ATOM 5352 C C . LEU B 1 234 ? -11.141 -37.469 -0.024 1 88.25 234 LEU B C 1
ATOM 5354 O O . LEU B 1 234 ? -11.672 -38.562 -0.076 1 88.25 234 LEU B O 1
ATOM 5358 N N . PRO B 1 235 ? -11.141 -36.594 -0.986 1 85.62 235 PRO B N 1
ATOM 5359 C CA . PRO B 1 235 ? -11.75 -37.031 -2.246 1 85.62 235 PRO B CA 1
ATOM 5360 C C . PRO B 1 235 ? -10.977 -38.156 -2.916 1 85.62 235 PRO B C 1
ATOM 5362 O O . PRO B 1 235 ? -9.766 -38.281 -2.732 1 85.62 235 PRO B O 1
ATOM 5365 N N . GLU B 1 236 ? -11.711 -38.875 -3.645 1 87.75 236 GLU B N 1
ATOM 5366 C CA . GLU B 1 236 ? -11.078 -39.938 -4.43 1 87.75 236 GLU B CA 1
ATOM 5367 C C . GLU B 1 236 ? -10.406 -39.344 -5.676 1 87.75 236 GLU B C 1
ATOM 5369 O O . GLU B 1 236 ? -11.062 -38.719 -6.512 1 87.75 236 GLU B O 1
ATOM 5374 N N . VAL B 1 237 ? -9.094 -39.531 -5.66 1 90.06 237 VAL B N 1
ATOM 5375 C CA . VAL B 1 237 ? -8.336 -39.031 -6.805 1 90.06 237 VAL B CA 1
ATOM 5376 C C . VAL B 1 237 ? -7.488 -40.156 -7.395 1 90.06 237 VAL B C 1
ATOM 5378 O O . VAL B 1 237 ? -7.102 -41.062 -6.684 1 90.06 237 VAL B O 1
ATOM 5381 N N . PRO B 1 238 ? -7.305 -40.094 -8.688 1 91 238 PRO B N 1
ATOM 5382 C CA . PRO B 1 238 ? -6.41 -41.094 -9.289 1 91 238 PRO B CA 1
ATOM 5383 C C . PRO B 1 238 ? -4.973 -40.969 -8.789 1 91 238 PRO B C 1
ATOM 5385 O O . PRO B 1 238 ? -4.602 -39.938 -8.211 1 91 238 PRO B O 1
ATOM 5388 N N . LEU B 1 239 ? -4.25 -42 -8.969 1 91.25 239 LEU B N 1
ATOM 5389 C CA . LEU B 1 239 ? -2.857 -42 -8.531 1 91.25 239 LEU B CA 1
ATOM 5390 C C . LEU B 1 239 ? -2.033 -41 -9.344 1 91.25 239 LEU B C 1
ATOM 5392 O O . LEU B 1 239 ? -1.147 -40.344 -8.797 1 91.25 239 LEU B O 1
ATOM 5396 N N . VAL B 1 240 ? -2.396 -40.906 -10.586 1 94.19 240 VAL B N 1
ATOM 5397 C CA . VAL B 1 240 ? -1.667 -40 -11.477 1 94.19 240 VAL B CA 1
ATOM 5398 C C . VAL B 1 240 ? -2.65 -39.125 -12.258 1 94.19 240 VAL B C 1
ATOM 5400 O O . VAL B 1 240 ? -3.693 -39.625 -12.711 1 94.19 240 VAL B O 1
ATOM 5403 N N . SER B 1 241 ? -2.326 -37.906 -12.219 1 90.75 241 SER B N 1
ATOM 5404 C CA . SER B 1 241 ? -3.1 -37 -13.047 1 90.75 241 SER B CA 1
ATOM 5405 C C . SER B 1 241 ? -2.469 -36.812 -14.422 1 90.75 241 SER B C 1
ATOM 5407 O O . SER B 1 241 ? -1.293 -36.469 -14.531 1 90.75 241 SER B O 1
ATOM 5409 N N . ILE B 1 242 ? -3.264 -37.062 -15.406 1 92.25 242 ILE B N 1
ATOM 5410 C CA . ILE B 1 242 ? -2.799 -36.906 -16.781 1 92.25 242 ILE B CA 1
ATOM 5411 C C . ILE B 1 242 ? -3.279 -35.562 -17.344 1 92.25 242 ILE B C 1
ATOM 5413 O O . ILE B 1 242 ? -4.469 -35.25 -17.281 1 92.25 242 ILE B O 1
ATOM 5417 N N . PRO B 1 243 ? -2.318 -34.844 -17.781 1 95.81 243 PRO B N 1
ATOM 5418 C CA . PRO B 1 243 ? -2.746 -33.562 -18.406 1 95.81 243 PRO B CA 1
ATOM 5419 C C . PRO B 1 243 ? -3.643 -33.781 -19.625 1 95.81 243 PRO B C 1
ATOM 5421 O O . PRO B 1 243 ? -3.273 -34.531 -20.547 1 95.81 243 PRO B O 1
ATOM 5424 N N . VAL B 1 244 ? -4.809 -33.281 -19.609 1 96.62 244 VAL B N 1
ATOM 5425 C CA . VAL B 1 244 ? -5.762 -33.375 -20.719 1 96.62 244 VAL B CA 1
ATOM 5426 C C . VAL B 1 244 ? -6.027 -31.984 -21.266 1 96.62 244 VAL B C 1
ATOM 5428 O O . VAL B 1 244 ? -6.551 -31.109 -20.578 1 96.62 244 VAL B O 1
ATOM 5431 N N . PRO B 1 245 ? -5.645 -31.781 -22.516 1 97.56 245 PRO B N 1
ATOM 5432 C CA . PRO B 1 245 ? -5.891 -30.453 -23.109 1 97.56 245 PRO B CA 1
ATOM 5433 C C . PRO B 1 245 ? -7.371 -30.078 -23.109 1 97.56 245 PRO B C 1
ATOM 5435 O O . PRO B 1 245 ? -8.211 -30.875 -23.562 1 97.56 245 PRO B O 1
ATOM 5438 N N . PHE B 1 246 ? -7.645 -29 -22.609 1 97.62 246 PHE B N 1
ATOM 5439 C CA . PHE B 1 246 ? -9 -28.453 -22.578 1 97.62 246 PHE B CA 1
ATOM 5440 C C . PHE B 1 246 ? -9.977 -29.484 -22.031 1 97.62 246 PHE B C 1
ATOM 5442 O O . PHE B 1 246 ? -11.016 -29.75 -22.641 1 97.62 246 PHE B O 1
ATOM 5449 N N . LYS B 1 247 ? -9.656 -29.953 -20.906 1 96.94 247 LYS B N 1
ATOM 5450 C CA . LYS B 1 247 ? -10.43 -31 -20.234 1 96.94 247 LYS B CA 1
ATOM 5451 C C . LYS B 1 247 ? -11.883 -30.562 -20.062 1 96.94 247 LYS B C 1
ATOM 5453 O O . LYS B 1 247 ? -12.797 -31.391 -20.156 1 96.94 247 LYS B O 1
ATOM 5458 N N . TYR B 1 248 ? -12.148 -29.328 -19.844 1 97.44 248 TYR B N 1
ATOM 5459 C CA . TYR B 1 248 ? -13.469 -28.859 -19.453 1 97.44 248 TYR B CA 1
ATOM 5460 C C . TYR B 1 248 ? -14.203 -28.25 -20.641 1 97.44 248 TYR B C 1
ATOM 5462 O O . TYR B 1 248 ? -15.336 -27.781 -20.516 1 97.44 248 TYR B O 1
ATOM 5470 N N . GLY B 1 249 ? -13.562 -28.266 -21.766 1 96.56 249 GLY B N 1
ATOM 5471 C CA . GLY B 1 249 ? -14.125 -27.625 -22.938 1 96.56 249 GLY B CA 1
ATOM 5472 C C . GLY B 1 249 ? -13.406 -26.359 -23.328 1 96.56 249 GLY B C 1
ATOM 5473 O O . GLY B 1 249 ? -12.344 -26.047 -22.781 1 96.56 249 GLY B O 1
ATOM 5474 N N . PHE B 1 250 ? -14 -25.688 -24.344 1 97.62 250 PHE B N 1
ATOM 5475 C CA . PHE B 1 250 ? -13.398 -24.484 -24.891 1 97.62 250 PHE B CA 1
ATOM 5476 C C . PHE B 1 250 ? -14.469 -23.453 -25.219 1 97.62 250 PHE B C 1
ATOM 5478 O O . PHE B 1 250 ? -15.172 -23.578 -26.234 1 97.62 250 PHE B O 1
ATOM 5485 N N . ASN B 1 251 ? -14.609 -22.484 -24.328 1 97 251 ASN B N 1
ATOM 5486 C CA . ASN B 1 251 ? -15.586 -21.422 -24.516 1 97 251 ASN B CA 1
ATOM 5487 C C . ASN B 1 251 ? -14.914 -20.047 -24.516 1 97 251 ASN B C 1
ATOM 5489 O O . ASN B 1 251 ? -13.828 -19.875 -23.969 1 97 251 ASN B O 1
ATOM 5493 N N . PHE B 1 252 ? -15.578 -19.141 -25.234 1 96.56 252 PHE B N 1
ATOM 5494 C CA . PHE B 1 252 ? -15.062 -17.781 -25.344 1 96.56 252 PHE B CA 1
ATOM 5495 C C . PHE B 1 252 ? -16.156 -16.75 -25.031 1 96.56 252 PHE B C 1
ATOM 5497 O O . PHE B 1 252 ? -17.297 -16.922 -25.422 1 96.56 252 PHE B O 1
ATOM 5504 N N . ASP B 1 253 ? -15.844 -15.812 -24.234 1 94.12 253 ASP B N 1
ATOM 5505 C CA . ASP B 1 253 ? -16.719 -14.711 -23.875 1 94.12 253 ASP B CA 1
ATOM 5506 C C . ASP B 1 253 ? -15.984 -13.375 -23.953 1 94.12 253 ASP B C 1
ATOM 5508 O O . ASP B 1 253 ? -15.016 -13.148 -23.219 1 94.12 253 ASP B O 1
ATOM 5512 N N . TRP B 1 254 ? -16.516 -12.422 -24.688 1 92.56 254 TRP B N 1
ATOM 5513 C CA . TRP B 1 254 ? -15.859 -11.141 -24.938 1 92.56 254 TRP B CA 1
ATOM 5514 C C . TRP B 1 254 ? -15.789 -10.312 -23.656 1 92.56 254 TRP B C 1
ATOM 5516 O O . TRP B 1 254 ? -14.828 -9.57 -23.438 1 92.56 254 TRP B O 1
ATOM 5526 N N . VAL B 1 255 ? -16.828 -10.453 -22.844 1 88.38 255 VAL B N 1
ATOM 5527 C CA . VAL B 1 255 ? -16.922 -9.664 -21.625 1 88.38 255 VAL B CA 1
ATOM 5528 C C . VAL B 1 255 ? -15.852 -10.125 -20.641 1 88.38 255 VAL B C 1
ATOM 5530 O O . VAL B 1 255 ? -15.242 -9.312 -19.938 1 88.38 255 VAL B O 1
ATOM 5533 N N . ALA B 1 256 ? -15.656 -11.398 -20.625 1 91.31 256 ALA B N 1
ATOM 5534 C CA . ALA B 1 256 ? -14.633 -11.953 -19.75 1 91.31 256 ALA B CA 1
ATOM 5535 C C . ALA B 1 256 ? -13.234 -11.758 -20.344 1 91.31 256 ALA B C 1
ATOM 5537 O O . ALA B 1 256 ? -12.258 -11.633 -19.609 1 91.31 256 ALA B O 1
ATOM 5538 N N . PHE B 1 257 ? -13.156 -11.617 -21.625 1 95 257 PHE B N 1
ATOM 5539 C CA . PHE B 1 257 ? -11.891 -11.57 -22.344 1 95 257 PHE B CA 1
ATOM 5540 C C . PHE B 1 257 ? -11.188 -10.242 -22.109 1 95 257 PHE B C 1
ATOM 5542 O O . PHE B 1 257 ? -9.969 -10.203 -21.891 1 95 257 PHE B O 1
ATOM 5549 N N . VAL B 1 258 ? -11.836 -9.195 -22.109 1 90.5 258 VAL B N 1
ATOM 5550 C CA . VAL B 1 258 ? -11.266 -7.852 -22.156 1 90.5 258 VAL B CA 1
ATOM 5551 C C . VAL B 1 258 ? -10.445 -7.59 -20.906 1 90.5 258 VAL B C 1
ATOM 5553 O O . VAL B 1 258 ? -9.281 -7.191 -20.984 1 90.5 258 VAL B O 1
ATOM 5556 N N . PRO B 1 259 ? -11.031 -7.871 -19.688 1 88.94 259 PRO B N 1
ATOM 5557 C CA . PRO B 1 259 ? -10.219 -7.629 -18.484 1 88.94 259 PRO B CA 1
ATOM 5558 C C . PRO B 1 259 ? -8.961 -8.492 -18.438 1 88.94 259 PRO B C 1
ATOM 5560 O O . PRO B 1 259 ? -7.902 -8.023 -18.031 1 88.94 259 PRO B O 1
ATOM 5563 N N . VAL B 1 260 ? -9.086 -9.727 -18.859 1 93.94 260 VAL B N 1
ATOM 5564 C CA . VAL B 1 260 ? -7.945 -10.641 -18.859 1 93.94 260 VAL B CA 1
ATOM 5565 C C . VAL B 1 260 ? -6.898 -10.148 -19.859 1 93.94 260 VAL B C 1
ATOM 5567 O O . VAL B 1 260 ? -5.699 -10.172 -19.562 1 93.94 260 VAL B O 1
ATOM 5570 N N . ALA B 1 261 ? -7.379 -9.648 -20.969 1 94.06 261 ALA B N 1
ATOM 5571 C CA . ALA B 1 261 ? -6.504 -9.133 -22.016 1 94.06 261 ALA B CA 1
ATOM 5572 C C . ALA B 1 261 ? -5.695 -7.938 -21.516 1 94.06 261 ALA B C 1
ATOM 5574 O O . ALA B 1 261 ? -4.512 -7.805 -21.844 1 94.06 261 ALA B O 1
ATOM 5575 N N . VAL B 1 262 ? -6.293 -7.16 -20.734 1 88.94 262 VAL B N 1
ATOM 5576 C CA . VAL B 1 262 ? -5.629 -5.961 -20.25 1 88.94 262 VAL B CA 1
ATOM 5577 C C . VAL B 1 262 ? -4.508 -6.352 -19.281 1 88.94 262 VAL B C 1
ATOM 5579 O O . VAL B 1 262 ? -3.438 -5.738 -19.297 1 88.94 262 VAL B O 1
ATOM 5582 N N . ILE B 1 263 ? -4.754 -7.363 -18.438 1 90.81 263 ILE B N 1
ATOM 5583 C CA . ILE B 1 263 ? -3.703 -7.816 -17.531 1 90.81 263 ILE B CA 1
ATOM 5584 C C . ILE B 1 263 ? -2.525 -8.359 -18.328 1 90.81 263 ILE B C 1
ATOM 5586 O O . ILE B 1 263 ? -1.367 -8.172 -17.953 1 90.81 263 ILE B O 1
ATOM 5590 N N . PHE B 1 264 ? -2.83 -9 -19.484 1 94.75 264 PHE B N 1
ATOM 5591 C CA . PHE B 1 264 ? -1.768 -9.547 -20.312 1 94.75 264 PHE B CA 1
ATOM 5592 C C . PHE B 1 264 ? -0.998 -8.43 -21.016 1 94.75 264 PHE B C 1
ATOM 5594 O O . PHE B 1 264 ? 0.1 -8.648 -21.531 1 94.75 264 PHE B O 1
ATOM 5601 N N . LEU B 1 265 ? -1.527 -7.23 -21.031 1 88.56 265 LEU B N 1
ATOM 5602 C CA . LEU B 1 265 ? -0.812 -6.066 -21.531 1 88.56 265 LEU B CA 1
ATOM 5603 C C . LEU B 1 265 ? 0.178 -5.543 -20.5 1 88.56 265 LEU B C 1
ATOM 5605 O O . LEU B 1 265 ? 1.218 -4.984 -20.859 1 88.56 265 LEU B O 1
ATOM 5609 N N . VAL B 1 266 ? -0.136 -5.785 -19.281 1 85 266 VAL B N 1
ATOM 5610 C CA . VAL B 1 266 ? 0.662 -5.207 -18.203 1 85 266 VAL B CA 1
ATOM 5611 C C . VAL B 1 266 ? 1.636 -6.25 -17.656 1 85 266 VAL B C 1
ATOM 5613 O O . VAL B 1 266 ? 2.721 -5.91 -17.188 1 85 266 VAL B O 1
ATOM 5616 N N . SER B 1 267 ? 1.302 -7.52 -17.781 1 88.88 267 SER B N 1
ATOM 5617 C CA . SER B 1 267 ? 2.059 -8.625 -17.203 1 88.88 267 SER B CA 1
ATOM 5618 C C . SER B 1 267 ? 3.498 -8.633 -17.703 1 88.88 267 SER B C 1
ATOM 5620 O O . SER B 1 267 ? 4.426 -8.914 -16.953 1 88.88 267 SER B O 1
ATOM 5622 N N . PRO B 1 268 ? 3.74 -8.289 -18.984 1 90.12 268 PRO B N 1
ATOM 5623 C CA . PRO B 1 268 ? 5.117 -8.289 -19.484 1 90.12 268 PRO B CA 1
ATOM 5624 C C . PRO B 1 268 ? 6.008 -7.285 -18.766 1 90.12 268 PRO B C 1
ATOM 5626 O O . PRO B 1 268 ? 7.223 -7.48 -18.672 1 90.12 268 PRO B O 1
ATOM 5629 N N . LEU B 1 269 ? 5.426 -6.223 -18.312 1 85.31 269 LEU B N 1
ATOM 5630 C CA . LEU B 1 269 ? 6.203 -5.227 -17.578 1 85.31 269 LEU B CA 1
ATOM 5631 C C . LEU B 1 269 ? 6.742 -5.809 -16.281 1 85.31 269 LEU B C 1
ATOM 5633 O O . LEU B 1 269 ? 7.895 -5.562 -15.914 1 85.31 269 LEU B O 1
ATOM 5637 N N . GLU B 1 270 ? 5.934 -6.551 -15.664 1 84.06 270 GLU B N 1
ATOM 5638 C CA . GLU B 1 270 ? 6.34 -7.25 -14.453 1 84.06 270 GLU B CA 1
ATOM 5639 C C . GLU B 1 270 ? 7.395 -8.312 -14.758 1 84.06 270 GLU B C 1
ATOM 5641 O O . GLU B 1 270 ? 8.422 -8.391 -14.078 1 84.06 270 GLU B O 1
ATOM 5646 N N . ALA B 1 271 ? 7.137 -9.07 -15.742 1 90.94 271 ALA B N 1
ATOM 5647 C CA . ALA B 1 271 ? 8.047 -10.141 -16.141 1 90.94 271 ALA B CA 1
ATOM 5648 C C . ALA B 1 271 ? 9.406 -9.578 -16.562 1 90.94 271 ALA B C 1
ATOM 5650 O O . ALA B 1 271 ? 10.445 -10.141 -16.219 1 90.94 271 ALA B O 1
ATOM 5651 N N . ALA B 1 272 ? 9.398 -8.516 -17.281 1 89.81 272 ALA B N 1
ATOM 5652 C CA . ALA B 1 272 ? 10.641 -7.883 -17.703 1 89.81 272 ALA B CA 1
ATOM 5653 C C . ALA B 1 272 ? 11.461 -7.398 -16.516 1 89.81 272 ALA B C 1
ATOM 5655 O O . ALA B 1 272 ? 12.688 -7.504 -16.5 1 89.81 272 ALA B O 1
ATOM 5656 N N . GLY B 1 273 ? 10.75 -6.844 -15.617 1 83.38 273 GLY B N 1
ATOM 5657 C CA . GLY B 1 273 ? 11.422 -6.445 -14.398 1 83.38 273 GLY B CA 1
ATOM 5658 C C . GLY B 1 273 ? 12.07 -7.605 -13.664 1 83.38 273 GLY B C 1
ATOM 5659 O O . GLY B 1 273 ? 13.195 -7.484 -13.172 1 83.38 273 GLY B O 1
ATOM 5660 N N . ASP B 1 274 ? 11.398 -8.664 -13.57 1 87.88 274 ASP B N 1
ATOM 5661 C CA . ASP B 1 274 ? 11.914 -9.852 -12.891 1 87.88 274 ASP B CA 1
ATOM 5662 C C . ASP B 1 274 ? 13.102 -10.438 -13.633 1 87.88 274 ASP B C 1
ATOM 5664 O O . ASP B 1 274 ? 14.07 -10.898 -13.016 1 87.88 274 ASP B O 1
ATOM 5668 N N . LEU B 1 275 ? 12.992 -10.445 -14.93 1 92.31 275 LEU B N 1
ATOM 5669 C CA . LEU B 1 275 ? 14.086 -10.953 -15.75 1 92.31 275 LEU B CA 1
ATOM 5670 C C . LEU B 1 275 ? 15.32 -10.062 -15.625 1 92.31 275 LEU B C 1
ATOM 5672 O O . LEU B 1 275 ? 16.453 -10.562 -15.602 1 92.31 275 LEU B O 1
ATOM 5676 N N . THR B 1 276 ? 15.062 -8.82 -15.578 1 86.56 276 THR B N 1
ATOM 5677 C CA . THR B 1 276 ? 16.156 -7.883 -15.383 1 86.56 276 THR B CA 1
ATOM 5678 C C . THR B 1 276 ? 16.812 -8.094 -14.023 1 86.56 276 THR B C 1
ATOM 5680 O O . THR B 1 276 ? 18.047 -8.141 -13.93 1 86.56 276 THR B O 1
ATOM 5683 N N . ALA B 1 277 ? 16.031 -8.227 -13.078 1 83.56 277 ALA B N 1
ATOM 5684 C CA . ALA B 1 277 ? 16.562 -8.5 -11.742 1 83.56 277 ALA B CA 1
ATOM 5685 C C . ALA B 1 277 ? 17.344 -9.805 -11.719 1 83.56 277 ALA B C 1
ATOM 5687 O O . ALA B 1 277 ? 18.375 -9.898 -11.055 1 83.56 277 ALA B O 1
ATOM 5688 N N . ASN B 1 278 ? 16.844 -10.773 -12.344 1 92 278 ASN B N 1
ATOM 5689 C CA . ASN B 1 278 ? 17.516 -12.055 -12.43 1 92 278 ASN B CA 1
ATOM 5690 C C . ASN B 1 278 ? 18.891 -11.914 -13.109 1 92 278 ASN B C 1
ATOM 5692 O O . ASN B 1 278 ? 19.875 -12.484 -12.648 1 92 278 ASN B O 1
ATOM 5696 N N . SER B 1 279 ? 18.891 -11.148 -14.188 1 92.06 279 SER B N 1
ATOM 5697 C CA . SER B 1 279 ? 20.141 -10.898 -14.883 1 92.06 279 SER B CA 1
ATOM 5698 C C . SER B 1 279 ? 21.156 -10.219 -13.969 1 92.06 279 SER B C 1
ATOM 5700 O O . SER B 1 279 ? 22.328 -10.594 -13.945 1 92.06 279 SER B O 1
ATOM 5702 N N . MET B 1 280 ? 20.703 -9.367 -13.234 1 85.25 280 MET B N 1
ATOM 5703 C CA . MET B 1 280 ? 21.562 -8.609 -12.336 1 85.25 280 MET B CA 1
ATOM 5704 C C . MET B 1 280 ? 22.141 -9.508 -11.234 1 85.25 280 MET B C 1
ATOM 5706 O O . MET B 1 280 ? 23.344 -9.523 -11 1 85.25 280 MET B O 1
ATOM 5710 N N . ILE B 1 281 ? 21.312 -10.227 -10.648 1 86.12 281 ILE B N 1
ATOM 5711 C CA . ILE B 1 281 ? 21.719 -11.062 -9.516 1 86.12 281 ILE B CA 1
ATOM 5712 C C . ILE B 1 281 ? 22.594 -12.211 -10.008 1 86.12 281 ILE B C 1
ATOM 5714 O O . ILE B 1 281 ? 23.469 -12.695 -9.281 1 86.12 281 ILE B O 1
ATOM 5718 N N . SER B 1 282 ? 22.391 -12.602 -11.234 1 93.06 282 SER B N 1
ATOM 5719 C CA . SER B 1 282 ? 23.188 -13.664 -11.844 1 93.06 282 SER B CA 1
ATOM 5720 C C . SER B 1 282 ? 24.453 -13.109 -12.484 1 93.06 282 SER B C 1
ATOM 5722 O O . SER B 1 282 ? 25.172 -13.828 -13.188 1 93.06 282 SER B O 1
ATOM 5724 N N . ARG B 1 283 ? 24.656 -11.797 -12.367 1 91.81 283 ARG B N 1
ATOM 5725 C CA . ARG B 1 283 ? 25.844 -11.102 -12.867 1 91.81 283 ARG B CA 1
ATOM 5726 C C . ARG B 1 283 ? 25.922 -11.188 -14.391 1 91.81 283 ARG B C 1
ATOM 5728 O O . ARG B 1 283 ? 26.984 -11.477 -14.945 1 91.81 283 ARG B O 1
ATOM 5735 N N . GLN B 1 284 ? 24.781 -11.141 -14.922 1 92.69 284 GLN B N 1
ATOM 5736 C CA . GLN B 1 284 ? 24.672 -11.047 -16.375 1 92.69 284 GLN B CA 1
ATOM 5737 C C . GLN B 1 284 ? 24.422 -9.609 -16.812 1 92.69 284 GLN B C 1
ATOM 5739 O O . GLN B 1 284 ? 23.953 -8.781 -16.031 1 92.69 284 GLN B O 1
ATOM 5744 N N . PRO B 1 285 ? 24.719 -9.305 -18.047 1 90.88 285 PRO B N 1
ATOM 5745 C CA . PRO B 1 285 ? 24.531 -7.93 -18.516 1 90.88 285 PRO B CA 1
ATOM 5746 C C . PRO B 1 285 ? 23.062 -7.496 -18.484 1 90.88 285 PRO B C 1
ATOM 5748 O O . PRO B 1 285 ? 22.172 -8.289 -18.797 1 90.88 285 PRO B O 1
ATOM 5751 N N . VAL B 1 286 ? 22.812 -6.32 -18.141 1 87 286 VAL B N 1
ATOM 5752 C CA . VAL B 1 286 ? 21.469 -5.758 -18.078 1 87 286 VAL B CA 1
ATOM 5753 C C . VAL B 1 286 ? 21.312 -4.676 -19.141 1 87 286 VAL B C 1
ATOM 5755 O O . VAL B 1 286 ? 20.406 -3.844 -19.062 1 87 286 VAL B O 1
ATOM 5758 N N . LYS B 1 287 ? 22.266 -4.617 -19.953 1 82.38 287 LYS B N 1
ATOM 5759 C CA . LYS B 1 287 ? 22.25 -3.752 -21.125 1 82.38 287 LYS B CA 1
ATOM 5760 C C . LYS B 1 287 ? 22.844 -4.469 -22.344 1 82.38 287 LYS B C 1
ATOM 5762 O O . LYS B 1 287 ? 23.469 -5.523 -22.203 1 82.38 287 LYS B O 1
ATOM 5767 N N . GLY B 1 288 ? 22.484 -3.93 -23.516 1 88.12 288 GLY B N 1
ATOM 5768 C CA . GLY B 1 288 ? 23.078 -4.488 -24.719 1 88.12 288 GLY B CA 1
ATOM 5769 C C . GLY B 1 288 ? 22.172 -5.492 -25.406 1 88.12 288 GLY B C 1
ATOM 5770 O O . GLY B 1 288 ? 21.031 -5.707 -25 1 88.12 288 GLY B O 1
ATOM 5771 N N . PRO B 1 289 ? 22.656 -6.012 -26.453 1 90.25 289 PRO B N 1
ATOM 5772 C CA . PRO B 1 289 ? 21.828 -6.898 -27.297 1 90.25 289 PRO B CA 1
ATOM 5773 C C . PRO B 1 289 ? 21.484 -8.211 -26.594 1 90.25 289 PRO B C 1
ATOM 5775 O O . PRO B 1 289 ? 20.406 -8.758 -26.797 1 90.25 289 PRO B O 1
ATOM 5778 N N . LEU B 1 290 ? 22.422 -8.695 -25.844 1 92.06 290 LEU B N 1
ATOM 5779 C CA . LEU B 1 290 ? 22.156 -9.938 -25.125 1 92.06 290 LEU B CA 1
ATOM 5780 C C . LEU B 1 290 ? 21.016 -9.758 -24.141 1 92.06 290 LEU B C 1
ATOM 5782 O O . LEU B 1 290 ? 20.156 -10.641 -24 1 92.06 290 LEU B O 1
ATOM 5786 N N . TYR B 1 291 ? 21.094 -8.711 -23.438 1 91 291 TYR B N 1
ATOM 5787 C CA . TYR B 1 291 ? 20.047 -8.383 -22.484 1 91 291 TYR B CA 1
ATOM 5788 C C . TYR B 1 291 ? 18.688 -8.273 -23.188 1 91 291 TYR B C 1
ATOM 5790 O O . TYR B 1 291 ? 17.703 -8.867 -22.734 1 91 291 TYR B O 1
ATOM 5798 N N . ILE B 1 292 ? 18.703 -7.582 -24.297 1 89.38 292 ILE B N 1
ATOM 5799 C CA . ILE B 1 292 ? 17.453 -7.363 -25.016 1 89.38 292 ILE B CA 1
ATOM 5800 C C . ILE B 1 292 ? 16.922 -8.695 -25.531 1 89.38 292 ILE B C 1
ATOM 5802 O O . ILE B 1 292 ? 15.719 -8.953 -25.484 1 89.38 292 ILE B O 1
ATOM 5806 N N . ARG B 1 293 ? 17.766 -9.469 -25.984 1 92.44 293 ARG B N 1
ATOM 5807 C CA . ARG B 1 293 ? 17.359 -10.781 -26.484 1 92.44 293 ARG B CA 1
ATOM 5808 C C . ARG B 1 293 ? 16.797 -11.641 -25.359 1 92.44 293 ARG B C 1
ATOM 5810 O O . ARG B 1 293 ? 15.805 -12.352 -25.547 1 92.44 293 ARG B O 1
ATOM 5817 N N . ARG B 1 294 ? 17.391 -11.57 -24.219 1 93.88 294 ARG B N 1
ATOM 5818 C CA . ARG B 1 294 ? 16.938 -12.344 -23.062 1 93.88 294 ARG B CA 1
ATOM 5819 C C . ARG B 1 294 ? 15.539 -11.906 -22.625 1 93.88 294 ARG B C 1
ATOM 5821 O O . ARG B 1 294 ? 14.695 -12.742 -22.312 1 93.88 294 ARG B O 1
ATOM 5828 N N . ILE B 1 295 ? 15.367 -10.648 -22.641 1 92.69 295 ILE B N 1
ATOM 5829 C CA . ILE B 1 295 ? 14.07 -10.125 -22.234 1 92.69 295 ILE B CA 1
ATOM 5830 C C . ILE B 1 295 ? 13.008 -10.516 -23.266 1 92.69 295 ILE B C 1
ATOM 5832 O O . ILE B 1 295 ? 11.93 -10.984 -22.891 1 92.69 295 ILE B O 1
ATOM 5836 N N . LYS B 1 296 ? 13.352 -10.336 -24.5 1 94.5 296 LYS B N 1
ATOM 5837 C CA . LYS B 1 296 ? 12.43 -10.688 -25.578 1 94.5 296 LYS B CA 1
ATOM 5838 C C . LYS B 1 296 ? 12.07 -12.172 -25.531 1 94.5 296 LYS B C 1
ATOM 5840 O O . LYS B 1 296 ? 10.891 -12.531 -25.594 1 94.5 296 LYS B O 1
ATOM 5845 N N . SER B 1 297 ? 13.086 -12.969 -25.438 1 96.31 297 SER B N 1
ATOM 5846 C CA . SER B 1 297 ? 12.898 -14.414 -25.438 1 96.31 297 SER B CA 1
ATOM 5847 C C . SER B 1 297 ? 12.203 -14.891 -24.172 1 96.31 297 SER B C 1
ATOM 5849 O O . SER B 1 297 ? 11.445 -15.859 -24.203 1 96.31 297 SER B O 1
ATOM 5851 N N . GLY B 1 298 ? 12.547 -14.258 -23.078 1 96.5 298 GLY B N 1
ATOM 5852 C CA . GLY B 1 298 ? 11.891 -14.602 -21.828 1 96.5 298 GLY B CA 1
ATOM 5853 C C . GLY B 1 298 ? 10.414 -14.258 -21.812 1 96.5 298 GLY B C 1
ATOM 5854 O O . GLY B 1 298 ? 9.594 -15.039 -21.328 1 96.5 298 GLY B O 1
ATOM 5855 N N . LEU B 1 299 ? 10.094 -13.102 -22.328 1 95.69 299 LEU B N 1
ATOM 5856 C CA . LEU B 1 299 ? 8.703 -12.68 -22.406 1 95.69 299 LEU B CA 1
ATOM 5857 C C . LEU B 1 299 ? 7.906 -13.578 -23.344 1 95.69 299 LEU B C 1
ATOM 5859 O O . LEU B 1 299 ? 6.738 -13.875 -23.094 1 95.69 299 LEU B O 1
ATOM 5863 N N . LEU B 1 300 ? 8.547 -13.938 -24.422 1 97 300 LEU B N 1
ATOM 5864 C CA . LEU B 1 300 ? 7.926 -14.875 -25.344 1 97 300 LEU B CA 1
ATOM 5865 C C . LEU B 1 300 ? 7.598 -16.188 -24.656 1 97 300 LEU B C 1
ATOM 5867 O O . LEU B 1 300 ? 6.5 -16.734 -24.828 1 97 300 LEU B O 1
ATOM 5871 N N . ALA B 1 301 ? 8.539 -16.656 -23.938 1 97.56 301 ALA B N 1
ATOM 5872 C CA . ALA B 1 301 ? 8.328 -17.891 -23.188 1 97.56 301 ALA B CA 1
ATOM 5873 C C . ALA B 1 301 ? 7.199 -17.734 -22.172 1 97.56 301 ALA B C 1
ATOM 5875 O O . ALA B 1 301 ? 6.406 -18.672 -21.969 1 97.56 301 ALA B O 1
ATOM 5876 N N . ASP B 1 302 ? 7.129 -16.609 -21.531 1 96.81 302 ASP B N 1
ATOM 5877 C CA . ASP B 1 302 ? 6.074 -16.328 -20.562 1 96.81 302 ASP B CA 1
ATOM 5878 C C . ASP B 1 302 ? 4.695 -16.422 -21.219 1 96.81 302 ASP B C 1
ATOM 5880 O O . ASP B 1 302 ? 3.785 -17.047 -20.688 1 96.81 302 ASP B O 1
ATOM 5884 N N . GLY B 1 303 ? 4.59 -15.75 -22.312 1 97.19 303 GLY B N 1
ATOM 5885 C CA . GLY B 1 303 ? 3.33 -15.773 -23.031 1 97.19 303 GLY B CA 1
ATOM 5886 C C . GLY B 1 303 ? 2.941 -17.156 -23.516 1 97.19 303 GLY B C 1
ATOM 5887 O O . GLY B 1 303 ? 1.796 -17.578 -23.344 1 97.19 303 GLY B O 1
ATOM 5888 N N . LEU B 1 304 ? 3.869 -17.844 -24.062 1 97.81 304 LEU B N 1
ATOM 5889 C CA . LEU B 1 304 ? 3.604 -19.188 -24.578 1 97.81 304 LEU B CA 1
ATOM 5890 C C . LEU B 1 304 ? 3.295 -20.156 -23.453 1 97.81 304 LEU B C 1
ATOM 5892 O O . LEU B 1 304 ? 2.459 -21.047 -23.594 1 97.81 304 LEU B O 1
ATOM 5896 N N . ASN B 1 305 ? 4.02 -19.969 -22.406 1 97.88 305 ASN B N 1
ATOM 5897 C CA . ASN B 1 305 ? 3.725 -20.812 -21.25 1 97.88 305 ASN B CA 1
ATOM 5898 C C . ASN B 1 305 ? 2.324 -20.547 -20.703 1 97.88 305 ASN B C 1
ATOM 5900 O O . ASN B 1 305 ? 1.663 -21.453 -20.203 1 97.88 305 ASN B O 1
ATOM 5904 N N . SER B 1 306 ? 1.913 -19.312 -20.688 1 98.25 306 SER B N 1
ATOM 5905 C CA . SER B 1 306 ? 0.555 -18.984 -20.25 1 98.25 306 SER B CA 1
ATOM 5906 C C . SER B 1 306 ? -0.479 -19.594 -21.188 1 98.25 306 SER B C 1
ATOM 5908 O O . SER B 1 306 ? -1.552 -20.016 -20.75 1 98.25 306 SER B O 1
ATOM 5910 N N . ALA B 1 307 ? -0.199 -19.625 -22.469 1 98.25 307 ALA B N 1
ATOM 5911 C CA . ALA B 1 307 ? -1.073 -20.312 -23.422 1 98.25 307 ALA B CA 1
ATOM 5912 C C . ALA B 1 307 ? -1.126 -21.812 -23.125 1 98.25 307 ALA B C 1
ATOM 5914 O O . ALA B 1 307 ? -2.199 -22.422 -23.141 1 98.25 307 ALA B O 1
ATOM 5915 N N . MET B 1 308 ? 0.016 -22.344 -22.891 1 98.06 308 MET B N 1
ATOM 5916 C CA . MET B 1 308 ? 0.092 -23.766 -22.531 1 98.06 308 MET B CA 1
ATOM 5917 C C . MET B 1 308 ? -0.672 -24.031 -21.25 1 98.06 308 MET B C 1
ATOM 5919 O O . MET B 1 308 ? -1.311 -25.078 -21.109 1 98.06 308 MET B O 1
ATOM 5923 N N . ALA B 1 309 ? -0.535 -23.094 -20.297 1 98.44 309 ALA B N 1
ATOM 5924 C CA . ALA B 1 309 ? -1.271 -23.219 -19.047 1 98.44 309 ALA B CA 1
ATOM 5925 C C . ALA B 1 309 ? -2.773 -23.312 -19.297 1 98.44 309 ALA B C 1
ATOM 5927 O O . ALA B 1 309 ? -3.457 -24.141 -18.688 1 98.44 309 ALA B O 1
ATOM 5928 N N . ALA B 1 310 ? -3.256 -22.484 -20.156 1 98.31 310 ALA B N 1
ATOM 5929 C CA . ALA B 1 310 ? -4.676 -22.531 -20.5 1 98.31 310 ALA B CA 1
ATOM 5930 C C . ALA B 1 310 ? -5.047 -23.875 -21.125 1 98.31 310 ALA B C 1
ATOM 5932 O O . ALA B 1 310 ? -6.109 -24.422 -20.828 1 98.31 310 ALA B O 1
ATOM 5933 N N . VAL B 1 311 ? -4.203 -24.422 -21.938 1 98.25 311 VAL B N 1
ATOM 5934 C CA . VAL B 1 311 ? -4.453 -25.688 -22.625 1 98.25 311 VAL B CA 1
ATOM 5935 C C . VAL B 1 311 ? -4.562 -26.812 -21.594 1 98.25 311 VAL B C 1
ATOM 5937 O O . VAL B 1 311 ? -5.43 -27.688 -21.703 1 98.25 311 VAL B O 1
ATOM 5940 N N . PHE B 1 312 ? -3.705 -26.719 -20.609 1 98 312 PHE B N 1
ATOM 5941 C CA . PHE B 1 312 ? -3.668 -27.797 -19.641 1 98 312 PHE B CA 1
ATOM 5942 C C . PHE B 1 312 ? -4.402 -27.406 -18.359 1 98 312 PHE B C 1
ATOM 5944 O O . PHE B 1 312 ? -4.133 -27.953 -17.297 1 98 312 PHE B O 1
ATOM 5951 N N . ASN B 1 313 ? -5.25 -26.453 -18.453 1 97.5 313 ASN B N 1
ATOM 5952 C CA . ASN B 1 313 ? -6.203 -26.109 -17.406 1 97.5 313 ASN B CA 1
ATOM 5953 C C . ASN B 1 313 ? -5.504 -25.547 -16.172 1 97.5 313 ASN B C 1
ATOM 5955 O O . ASN B 1 313 ? -5.773 -25.984 -15.047 1 97.5 313 ASN B O 1
ATOM 5959 N N . SER B 1 314 ? -4.59 -24.641 -16.375 1 97.19 314 SER B N 1
ATOM 5960 C CA . SER B 1 314 ? -3.922 -23.891 -15.312 1 97.19 314 SER B CA 1
ATOM 5961 C C . SER B 1 314 ? -4.059 -22.391 -15.516 1 97.19 314 SER B C 1
ATOM 5963 O O . SER B 1 314 ? -4.324 -21.938 -16.625 1 97.19 314 SER B O 1
ATOM 5965 N N . MET B 1 315 ? -3.92 -21.719 -14.453 1 96.25 315 MET B N 1
ATOM 5966 C CA . MET B 1 315 ? -3.941 -20.25 -14.508 1 96.25 315 MET B CA 1
ATOM 5967 C C . MET B 1 315 ? -2.705 -19.719 -15.219 1 96.25 315 MET B C 1
ATOM 5969 O O . MET B 1 315 ? -1.695 -20.422 -15.328 1 96.25 315 MET B O 1
ATOM 5973 N N . PRO B 1 316 ? -2.828 -18.453 -15.664 1 97.25 316 PRO B N 1
ATOM 5974 C CA . PRO B 1 316 ? -1.688 -17.891 -16.391 1 97.25 316 PRO B CA 1
ATOM 5975 C C . PRO B 1 316 ? -0.406 -17.891 -15.555 1 97.25 316 PRO B C 1
ATOM 5977 O O . PRO B 1 316 ? -0.461 -17.781 -14.328 1 97.25 316 PRO B O 1
ATOM 5980 N N . MET B 1 317 ? 0.675 -17.953 -16.297 1 96.19 317 MET B N 1
ATOM 5981 C CA . MET B 1 317 ? 1.989 -18.125 -15.688 1 96.19 317 MET B CA 1
ATOM 5982 C C . MET B 1 317 ? 2.82 -16.859 -15.828 1 96.19 317 MET B C 1
ATOM 5984 O O . MET B 1 317 ? 2.578 -16.047 -16.719 1 96.19 317 MET B O 1
ATOM 5988 N N . VAL B 1 318 ? 3.723 -16.703 -14.891 1 93.44 318 VAL B N 1
ATOM 5989 C CA . VAL B 1 318 ? 4.664 -15.594 -14.945 1 93.44 318 VAL B CA 1
ATOM 5990 C C . VAL B 1 318 ? 5.98 -15.992 -14.281 1 93.44 318 VAL B C 1
ATOM 5992 O O . VAL B 1 318 ? 6.031 -16.969 -13.531 1 93.44 318 VAL B O 1
ATOM 5995 N N . THR B 1 319 ? 7.008 -15.25 -14.648 1 92.75 319 THR B N 1
ATOM 5996 C CA . THR B 1 319 ? 8.281 -15.422 -13.961 1 92.75 319 THR B CA 1
ATOM 5997 C C . THR B 1 319 ? 8.172 -15 -12.492 1 92.75 319 THR B C 1
ATOM 5999 O O . THR B 1 319 ? 7.691 -13.898 -12.195 1 92.75 319 THR B O 1
ATOM 6002 N N . PHE B 1 320 ? 8.633 -15.828 -11.562 1 86.75 320 PHE B N 1
ATOM 6003 C CA . PHE B 1 320 ? 8.461 -15.609 -10.133 1 86.75 320 PHE B CA 1
ATOM 6004 C C . PHE B 1 320 ? 9.586 -14.742 -9.578 1 86.75 320 PHE B C 1
ATOM 6006 O O . PHE B 1 320 ? 10.758 -15.117 -9.648 1 86.75 320 PHE B O 1
ATOM 6013 N N . ALA B 1 321 ? 9.203 -13.695 -9.023 1 80.88 321 ALA B N 1
ATOM 6014 C CA . ALA B 1 321 ? 10.156 -12.789 -8.383 1 80.88 321 ALA B CA 1
ATOM 6015 C C . ALA B 1 321 ? 10.797 -13.453 -7.164 1 80.88 321 ALA B C 1
ATOM 6017 O O . ALA B 1 321 ? 11.938 -13.148 -6.82 1 80.88 321 ALA B O 1
ATOM 6018 N N . GLN B 1 322 ? 10.07 -14.344 -6.547 1 79.31 322 GLN B N 1
ATOM 6019 C CA . GLN B 1 322 ? 10.562 -15.023 -5.355 1 79.31 322 GLN B CA 1
ATOM 6020 C C . GLN B 1 322 ? 11.828 -15.82 -5.664 1 79.31 322 GLN B C 1
ATOM 6022 O O . GLN B 1 322 ? 12.703 -15.961 -4.812 1 79.31 322 GLN B O 1
ATOM 6027 N N . ASN B 1 323 ? 11.914 -16.328 -6.812 1 88.94 323 ASN B N 1
ATOM 6028 C CA . ASN B 1 323 ? 13.094 -17.094 -7.211 1 88.94 323 ASN B CA 1
ATOM 6029 C C . ASN B 1 323 ? 14.352 -16.234 -7.207 1 88.94 323 ASN B C 1
ATOM 6031 O O . ASN B 1 323 ? 15.445 -16.719 -6.922 1 88.94 323 ASN B O 1
ATOM 6035 N N . ASN B 1 324 ? 14.258 -14.977 -7.523 1 87.12 324 ASN B N 1
ATOM 6036 C CA . ASN B 1 324 ? 15.383 -14.047 -7.438 1 87.12 324 ASN B CA 1
ATOM 6037 C C . ASN B 1 324 ? 15.898 -13.914 -6.008 1 87.12 324 ASN B C 1
ATOM 6039 O O . ASN B 1 324 ? 17.109 -13.812 -5.785 1 87.12 324 ASN B O 1
ATOM 6043 N N . GLY B 1 325 ? 15.008 -13.945 -5.148 1 81.44 325 GLY B N 1
ATOM 6044 C CA . GLY B 1 325 ? 15.406 -13.906 -3.752 1 81.44 325 GLY B CA 1
ATOM 6045 C C . GLY B 1 325 ? 16.172 -15.141 -3.322 1 81.44 325 GLY B C 1
ATOM 6046 O O . GLY B 1 325 ? 17.125 -15.039 -2.541 1 81.44 325 GLY B O 1
ATOM 6047 N N . VAL B 1 326 ? 15.797 -16.25 -3.811 1 88.25 326 VAL B N 1
ATOM 6048 C CA . VAL B 1 326 ? 16.469 -17.5 -3.471 1 88.25 326 VAL B CA 1
ATOM 6049 C C . VAL B 1 326 ? 17.891 -17.5 -4.035 1 88.25 326 VAL B C 1
ATOM 6051 O O . VAL B 1 326 ? 18.828 -17.938 -3.371 1 88.25 326 VAL B O 1
ATOM 6054 N N . ILE B 1 327 ? 18.031 -16.969 -5.207 1 91.38 327 ILE B N 1
ATOM 6055 C CA . ILE B 1 327 ? 19.344 -16.891 -5.824 1 91.38 327 ILE B CA 1
ATOM 6056 C C . ILE B 1 327 ? 20.25 -15.969 -4.996 1 91.38 327 ILE B C 1
ATOM 6058 O O . ILE B 1 327 ? 21.406 -16.281 -4.742 1 91.38 327 ILE B O 1
ATOM 6062 N N . GLN B 1 328 ? 19.688 -14.93 -4.59 1 82.31 328 GLN B N 1
ATOM 6063 C CA . GLN B 1 328 ? 20.453 -13.977 -3.783 1 82.31 328 GLN B CA 1
ATOM 6064 C C . GLN B 1 328 ? 20.875 -14.602 -2.459 1 82.31 328 GLN B C 1
ATOM 6066 O O . GLN B 1 328 ? 21.984 -14.352 -1.979 1 82.31 328 GLN B O 1
ATOM 6071 N N . LEU B 1 329 ? 20.078 -15.406 -1.941 1 78.5 329 LEU B N 1
ATOM 6072 C CA . LEU B 1 329 ? 20.328 -15.977 -0.624 1 78.5 329 LEU B CA 1
ATOM 6073 C C . LEU B 1 329 ? 21.281 -17.156 -0.715 1 78.5 329 LEU B C 1
ATOM 6075 O O . LEU B 1 329 ? 22.109 -17.375 0.185 1 78.5 329 LEU B O 1
ATOM 6079 N N . THR B 1 330 ? 21.188 -17.891 -1.728 1 86.31 330 THR B N 1
ATOM 6080 C CA . THR B 1 330 ? 21.938 -19.125 -1.819 1 86.31 330 THR B CA 1
ATOM 6081 C C . THR B 1 330 ? 23.219 -18.938 -2.635 1 86.31 330 THR B C 1
ATOM 6083 O O . THR B 1 330 ? 24.141 -19.734 -2.547 1 86.31 330 THR B O 1
ATOM 6086 N N . GLY B 1 331 ? 23.188 -17.922 -3.514 1 89.56 331 GLY B N 1
ATOM 6087 C CA . GLY B 1 331 ? 24.297 -17.672 -4.402 1 89.56 331 GLY B CA 1
ATOM 6088 C C . GLY B 1 331 ? 24.359 -18.625 -5.574 1 89.56 331 GLY B C 1
ATOM 6089 O O . GLY B 1 331 ? 25.406 -18.781 -6.207 1 89.56 331 GLY B O 1
ATOM 6090 N N . VAL B 1 332 ? 23.297 -19.344 -5.805 1 93.25 332 VAL B N 1
ATOM 6091 C CA . VAL B 1 332 ? 23.281 -20.312 -6.891 1 93.25 332 VAL B CA 1
ATOM 6092 C C . VAL B 1 332 ? 22.422 -19.781 -8.047 1 93.25 332 VAL B C 1
ATOM 6094 O O . VAL B 1 332 ? 21.203 -19.719 -7.941 1 93.25 332 VAL B O 1
ATOM 6097 N N . ALA B 1 333 ? 23.078 -19.469 -9.148 1 95.25 333 ALA B N 1
ATOM 6098 C CA . ALA B 1 333 ? 22.359 -18.891 -10.289 1 95.25 333 ALA B CA 1
ATOM 6099 C C . ALA B 1 333 ? 22.406 -19.828 -11.492 1 95.25 333 ALA B C 1
ATOM 6101 O O . ALA B 1 333 ? 21.984 -19.469 -12.586 1 95.25 333 ALA B O 1
ATOM 6102 N N . SER B 1 334 ? 22.766 -21.047 -11.32 1 95.94 334 SER B N 1
ATOM 6103 C CA . SER B 1 334 ? 23.016 -21.984 -12.414 1 95.94 334 SER B CA 1
ATOM 6104 C C . SER B 1 334 ? 21.719 -22.375 -13.102 1 95.94 334 SER B C 1
ATOM 6106 O O . SER B 1 334 ? 20.766 -22.812 -12.453 1 95.94 334 SER B O 1
ATOM 6108 N N . ARG B 1 335 ? 21.734 -22.344 -14.383 1 95.31 335 ARG B N 1
ATOM 6109 C CA . ARG B 1 335 ? 20.547 -22.734 -15.156 1 95.31 335 ARG B CA 1
ATOM 6110 C C . ARG B 1 335 ? 20.328 -24.25 -15.078 1 95.31 335 ARG B C 1
ATOM 6112 O O . ARG B 1 335 ? 19.203 -24.719 -15.32 1 95.31 335 ARG B O 1
ATOM 6119 N N . TYR B 1 336 ? 21.266 -25.031 -14.75 1 95.75 336 TYR B N 1
ATOM 6120 C CA . TYR B 1 336 ? 21.125 -26.469 -14.625 1 95.75 336 TYR B CA 1
ATOM 6121 C C . TYR B 1 336 ? 20.266 -26.828 -13.414 1 95.75 336 TYR B C 1
ATOM 6123 O O . TYR B 1 336 ? 19.562 -27.844 -13.422 1 95.75 336 TYR B O 1
ATOM 6131 N N . VAL B 1 337 ? 20.359 -25.984 -12.453 1 96.75 337 VAL B N 1
ATOM 6132 C CA . VAL B 1 337 ? 19.5 -26.156 -11.289 1 96.75 337 VAL B CA 1
ATOM 6133 C C . VAL B 1 337 ? 18.031 -26 -11.703 1 96.75 337 VAL B C 1
ATOM 6135 O O . VAL B 1 337 ? 17.156 -26.672 -11.164 1 96.75 337 VAL B O 1
ATOM 6138 N N . ALA B 1 338 ? 17.781 -25.203 -12.688 1 97.12 338 ALA B N 1
ATOM 6139 C CA . ALA B 1 338 ? 16.422 -24.953 -13.18 1 97.12 338 ALA B CA 1
ATOM 6140 C C . ALA B 1 338 ? 15.82 -26.234 -13.766 1 97.12 338 ALA B C 1
ATOM 6142 O O . ALA B 1 338 ? 14.617 -26.469 -13.648 1 97.12 338 ALA B O 1
ATOM 6143 N N . PHE B 1 339 ? 16.641 -27.078 -14.352 1 97.31 339 PHE B N 1
ATOM 6144 C CA . PHE B 1 339 ? 16.156 -28.328 -14.922 1 97.31 339 PHE B CA 1
ATOM 6145 C C . PHE B 1 339 ? 15.664 -29.266 -13.82 1 97.31 339 PHE B C 1
ATOM 6147 O O . PHE B 1 339 ? 14.672 -29.984 -13.992 1 97.31 339 PHE B O 1
ATOM 6154 N N . PHE B 1 340 ? 16.359 -29.203 -12.789 1 97.5 340 PHE B N 1
ATOM 6155 C CA . PHE B 1 340 ? 15.961 -30.031 -11.664 1 97.5 340 PHE B CA 1
ATOM 6156 C C . PHE B 1 340 ? 14.695 -29.5 -11.016 1 97.5 340 PHE B C 1
ATOM 6158 O O . PHE B 1 340 ? 13.828 -30.266 -10.594 1 97.5 340 PHE B O 1
ATOM 6165 N N . ILE B 1 341 ? 14.633 -28.141 -10.883 1 97.75 341 ILE B N 1
ATOM 6166 C CA . ILE B 1 341 ? 13.414 -27.516 -10.375 1 97.75 341 ILE B CA 1
ATOM 6167 C C . ILE B 1 341 ? 12.227 -27.953 -11.242 1 97.75 341 ILE B C 1
ATOM 6169 O O . ILE B 1 341 ? 11.188 -28.375 -10.719 1 97.75 341 ILE B O 1
ATOM 6173 N N . ALA B 1 342 ? 12.422 -27.891 -12.539 1 98.12 342 ALA B N 1
ATOM 6174 C CA . ALA B 1 342 ? 11.383 -28.25 -13.492 1 98.12 342 ALA B CA 1
ATOM 6175 C C . ALA B 1 342 ? 10.961 -29.719 -13.312 1 98.12 342 ALA B C 1
ATOM 6177 O O . ALA B 1 342 ? 9.766 -30.016 -13.297 1 98.12 342 ALA B O 1
ATOM 6178 N N . GLY B 1 343 ? 11.906 -30.562 -13.219 1 97.88 343 GLY B N 1
ATOM 6179 C CA . GLY B 1 343 ? 11.625 -31.969 -13.016 1 97.88 343 GLY B CA 1
ATOM 6180 C C . GLY B 1 343 ? 10.852 -32.25 -11.742 1 97.88 343 GLY B C 1
ATOM 6181 O O . GLY B 1 343 ? 9.906 -33.031 -11.75 1 97.88 343 GLY B O 1
ATOM 6182 N N . LEU B 1 344 ? 11.25 -31.625 -10.711 1 97.38 344 LEU B N 1
ATOM 6183 C CA . LEU B 1 344 ? 10.586 -31.812 -9.43 1 97.38 344 LEU B CA 1
ATOM 6184 C C . LEU B 1 344 ? 9.141 -31.328 -9.492 1 97.38 344 LEU B C 1
ATOM 6186 O O . LEU B 1 344 ? 8.242 -31.969 -8.945 1 97.38 344 LEU B O 1
ATOM 6190 N N . LEU B 1 345 ? 8.914 -30.188 -10.086 1 97.81 345 LEU B N 1
ATOM 6191 C CA . LEU B 1 345 ? 7.566 -29.641 -10.195 1 97.81 345 LEU B CA 1
ATOM 6192 C C . LEU B 1 345 ? 6.676 -30.547 -11.039 1 97.81 345 LEU B C 1
ATOM 6194 O O . LEU B 1 345 ? 5.52 -30.797 -10.688 1 97.81 345 LEU B O 1
ATOM 6198 N N . VAL B 1 346 ? 7.227 -31.078 -12.156 1 97.44 346 VAL B N 1
ATOM 6199 C CA . VAL B 1 346 ? 6.465 -31.984 -13.008 1 97.44 346 VAL B CA 1
ATOM 6200 C C . VAL B 1 346 ? 6.117 -33.25 -12.227 1 97.44 346 VAL B C 1
ATOM 6202 O O . VAL B 1 346 ? 4.984 -33.75 -12.305 1 97.44 346 VAL B O 1
ATOM 6205 N N . LEU B 1 347 ? 7.07 -33.719 -11.5 1 96.5 347 LEU B N 1
ATOM 6206 C CA . LEU B 1 347 ? 6.84 -34.906 -10.695 1 96.5 347 LEU B CA 1
ATOM 6207 C C . LEU B 1 347 ? 5.75 -34.656 -9.664 1 96.5 347 LEU B C 1
ATOM 6209 O O . LEU B 1 347 ? 4.867 -35.5 -9.477 1 96.5 347 LEU B O 1
ATOM 6213 N N . LEU B 1 348 ? 5.828 -33.562 -8.992 1 95.5 348 LEU B N 1
ATOM 6214 C CA . LEU B 1 348 ? 4.809 -33.219 -8.008 1 95.5 348 LEU B CA 1
ATOM 6215 C C . LEU B 1 348 ? 3.451 -33 -8.664 1 95.5 348 LEU B C 1
ATOM 6217 O O . LEU B 1 348 ? 2.416 -33.312 -8.07 1 95.5 348 LEU B O 1
ATOM 6221 N N . GLY B 1 349 ? 3.418 -32.5 -9.875 1 95.88 349 GLY B N 1
ATOM 6222 C CA . GLY B 1 349 ? 2.188 -32.25 -10.609 1 95.88 349 GLY B CA 1
ATOM 6223 C C . GLY B 1 349 ? 1.499 -33.531 -11.07 1 95.88 349 GLY B C 1
ATOM 6224 O O . GLY B 1 349 ? 0.298 -33.5 -11.352 1 95.88 349 GLY B O 1
ATOM 6225 N N . LEU B 1 350 ? 2.178 -34.594 -11.102 1 95.19 350 LEU B N 1
ATOM 6226 C CA . LEU B 1 350 ? 1.622 -35.844 -11.555 1 95.19 350 LEU B CA 1
ATOM 6227 C C . LEU B 1 350 ? 0.796 -36.5 -10.453 1 95.19 350 LEU B C 1
ATOM 6229 O O . LEU B 1 350 ? 0.009 -37.406 -10.719 1 95.19 350 LEU B O 1
ATOM 6233 N N . PHE B 1 351 ? 0.926 -36.062 -9.234 1 94.31 351 PHE B N 1
ATOM 6234 C CA . PHE B 1 351 ? 0.236 -36.688 -8.109 1 94.31 351 PHE B CA 1
ATOM 6235 C C . PHE B 1 351 ? -0.873 -35.781 -7.586 1 94.31 351 PHE B C 1
ATOM 6237 O O . PHE B 1 351 ? -0.622 -34.875 -6.773 1 94.31 351 PHE B O 1
ATOM 6244 N N . PRO B 1 352 ? -2.084 -36.156 -7.91 1 93.25 352 PRO B N 1
ATOM 6245 C CA . PRO B 1 352 ? -3.195 -35.281 -7.496 1 93.25 352 PRO B CA 1
ATOM 6246 C C . PRO B 1 352 ? -3.48 -35.375 -6 1 93.25 352 PRO B C 1
ATOM 6248 O O . PRO B 1 352 ? -4.23 -34.562 -5.461 1 93.25 352 PRO B O 1
ATOM 6251 N N . MET B 1 353 ? -2.82 -36.312 -5.312 1 93 353 MET B N 1
ATOM 6252 C CA . MET B 1 353 ? -2.971 -36.469 -3.867 1 93 353 MET B CA 1
ATOM 6253 C C . MET B 1 353 ? -2.527 -35.188 -3.148 1 93 353 MET B C 1
ATOM 6255 O O . MET B 1 353 ? -3.1 -34.812 -2.121 1 93 353 MET B O 1
ATOM 6259 N N . ILE B 1 354 ? -1.583 -34.531 -3.699 1 91.56 354 ILE B N 1
ATOM 6260 C CA . ILE B 1 354 ? -1.108 -33.281 -3.117 1 91.56 354 ILE B CA 1
ATOM 6261 C C . ILE B 1 354 ? -2.234 -32.25 -3.125 1 91.56 354 ILE B C 1
ATOM 6263 O O . ILE B 1 354 ? -2.502 -31.609 -2.107 1 91.56 354 ILE B O 1
ATOM 6267 N N . GLY B 1 355 ? -2.896 -32.156 -4.199 1 91.69 355 GLY B N 1
ATOM 6268 C CA . GLY B 1 355 ? -4.02 -31.25 -4.312 1 91.69 355 GLY B CA 1
ATOM 6269 C C . GLY B 1 355 ? -5.195 -31.641 -3.434 1 91.69 355 GLY B C 1
ATOM 6270 O O . GLY B 1 355 ? -5.875 -30.766 -2.879 1 91.69 355 GLY B O 1
ATOM 6271 N N . ALA B 1 356 ? -5.398 -32.938 -3.365 1 93 356 ALA B N 1
ATOM 6272 C CA . ALA B 1 356 ? -6.5 -33.438 -2.541 1 93 356 ALA B CA 1
ATOM 6273 C C . ALA B 1 356 ? -6.285 -33.094 -1.073 1 93 356 ALA B C 1
ATOM 6275 O O . ALA B 1 356 ? -7.227 -32.688 -0.382 1 93 356 ALA B O 1
ATOM 6276 N N . VAL B 1 357 ? -5.094 -33.156 -0.639 1 92.5 357 VAL B N 1
ATOM 6277 C CA . VAL B 1 357 ? -4.77 -32.844 0.747 1 92.5 357 VAL B CA 1
ATOM 6278 C C . VAL B 1 357 ? -4.91 -31.344 0.97 1 92.5 357 VAL B C 1
ATOM 6280 O O . VAL B 1 357 ? -5.469 -30.906 1.979 1 92.5 357 VAL B O 1
ATOM 6283 N N . LEU B 1 358 ? -4.508 -30.594 0.048 1 90.31 358 LEU B N 1
ATOM 6284 C CA . LEU B 1 358 ? -4.5 -29.141 0.185 1 90.31 358 LEU B CA 1
ATOM 6285 C C . LEU B 1 358 ? -5.914 -28.578 0.073 1 90.31 358 LEU B C 1
ATOM 6287 O O . LEU B 1 358 ? -6.215 -27.531 0.637 1 90.31 358 LEU B O 1
ATOM 6291 N N . GLN B 1 359 ? -6.707 -29.297 -0.632 1 89.38 359 GLN B N 1
ATOM 6292 C CA . GLN B 1 359 ? -8.102 -28.875 -0.762 1 89.38 359 GLN B CA 1
ATOM 6293 C C . GLN B 1 359 ? -8.797 -28.859 0.595 1 89.38 359 GLN B C 1
ATOM 6295 O O . GLN B 1 359 ? -9.703 -28.062 0.822 1 89.38 359 GLN B O 1
ATOM 6300 N N . LEU B 1 360 ? -8.359 -29.703 1.502 1 91 360 LEU B N 1
ATOM 6301 C CA . LEU B 1 360 ? -8.984 -29.828 2.814 1 91 360 LEU B CA 1
ATOM 6302 C C . LEU B 1 360 ? -8.406 -28.812 3.789 1 91 360 LEU B C 1
ATOM 6304 O O . LEU B 1 360 ? -8.883 -28.688 4.918 1 91 360 LEU B O 1
ATOM 6308 N N . MET B 1 361 ? -7.473 -28.078 3.354 1 91.62 361 MET B N 1
ATOM 6309 C CA . MET B 1 361 ? -6.812 -27.125 4.23 1 91.62 361 MET B CA 1
ATOM 6310 C C . MET B 1 361 ? -7.773 -26.016 4.637 1 91.62 361 MET B C 1
ATOM 6312 O O . MET B 1 361 ? -8.406 -25.375 3.785 1 91.62 361 MET B O 1
ATOM 6316 N N . PRO B 1 362 ? -7.863 -25.828 5.961 1 93.38 362 PRO B N 1
ATOM 6317 C CA . PRO B 1 362 ? -8.719 -24.719 6.406 1 93.38 362 PRO B CA 1
ATOM 6318 C C . PRO B 1 362 ? -8.25 -23.359 5.887 1 93.38 362 PRO B C 1
ATOM 6320 O O . PRO B 1 362 ? -7.047 -23.094 5.836 1 93.38 362 PRO B O 1
ATOM 6323 N N . LYS B 1 363 ? -9.172 -22.531 5.562 1 93.69 363 LYS B N 1
ATOM 6324 C CA . LYS B 1 363 ? -8.891 -21.219 4.965 1 93.69 363 LYS B CA 1
ATOM 6325 C C . LYS B 1 363 ? -8.008 -20.375 5.887 1 93.69 363 LYS B C 1
ATOM 6327 O O . LYS B 1 363 ? -7.074 -19.719 5.426 1 93.69 363 LYS B O 1
ATOM 6332 N N . PRO B 1 364 ? -8.227 -20.391 7.199 1 96.19 364 PRO B N 1
ATOM 6333 C CA . PRO B 1 364 ? -7.395 -19.562 8.07 1 96.19 364 PRO B CA 1
ATOM 6334 C C . PRO B 1 364 ? -5.918 -19.969 8.031 1 96.19 364 PRO B C 1
ATOM 6336 O O . PRO B 1 364 ? -5.039 -19.109 8.164 1 96.19 364 PRO B O 1
ATOM 6339 N N . VAL B 1 365 ? -5.66 -21.266 7.902 1 96.56 365 VAL B N 1
ATOM 6340 C CA . VAL B 1 365 ? -4.285 -21.734 7.793 1 96.56 365 VAL B CA 1
ATOM 6341 C C . VAL B 1 365 ? -3.643 -21.156 6.531 1 96.56 365 VAL B C 1
ATOM 6343 O O . VAL B 1 365 ? -2.539 -20.609 6.586 1 96.56 365 VAL B O 1
ATOM 6346 N N . LEU B 1 366 ? -4.383 -21.25 5.48 1 94.31 366 LEU B N 1
ATOM 6347 C CA . LEU B 1 366 ? -3.9 -20.688 4.223 1 94.31 366 LEU B CA 1
ATOM 6348 C C . LEU B 1 366 ? -3.76 -19.172 4.328 1 94.31 366 LEU B C 1
ATOM 6350 O O . LEU B 1 366 ? -2.801 -18.594 3.811 1 94.31 366 LEU B O 1
ATOM 6354 N N . GLY B 1 367 ? -4.691 -18.562 4.965 1 95.56 367 GLY B N 1
ATOM 6355 C CA . GLY B 1 367 ? -4.711 -17.109 5.113 1 95.56 367 GLY B CA 1
ATOM 6356 C C . GLY B 1 367 ? -3.471 -16.562 5.797 1 95.56 367 GLY B C 1
ATOM 6357 O O . GLY B 1 367 ? -2.943 -15.523 5.402 1 95.56 367 GLY B O 1
ATOM 6358 N N . GLY B 1 368 ? -3.037 -17.25 6.828 1 96.06 368 GLY B N 1
ATOM 6359 C CA . GLY B 1 368 ? -1.815 -16.844 7.5 1 96.06 368 GLY B CA 1
ATOM 6360 C C . GLY B 1 368 ? -0.614 -16.797 6.574 1 96.06 368 GLY B C 1
ATOM 6361 O O . GLY B 1 368 ? 0.164 -15.836 6.613 1 96.06 368 GLY B O 1
ATOM 6362 N N . ALA B 1 369 ? -0.504 -17.734 5.781 1 94.94 369 ALA B N 1
ATOM 6363 C CA . ALA B 1 369 ? 0.596 -17.797 4.824 1 94.94 369 ALA B CA 1
ATOM 6364 C C . ALA B 1 369 ? 0.422 -16.75 3.723 1 94.94 369 ALA B C 1
ATOM 6366 O O . ALA B 1 369 ? 1.396 -16.125 3.287 1 94.94 369 ALA B O 1
ATOM 6367 N N . GLU B 1 370 ? -0.807 -16.578 3.248 1 94.5 370 GLU B N 1
ATOM 6368 C CA . GLU B 1 370 ? -1.112 -15.633 2.184 1 94.5 370 GLU B CA 1
ATOM 6369 C C . GLU B 1 370 ? -0.737 -14.211 2.588 1 94.5 370 GLU B C 1
ATOM 6371 O O . GLU B 1 370 ? -0.227 -13.445 1.771 1 94.5 370 GLU B O 1
ATOM 6376 N N . LEU B 1 371 ? -0.991 -13.867 3.807 1 96.56 371 LEU B N 1
ATOM 6377 C CA . LEU B 1 371 ? -0.7 -12.516 4.277 1 96.56 371 LEU B CA 1
ATOM 6378 C C . LEU B 1 371 ? 0.787 -12.203 4.145 1 96.56 371 LEU B C 1
ATOM 6380 O O . LEU B 1 371 ? 1.16 -11.125 3.684 1 96.56 371 LEU B O 1
ATOM 6384 N N . VAL B 1 372 ? 1.598 -13.164 4.551 1 94.62 372 VAL B N 1
ATOM 6385 C CA . VAL B 1 372 ? 3.043 -12.977 4.465 1 94.62 372 VAL B CA 1
ATOM 6386 C C . VAL B 1 372 ? 3.473 -12.922 3.002 1 94.62 372 VAL B C 1
ATOM 6388 O O . VAL B 1 372 ? 4.281 -12.078 2.615 1 94.62 372 VAL B O 1
ATOM 6391 N N . MET B 1 373 ? 2.916 -13.789 2.252 1 90.5 373 MET B N 1
ATOM 6392 C CA . MET B 1 373 ? 3.295 -13.867 0.843 1 90.5 373 MET B CA 1
ATOM 6393 C C . MET B 1 373 ? 2.934 -12.578 0.113 1 90.5 373 MET B C 1
ATOM 6395 O O . MET B 1 373 ? 3.77 -12 -0.583 1 90.5 373 MET B O 1
ATOM 6399 N N . PHE B 1 374 ? 1.722 -12.109 0.221 1 93.06 374 PHE B N 1
ATOM 6400 C CA . PHE B 1 374 ? 1.271 -10.914 -0.485 1 93.06 374 PHE B CA 1
ATOM 6401 C C . PHE B 1 374 ? 1.974 -9.672 0.048 1 93.06 374 PHE B C 1
ATOM 6403 O O . PHE B 1 374 ? 2.301 -8.758 -0.715 1 93.06 374 PHE B O 1
ATOM 6410 N N . GLY B 1 375 ? 2.135 -9.688 1.327 1 94.25 375 GLY B N 1
ATOM 6411 C CA . GLY B 1 375 ? 2.938 -8.609 1.884 1 94.25 375 GLY B CA 1
ATOM 6412 C C . GLY B 1 375 ? 4.336 -8.539 1.298 1 94.25 375 GLY B C 1
ATOM 6413 O O . GLY B 1 375 ? 4.82 -7.461 0.957 1 94.25 375 GLY B O 1
ATOM 6414 N N . THR B 1 376 ? 4.949 -9.641 1.198 1 91.06 376 THR B N 1
ATOM 6415 C CA . THR B 1 376 ? 6.309 -9.688 0.671 1 91.06 376 THR B CA 1
ATOM 6416 C C . THR B 1 376 ? 6.332 -9.281 -0.798 1 91.06 376 THR B C 1
ATOM 6418 O O . THR B 1 376 ? 7.297 -8.656 -1.261 1 91.06 376 THR B O 1
ATOM 6421 N N . VAL B 1 377 ? 5.379 -9.68 -1.498 1 88 377 VAL B N 1
ATOM 6422 C CA . VAL B 1 377 ? 5.281 -9.258 -2.891 1 88 377 VAL B CA 1
ATOM 6423 C C . VAL B 1 377 ? 5.184 -7.734 -2.965 1 88 377 VAL B C 1
ATOM 6425 O O . VAL B 1 377 ? 5.844 -7.102 -3.791 1 88 377 VAL B O 1
ATOM 6428 N N . ALA B 1 378 ? 4.359 -7.152 -2.162 1 94 378 ALA B N 1
ATOM 6429 C CA . ALA B 1 378 ? 4.215 -5.699 -2.123 1 94 378 ALA B CA 1
ATOM 6430 C C . ALA B 1 378 ? 5.547 -5.023 -1.815 1 94 378 ALA B C 1
ATOM 6432 O O . ALA B 1 378 ? 5.91 -4.031 -2.455 1 94 378 ALA B O 1
ATOM 6433 N N . VAL B 1 379 ? 6.258 -5.551 -0.863 1 93.94 379 VAL B N 1
ATOM 6434 C CA . VAL B 1 379 ? 7.52 -4.949 -0.448 1 93.94 379 VAL B CA 1
ATOM 6435 C C . VAL B 1 379 ? 8.562 -5.133 -1.545 1 93.94 379 VAL B C 1
ATOM 6437 O O . VAL B 1 379 ? 9.43 -4.277 -1.735 1 93.94 379 VAL B O 1
ATOM 6440 N N . ALA B 1 380 ? 8.523 -6.23 -2.246 1 87.62 380 ALA B N 1
ATOM 6441 C CA . ALA B 1 380 ? 9.406 -6.395 -3.4 1 87.62 380 ALA B CA 1
ATOM 6442 C C . ALA B 1 380 ? 9.203 -5.266 -4.41 1 87.62 380 ALA B C 1
ATOM 6444 O O . ALA B 1 380 ? 10.164 -4.793 -5.023 1 87.62 380 ALA B O 1
ATOM 6445 N N . GLY B 1 381 ? 7.969 -4.941 -4.621 1 90.44 381 GLY B N 1
ATOM 6446 C CA . GLY B 1 381 ? 7.691 -3.783 -5.457 1 90.44 381 GLY B CA 1
ATOM 6447 C C . GLY B 1 381 ? 8.273 -2.496 -4.906 1 90.44 381 GLY B C 1
ATOM 6448 O O . GLY B 1 381 ? 8.836 -1.691 -5.652 1 90.44 381 GLY B O 1
ATOM 6449 N N . ILE B 1 382 ? 8.133 -2.34 -3.629 1 93.94 382 ILE B N 1
ATOM 6450 C CA . ILE B 1 382 ? 8.672 -1.159 -2.963 1 93.94 382 ILE B CA 1
ATOM 6451 C C . ILE B 1 382 ? 10.188 -1.111 -3.152 1 93.94 382 ILE B C 1
ATOM 6453 O O . ILE B 1 382 ? 10.766 -0.037 -3.348 1 93.94 382 ILE B O 1
ATOM 6457 N N . LYS B 1 383 ? 10.773 -2.207 -3.053 1 88.75 383 LYS B N 1
ATOM 6458 C CA . LYS B 1 383 ? 12.219 -2.273 -3.26 1 88.75 383 LYS B CA 1
ATOM 6459 C C . LYS B 1 383 ? 12.594 -1.795 -4.656 1 88.75 383 LYS B C 1
ATOM 6461 O O . LYS B 1 383 ? 13.586 -1.085 -4.828 1 88.75 383 LYS B O 1
ATOM 6466 N N . ILE B 1 384 ? 11.852 -2.178 -5.598 1 85.06 384 ILE B N 1
ATOM 6467 C CA . ILE B 1 384 ? 12.094 -1.739 -6.969 1 85.06 384 ILE B CA 1
ATOM 6468 C C . ILE B 1 384 ? 11.891 -0.229 -7.07 1 85.06 384 ILE B C 1
ATOM 6470 O O . ILE B 1 384 ? 12.672 0.462 -7.73 1 85.06 384 ILE B O 1
ATOM 6474 N N . LEU B 1 385 ? 10.883 0.254 -6.426 1 91.5 385 LEU B N 1
ATOM 6475 C CA . LEU B 1 385 ? 10.617 1.688 -6.418 1 91.5 385 LEU B CA 1
ATOM 6476 C C . LEU B 1 385 ? 11.766 2.451 -5.777 1 91.5 385 LEU B C 1
ATOM 6478 O O . LEU B 1 385 ? 12.125 3.543 -6.227 1 91.5 385 LEU B O 1
ATOM 6482 N N . ALA B 1 386 ? 12.281 1.872 -4.758 1 87.56 386 ALA B N 1
ATOM 6483 C CA . ALA B 1 386 ? 13.422 2.486 -4.082 1 87.56 386 ALA B CA 1
ATOM 6484 C C . ALA B 1 386 ? 14.609 2.629 -5.027 1 87.56 386 ALA B C 1
ATOM 6486 O O . ALA B 1 386 ? 15.305 3.648 -5.012 1 87.56 386 ALA B O 1
ATOM 6487 N N . GLU B 1 387 ? 14.758 1.71 -5.793 1 80.81 387 GLU B N 1
ATOM 6488 C CA . GLU B 1 387 ? 15.883 1.704 -6.723 1 80.81 387 GLU B CA 1
ATOM 6489 C C . GLU B 1 387 ? 15.664 2.693 -7.863 1 80.81 387 GLU B C 1
ATOM 6491 O O . GLU B 1 387 ? 16.625 3.189 -8.453 1 80.81 387 GLU B O 1
ATOM 6496 N N . ALA B 1 388 ? 14.453 2.908 -8.227 1 84.5 388 ALA B N 1
ATOM 6497 C CA . ALA B 1 388 ? 14.109 3.85 -9.289 1 84.5 388 ALA B CA 1
ATOM 6498 C C . ALA B 1 388 ? 14.344 5.289 -8.844 1 84.5 388 ALA B C 1
ATOM 6500 O O . ALA B 1 388 ? 14.453 6.195 -9.672 1 84.5 388 ALA B O 1
ATOM 6501 N N . GLY B 1 389 ? 14.484 5.484 -7.617 1 85.94 389 GLY B N 1
ATOM 6502 C CA . GLY B 1 389 ? 14.594 6.832 -7.086 1 85.94 389 GLY B CA 1
ATOM 6503 C C . GLY B 1 389 ? 13.25 7.508 -6.891 1 85.94 389 GLY B C 1
ATOM 6504 O O . GLY B 1 389 ? 12.469 7.633 -7.836 1 85.94 389 GLY B O 1
ATOM 6505 N N . LEU B 1 390 ? 12.906 7.848 -5.762 1 86.5 390 LEU B N 1
ATOM 6506 C CA . LEU B 1 390 ? 11.625 8.453 -5.43 1 86.5 390 LEU B CA 1
ATOM 6507 C C . LEU B 1 390 ? 11.742 9.977 -5.367 1 86.5 390 LEU B C 1
ATOM 6509 O O . LEU B 1 390 ? 11.391 10.586 -4.355 1 86.5 390 LEU B O 1
ATOM 6513 N N . HIS B 1 391 ? 12.109 10.508 -6.582 1 86.81 391 HIS B N 1
ATOM 6514 C CA . HIS B 1 391 ? 12.062 11.961 -6.738 1 86.81 391 HIS B CA 1
ATOM 6515 C C . HIS B 1 391 ? 10.633 12.438 -6.98 1 86.81 391 HIS B C 1
ATOM 6517 O O . HIS B 1 391 ? 9.703 11.633 -7.023 1 86.81 391 HIS B O 1
ATOM 6523 N N . ARG B 1 392 ? 10.516 13.617 -7.051 1 83.5 392 ARG B N 1
ATOM 6524 C CA . ARG B 1 392 ? 9.195 14.242 -7.07 1 83.5 392 ARG B CA 1
ATOM 6525 C C . ARG B 1 392 ? 8.305 13.602 -8.141 1 83.5 392 ARG B C 1
ATOM 6527 O O . ARG B 1 392 ? 7.16 13.242 -7.867 1 83.5 392 ARG B O 1
ATOM 6534 N N . ARG B 1 393 ? 8.828 13.531 -9.328 1 90.31 393 ARG B N 1
ATOM 6535 C CA . ARG B 1 393 ? 8.07 12.961 -10.438 1 90.31 393 ARG B CA 1
ATOM 6536 C C . ARG B 1 393 ? 7.625 11.539 -10.125 1 90.31 393 ARG B C 1
ATOM 6538 O O . ARG B 1 393 ? 6.449 11.203 -10.266 1 90.31 393 ARG B O 1
ATOM 6545 N N . ASN B 1 394 ? 8.586 10.727 -9.711 1 93.56 394 ASN B N 1
ATOM 6546 C CA . ASN B 1 394 ? 8.289 9.328 -9.414 1 93.56 394 ASN B CA 1
ATOM 6547 C C . ASN B 1 394 ? 7.34 9.195 -8.234 1 93.56 394 ASN B C 1
ATOM 6549 O O . ASN B 1 394 ? 6.477 8.312 -8.219 1 93.56 394 ASN B O 1
ATOM 6553 N N . MET B 1 395 ? 7.469 10.086 -7.367 1 92.56 395 MET B N 1
ATOM 6554 C CA . MET B 1 395 ? 6.586 10.047 -6.203 1 92.56 395 MET B CA 1
ATOM 6555 C C . MET B 1 395 ? 5.137 10.297 -6.609 1 92.56 395 MET B C 1
ATOM 6557 O O . MET B 1 395 ? 4.23 9.625 -6.113 1 92.56 395 MET B O 1
ATOM 6561 N N . LEU B 1 396 ? 4.98 11.211 -7.453 1 93.75 396 LEU B N 1
ATOM 6562 C CA . LEU B 1 396 ? 3.635 11.547 -7.898 1 93.75 396 LEU B CA 1
ATOM 6563 C C . LEU B 1 396 ? 3.025 10.398 -8.695 1 93.75 396 LEU B C 1
ATOM 6565 O O . LEU B 1 396 ? 1.85 10.07 -8.523 1 93.75 396 LEU B O 1
ATOM 6569 N N . ILE B 1 397 ? 3.828 9.805 -9.531 1 96.12 397 ILE B N 1
ATOM 6570 C CA . ILE B 1 397 ? 3.369 8.688 -10.344 1 96.12 397 ILE B CA 1
ATOM 6571 C C . ILE B 1 397 ? 2.912 7.547 -9.438 1 96.12 397 ILE B C 1
ATOM 6573 O O . ILE B 1 397 ? 1.81 7.02 -9.594 1 96.12 397 ILE B O 1
ATOM 6577 N N . VAL B 1 398 ? 3.754 7.207 -8.5 1 97.12 398 VAL B N 1
ATOM 6578 C CA . VAL B 1 398 ? 3.469 6.094 -7.605 1 97.12 398 VAL B CA 1
ATOM 6579 C C . VAL B 1 398 ? 2.256 6.426 -6.738 1 97.12 398 VAL B C 1
ATOM 6581 O O . VAL B 1 398 ? 1.353 5.602 -6.582 1 97.12 398 VAL B O 1
ATOM 6584 N N . ALA B 1 399 ? 2.189 7.617 -6.262 1 96.44 399 ALA B N 1
ATOM 6585 C CA . ALA B 1 399 ? 1.133 8.047 -5.352 1 96.44 399 ALA B CA 1
ATOM 6586 C C . ALA B 1 399 ? -0.237 7.953 -6.02 1 96.44 399 ALA B C 1
ATOM 6588 O O . ALA B 1 399 ? -1.159 7.344 -5.469 1 96.44 399 ALA B O 1
ATOM 6589 N N . ILE B 1 400 ? -0.344 8.484 -7.141 1 97.5 400 ILE B N 1
ATOM 6590 C CA . ILE B 1 400 ? -1.627 8.539 -7.832 1 97.5 400 ILE B CA 1
ATOM 6591 C C . ILE B 1 400 ? -2.01 7.137 -8.312 1 97.5 400 ILE B C 1
ATOM 6593 O O . ILE B 1 400 ? -3.168 6.73 -8.195 1 97.5 400 ILE B O 1
ATOM 6597 N N . SER B 1 401 ? -1.038 6.406 -8.797 1 97.81 401 SER B N 1
ATOM 6598 C CA . SER B 1 401 ? -1.312 5.082 -9.344 1 97.81 401 SER B CA 1
ATOM 6599 C C . SER B 1 401 ? -1.757 4.117 -8.25 1 97.81 401 SER B C 1
ATOM 6601 O O . SER B 1 401 ? -2.744 3.396 -8.414 1 97.81 401 SER B O 1
ATOM 6603 N N . ILE B 1 402 ? -1.032 4.062 -7.168 1 97.44 402 ILE B N 1
ATOM 6604 C CA . ILE B 1 402 ? -1.405 3.201 -6.047 1 97.44 402 ILE B CA 1
ATOM 6605 C C . ILE B 1 402 ? -2.74 3.66 -5.469 1 97.44 402 ILE B C 1
ATOM 6607 O O . ILE B 1 402 ? -3.604 2.838 -5.152 1 97.44 402 ILE B O 1
ATOM 6611 N N . GLY B 1 403 ? -2.893 4.965 -5.367 1 97.44 403 GLY B N 1
ATOM 6612 C CA . GLY B 1 403 ? -4.148 5.508 -4.875 1 97.44 403 GLY B CA 1
ATOM 6613 C C . GLY B 1 403 ? -5.344 5.105 -5.719 1 97.44 403 GLY B C 1
ATOM 6614 O O . GLY B 1 403 ? -6.363 4.664 -5.188 1 97.44 403 GLY B O 1
ATOM 6615 N N . MET B 1 404 ? -5.227 5.227 -6.992 1 96.88 404 MET B N 1
ATOM 6616 C CA . MET B 1 404 ? -6.312 4.879 -7.902 1 96.88 404 MET B CA 1
ATOM 6617 C C . MET B 1 404 ? -6.602 3.383 -7.859 1 96.88 404 MET B C 1
ATOM 6619 O O . MET B 1 404 ? -7.762 2.973 -7.785 1 96.88 404 MET B O 1
ATOM 6623 N N . GLY B 1 405 ? -5.578 2.602 -7.914 1 95.88 405 GLY B N 1
ATOM 6624 C CA . GLY B 1 405 ? -5.758 1.158 -7.875 1 95.88 405 GLY B CA 1
ATOM 6625 C C . GLY B 1 405 ? -6.418 0.673 -6.598 1 95.88 405 GLY B C 1
ATOM 6626 O O . GLY B 1 405 ? -7.461 0.022 -6.641 1 95.88 405 GLY B O 1
ATOM 6627 N N . LEU B 1 406 ? -5.844 1.006 -5.461 1 96.12 406 LEU B N 1
ATOM 6628 C CA . LEU B 1 406 ? -6.387 0.58 -4.176 1 96.12 406 LEU B CA 1
ATOM 6629 C C . LEU B 1 406 ? -7.738 1.232 -3.914 1 96.12 406 LEU B C 1
ATOM 6631 O O . LEU B 1 406 ? -8.594 0.647 -3.25 1 96.12 406 LEU B O 1
ATOM 6635 N N . GLY B 1 407 ? -7.891 2.471 -4.398 1 95.62 407 GLY B N 1
ATOM 6636 C CA . GLY B 1 407 ? -9.172 3.146 -4.25 1 95.62 407 GLY B CA 1
ATOM 6637 C C . GLY B 1 407 ? -10.32 2.395 -4.895 1 95.62 407 GLY B C 1
ATOM 6638 O O . GLY B 1 407 ? -11.383 2.225 -4.281 1 95.62 407 GLY B O 1
ATOM 6639 N N . ILE B 1 408 ? -10.109 1.957 -6.09 1 92.69 408 ILE B N 1
ATOM 6640 C CA . ILE B 1 408 ? -11.141 1.222 -6.812 1 92.69 408 ILE B CA 1
ATOM 6641 C C . ILE B 1 408 ? -11.422 -0.102 -6.102 1 92.69 408 ILE B C 1
ATOM 6643 O O . ILE B 1 408 ? -12.57 -0.552 -6.047 1 92.69 408 ILE B O 1
ATOM 6647 N N . ALA B 1 409 ? -10.398 -0.72 -5.594 1 90.5 409 ALA B N 1
ATOM 6648 C CA . ALA B 1 409 ? -10.578 -1.96 -4.84 1 90.5 409 ALA B CA 1
ATOM 6649 C C . ALA B 1 409 ? -11.438 -1.732 -3.605 1 90.5 409 ALA B C 1
ATOM 6651 O O . ALA B 1 409 ? -12.258 -2.584 -3.244 1 90.5 409 ALA B O 1
ATOM 6652 N N . ALA B 1 410 ? -11.281 -0.629 -3.012 1 90.56 410 ALA B N 1
ATOM 6653 C CA . ALA B 1 410 ? -11.953 -0.339 -1.75 1 90.56 410 ALA B CA 1
ATOM 6654 C C . ALA B 1 410 ? -13.391 0.133 -1.991 1 90.56 410 ALA B C 1
ATOM 6656 O O . ALA B 1 410 ? -14.281 -0.151 -1.194 1 90.56 410 ALA B O 1
ATOM 6657 N N . VAL B 1 411 ? -13.555 0.961 -3.092 1 92.5 411 VAL B N 1
ATOM 6658 C CA . VAL B 1 411 ? -14.867 1.523 -3.385 1 92.5 411 VAL B CA 1
ATOM 6659 C C . VAL B 1 411 ? -15.211 1.297 -4.855 1 92.5 411 VAL B C 1
ATOM 6661 O O . VAL B 1 411 ? -15.273 2.248 -5.637 1 92.5 411 VAL B O 1
ATOM 6664 N N . PRO B 1 412 ? -15.562 0.079 -5.168 1 88.38 412 PRO B N 1
ATOM 6665 C CA . PRO B 1 412 ? -15.859 -0.224 -6.57 1 88.38 412 PRO B CA 1
ATOM 6666 C C . PRO B 1 412 ? -17.078 0.525 -7.09 1 88.38 412 PRO B C 1
ATOM 6668 O O . PRO B 1 412 ? -17.281 0.632 -8.305 1 88.38 412 PRO B O 1
ATOM 6671 N N . GLU B 1 413 ? -17.844 1.109 -6.223 1 89.94 413 GLU B N 1
ATOM 6672 C CA . GLU B 1 413 ? -19.062 1.828 -6.574 1 89.94 413 GLU B CA 1
ATOM 6673 C C . GLU B 1 413 ? -18.75 3.051 -7.434 1 89.94 413 GLU B C 1
ATOM 6675 O O . GLU B 1 413 ? -19.641 3.582 -8.109 1 89.94 413 GLU B O 1
ATOM 6680 N N . VAL B 1 414 ? -17.562 3.467 -7.418 1 92.31 414 VAL B N 1
ATOM 6681 C CA . VAL B 1 414 ? -17.141 4.633 -8.195 1 92.31 414 VAL B CA 1
ATOM 6682 C C . VAL B 1 414 ? -17.328 4.359 -9.68 1 92.31 414 VAL B C 1
ATOM 6684 O O . VAL B 1 414 ? -17.516 5.285 -10.477 1 92.31 414 VAL B O 1
ATOM 6687 N N . LEU B 1 415 ? -17.391 3.049 -10.062 1 90.38 415 LEU B N 1
ATOM 6688 C CA . LEU B 1 415 ? -17.484 2.66 -11.461 1 90.38 415 LEU B CA 1
ATOM 6689 C C . LEU B 1 415 ? -18.938 2.334 -11.844 1 90.38 415 LEU B C 1
ATOM 6691 O O . LEU B 1 415 ? -19.203 1.88 -12.953 1 90.38 415 LEU B O 1
ATOM 6695 N N . ARG B 1 416 ? -19.859 2.533 -11.016 1 87.56 416 ARG B N 1
ATOM 6696 C CA . ARG B 1 416 ? -21.234 2.072 -11.141 1 87.56 416 ARG B CA 1
ATOM 6697 C C . ARG B 1 416 ? -21.875 2.617 -12.414 1 87.56 416 ARG B C 1
ATOM 6699 O O . ARG B 1 416 ? -22.641 1.916 -13.078 1 87.56 416 ARG B O 1
ATOM 6706 N N . GLU B 1 417 ? -21.594 3.85 -12.805 1 89.25 417 GLU B N 1
ATOM 6707 C CA . GLU B 1 417 ? -22.281 4.473 -13.93 1 89.25 417 GLU B CA 1
ATOM 6708 C C . GLU B 1 417 ? -21.516 4.266 -15.234 1 89.25 417 GLU B C 1
ATOM 6710 O O . GLU B 1 417 ? -21.969 4.68 -16.297 1 89.25 417 GLU B O 1
ATOM 6715 N N . LEU B 1 418 ? -20.422 3.58 -15.125 1 86.81 418 LEU B N 1
ATOM 6716 C CA . LEU B 1 418 ? -19.672 3.299 -16.359 1 86.81 418 LEU B CA 1
ATOM 6717 C C . LEU B 1 418 ? -20.312 2.146 -17.125 1 86.81 418 LEU B C 1
ATOM 6719 O O . LEU B 1 418 ? -20.891 1.24 -16.516 1 86.81 418 LEU B O 1
ATOM 6723 N N . PRO B 1 419 ? -20.203 2.281 -18.438 1 84.31 419 PRO B N 1
ATOM 6724 C CA . PRO B 1 419 ? -20.656 1.129 -19.219 1 84.31 419 PRO B CA 1
ATOM 6725 C C . PRO B 1 419 ? -19.969 -0.172 -18.812 1 84.31 419 PRO B C 1
ATOM 6727 O O . PRO B 1 419 ? -18.844 -0.15 -18.312 1 84.31 419 PRO B O 1
ATOM 6730 N N . GLN B 1 420 ? -20.641 -1.254 -18.969 1 79 420 GLN B N 1
ATOM 6731 C CA . GLN B 1 420 ? -20.203 -2.562 -18.484 1 79 420 GLN B CA 1
ATOM 6732 C C . GLN B 1 420 ? -18.812 -2.902 -19 1 79 420 GLN B C 1
ATOM 6734 O O . GLN B 1 420 ? -17.984 -3.441 -18.25 1 79 420 GLN B O 1
ATOM 6739 N N . ALA B 1 421 ? -18.578 -2.615 -20.25 1 76.19 421 ALA B N 1
ATOM 6740 C CA . ALA B 1 421 ? -17.281 -2.934 -20.844 1 76.19 421 ALA B CA 1
ATOM 6741 C C . ALA B 1 421 ? -16.156 -2.215 -20.094 1 76.19 421 ALA B C 1
ATOM 6743 O O . ALA B 1 421 ? -15.125 -2.814 -19.797 1 76.19 421 ALA B O 1
ATOM 6744 N N . LEU B 1 422 ? -16.375 -1.008 -19.781 1 82.69 422 LEU B N 1
ATOM 6745 C CA . LEU B 1 422 ? -15.367 -0.211 -19.094 1 82.69 422 LEU B CA 1
ATOM 6746 C C . LEU B 1 422 ? -15.281 -0.606 -17.625 1 82.69 422 LEU B C 1
ATOM 6748 O O . LEU B 1 422 ? -14.195 -0.596 -17.031 1 82.69 422 LEU B O 1
ATOM 6752 N N . ARG B 1 423 ? -16.406 -0.957 -17.109 1 85.25 423 ARG B N 1
ATOM 6753 C CA . ARG B 1 423 ? -16.422 -1.389 -15.719 1 85.25 423 ARG B CA 1
ATOM 6754 C C . ARG B 1 423 ? -15.609 -2.658 -15.523 1 85.25 423 ARG B C 1
ATOM 6756 O O . ARG B 1 423 ? -14.891 -2.793 -14.531 1 85.25 423 ARG B O 1
ATOM 6763 N N . ASN B 1 424 ? -15.664 -3.479 -16.5 1 77.25 424 ASN B N 1
ATOM 6764 C CA . ASN B 1 424 ? -14.938 -4.738 -16.422 1 77.25 424 ASN B CA 1
ATOM 6765 C C . ASN B 1 424 ? -13.43 -4.523 -16.484 1 77.25 424 ASN B C 1
ATOM 6767 O O . ASN B 1 424 ? -12.664 -5.258 -15.867 1 77.25 424 ASN B O 1
ATOM 6771 N N . ILE B 1 425 ? -13.086 -3.566 -17.203 1 79.75 425 ILE B N 1
ATOM 6772 C CA . ILE B 1 425 ? -11.672 -3.254 -17.359 1 79.75 425 ILE B CA 1
ATOM 6773 C C . ILE B 1 425 ? -11.133 -2.588 -16.094 1 79.75 425 ILE B C 1
ATOM 6775 O O . ILE B 1 425 ? -10.055 -2.939 -15.617 1 79.75 425 ILE B O 1
ATOM 6779 N N . PHE B 1 426 ? -11.969 -1.753 -15.523 1 87.06 426 PHE B N 1
ATOM 6780 C CA . PHE B 1 426 ? -11.453 -0.885 -14.469 1 87.06 426 PHE B CA 1
ATOM 6781 C C . PHE B 1 426 ? -11.781 -1.456 -13.094 1 87.06 426 PHE B C 1
ATOM 6783 O O . PHE B 1 426 ? -11.414 -0.873 -12.07 1 87.06 426 PHE B O 1
ATOM 6790 N N . GLU B 1 427 ? -12.344 -2.602 -13.102 1 84.94 427 GLU B N 1
ATOM 6791 C CA . GLU B 1 427 ? -12.656 -3.238 -11.828 1 84.94 427 GLU B CA 1
ATOM 6792 C C . GLU B 1 427 ? -11.414 -3.848 -11.188 1 84.94 427 GLU B C 1
ATOM 6794 O O . GLU B 1 427 ? -11.367 -4.047 -9.977 1 84.94 427 GLU B O 1
ATOM 6799 N N . SER B 1 428 ? -10.461 -4.148 -12.008 1 86.44 428 SER B N 1
ATOM 6800 C CA . SER B 1 428 ? -9.203 -4.684 -11.492 1 86.44 428 SER B CA 1
ATOM 6801 C C . SER B 1 428 ? -8.305 -3.57 -10.961 1 86.44 428 SER B C 1
ATOM 6803 O O . SER B 1 428 ? -7.898 -2.684 -11.719 1 86.44 428 SER B O 1
ATOM 6805 N N . PRO B 1 429 ? -7.961 -3.648 -9.68 1 91.25 429 PRO B N 1
ATOM 6806 C CA . PRO B 1 429 ? -7.055 -2.641 -9.125 1 91.25 429 PRO B CA 1
ATOM 6807 C C . PRO B 1 429 ? -5.719 -2.578 -9.859 1 91.25 429 PRO B C 1
ATOM 6809 O O . PRO B 1 429 ? -5.164 -1.492 -10.047 1 91.25 429 PRO B O 1
ATOM 6812 N N . ILE B 1 430 ? -5.258 -3.732 -10.258 1 88.88 430 ILE B N 1
ATOM 6813 C CA . ILE B 1 430 ? -3.963 -3.816 -10.93 1 88.88 430 ILE B CA 1
ATOM 6814 C C . ILE B 1 430 ? -4.031 -3.119 -12.281 1 88.88 430 ILE B C 1
ATOM 6816 O O . ILE B 1 430 ? -3.125 -2.371 -12.648 1 88.88 430 ILE B O 1
ATOM 6820 N N . THR B 1 431 ? -5.125 -3.326 -12.977 1 88.81 431 THR B N 1
ATOM 6821 C CA . THR B 1 431 ? -5.301 -2.705 -14.289 1 88.81 431 THR B CA 1
ATOM 6822 C C . THR B 1 431 ? -5.332 -1.186 -14.164 1 88.81 431 THR B C 1
ATOM 6824 O O . THR B 1 431 ? -4.641 -0.483 -14.906 1 88.81 431 THR B O 1
ATOM 6827 N N . VAL B 1 432 ? -6.098 -0.688 -13.242 1 93.25 432 VAL B N 1
ATOM 6828 C CA . VAL B 1 432 ? -6.254 0.752 -13.062 1 93.25 432 VAL B CA 1
ATOM 6829 C C . VAL B 1 432 ? -4.922 1.367 -12.633 1 93.25 432 VAL B C 1
ATOM 6831 O O . VAL B 1 432 ? -4.504 2.391 -13.18 1 93.25 432 VAL B O 1
ATOM 6834 N N . GLY B 1 433 ? -4.309 0.761 -11.688 1 94.38 433 GLY B N 1
ATOM 6835 C CA . GLY B 1 433 ? -3.016 1.251 -11.234 1 94.38 433 GLY B CA 1
ATOM 6836 C C . GLY B 1 433 ? -1.956 1.233 -12.32 1 94.38 433 GLY B C 1
ATOM 6837 O O . GLY B 1 433 ? -1.186 2.186 -12.461 1 94.38 433 GLY B O 1
ATOM 6838 N N . ALA B 1 434 ? -1.915 0.163 -13.07 1 90.75 434 ALA B N 1
ATOM 6839 C CA . ALA B 1 434 ? -0.929 0.022 -14.141 1 90.75 434 ALA B CA 1
ATOM 6840 C C . ALA B 1 434 ? -1.146 1.068 -15.234 1 90.75 434 ALA B C 1
ATOM 6842 O O . ALA B 1 434 ? -0.193 1.698 -15.695 1 90.75 434 ALA B O 1
ATOM 6843 N N . LEU B 1 435 ? -2.367 1.205 -15.672 1 91.88 435 LEU B N 1
ATOM 6844 C CA . LEU B 1 435 ? -2.674 2.178 -16.719 1 91.88 435 LEU B CA 1
ATOM 6845 C C . LEU B 1 435 ? -2.35 3.594 -16.25 1 91.88 435 LEU B C 1
ATOM 6847 O O . LEU B 1 435 ? -1.797 4.391 -17.016 1 91.88 435 LEU B O 1
ATOM 6851 N N . CYS B 1 436 ? -2.682 3.885 -15.031 1 95.69 436 CYS B N 1
ATOM 6852 C CA . CYS B 1 436 ? -2.357 5.191 -14.477 1 95.69 436 CYS B CA 1
ATOM 6853 C C . CYS B 1 436 ? -0.851 5.422 -14.453 1 95.69 436 CYS B C 1
ATOM 6855 O O . CYS B 1 436 ? -0.376 6.496 -14.828 1 95.69 436 CYS B O 1
ATOM 6857 N N . ALA B 1 437 ? -0.125 4.449 -13.984 1 94.88 437 ALA B N 1
ATOM 6858 C CA . ALA B 1 437 ? 1.33 4.555 -13.914 1 94.88 437 ALA B CA 1
ATOM 6859 C C . ALA B 1 437 ? 1.932 4.777 -15.297 1 94.88 437 ALA B C 1
ATOM 6861 O O . ALA B 1 437 ? 2.83 5.605 -15.469 1 94.88 437 ALA B O 1
ATOM 6862 N N . ILE B 1 438 ? 1.429 4.082 -16.266 1 91.38 438 ILE B N 1
ATOM 6863 C CA . ILE B 1 438 ? 1.933 4.176 -17.641 1 91.38 438 ILE B CA 1
ATOM 6864 C C . ILE B 1 438 ? 1.63 5.559 -18.203 1 91.38 438 ILE B C 1
ATOM 6866 O O . ILE B 1 438 ? 2.518 6.223 -18.734 1 91.38 438 ILE B O 1
ATOM 6870 N N . VAL B 1 439 ? 0.383 5.984 -18.078 1 94.25 439 VAL B N 1
ATOM 6871 C CA . VAL B 1 439 ? -0.04 7.27 -18.625 1 94.25 439 VAL B CA 1
ATOM 6872 C C . VAL B 1 439 ? 0.752 8.398 -17.969 1 94.25 439 VAL B C 1
ATOM 6874 O O . VAL B 1 439 ? 1.244 9.297 -18.656 1 94.25 439 VAL B O 1
ATOM 6877 N N . LEU B 1 440 ? 0.886 8.359 -16.703 1 95.75 440 LEU B N 1
ATOM 6878 C CA . LEU B 1 440 ? 1.61 9.406 -15.977 1 95.75 440 LEU B CA 1
ATOM 6879 C C . LEU B 1 440 ? 3.098 9.359 -16.312 1 95.75 440 LEU B C 1
ATOM 6881 O O . LEU B 1 440 ? 3.756 10.398 -16.375 1 95.75 440 LEU B O 1
ATOM 6885 N N . ASN B 1 441 ? 3.584 8.156 -16.453 1 92 441 ASN B N 1
ATOM 6886 C CA . ASN B 1 441 ? 4.992 8.008 -16.812 1 92 441 ASN B CA 1
ATOM 6887 C C . ASN B 1 441 ? 5.305 8.648 -18.156 1 92 441 ASN B C 1
ATOM 6889 O O . ASN B 1 441 ? 6.391 9.203 -18.359 1 92 441 ASN B O 1
ATOM 6893 N N . ILE B 1 442 ? 4.383 8.57 -19.094 1 90.06 442 ILE B N 1
ATOM 6894 C CA . ILE B 1 442 ? 4.551 9.164 -20.422 1 90.06 442 ILE B CA 1
ATOM 6895 C C . ILE B 1 442 ? 4.316 10.672 -20.344 1 90.06 442 ILE B C 1
ATOM 6897 O O . ILE B 1 442 ? 5.035 11.453 -20.969 1 90.06 442 ILE B O 1
ATOM 6901 N N . PHE B 1 443 ? 3.361 11.039 -19.547 1 92.31 443 PHE B N 1
ATOM 6902 C CA . PHE B 1 443 ? 2.908 12.422 -19.516 1 92.31 443 PHE B CA 1
ATOM 6903 C C . PHE B 1 443 ? 3.895 13.289 -18.734 1 92.31 443 PHE B C 1
ATOM 6905 O O . PHE B 1 443 ? 4.145 14.438 -19.109 1 92.31 443 PHE B O 1
ATOM 6912 N N . LEU B 1 444 ? 4.414 12.805 -17.641 1 89.94 444 LEU B N 1
ATOM 6913 C CA . LEU B 1 444 ? 5.332 13.586 -16.812 1 89.94 444 LEU B CA 1
ATOM 6914 C C . LEU B 1 444 ? 6.773 13.391 -17.266 1 89.94 444 LEU B C 1
ATOM 6916 O O . LEU B 1 444 ? 7.289 12.266 -17.25 1 89.94 444 LEU B O 1
ATOM 6920 N N . PRO B 1 445 ? 7.344 14.492 -17.672 1 76.38 445 PRO B N 1
ATOM 6921 C CA . PRO B 1 445 ? 8.688 14.398 -18.25 1 76.38 445 PRO B CA 1
ATOM 6922 C C . PRO B 1 445 ? 9.734 13.961 -17.234 1 76.38 445 PRO B C 1
ATOM 6924 O O . PRO B 1 445 ? 9.617 14.273 -16.047 1 76.38 445 PRO B O 1
ATOM 6927 N N . GLU B 1 446 ? 10.609 13.188 -17.641 1 72.81 446 GLU B N 1
ATOM 6928 C CA . GLU B 1 446 ? 11.703 12.742 -16.781 1 72.81 446 GLU B CA 1
ATOM 6929 C C . GLU B 1 446 ? 12.633 13.898 -16.422 1 72.81 446 GLU B C 1
ATOM 6931 O O . GLU B 1 446 ? 12.867 14.789 -17.25 1 72.81 446 GLU B O 1
ATOM 6936 N N . GLU B 1 447 ? 12.578 14.383 -15.227 1 57.47 447 GLU B N 1
ATOM 6937 C CA . GLU B 1 447 ? 13.562 15.398 -14.852 1 57.47 447 GLU B CA 1
ATOM 6938 C C . GLU B 1 447 ? 14.977 14.969 -15.25 1 57.47 447 GLU B C 1
ATOM 6940 O O . GLU B 1 447 ? 15.383 13.844 -14.984 1 57.47 447 GLU B O 1
ATOM 6945 N N . PHE B 1 448 ? 15.375 15.438 -16.406 1 44.19 448 PHE B N 1
ATOM 6946 C CA . PHE B 1 448 ? 16.75 15.195 -16.828 1 44.19 448 PHE B CA 1
ATOM 6947 C C . PHE B 1 448 ? 17.719 15.391 -15.672 1 44.19 448 PHE B C 1
ATOM 6949 O O . PHE B 1 448 ? 17.906 16.516 -15.203 1 44.19 448 PHE B O 1
ATOM 6956 N N . ILE B 1 449 ? 17.672 14.945 -14.625 1 41.44 449 ILE B N 1
ATOM 6957 C CA . ILE B 1 449 ? 18.875 15.094 -13.82 1 41.44 449 ILE B CA 1
ATOM 6958 C C . ILE B 1 449 ? 20.109 14.852 -14.688 1 41.44 449 ILE B C 1
ATOM 6960 O O . ILE B 1 449 ? 20.188 13.852 -15.406 1 41.44 449 ILE B O 1
ATOM 6964 N N . GLU B 1 450 ? 20.766 15.945 -15.141 1 33.66 450 GLU B N 1
ATOM 6965 C CA . GLU B 1 450 ? 22.078 15.82 -15.789 1 33.66 450 GLU B CA 1
ATOM 6966 C C . GLU B 1 450 ? 22.828 14.594 -15.273 1 33.66 450 GLU B C 1
ATOM 6968 O O . GLU B 1 450 ? 23.422 14.633 -14.195 1 33.66 450 GLU B O 1
ATOM 6973 N N . LEU B 1 451 ? 22.328 13.539 -15.086 1 32.47 451 LEU B N 1
ATOM 6974 C CA . LEU B 1 451 ? 23.344 12.492 -15.039 1 32.47 451 LEU B CA 1
ATOM 6975 C C . LEU B 1 451 ? 24.438 12.742 -16.078 1 32.47 451 LEU B C 1
ATOM 6977 O O . LEU B 1 451 ? 24.141 13.203 -17.188 1 32.47 451 LEU B O 1
ATOM 6981 N N . GLU B 1 452 ? 25.609 13.398 -15.789 1 30.55 452 GLU B N 1
ATOM 6982 C CA . GLU B 1 452 ? 26.688 13.305 -16.766 1 30.55 452 GLU B CA 1
ATOM 6983 C C . GLU B 1 452 ? 26.406 12.219 -17.797 1 30.55 452 GLU B C 1
ATOM 6985 O O . GLU B 1 452 ? 25.828 11.172 -17.469 1 30.55 452 GLU B O 1
ATOM 6990 N N . GLU B 1 453 ? 26.281 12.641 -19.016 1 30.69 453 GLU B N 1
ATOM 6991 C CA . GLU B 1 453 ? 26.344 11.781 -20.203 1 30.69 453 GLU B CA 1
ATOM 6992 C C . GLU B 1 453 ? 27.125 10.508 -19.906 1 30.69 453 GLU B C 1
ATOM 6994 O O . GLU B 1 453 ? 28.109 10.211 -20.594 1 30.69 453 GLU B O 1
ATOM 6999 N N . ASP B 1 454 ? 27.734 10.234 -18.781 1 30.83 454 ASP B N 1
ATOM 7000 C CA . ASP B 1 454 ? 28.219 8.883 -19.047 1 30.83 454 ASP B CA 1
ATOM 7001 C C . ASP B 1 454 ? 27.125 8.031 -19.688 1 30.83 454 ASP B C 1
ATOM 7003 O O . ASP B 1 454 ? 25.938 8.32 -19.547 1 30.83 454 ASP B O 1
ATOM 7007 N N . ASP B 1 455 ? 27.438 7.348 -20.766 1 30.59 455 ASP B N 1
ATOM 7008 C CA . ASP B 1 455 ? 26.688 6.207 -21.266 1 30.59 455 ASP B CA 1
ATOM 7009 C C . ASP B 1 455 ? 25.766 5.637 -20.203 1 30.59 455 ASP B C 1
ATOM 7011 O O . ASP B 1 455 ? 26.203 4.879 -19.328 1 30.59 455 ASP B O 1
ATOM 7015 N N . PHE B 1 456 ? 25.078 6.492 -19.672 1 32.41 456 PHE B N 1
ATOM 7016 C CA . PHE B 1 456 ? 24.047 5.949 -18.797 1 32.41 456 PHE B CA 1
ATOM 7017 C C . PHE B 1 456 ? 23.375 4.738 -19.438 1 32.41 456 PHE B C 1
ATOM 7019 O O . PHE B 1 456 ? 22.594 4.883 -20.375 1 32.41 456 PHE B O 1
ATOM 7026 N N . ASP B 1 457 ? 24.234 3.84 -19.734 1 30.53 457 ASP B N 1
ATOM 7027 C CA . ASP B 1 457 ? 23.859 2.428 -19.797 1 30.53 457 ASP B CA 1
ATOM 7028 C C . ASP B 1 457 ? 22.891 2.055 -18.688 1 30.53 457 ASP B C 1
ATOM 7030 O O . ASP B 1 457 ? 23.219 2.211 -17.5 1 30.53 457 ASP B O 1
ATOM 7034 N N . PRO B 1 458 ? 21.719 2.197 -18.828 1 31.31 458 PRO B N 1
ATOM 7035 C CA . PRO B 1 458 ? 20.812 1.665 -17.812 1 31.31 458 PRO B CA 1
ATOM 7036 C C . PRO B 1 458 ? 21.516 0.723 -16.844 1 31.31 458 PRO B C 1
ATOM 7038 O O . PRO B 1 458 ? 20.891 0.228 -15.891 1 31.31 458 PRO B O 1
ATOM 7041 N N . GLU B 1 459 ? 22.812 0.318 -17.141 1 27.31 459 GLU B N 1
ATOM 7042 C CA . GLU B 1 459 ? 23.766 -0.579 -16.469 1 27.31 459 GLU B CA 1
ATOM 7043 C C . GLU B 1 459 ? 24.406 0.094 -15.266 1 27.31 459 GLU B C 1
ATOM 7045 O O . GLU B 1 459 ? 24.609 -0.544 -14.234 1 27.31 459 GLU B O 1
ATOM 7050 N N . ALA B 1 460 ? 24.922 1.385 -15.312 1 33.25 460 ALA B N 1
ATOM 7051 C CA . ALA B 1 460 ? 25.828 1.94 -14.312 1 33.25 460 ALA B CA 1
ATOM 7052 C C . ALA B 1 460 ? 25.078 2.348 -13.055 1 33.25 460 ALA B C 1
ATOM 7054 O O . ALA B 1 460 ? 25.609 2.264 -11.945 1 33.25 460 ALA B O 1
ATOM 7055 N N . SER B 1 461 ? 23.953 2.854 -13.109 1 32.97 461 SER B N 1
ATOM 7056 C CA . SER B 1 461 ? 23.203 3.291 -11.93 1 32.97 461 SER B CA 1
ATOM 7057 C C . SER B 1 461 ? 22.844 2.109 -11.039 1 32.97 461 SER B C 1
ATOM 7059 O O . SER B 1 461 ? 22.703 2.264 -9.828 1 32.97 461 SER B O 1
ATOM 7061 N N . ILE B 1 462 ? 22.594 0.938 -11.547 1 30.34 462 ILE B N 1
ATOM 7062 C CA . ILE B 1 462 ? 22.469 -0.289 -10.766 1 30.34 462 ILE B CA 1
ATOM 7063 C C . ILE B 1 462 ? 23.812 -0.633 -10.133 1 30.34 462 ILE B C 1
ATOM 7065 O O . ILE B 1 462 ? 23.859 -1.215 -9.039 1 30.34 462 ILE B O 1
ATOM 7069 N N . LEU B 1 463 ? 24.906 -0.214 -10.711 1 29.41 463 LEU B N 1
ATOM 7070 C CA . LEU B 1 463 ? 26.234 -0.583 -10.25 1 29.41 463 LEU B CA 1
ATOM 7071 C C . LEU B 1 463 ? 26.641 0.258 -9.047 1 29.41 463 LEU B C 1
ATOM 7073 O O . LEU B 1 463 ? 27.312 -0.238 -8.141 1 29.41 463 LEU B O 1
ATOM 7077 N N . GLN B 1 464 ? 26.406 1.551 -9.047 1 33 464 GLN B N 1
ATOM 7078 C CA . GLN B 1 464 ? 26.922 2.357 -7.953 1 33 464 GLN B CA 1
ATOM 7079 C C . GLN B 1 464 ? 26.266 1.975 -6.629 1 33 464 GLN B C 1
ATOM 7081 O O . GLN B 1 464 ? 26.875 2.145 -5.562 1 33 464 GLN B O 1
ATOM 7086 N N . VAL B 1 465 ? 25.031 1.635 -6.609 1 30.83 465 VAL B N 1
ATOM 7087 C CA . VAL B 1 465 ? 24.375 1.229 -5.371 1 30.83 465 VAL B CA 1
ATOM 7088 C C . VAL B 1 465 ? 25.047 -0.021 -4.812 1 30.83 465 VAL B C 1
ATOM 7090 O O . VAL B 1 465 ? 25.031 -0.26 -3.605 1 30.83 465 VAL B O 1
ATOM 7093 N N . MET B 1 466 ? 25.516 -0.867 -5.688 1 27.3 466 MET B N 1
ATOM 7094 C CA . MET B 1 466 ? 26.188 -2.078 -5.234 1 27.3 466 MET B CA 1
ATOM 7095 C C . MET B 1 466 ? 27.625 -1.773 -4.816 1 27.3 466 MET B C 1
ATOM 7097 O O . MET B 1 466 ? 28.328 -2.648 -4.305 1 27.3 466 MET B O 1
ATOM 7101 N N . GLU B 1 467 ? 28.219 -0.709 -5.344 1 28.84 467 GLU B N 1
ATOM 7102 C CA . GLU B 1 467 ? 29.641 -0.541 -5.035 1 28.84 467 GLU B CA 1
ATOM 7103 C C . GLU B 1 467 ? 29.844 0.153 -3.691 1 28.84 467 GLU B C 1
ATOM 7105 O O . GLU B 1 467 ? 29.562 1.346 -3.555 1 28.84 467 GLU B O 1
ATOM 7110 N N . ASN B 1 468 ? 29.375 -0.417 -2.574 1 29.3 468 ASN B N 1
ATOM 7111 C CA . ASN B 1 468 ? 29.859 0.075 -1.292 1 29.3 468 ASN B CA 1
ATOM 7112 C C . ASN B 1 468 ? 31.375 0.306 -1.322 1 29.3 468 ASN B C 1
ATOM 7114 O O . ASN B 1 468 ? 32.125 -0.609 -1.63 1 29.3 468 ASN B O 1
ATOM 7118 N N . PRO B 1 469 ? 31.812 1.584 -1.48 1 28.53 469 PRO B N 1
ATOM 7119 C CA . PRO B 1 469 ? 33.25 1.85 -1.543 1 28.53 469 PRO B CA 1
ATOM 7120 C C . PRO B 1 469 ? 34.031 1.086 -0.479 1 28.53 469 PRO B C 1
ATOM 7122 O O . PRO B 1 469 ? 33.531 0.85 0.62 1 28.53 469 PRO B O 1
ATOM 7125 N N . GLU B 1 470 ? 34.906 0.244 -0.863 1 27.78 470 GLU B N 1
ATOM 7126 C CA . GLU B 1 470 ? 35.906 -0.545 -0.122 1 27.78 470 GLU B CA 1
ATOM 7127 C C . GLU B 1 470 ? 36.656 0.315 0.891 1 27.78 470 GLU B C 1
ATOM 7129 O O . GLU B 1 470 ? 37.188 1.367 0.542 1 27.78 470 GLU B O 1
ATOM 7134 N N . ILE B 1 471 ? 36.188 0.439 2.168 1 28.98 471 ILE B N 1
ATOM 7135 C CA . ILE B 1 471 ? 36.969 1.004 3.256 1 28.98 471 ILE B CA 1
ATOM 7136 C C . ILE B 1 471 ? 38.406 0.491 3.17 1 28.98 471 ILE B C 1
ATOM 7138 O O . ILE B 1 471 ? 38.625 -0.708 2.992 1 28.98 471 ILE B O 1
ATOM 7142 N N . PRO B 1 472 ? 39.312 1.353 2.936 1 26.39 472 PRO B N 1
ATOM 7143 C CA . PRO B 1 472 ? 40.719 0.945 2.848 1 26.39 472 PRO B CA 1
ATOM 7144 C C . PRO B 1 472 ? 41.125 0.055 4.012 1 26.39 472 PRO B C 1
ATOM 7146 O O . PRO B 1 472 ? 40.719 0.263 5.148 1 26.39 472 PRO B O 1
ATOM 7149 N N . ALA B 1 473 ? 41.406 -1.199 3.684 1 26.39 473 ALA B N 1
ATOM 7150 C CA . ALA B 1 473 ? 41.969 -2.176 4.621 1 26.39 473 ALA B CA 1
ATOM 7151 C C . ALA B 1 473 ? 43.062 -1.558 5.473 1 26.39 473 ALA B C 1
ATOM 7153 O O . ALA B 1 473 ? 44.062 -1.061 4.941 1 26.39 473 ALA B O 1
ATOM 7154 N N . LYS B 1 474 ? 42.719 -1.017 6.609 1 26.03 474 LYS B N 1
ATOM 7155 C CA . LYS B 1 474 ? 43.781 -0.631 7.559 1 26.03 474 LYS B CA 1
ATOM 7156 C C . LYS B 1 474 ? 44.875 -1.682 7.613 1 26.03 474 LYS B C 1
ATOM 7158 O O . LYS B 1 474 ? 44.594 -2.883 7.645 1 26.03 474 LYS B O 1
ATOM 7163 N N . ALA B 1 475 ? 46.031 -1.239 7.402 1 25.16 475 ALA B N 1
ATOM 7164 C CA . ALA B 1 475 ? 47.312 -1.914 7.395 1 25.16 475 ALA B CA 1
ATOM 7165 C C . ALA B 1 475 ? 47.438 -2.891 8.562 1 25.16 475 ALA B C 1
ATOM 7167 O O . ALA B 1 475 ? 46.875 -2.652 9.633 1 25.16 475 ALA B O 1
ATOM 7168 N N . GLU B 1 476 ? 47.625 -4.207 8.258 1 26.12 476 GLU B N 1
ATOM 7169 C CA . GLU B 1 476 ? 47.906 -5.328 9.141 1 26.12 476 GLU B CA 1
ATOM 7170 C C . GLU B 1 476 ? 48.875 -4.93 10.25 1 26.12 476 GLU B C 1
ATOM 7172 O O . GLU B 1 476 ? 49.844 -4.191 10 1 26.12 476 GLU B O 1
ATOM 7177 N N . PRO B 1 477 ? 48.344 -4.891 11.492 1 27.66 477 PRO B N 1
ATOM 7178 C CA . PRO B 1 477 ? 49.375 -4.602 12.516 1 27.66 477 PRO B CA 1
ATOM 7179 C C . PRO B 1 477 ? 50.688 -5.309 12.25 1 27.66 477 PRO B C 1
ATOM 7181 O O . PRO B 1 477 ? 50.719 -6.332 11.562 1 27.66 477 PRO B O 1
ATOM 7184 N N . ALA B 1 478 ? 51.844 -4.613 12.422 1 31.38 478 ALA B N 1
ATOM 7185 C CA . ALA B 1 478 ? 53.25 -5.004 12.289 1 31.38 478 ALA B CA 1
ATOM 7186 C C . ALA B 1 478 ? 53.5 -6.379 12.906 1 31.38 478 ALA B C 1
ATOM 7188 O O . ALA B 1 478 ? 52.875 -6.73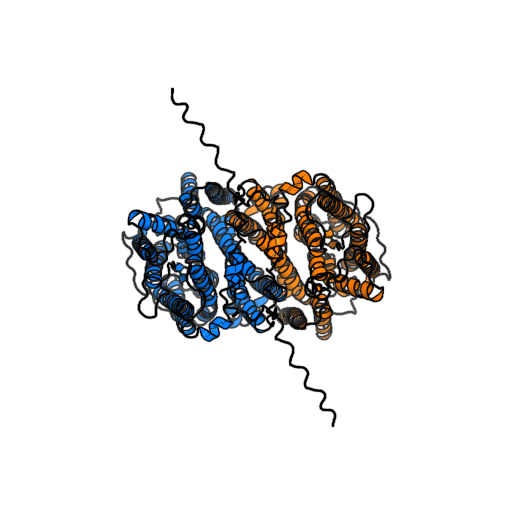8 13.906 1 31.38 478 ALA B O 1
ATOM 7189 N N . PRO B 1 479 ? 54.031 -7.32 12.117 1 26.95 479 PRO B N 1
ATOM 7190 C CA . PRO B 1 479 ? 54.344 -8.703 12.508 1 26.95 479 PRO B CA 1
ATOM 7191 C C . PRO B 1 479 ? 54.906 -8.805 13.914 1 26.95 479 PRO B C 1
ATOM 7193 O O . PRO B 1 479 ? 55.562 -7.867 14.391 1 26.95 479 PRO B O 1
ATOM 7196 N N . ALA B 1 480 ? 54.188 -9.383 14.883 1 30.31 480 ALA B N 1
ATOM 7197 C CA . ALA B 1 480 ? 54.75 -9.641 16.203 1 30.31 480 ALA B CA 1
ATOM 7198 C C . ALA B 1 480 ? 56.188 -10.172 16.062 1 30.31 480 ALA B C 1
ATOM 7200 O O . ALA B 1 480 ? 56.469 -10.969 15.18 1 30.31 480 ALA B O 1
ATOM 7201 N N . PRO B 1 481 ? 57.188 -9.422 16.562 1 28.12 481 PRO B N 1
ATOM 7202 C CA . PRO B 1 481 ? 58.594 -9.828 16.484 1 28.12 481 PRO B CA 1
ATOM 7203 C C . PRO B 1 481 ? 58.812 -11.297 16.844 1 28.12 481 PRO B C 1
ATOM 7205 O O . PRO B 1 481 ? 58.031 -11.867 17.594 1 28.12 481 PRO B O 1
ATOM 7208 N N . ALA B 1 482 ? 59.375 -12.141 15.891 1 27.69 482 ALA B N 1
ATOM 7209 C CA . ALA B 1 482 ? 59.906 -13.5 16.016 1 27.69 482 ALA B CA 1
ATOM 7210 C C . ALA B 1 482 ? 60.562 -13.719 17.375 1 27.69 482 ALA B C 1
ATOM 7212 O O . ALA B 1 482 ? 61.469 -12.977 17.75 1 27.69 482 ALA B O 1
ATOM 7213 N N . VAL B 1 483 ? 59.719 -14.047 18.391 1 25.7 483 VAL B N 1
ATOM 7214 C CA . VAL B 1 483 ? 60.406 -14.531 19.594 1 25.7 483 VAL B CA 1
ATOM 7215 C C . VAL B 1 483 ? 61.594 -15.398 19.203 1 25.7 483 VAL B C 1
ATOM 7217 O O . VAL B 1 483 ? 61.469 -16.281 18.359 1 25.7 483 VAL B O 1
ATOM 7220 N N . ALA B 1 484 ? 62.781 -14.938 19.453 1 27.38 484 ALA B N 1
ATOM 7221 C CA . ALA B 1 484 ? 64.125 -15.477 19.453 1 27.38 484 ALA B CA 1
ATOM 7222 C C . ALA B 1 484 ? 64.188 -16.922 19.953 1 27.38 484 ALA B C 1
ATOM 7224 O O . ALA B 1 484 ? 63.406 -17.297 20.844 1 27.38 484 ALA B O 1
ATOM 7225 N N . GLN B 1 485 ? 64.688 -17.797 19.141 1 24.48 485 GLN B N 1
ATOM 7226 C CA . GLN B 1 485 ? 65.188 -19.188 19.141 1 24.48 485 GLN B CA 1
ATOM 7227 C C . GLN B 1 485 ? 65.875 -19.516 20.469 1 24.48 485 GLN B C 1
ATOM 7229 O O . GLN B 1 485 ? 67.062 -19.344 20.625 1 24.48 485 GLN B O 1
ATOM 7234 N N . LEU B 1 486 ? 65.375 -19 21.672 1 23 486 LEU B N 1
ATOM 7235 C CA . LEU B 1 486 ? 66.312 -19.422 22.703 1 23 486 LEU B CA 1
ATOM 7236 C C . LEU B 1 486 ? 66.562 -20.922 22.609 1 23 486 LEU B C 1
ATOM 7238 O O . LEU B 1 486 ? 65.625 -21.734 22.578 1 23 486 LEU B O 1
ATOM 7242 N N . ASN B 1 487 ? 67.812 -21.297 22.031 1 26.92 487 ASN B N 1
ATOM 7243 C CA . ASN B 1 487 ? 68.75 -22.438 21.984 1 26.92 487 ASN B CA 1
ATOM 7244 C C . ASN B 1 487 ? 68.688 -23.234 23.297 1 26.92 487 ASN B C 1
ATOM 7246 O O . ASN B 1 487 ? 69.188 -24.375 23.344 1 26.92 487 ASN B O 1
ATOM 7250 N N . ARG B 1 488 ? 68.5 -22.656 24.578 1 24.23 488 ARG B N 1
ATOM 7251 C CA . ARG B 1 488 ? 69.062 -23.578 25.562 1 24.23 488 ARG B CA 1
ATOM 7252 C C . ARG B 1 488 ? 68.125 -24.781 25.766 1 24.23 488 ARG B C 1
ATOM 7254 O O . ARG B 1 488 ? 66.875 -24.656 25.766 1 24.23 488 ARG B O 1
#

pLDDT: mean 85.47, std 19.85, range [19.67, 98.44]

Secondary structure (DSSP, 8-state):
--GGGGGG-TT--SB-TT----HHHHHHHHHHHHHHHHHHHHHHHHHHHHHHT-GGGHHHHHHHHHHHHHHHHHHHHH-BTTB--SS---EEE-GGGHHHHHHHHHHHHHTT--HHHHHHHHHHHHHHHHHHHHHHHT-HHHHHHH--HHHHHHHHHHHHHHTHHHHHHHHHT-TT-TTTT-HHHHHHHHHHHHHHHHHTTSS-HHHHHTHHHHHHHHHHHHHHHHTS--GGG-----SSPPP-TTTT-----HHHHHHHHHHHHHHHHHHHHHHHHHHHHTT--SSSHHHHHHHHHHHHHHHHHHHHHHHTT---EEE-HHHHHHHHHH-B--HHHHHHHHHHHHHHHT-HHHHHHHHTS-HHHHHHHHHHHHHHHHHHHHHHHHHH---HHHHHHHHHHHHHHHHHHH-GGGGTTS-HHHHHHHT-HHHHHHHHHHHHHHHS--------SS---TTHHHHHHH----------------------/--GGGSTT-TT--SB-TT----HHHHHHHHHHHHHHHHHHHHHHHHHHHHHHT-GGGHHHHHHHHHHHHHHHHHHHHH-BTTB--SS---EEE-GGGHHHHHHHHHHHHHTT--HHHHHHHHHHHHHHHHHHHHHHHT-HHHHHHH--HHHHHHHHHHHHHHTHHHHHHHHHT-TT-TTTT-HHHHHHHHHHHHHHHHHTTSS-HHHHHTHHHHHHHHHHHHHHHHTS--GGGPPP--SSPPP-TTTT-----HHHHHHHHHHHHHHHHHHHHHHHHHHHHTT--SSHHHHHHHHHHHHHHHHHHHHHHHHTT---EEE-HHHHHHHHHH-B--HHHHHHHHHHHHHHHT-HHHHHHHHTS-HHHHHHHHHHHHHHHHHHHHHHHHHH---HHHHHHHHHHHHHHHHHHH-GGGGTTS-HHHHHHHT-HHHHHHHHHHHHHHHS--------SS---TTHHHHHHH----------------------

Nearest PDB structures (foldseek):
  5i6c-assembly1_A  TM=8.640E-01  e=2.639E-22  Aspergillus nidulans FGSC A4
  5i6c-assembly1_B  TM=8.445E-01  e=1.498E-22  Aspergillus nidulans FGSC A4
  8jez-assembly1_A-2  TM=8.165E-01  e=1.669E-18  Homo sapiens
  5xls-assembly1_A-2  TM=7.756E-01  e=1.140E-16  Escherichia coli O157:H7
  3qe7-assembly1_A  TM=7.297E-01  e=1.781E-14  Escherichia coli K-12

Sequence (976 aa):
MTVSEKVSRNNDLLYGLNDRPHFTATVFAALQHVLASFVGIITPTLIMGGALGLQSEIPYLISMALFVSGLGTFVQARRFGPIGSGLLCLQGTSFSFISVILSAGFMVKARGGGTDEILSTIFGVCFFAAFIEVVLSQFIGKLRMLITPVVTGTIITLMGLSLIKVAMTDIAGGFGAADLGAASHVFLAALVLGTIVVLNRVDVPFLRLGAIVIGLSLGYLVAWMMGVVDFANLPEVPLVSIPVPFKYGFNFDWVAFVPVAVIFLVSPLEAAGDLTANSMISRQPVKGPLYIRRIKSGLLADGLNSAMAAVFNSMPMVTFAQNNGVIQLTGVASRYVAFFIAGLLVLLGLFPMIGAVLQLMPKPVLGGAELVMFGTVAVAGIKILAEAGLHRRNMLIVAISIGMGLGIAAVPEVLRELPQALRNIFESPITVGALCAIVLNIFLPEEFIELEEDDFDPEASILQVMENPEIPAKAEPAPAPAVAQLNRMTVSEKVSRNNDLLYGLNDRPHFTATVFAALQHVLASFVGIITPTLIMGGALGLQSEIPYLISMALFVSGLGTFVQARRFGPIGSGLLCLQGTSFSFISVILSAGFMVKARGGGTDEILSTIFGVCFFAAFIEVVLSQFIGKLRMLITPVVTGTIITLMGLSLIKVAMTDIAGGFGAADLGAASHVFLAALVLGTIVVLNRVDVPFLRLGAIVIGLSLGYLVAWMMGVVDFANLPEVPLVSIPVPFKYGFNFDWVAFVPVAVIFLVSPLEAAGDLTANSMISRQPVKGPLYIRRIKSGLLADGLNSAMAAVFNSMPMVTFAQNNGVIQLTGVASRYVAFFIAGLLVLLGLFPMIGAVLQLMPKPVLGGAELVMFGTVAVAGIKILAEAGLHRRNMLIVAISIGMGLGIAAVPEVLRELPQALRNIFESPITVGALCAIVLNIFLPEEFIELEEDDFDPEASILQVMENPEIPAKAEPAPAPAVAQLNR